Protein 9BIW (pdb70)

Nearest PDB structures (foldseek):
  9biw-assembly1_B-2  TM=1.001E+00  e=0.000E+00  Austwickia chelonae
  1f0l-assembly1_A  TM=8.750E-01  e=3.147E-51  Corynebacterium diphtheriae
  8g0f-assembly1_A  TM=6.226E-01  e=6.585E-49  Corynebacterium diphtheriae
  7k7e-assembly1_B  TM=6.317E-01  e=2.251E-48  Corynebacterium diphtheriae
  1dtp-assembly1_A  TM=9.473E-01  e=9.299E-21  Corynephage beta

Sequence (1055 aa):
DVVLKDQSTTVDSFTSYHGAKPESFNAVLTGIKKPEKGSQGNNDPDWKGFYTTDNKHAAAGYTVSDESVLSGKAGGVVRVTYPGKTRILAVKSLSAAELKGKLGLDSAKPLIDQLNDKSFLEKYGDGANRVVLKMPFADGTEDSEFIHNWKDAEQLSVETEVRFDNLGKRGQDAMNSYMNMANCPSSPGKICLSKINWKNVREKADALTKKVHADKEFMDKLSTHHQRGEAPSVEKTTALHNALLEHESFSALKGARASGKVGAAASTAAWGVAVAQAFTDPKADALTKTAATLSVVPGLGQALGIADGIKHENTEEIVVQSISLAGLLAAQAIPVVGEAVDFGLLVYQLVETIVDLATHLSSAAANPPTEATDSVRPAVSLGLRAGWKTEEDAKLHIGSPYGMKFQRIVLSAEEGKEIPFVRAAVAVDSKFLKINGPRSFVVQNGIKTPMACFETEGNLAFCRPSRPIFLSSSSPATLHLSYVTNEHENGTIKNPTVDILGQRIVENKVITANKVSLVYKVDSSNTDVVLKDQSTTVDSFTSYHGAKPESFNAVLTGIKKPEKGSQGNNDPDWKGFYTTDNKHAAAGYTVSDESVLSGKAGGVVRVTYPGKTRILAVKSLSAAELKGKLGLDSAKPLIDQLNDKSFLEKYGDGANRVVLKMPFADGTEDSEFIHNWKDAEQLSVETEVRFDNLGKRGQDAMNSYMNMANCPSSPGKICLSKINWKNVREKADALTKKVHADKEFMDKLSTHHQRGEAPSVEKTTALHNALLEHESFSALKGARASGKVGAAASTAAWGVAVAQAFTDPKADALTKTAATLSVVPGLGQALGIADGIKHENTEEIVVQSISLAGLLAAQAIPVVGEAVDFGLLVYQLVETIVDLATHLSSAAANPPTEATDSVRPAVSLGLRAGWKTEEDAKLHIGSPYGMKFQRIVLSAEEGKEIPFVRAAVAVDSKFLKINGPRSFVVQNGIKTPMACFETEGNLAFCRPSRPIFLSSSSPATLHLSYVTNEHENGTIKNPTVDILGQRIVENKVITANKVSLVYKVDSSNTL

Secondary structure (DSSP, 8-state):
--B-GGG-EEEES-EEEEEE-TTTHHHHHT-----SSS-TT-SSGGG-SEEEES-HHHHHTT-B-SSSSS---B-EEEEEE-SSEEEEE-B-S--HHHHHHHTT--TTS-SGGGTT-HHHHHHHSTT-SEEEEE--S--SSS--EEEE-TTGGGG-EEEEEEE-GGGGGGHHHHHHHHHHGGGS----S----TT--HHHHHHHHHHHHHHHHT-HHHHHHHHHH--TTSPP-HHHHHHHHHHHHTSGGGHHHHHHHHHTSS--HHHHHHHHHHHHHHTTSTT--TTTSHHHHHTTSS-HHHHHTHHHHTTSTTHHHHHHHHHHHHHHHHHHHS---SSPPPHHHHHHHHHHHHHHHHHHHHHHHTS---S----EEEEEETTEEEEESSTTTSEEE-SSS-SEEEEEEEEEE-TT--EE--EEEEE-BTTTEEE-GGG-EEEETTEEEEEEEEE--SSEEEEEESS--EE-SSS-EEEEEEEEE---SS---S--EEEEEEEEEEETTEEEEEEEEEE-EEE----/--B-TTT-EEEES-EEEEEE-TTTHHHHHT-----SSS-TT-SSGGG-SEEEES-HHHHHTT-B--SSSS---B-EEEEEE-SSEEEEE-B-S--HHHHHHHTT--TTS-SGGGTT-HHHHHHHSTT-SEEEEE--S--SSS--EEEE-TTGGGG-EEEEEEE-GGGGGGHHHHHHHHHHGGGS----S----TT--HHHHHHHHHHHHHHHHT-HHHHHHHHHH--TTS---HHHHHHHHHHHHTSGGGHHHHHHHHHTSSS-HHHHHHHHHHHHHHTTSTT--TTT-HHHHHTTSS-HHHHHTHHHHTTSTTHHHHHHHHHHHHHHHHHHHS---SSPPPHHHHHHHHHHHHHHHHHHHHHHHTS---S----EEEEEETTEEEEESSTTTSEEE-SSS-SEEEEEEEEEE-TT--EE--EEEEE-BTTTEEE-GGG-EEEETTEEEEEEEEE--SSEEEEEESS--EE-SSS-EEEEEEEEE---SS---S--EEEEEEEEEEETTEEEEEEEEEE-EEE--S--

B-factor: mean 35.11, std 11.2, range [9.33, 109.73]

Solvent-accessible surface area: 42193 Å² total; per-residue (Å²): 110,4,46,56,86,109,89,9,71,48,47,83,63,12,52,1,41,37,13,4,68,32,125,46,0,94,72,24,50,125,30,9,125,84,62,166,189,67,25,25,18,0,43,11,74,25,7,35,1,5,19,4,16,74,42,71,35,16,4,0,0,52,0,3,8,44,146,52,83,24,12,10,84,2,0,0,0,0,66,0,27,2,72,36,94,0,35,12,0,2,7,90,80,57,43,8,51,66,0,12,52,112,3,58,16,64,84,91,107,43,1,0,58,15,2,62,48,172,81,4,38,139,149,41,0,95,70,9,102,10,0,0,0,47,21,17,22,74,29,40,20,114,36,28,18,12,0,0,3,21,128,15,0,67,101,13,71,30,80,51,46,32,82,3,43,124,86,37,123,78,0,7,16,32,0,2,44,26,20,12,104,61,40,25,122,167,117,106,28,34,30,41,16,89,136,9,74,15,138,53,0,30,88,86,0,30,60,23,1,96,124,0,46,82,49,68,84,16,35,98,100,1,53,110,75,12,114,56,30,43,93,39,51,81,73,25,3,27,41,1,0,70,7,0,6,102,23,126,17,0,82,41,0,84,51,17,3,53,17,23,47,2,12,15,4,22,38,0,0,58,5,0,20,27,0,1,84,4,16,63,12,94,176,22,55,14,50,96,119,1,25,52,0,1,27,22,2,39,11,0,8,78,1,1,5,11,41,56,1,7,102,61,92,64,6,27,76,0,1,6,6,4,0,0,0,0,0,2,0,0,0,9,2,6,37,51,138,71,102,57,52,84,31,17,98,1,2,101,42,0,5,42,1,0,0,19,0,0,1,11,16,1,7,15,22,0,29,49,68,68,15,13,38,76,22,43,135,58,26,58,33,111,5,0,66,0,0,1,60,56,93,67,10,4,94,2,47,1,4,17,56,86,5,30,35,56,0,69,0,3,0,6,6,35,79,59,98,17,0,3,5,46,89,0,3,0,6,4,30,63,148,5,2,95,11,0,8,58,23,1,10,0,0,8,4,38,22,15,2,13,11,5,31,84,103,74,88,61,82,52,0,40,0,54,9,14,8,30,9,10,0,20,32,41,18,2,0,1,0,9,0,0,0,8,3,48,75,33,168,102,16,94,26,191,81,32,21,0,24,0,21,1,16,51,45,47,120,99,62,102,60,81,35,1,112,6,55,7,93,6,143,33,39,68,57,117,142,123,6,43,35,80,111,98,11,69,50,48,81,60,12,52,1,41,38,13,4,63,34,147,41,0,93,69,23,54,122,30,8,131,87,61,166,187,69,30,28,18,0,42,7,70,24,8,35,1,6,20,3,15,75,42,74,36,19,2,0,0,44,0,1,10,43,153,55,92,24,12,13,85,1,0,0,0,0,68,0,28,2,76,37,98,0,32,10,0,2,12,120,86,56,40,7,52,71,0,13,54,118,4,64,20,63,86,91,112,40,1,0,57,19,3,60,48,160,83,5,30,86,153,31,0,95,84,9,102,8,0,0,1,44,21,19,24,68,30,35,23,115,37,27,19,12,0,0,4,19,127,17,0,68,100,14,71,29,80,50,47,31,86,3,42,126,88,31,122,84,0,7,17,31,0,2,41,32,21,12,118,62,35,26,121,164,110,113,28,29,25,36,13,91,128,6,74,16,134,54,0,30,106,89,0,34,60,23,2,89,115,0,52,78,55,69,81,39,30,98,138,4,58,84,73,1,51,75,23,46,96,27,52,92,76,79,1,31,39,1,0,71,15,0,8,126,20,120,14,0,88,42,0,87,40,12,2,43,16,24,109,1,12,15,4,29,40,0,1,54,5,0,17,26,0,2,85,5,18,60,10,73,170,23,54,15,49,98,114,3,31,60,0,1,25,19,3,38,12,1,5,69,0,2,4,11,43,58,2,7,113,50,164,63,7,25,77,1,1,6,8,2,0,0,0,0,0,1,0,0,0,6,1,8,32,52,141,70,101,58,54,86,28,12,103,1,2,104,41,0,5,46,1,0,0,20,0,0,2,7,18,0,7,13,22,0,29,51,68,65,15,12,40,75,29,42,136,61,25,59,35,112,6,0,64,0,0,1,60,57,90,70,11,4,107,2,34,2,2,14,51,77,4,30,35,58,0,71,0,3,0,5,7,34,84,62,104,16,1,4,4,43,78,0,4,0,6,3,22,87,126,1,1,69,12,0,7,58,20,0,8,0,0,8,3,39,19,16,2,9,9,4,30,90,87,81,80,58,78,48,0,61,0,50,11,15,6,30,9,10,0,18,33,41,16,3,0,1,0,10,0,0,0,2,4,47,75,40,91,103,4,89,26,194,91,32,23,0,28,0,16,1,16,53,41,36,124,99,136,104,55,77,28,1,97,6,55,7,92,6,143,30,51,63,54,93,98,94

Radius of gyration: 31.73 Å; Cα contacts (8 Å, |Δi|>4): 2496; chains: 2; bounding box: 64×88×81 Å

Structure (mmCIF, N/CA/C/O backbone):
data_9BIW
#
_entry.id   9BIW
#
_cell.length_a   48.236
_cell.length_b   138.835
_cell.length_c   152.109
_cell.angle_alpha   90.00
_cell.angle_beta   90.00
_cell.angle_gamma   90.00
#
_symmetry.space_group_name_H-M   'P 21 21 21'
#
loop_
_entity.id
_entity.type
_entity.pdbx_description
1 polymer 'Chelona Toxin'
2 non-polymer 'CALCIUM ION'
3 water water
#
loop_
_atom_site.group_PDB
_atom_site.id
_atom_site.type_symbol
_atom_site.label_atom_id
_atom_site.label_alt_id
_atom_site.label_comp_id
_atom_site.label_asym_id
_atom_site.label_entity_id
_atom_site.label_seq_id
_atom_site.pdbx_PDB_ins_code
_atom_site.Cartn_x
_atom_site.Cartn_y
_atom_site.Cartn_z
_atom_site.occupancy
_atom_site.B_iso_or_equiv
_atom_site.auth_seq_id
_atom_site.auth_comp_id
_atom_site.auth_asym_id
_atom_site.auth_atom_id
_atom_site.pdbx_PDB_model_num
ATOM 1 N N . ASP A 1 5 ? 14.578 -1.944 -73.930 1.00 58.66 5 ASP A N 1
ATOM 2 C CA . ASP A 1 5 ? 15.402 -1.262 -72.940 1.00 59.89 5 ASP A CA 1
ATOM 3 C C . ASP A 1 5 ? 14.897 -1.527 -71.524 1.00 59.98 5 ASP A C 1
ATOM 4 O O . ASP A 1 5 ? 15.416 -0.967 -70.560 1.00 62.73 5 ASP A O 1
ATOM 6 N N . VAL A 1 6 ? 13.889 -2.395 -71.402 1.00 56.33 6 VAL A N 1
ATOM 7 C CA . VAL A 1 6 ? 13.299 -2.646 -70.094 1.00 52.35 6 VAL A CA 1
ATOM 8 C C . VAL A 1 6 ? 14.248 -3.412 -69.188 1.00 50.34 6 VAL A C 1
ATOM 9 O O . VAL A 1 6 ? 14.147 -3.303 -67.964 1.00 49.73 6 VAL A O 1
ATOM 13 N N . VAL A 1 7 ? 15.188 -4.159 -69.754 1.00 49.06 7 VAL A N 1
ATOM 14 C CA . VAL A 1 7 ? 16.120 -4.945 -68.956 1.00 46.82 7 VAL A CA 1
ATOM 15 C C . VAL A 1 7 ? 17.173 -4.026 -68.351 1.00 48.24 7 VAL A C 1
ATOM 16 O O . VAL A 1 7 ? 17.713 -3.142 -69.027 1.00 52.40 7 VAL A O 1
ATOM 20 N N . LEU A 1 8 ? 17.460 -4.226 -67.064 1.00 46.16 8 LEU A N 1
ATOM 21 C CA . LEU A 1 8 ? 18.486 -3.482 -66.334 1.00 46.97 8 LEU A CA 1
ATOM 22 C C . LEU A 1 8 ? 19.669 -4.418 -66.096 1.00 45.61 8 LEU A C 1
ATOM 23 O O . LEU A 1 8 ? 19.665 -5.205 -65.145 1.00 42.57 8 LEU A O 1
ATOM 28 N N . LYS A 1 9 ? 20.674 -4.341 -66.974 1.00 47.30 9 LYS A N 1
ATOM 29 C CA . LYS A 1 9 ? 21.807 -5.259 -66.888 1.00 47.16 9 LYS A CA 1
ATOM 30 C C . LYS A 1 9 ? 22.575 -5.112 -65.578 1.00 47.83 9 LYS A C 1
ATOM 31 O O . LYS A 1 9 ? 23.096 -6.104 -65.054 1.00 48.49 9 LYS A O 1
ATOM 33 N N . ASP A 1 10 ? 22.652 -3.897 -65.028 1.00 47.76 10 ASP A N 1
ATOM 34 C CA . ASP A 1 10 ? 23.425 -3.686 -63.806 1.00 47.56 10 ASP A CA 1
ATOM 35 C C . ASP A 1 10 ? 22.818 -4.396 -62.603 1.00 44.33 10 ASP A C 1
ATOM 36 O O . ASP A 1 10 ? 23.528 -4.658 -61.625 1.00 43.54 10 ASP A O 1
ATOM 38 N N . GLN A 1 11 ? 21.527 -4.714 -62.653 1.00 43.06 11 GLN A N 1
ATOM 39 C CA . GLN A 1 11 ? 20.848 -5.387 -61.559 1.00 43.21 11 GLN A CA 1
ATOM 40 C C . GLN A 1 11 ? 20.526 -6.844 -61.869 1.00 42.49 11 GLN A C 1
ATOM 41 O O . GLN A 1 11 ? 20.047 -7.558 -60.980 1.00 41.45 11 GLN A O 1
ATOM 47 N N . SER A 1 12 ? 20.764 -7.295 -63.101 1.00 43.28 12 SER A N 1
ATOM 48 C CA . SER A 1 12 ? 20.485 -8.663 -63.518 1.00 42.41 12 SER A CA 1
ATOM 49 C C . SER A 1 12 ? 21.728 -9.532 -63.366 1.00 44.27 12 SER A C 1
ATOM 50 O O . SER A 1 12 ? 22.838 -9.104 -63.692 1.00 47.73 12 SER A O 1
ATOM 53 N N . THR A 1 13 ? 21.535 -10.758 -62.874 1.00 42.97 13 THR A N 1
ATOM 54 C CA . THR A 1 13 ? 22.638 -11.676 -62.614 1.00 42.52 13 THR A CA 1
ATOM 55 C C . THR A 1 13 ? 22.237 -13.095 -63.003 1.00 41.00 13 THR A C 1
ATOM 56 O O . THR A 1 13 ? 21.060 -13.403 -63.213 1.00 40.26 13 THR A O 1
ATOM 60 N N . THR A 1 14 ? 23.246 -13.960 -63.104 1.00 40.50 14 THR A N 1
ATOM 61 C CA . THR A 1 14 ? 23.076 -15.384 -63.378 1.00 39.40 14 THR A CA 1
ATOM 62 C C . THR A 1 14 ? 23.712 -16.161 -62.235 1.00 37.31 14 THR A C 1
ATOM 63 O O . THR A 1 14 ? 24.932 -16.100 -62.045 1.00 38.02 14 THR A O 1
ATOM 67 N N . VAL A 1 15 ? 22.891 -16.887 -61.477 1.00 34.15 15 VAL A N 1
ATOM 68 C CA . VAL A 1 15 ? 23.311 -17.493 -60.220 1.00 33.03 15 VAL A CA 1
ATOM 69 C C . VAL A 1 15 ? 23.142 -19.004 -60.292 1.00 32.75 15 VAL A C 1
ATOM 70 O O . VAL A 1 15 ? 22.133 -19.505 -60.801 1.00 30.89 15 VAL A O 1
ATOM 74 N N . ASP A 1 16 ? 24.137 -19.723 -59.778 1.00 34.39 16 ASP A N 1
ATOM 75 C CA . ASP A 1 16 ? 24.052 -21.162 -59.586 1.00 35.51 16 ASP A CA 1
ATOM 76 C C . ASP A 1 16 ? 23.606 -21.430 -58.153 1.00 31.60 16 ASP A C 1
ATOM 77 O O . ASP A 1 16 ? 24.074 -20.772 -57.219 1.00 30.80 16 ASP A O 1
ATOM 82 N N . SER A 1 17 ? 22.706 -22.399 -57.986 1.00 30.68 17 SER A N 1
ATOM 83 C CA . SER A 1 17 ? 22.113 -22.715 -56.684 1.00 31.80 17 SER A CA 1
ATOM 84 C C . SER A 1 17 ? 21.553 -21.458 -56.020 1.00 32.00 17 SER A C 1
ATOM 85 O O . SER A 1 17 ? 21.894 -21.113 -54.885 1.00 34.15 17 SER A O 1
ATOM 88 N N . PHE A 1 18 ? 20.683 -20.763 -56.752 1.00 29.42 18 PHE A N 1
ATOM 89 C CA . PHE A 1 18 ? 20.107 -19.512 -56.274 1.00 27.17 18 PHE A CA 1
ATOM 90 C C . PHE A 1 18 ? 19.227 -19.766 -55.055 1.00 25.76 18 PHE A C 1
ATOM 91 O O . PHE A 1 18 ? 18.280 -20.557 -55.116 1.00 23.95 18 PHE A O 1
ATOM 99 N N . THR A 1 19 ? 19.542 -19.091 -53.952 1.00 26.89 19 THR A N 1
ATOM 100 C CA . THR A 1 19 ? 18.835 -19.246 -52.690 1.00 28.09 19 THR A CA 1
ATOM 101 C C . THR A 1 19 ? 18.197 -17.928 -52.269 1.00 28.30 19 THR A C 1
ATOM 102 O O . THR A 1 19 ? 18.808 -16.864 -52.400 1.00 30.81 19 THR A O 1
ATOM 106 N N . SER A 1 20 ? 16.966 -18.004 -51.764 1.00 26.96 20 SER A N 1
ATOM 107 C CA . SER A 1 20 ? 16.273 -16.845 -51.214 1.00 24.88 20 SER A CA 1
ATOM 108 C C . SER A 1 20 ? 15.365 -17.318 -50.083 1.00 23.67 20 SER A C 1
ATOM 109 O O . SER A 1 20 ? 15.296 -18.511 -49.775 1.00 23.12 20 SER A O 1
ATOM 112 N N . TYR A 1 21 ? 14.659 -16.372 -49.464 1.00 24.28 21 TYR A N 1
ATOM 113 C CA . TYR A 1 21 ? 13.893 -16.636 -48.253 1.00 25.46 21 TYR A CA 1
ATOM 114 C C . TYR A 1 21 ? 12.434 -16.239 -48.430 1.00 25.81 21 TYR A C 1
ATOM 115 O O . TYR A 1 21 ? 12.111 -15.308 -49.172 1.00 26.85 21 TYR A O 1
ATOM 124 N N . HIS A 1 22 ? 11.558 -16.944 -47.715 1.00 26.06 22 HIS A N 1
ATOM 125 C CA . HIS A 1 22 ? 10.117 -16.750 -47.812 1.00 25.97 22 HIS A CA 1
ATOM 126 C C . HIS A 1 22 ? 9.477 -16.919 -46.443 1.00 27.44 22 HIS A C 1
ATOM 127 O O . HIS A 1 22 ? 9.666 -17.949 -45.791 1.00 28.25 22 HIS A O 1
ATOM 134 N N . GLY A 1 23 ? 8.722 -15.909 -46.011 1.00 26.66 23 GLY A N 1
ATOM 135 C CA . GLY A 1 23 ? 8.013 -15.974 -44.746 1.00 25.31 23 GLY A CA 1
ATOM 136 C C . GLY A 1 23 ? 6.596 -16.486 -44.922 1.00 24.39 23 GLY A C 1
ATOM 137 O O . GLY A 1 23 ? 5.833 -15.960 -45.736 1.00 23.94 23 GLY A O 1
ATOM 138 N N . ALA A 1 24 ? 6.245 -17.510 -44.148 1.00 23.63 24 ALA A N 1
ATOM 139 C CA . ALA A 1 24 ? 4.928 -18.131 -44.211 1.00 21.50 24 ALA A CA 1
ATOM 140 C C . ALA A 1 24 ? 4.207 -17.973 -42.880 1.00 22.05 24 ALA A C 1
ATOM 141 O O . ALA A 1 24 ? 4.825 -18.054 -41.814 1.00 21.64 24 ALA A O 1
ATOM 143 N N . LYS A 1 25 ? 2.897 -17.758 -42.949 1.00 22.86 25 LYS A N 1
ATOM 144 C CA . LYS A 1 25 ? 2.068 -17.597 -41.763 1.00 24.32 25 LYS A CA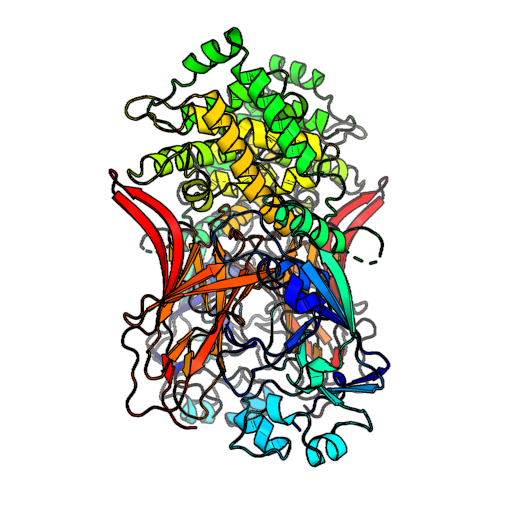 1
ATOM 145 C C . LYS A 1 25 ? 1.813 -18.945 -41.087 1.00 24.29 25 LYS A C 1
ATOM 146 O O . LYS A 1 25 ? 2.035 -19.998 -41.689 1.00 24.81 25 LYS A O 1
ATOM 152 N N . PRO A 1 26 ? 1.359 -18.935 -39.821 1.00 23.12 26 PRO A N 1
ATOM 153 C CA . PRO A 1 26 ? 1.112 -20.205 -39.112 1.00 24.51 26 PRO A CA 1
ATOM 154 C C . PRO A 1 26 ? 0.302 -21.222 -39.899 1.00 28.66 26 PRO A C 1
ATOM 155 O O . PRO A 1 26 ? 0.576 -22.426 -39.832 1.00 30.47 26 PRO A O 1
ATOM 159 N N . GLU A 1 27 ? -0.701 -20.755 -40.638 1.00 30.87 27 GLU A N 1
ATOM 160 C CA . GLU A 1 27 ? -1.605 -21.637 -41.362 1.00 35.85 27 GLU A CA 1
ATOM 161 C C . GLU A 1 27 ? -0.975 -22.252 -42.607 1.00 36.04 27 GLU A C 1
ATOM 162 O O . GLU A 1 27 ? -1.457 -23.288 -43.077 1.00 37.72 27 GLU A O 1
ATOM 168 N N . SER A 1 28 ? 0.086 -21.649 -43.148 1.00 34.44 28 SER A N 1
ATOM 169 C CA . SER A 1 28 ? 0.664 -22.091 -44.411 1.00 32.76 28 SER A CA 1
ATOM 170 C C . SER A 1 28 ? 2.067 -22.676 -44.296 1.00 31.71 28 SER A C 1
ATOM 171 O O . SER A 1 28 ? 2.533 -23.299 -45.256 1.00 32.44 28 SER A O 1
ATOM 174 N N . PHE A 1 29 ? 2.754 -22.486 -43.166 1.00 29.28 29 PHE A N 1
ATOM 175 C CA . PHE A 1 29 ? 4.163 -22.865 -43.068 1.00 27.53 29 PHE A CA 1
ATOM 176 C C . PHE A 1 29 ? 4.378 -24.351 -43.342 1.00 27.37 29 PHE A C 1
ATOM 177 O O . PHE A 1 29 ? 5.304 -24.731 -44.069 1.00 25.09 29 PHE A O 1
ATOM 185 N N . ASN A 1 30 ? 3.545 -25.209 -42.751 1.00 29.18 30 ASN A N 1
ATOM 186 C CA . ASN A 1 30 ? 3.760 -26.649 -42.886 1.00 30.41 30 ASN A CA 1
ATOM 187 C C . ASN A 1 30 ? 3.589 -27.114 -44.328 1.00 28.49 30 ASN A C 1
ATOM 188 O O . ASN A 1 30 ? 4.329 -27.987 -44.797 1.00 27.52 30 ASN A O 1
ATOM 193 N N . ALA A 1 31 ? 2.621 -26.545 -45.050 1.00 28.12 31 ALA A N 1
ATOM 194 C CA . ALA A 1 31 ? 2.446 -26.923 -46.449 1.00 28.21 31 ALA A CA 1
ATOM 195 C C . ALA A 1 31 ? 3.563 -26.365 -47.320 1.00 28.26 31 ALA A C 1
ATOM 196 O O . ALA A 1 31 ? 3.923 -26.975 -48.333 1.00 31.27 31 ALA A O 1
ATOM 198 N N . VAL A 1 32 ? 4.118 -25.211 -46.946 1.00 25.16 32 VAL A N 1
ATOM 199 C CA . VAL A 1 32 ? 5.228 -24.642 -47.701 1.00 25.19 32 VAL A CA 1
ATOM 200 C C . VAL A 1 32 ? 6.487 -25.479 -47.513 1.00 27.24 32 VAL A C 1
ATOM 201 O O . VAL A 1 32 ? 7.245 -25.707 -48.464 1.00 26.84 32 VAL A O 1
ATOM 205 N N . LEU A 1 33 ? 6.720 -25.964 -46.291 1.00 28.46 33 LEU A N 1
ATOM 206 C CA . LEU A 1 33 ? 7.933 -26.724 -46.006 1.00 30.53 33 LEU A CA 1
ATOM 207 C C . LEU A 1 33 ? 8.011 -27.997 -46.843 1.00 33.13 33 LEU A C 1
ATOM 208 O O . LEU A 1 33 ? 9.095 -28.388 -47.292 1.00 35.65 33 LEU A O 1
ATOM 213 N N . THR A 1 34 ? 6.876 -28.660 -47.066 1.00 32.28 34 THR A N 1
ATOM 214 C CA . THR A 1 34 ? 6.897 -29.887 -47.854 1.00 31.90 34 THR A CA 1
ATOM 215 C C . THR A 1 34 ? 7.083 -29.637 -49.344 1.00 31.45 34 THR A C 1
ATOM 216 O O . THR A 1 34 ? 7.362 -30.590 -50.081 1.00 33.01 34 THR A O 1
ATOM 220 N N . GLY A 1 35 ? 6.928 -28.399 -49.804 1.00 31.69 35 GLY A N 1
ATOM 221 C CA . GLY A 1 35 ? 7.120 -28.085 -51.205 1.00 31.56 35 GLY A CA 1
ATOM 222 C C . GLY A 1 35 ? 6.429 -26.806 -51.633 1.00 29.81 35 GLY A C 1
ATOM 223 O O . GLY A 1 35 ? 5.369 -26.458 -51.102 1.00 30.24 35 GLY A O 1
ATOM 224 N N . ILE A 1 36 ? 7.016 -26.103 -52.597 1.00 26.42 36 ILE A N 1
ATOM 225 C CA . ILE A 1 36 ? 6.443 -24.867 -53.116 1.00 24.44 36 ILE A CA 1
ATOM 226 C C . ILE A 1 36 ? 5.489 -25.205 -54.252 1.00 27.63 36 ILE A C 1
ATOM 227 O O . ILE A 1 36 ? 5.849 -25.925 -55.190 1.00 28.62 36 ILE A O 1
ATOM 232 N N . LYS A 1 37 ? 4.270 -24.684 -54.159 1.00 30.61 37 LYS A N 1
ATOM 233 C CA . LYS A 1 37 ? 3.213 -24.935 -55.125 1.00 32.39 37 LYS A CA 1
ATOM 234 C C . LYS A 1 37 ? 2.196 -23.812 -55.020 1.00 33.02 37 LYS A C 1
ATOM 235 O O . LYS A 1 37 ? 1.980 -23.253 -53.942 1.00 34.95 37 LYS A O 1
ATOM 241 N N . LYS A 1 38 ? 1.589 -23.482 -56.150 1.00 33.18 38 LYS A N 1
ATOM 242 C CA . LYS A 1 38 ? 0.584 -22.433 -56.189 1.00 31.74 38 LYS A CA 1
ATOM 243 C C . LYS A 1 38 ? -0.598 -22.818 -55.305 1.00 29.75 38 LYS A C 1
ATOM 244 O O . LYS A 1 38 ? -1.261 -23.832 -55.577 1.00 28.20 38 LYS A O 1
ATOM 250 N N . PRO A 1 39 ? -0.888 -22.058 -54.247 1.00 29.12 39 PRO A N 1
ATOM 251 C CA . PRO A 1 39 ? -2.007 -22.405 -53.364 1.00 29.39 39 PRO A CA 1
ATOM 252 C C . PRO A 1 39 ? -3.348 -22.238 -54.058 1.00 31.85 39 PRO A C 1
ATOM 253 O O . PRO A 1 39 ? -3.545 -21.327 -54.865 1.00 33.17 39 PRO A O 1
ATOM 257 N N . GLU A 1 40 ? -4.275 -23.144 -53.745 1.00 33.62 40 GLU A N 1
ATOM 258 C CA . GLU A 1 40 ? -5.629 -23.005 -54.263 1.00 37.19 40 GLU A CA 1
ATOM 259 C C . GLU A 1 40 ? -6.403 -21.912 -53.536 1.00 38.86 40 GLU A C 1
ATOM 260 O O . GLU A 1 40 ? -7.299 -21.298 -54.124 1.00 41.19 40 GLU A O 1
ATOM 266 N N . LYS A 1 41 ? -6.078 -21.657 -52.270 1.00 37.97 41 LYS A N 1
ATOM 267 C CA . LYS A 1 41 ? -6.722 -20.613 -51.485 1.00 37.46 41 LYS A CA 1
ATOM 268 C C . LYS A 1 41 ? -5.827 -19.382 -51.437 1.00 33.21 41 LYS A C 1
ATOM 269 O O . LYS A 1 41 ? -4.601 -19.499 -51.351 1.00 31.19 41 LYS A O 1
ATOM 275 N N . GLY A 1 42 ? -6.438 -18.208 -51.487 1.00 31.69 42 GLY A N 1
ATOM 276 C CA . GLY A 1 42 ? -5.710 -16.962 -51.391 1.00 28.84 42 GLY A CA 1
ATOM 277 C C . GLY A 1 42 ? -5.576 -16.249 -52.723 1.00 29.39 42 GLY A C 1
ATOM 278 O O . GLY A 1 42 ? -6.319 -16.491 -53.679 1.00 28.94 42 GLY A O 1
ATOM 279 N N . SER A 1 43 ? -4.592 -15.349 -52.778 1.00 31.74 43 SER A N 1
ATOM 280 C CA . SER A 1 43 ? -4.335 -14.524 -53.950 1.00 34.26 43 SER A CA 1
ATOM 281 C C . SER A 1 43 ? -3.184 -15.030 -54.809 1.00 34.90 43 SER A C 1
ATOM 282 O O . SER A 1 43 ? -2.985 -14.505 -55.909 1.00 36.44 43 SER A O 1
ATOM 285 N N . GLN A 1 44 ? -2.436 -16.035 -54.346 1.00 33.84 44 GLN A N 1
ATOM 286 C CA . GLN A 1 44 ? -1.292 -16.579 -55.085 1.00 32.70 44 GLN A CA 1
ATOM 287 C C . GLN A 1 44 ? -0.274 -15.491 -55.427 1.00 30.60 44 GLN A C 1
ATOM 288 O O . GLN A 1 44 ? 0.257 -15.432 -56.538 1.00 29.37 44 GLN A O 1
ATOM 294 N N . GLY A 1 45 ? 0.003 -14.623 -54.455 1.00 29.71 45 GLY A N 1
ATOM 295 C CA . GLY A 1 45 ? 1.009 -13.594 -54.580 1.00 28.12 45 GLY A CA 1
ATOM 296 C C . GLY A 1 45 ? 0.507 -12.246 -55.055 1.00 28.98 45 GLY A C 1
ATOM 297 O O . GLY A 1 45 ? 1.138 -11.224 -54.762 1.00 30.10 45 GLY A O 1
ATOM 298 N N . ASN A 1 46 ? -0.612 -12.212 -55.772 1.00 29.72 46 ASN A N 1
ATOM 299 C CA . ASN A 1 46 ? -1.109 -10.961 -56.325 1.00 30.88 46 ASN A CA 1
ATOM 300 C C . ASN A 1 46 ? -2.532 -11.170 -56.813 1.00 33.21 46 ASN A C 1
ATOM 301 O O . ASN A 1 46 ? -2.830 -12.173 -57.466 1.00 36.14 46 ASN A O 1
ATOM 306 N N . ASN A 1 47 ? -3.403 -10.211 -56.497 1.00 30.94 47 ASN A N 1
ATOM 307 C CA . ASN A 1 47 ? -4.755 -10.230 -57.038 1.00 30.48 47 ASN A CA 1
ATOM 308 C C . ASN A 1 47 ? -4.766 -9.941 -58.532 1.00 29.24 47 ASN A C 1
ATOM 309 O O . ASN A 1 47 ? -5.753 -10.254 -59.206 1.00 27.58 47 ASN A O 1
ATOM 314 N N . ASP A 1 48 ? -3.700 -9.345 -59.054 1.00 29.56 48 ASP A N 1
ATOM 315 C CA . ASP A 1 48 ? -3.530 -9.176 -60.492 1.00 31.08 48 ASP A CA 1
ATOM 316 C C . ASP A 1 48 ? -2.985 -10.469 -61.089 1.00 31.05 48 ASP A C 1
ATOM 317 O O . ASP A 1 48 ? -1.899 -10.908 -60.692 1.00 28.92 48 ASP A O 1
ATOM 322 N N . PRO A 1 49 ? -3.699 -11.111 -62.021 1.00 33.40 49 PRO A N 1
ATOM 323 C CA . PRO A 1 49 ? -3.196 -12.373 -62.596 1.00 32.95 49 PRO A CA 1
ATOM 324 C C . PRO A 1 49 ? -1.819 -12.261 -63.227 1.00 32.73 49 PRO A C 1
ATOM 325 O O . PRO A 1 49 ? -1.051 -13.230 -63.169 1.00 34.69 49 PRO A O 1
ATOM 329 N N . ASP A 1 50 ? -1.484 -11.113 -63.826 1.00 31.52 50 ASP A N 1
ATOM 330 C CA . ASP A 1 50 ? -0.170 -10.942 -64.445 1.00 32.30 50 ASP A CA 1
ATOM 331 C C . ASP A 1 50 ? 0.968 -11.145 -63.457 1.00 29.46 50 ASP A C 1
ATOM 332 O O . ASP A 1 50 ? 2.045 -11.611 -63.844 1.00 28.89 50 ASP A O 1
ATOM 337 N N . TRP A 1 51 ? 0.761 -10.802 -62.188 1.00 28.10 51 TRP A N 1
ATOM 338 C CA . TRP A 1 51 ? 1.828 -10.849 -61.199 1.00 25.61 51 TRP A CA 1
ATOM 339 C C . TRP A 1 51 ? 1.675 -12.006 -60.222 1.00 25.37 51 TRP A C 1
ATOM 340 O O . TRP A 1 51 ? 2.358 -12.030 -59.193 1.00 24.63 51 TRP A O 1
ATOM 351 N N . LYS A 1 52 ? 0.794 -12.959 -60.511 1.00 25.52 52 LYS A N 1
ATOM 352 C CA . LYS A 1 52 ? 0.656 -14.125 -59.652 1.00 23.64 52 LYS A CA 1
ATOM 353 C C . LYS A 1 52 ? 1.927 -14.961 -59.712 1.00 22.96 52 LYS A C 1
ATOM 354 O O . LYS A 1 52 ? 2.420 -15.283 -60.797 1.00 22.42 52 LYS A O 1
ATOM 360 N N . GLY A 1 53 ? 2.455 -15.314 -58.547 1.00 23.59 53 GLY A N 1
ATOM 361 C CA . GLY A 1 53 ? 3.699 -16.053 -58.493 1.00 25.15 53 GLY A CA 1
ATOM 362 C C . GLY A 1 53 ? 4.183 -16.196 -57.067 1.00 25.86 53 GLY A C 1
ATOM 363 O O . GLY A 1 53 ? 3.546 -15.732 -56.115 1.00 25.53 53 GLY A O 1
ATOM 364 N N . PHE A 1 54 ? 5.326 -16.865 -56.941 1.00 25.32 54 PHE A N 1
ATOM 365 C CA . PHE A 1 54 ? 5.962 -17.089 -55.653 1.00 24.27 54 PHE A CA 1
ATOM 366 C C . PHE A 1 54 ? 6.921 -15.937 -55.378 1.00 24.79 54 PHE A C 1
ATOM 367 O O . PHE A 1 54 ? 7.744 -15.593 -56.233 1.00 25.80 54 PHE A O 1
ATOM 375 N N . TYR A 1 55 ? 6.804 -15.335 -54.196 1.00 24.72 55 TYR A N 1
ATOM 376 C CA . TYR A 1 55 ? 7.560 -14.140 -53.832 1.00 23.96 55 TYR A CA 1
ATOM 377 C C . TYR A 1 55 ? 8.549 -14.487 -52.729 1.00 24.32 55 TYR A C 1
ATOM 378 O O . TYR A 1 55 ? 8.154 -14.979 -51.666 1.00 25.99 55 TYR A O 1
ATOM 387 N N . THR A 1 56 ? 9.828 -14.218 -52.977 1.00 22.72 56 THR A N 1
ATOM 388 C CA . THR A 1 56 ? 10.878 -14.403 -51.987 1.00 22.91 56 THR A CA 1
ATOM 389 C C . THR A 1 56 ? 11.691 -13.123 -51.859 1.00 23.61 56 THR A C 1
ATOM 390 O O . THR A 1 56 ? 11.547 -12.184 -52.647 1.00 25.49 56 THR A O 1
ATOM 394 N N . THR A 1 57 ? 12.560 -13.099 -50.852 1.00 23.06 57 THR A N 1
ATOM 395 C CA . THR A 1 57 ? 13.395 -11.944 -50.566 1.00 24.18 57 THR A CA 1
ATOM 396 C C . THR A 1 57 ? 14.806 -12.416 -50.252 1.00 25.74 57 THR A C 1
ATOM 397 O O . THR A 1 57 ? 15.009 -13.541 -49.790 1.00 25.92 57 THR A O 1
ATOM 401 N N . ASP A 1 58 ? 15.784 -11.553 -50.517 1.00 26.99 58 ASP A N 1
ATOM 402 C CA . ASP A 1 58 ? 17.161 -11.875 -50.166 1.00 28.30 58 ASP A CA 1
ATOM 403 C C . ASP A 1 58 ? 17.477 -11.571 -48.709 1.00 29.01 58 ASP A C 1
ATOM 404 O O . ASP A 1 58 ? 18.590 -11.860 -48.253 1.00 30.44 58 ASP A O 1
ATOM 409 N N . ASN A 1 59 ? 16.526 -11.001 -47.973 1.00 27.89 59 ASN A N 1
ATOM 410 C CA . ASN A 1 59 ? 16.694 -10.648 -46.568 1.00 27.21 59 ASN A CA 1
ATOM 411 C C . ASN A 1 59 ? 15.856 -11.616 -45.741 1.00 23.76 59 ASN A C 1
ATOM 412 O O . ASN A 1 59 ? 14.624 -11.520 -45.724 1.00 20.99 59 ASN A O 1
ATOM 417 N N . LYS A 1 60 ? 16.526 -12.546 -45.056 1.00 24.31 60 LYS A N 1
ATOM 418 C CA . LYS A 1 60 ? 15.815 -13.518 -44.234 1.00 24.29 60 LYS A CA 1
ATOM 419 C C . LYS A 1 60 ? 15.160 -12.873 -43.019 1.00 25.60 60 LYS A C 1
ATOM 420 O O . LYS A 1 60 ? 14.199 -13.430 -42.477 1.00 23.64 60 LYS A O 1
ATOM 426 N N . HIS A 1 61 ? 15.659 -11.714 -42.580 1.00 27.23 61 HIS A N 1
ATOM 427 C CA . HIS A 1 61 ? 15.046 -11.030 -41.447 1.00 28.00 61 HIS A CA 1
ATOM 428 C C . HIS A 1 61 ? 13.739 -10.366 -41.855 1.00 28.14 61 HIS A C 1
ATOM 429 O O . HIS A 1 61 ? 12.782 -10.333 -41.073 1.00 28.77 61 HIS A O 1
ATOM 436 N N . ALA A 1 62 ? 13.683 -9.826 -43.075 1.00 27.43 62 ALA A N 1
ATOM 437 C CA . ALA A 1 62 ? 12.432 -9.269 -43.577 1.00 24.59 62 ALA A CA 1
ATOM 438 C C . ALA A 1 62 ? 11.406 -10.368 -43.816 1.00 21.46 62 ALA A C 1
ATOM 439 O O . ALA A 1 62 ? 10.205 -10.162 -43.609 1.00 20.17 62 ALA A O 1
ATOM 441 N N . ALA A 1 63 ? 11.863 -11.545 -44.253 1.00 21.17 63 ALA A N 1
ATOM 442 C CA . ALA A 1 63 ? 10.956 -12.675 -44.421 1.00 20.15 63 ALA A CA 1
ATOM 443 C C . ALA A 1 63 ? 10.339 -13.093 -43.095 1.00 22.67 63 ALA A C 1
ATOM 444 O O . ALA A 1 63 ? 9.186 -13.535 -43.061 1.00 24.36 63 ALA A O 1
ATOM 446 N N . ALA A 1 64 ? 11.087 -12.957 -41.995 1.00 23.59 64 ALA A N 1
ATOM 447 C CA . ALA A 1 64 ? 10.547 -13.302 -40.685 1.00 23.01 64 ALA A CA 1
ATOM 448 C C . ALA A 1 64 ? 9.367 -12.415 -40.323 1.00 22.86 64 ALA A C 1
ATOM 449 O O . ALA A 1 64 ? 8.450 -12.860 -39.625 1.00 22.70 64 ALA A O 1
ATOM 451 N N . GLY A 1 65 ? 9.369 -11.168 -40.786 1.00 22.99 65 GLY A N 1
ATOM 452 C CA . GLY A 1 65 ? 8.275 -10.264 -40.520 1.00 24.10 65 GLY A CA 1
ATOM 453 C C . GLY A 1 65 ? 7.023 -10.520 -41.321 1.00 25.18 65 GLY A C 1
ATOM 454 O O . GLY A 1 65 ? 6.007 -9.860 -41.090 1.00 26.35 65 GLY A O 1
ATOM 455 N N . TYR A 1 66 ? 7.059 -11.468 -42.258 1.00 25.96 66 TYR A N 1
ATOM 456 C CA . TYR A 1 66 ? 5.878 -11.889 -42.999 1.00 27.31 66 TYR A CA 1
ATOM 457 C C . TYR A 1 66 ? 5.358 -13.241 -42.526 1.00 27.74 66 TYR A C 1
ATOM 458 O O . TYR A 1 66 ? 4.621 -13.909 -43.258 1.00 29.88 66 TYR A O 1
ATOM 467 N N . THR A 1 67 ? 5.738 -13.657 -41.318 1.00 25.73 67 THR A N 1
ATOM 468 C CA . THR A 1 67 ? 5.253 -14.892 -40.717 1.00 23.96 67 THR A CA 1
ATOM 469 C C . THR A 1 67 ? 4.124 -14.669 -39.719 1.00 24.61 67 THR A C 1
ATOM 470 O O . THR A 1 67 ? 3.541 -15.647 -39.240 1.00 24.47 67 THR A O 1
ATOM 474 N N . VAL A 1 68 ? 3.805 -13.415 -39.396 1.00 26.04 68 VAL A N 1
ATOM 475 C CA . VAL A 1 68 ? 2.775 -13.126 -38.405 1.00 29.85 68 VAL A CA 1
ATOM 476 C C . VAL A 1 68 ? 1.409 -13.528 -38.934 1.00 30.90 68 VAL A C 1
ATOM 477 O O . VAL A 1 68 ? 1.077 -13.304 -40.107 1.00 29.93 68 VAL A O 1
ATOM 481 N N . SER A 1 69 ? 0.616 -14.142 -38.067 1.00 34.59 69 SER A N 1
ATOM 482 C CA . SER A 1 69 ? -0.764 -14.448 -38.408 1.00 40.29 69 SER A CA 1
ATOM 483 C C . SER A 1 69 ? -1.569 -13.162 -38.567 1.00 44.32 69 SER A C 1
ATOM 484 O O . SER A 1 69 ? -1.380 -12.195 -37.822 1.00 45.09 69 SER A O 1
ATOM 487 N N . ASP A 1 70 ? -2.456 -13.152 -39.564 1.00 46.14 70 ASP A N 1
ATOM 488 C CA . ASP A 1 70 ? -3.429 -12.082 -39.741 1.00 48.96 70 ASP A CA 1
ATOM 489 C C . ASP A 1 70 ? -4.838 -12.554 -39.426 1.00 52.12 70 ASP A C 1
ATOM 490 O O . ASP A 1 70 ? -5.805 -11.852 -39.736 1.00 52.95 70 ASP A O 1
ATOM 495 N N . GLU A 1 71 ? -4.969 -13.737 -38.824 1.00 54.07 71 GLU A N 1
ATOM 496 C CA . GLU A 1 71 ? -6.270 -14.201 -38.360 1.00 56.15 71 GLU A CA 1
ATOM 497 C C . GLU A 1 71 ? -6.816 -13.282 -37.277 1.00 56.85 71 GLU A C 1
ATOM 498 O O . GLU A 1 71 ? -8.001 -12.929 -37.284 1.00 58.67 71 GLU A O 1
ATOM 504 N N . SER A 1 72 ? -5.961 -12.894 -36.336 1.00 55.60 72 SER A N 1
ATOM 505 C CA . SER A 1 72 ? -6.318 -12.085 -35.182 1.00 56.15 72 SER A CA 1
ATOM 506 C C . SER A 1 72 ? -5.369 -10.897 -35.112 1.00 53.66 72 SER A C 1
ATOM 507 O O . SER A 1 72 ? -4.435 -10.771 -35.911 1.00 54.30 72 SER A O 1
ATOM 510 N N . VAL A 1 73 ? -5.615 -10.012 -34.151 1.00 50.30 73 VAL A N 1
ATOM 511 C CA . VAL A 1 73 ? -4.758 -8.860 -33.906 1.00 45.78 73 VAL A CA 1
ATOM 512 C C . VAL A 1 73 ? -4.016 -9.102 -32.597 1.00 41.94 73 VAL A C 1
ATOM 513 O O . VAL A 1 73 ? -4.620 -9.510 -31.597 1.00 43.33 73 VAL A O 1
ATOM 517 N N . LEU A 1 74 ? -2.691 -8.951 -32.638 1.00 36.06 74 LEU A N 1
ATOM 518 C CA . LEU A 1 74 ? -1.838 -9.135 -31.462 1.00 32.97 74 LEU A CA 1
ATOM 519 C C . LEU A 1 74 ? -1.999 -10.529 -30.856 1.00 32.82 74 LEU A C 1
ATOM 520 O O . LEU A 1 74 ? -2.040 -10.692 -29.635 1.00 36.46 74 LEU A O 1
ATOM 525 N N . SER A 1 75 ? -2.093 -11.545 -31.714 1.00 29.53 75 SER A N 1
ATOM 526 C CA . SER A 1 75 ? -2.234 -12.917 -31.232 1.00 29.66 75 SER A CA 1
ATOM 527 C C . SER A 1 75 ? -0.928 -13.477 -30.685 1.00 30.26 75 SER A C 1
ATOM 528 O O . SER A 1 75 ? -0.954 -14.370 -29.831 1.00 30.76 75 SER A O 1
ATOM 531 N N . GLY A 1 76 ? 0.210 -12.973 -31.154 1.00 29.52 76 GLY A N 1
ATOM 532 C CA . GLY A 1 76 ? 1.497 -13.514 -30.772 1.00 29.33 76 GLY A CA 1
ATOM 533 C C . GLY A 1 76 ? 1.892 -14.778 -31.500 1.00 28.40 76 GLY A C 1
ATOM 534 O O . GLY A 1 76 ? 2.863 -15.431 -31.101 1.00 27.80 76 GLY A O 1
ATOM 535 N N . LYS A 1 77 ? 1.176 -15.134 -32.561 1.00 27.21 77 LYS A N 1
ATOM 536 C CA . LYS A 1 77 ? 1.408 -16.358 -33.312 1.00 25.88 77 LYS A CA 1
ATOM 537 C C . LYS A 1 77 ? 2.150 -16.040 -34.602 1.00 24.48 77 LYS A C 1
ATOM 538 O O . LYS A 1 77 ? 1.770 -15.117 -35.331 1.00 23.04 77 LYS A O 1
ATOM 544 N N . ALA A 1 78 ? 3.203 -16.807 -34.880 1.00 24.35 78 ALA A N 1
ATOM 545 C CA . ALA A 1 78 ? 3.999 -16.635 -36.084 1.00 20.10 78 ALA A CA 1
ATOM 546 C C . ALA A 1 78 ? 4.267 -17.989 -36.726 1.00 24.12 78 ALA A C 1
ATOM 547 O O . ALA A 1 78 ? 4.233 -19.030 -36.066 1.00 25.00 78 ALA A O 1
ATOM 549 N N . GLY A 1 79 ? 4.555 -17.959 -38.025 1.00 22.17 79 GLY A N 1
ATOM 550 C CA . GLY A 1 79 ? 4.847 -19.172 -38.763 1.00 20.95 79 GLY A CA 1
ATOM 551 C C . GLY A 1 79 ? 6.331 -19.471 -38.824 1.00 20.67 79 GLY A C 1
ATOM 552 O O . GLY A 1 79 ? 6.911 -19.954 -37.846 1.00 22.87 79 GLY A O 1
ATOM 553 N N . GLY A 1 80 ? 6.959 -19.187 -39.959 1.00 18.19 80 GLY A N 1
ATOM 554 C CA . GLY A 1 80 ? 8.389 -19.410 -40.085 1.00 19.43 80 GLY A CA 1
ATOM 555 C C . GLY A 1 80 ? 8.874 -19.063 -41.476 1.00 21.22 80 GLY A C 1
ATOM 556 O O . GLY A 1 80 ? 8.086 -18.835 -42.401 1.00 21.23 80 GLY A O 1
ATOM 557 N N . VAL A 1 81 ? 10.199 -19.045 -41.608 1.00 17.79 81 VAL A N 1
ATOM 558 C CA . VAL A 1 81 ? 10.881 -18.693 -42.847 1.00 17.41 81 VAL A CA 1
ATOM 559 C C . VAL A 1 81 ? 11.479 -19.957 -43.442 1.00 19.54 81 VAL A C 1
ATOM 560 O O . VAL A 1 81 ? 12.124 -20.739 -42.733 1.00 19.48 81 VAL A O 1
ATOM 564 N N . VAL A 1 82 ? 11.274 -20.155 -44.739 1.00 20.52 82 VAL A N 1
ATOM 565 C CA . VAL A 1 82 ? 11.865 -21.269 -45.464 1.00 21.57 82 VAL A CA 1
ATOM 566 C C . VAL A 1 82 ? 12.980 -20.736 -46.350 1.00 23.05 82 VAL A C 1
ATOM 567 O O . VAL A 1 82 ? 12.870 -19.647 -46.929 1.00 21.99 82 VAL A O 1
ATOM 571 N N . ARG A 1 83 ? 14.068 -21.494 -46.422 1.00 23.95 83 ARG A N 1
ATOM 572 C CA . ARG A 1 83 ? 15.175 -21.220 -47.326 1.00 22.75 83 ARG A CA 1
ATOM 573 C C . ARG A 1 83 ? 14.978 -22.070 -48.578 1.00 21.76 83 ARG A C 1
ATOM 574 O O . ARG A 1 83 ? 14.976 -23.302 -48.497 1.00 24.11 83 ARG A O 1
ATOM 582 N N . VAL A 1 84 ? 14.808 -21.418 -49.728 1.00 21.52 84 VAL A N 1
ATOM 583 C CA . VAL A 1 84 ? 14.458 -22.088 -50.979 1.00 21.15 84 VAL A CA 1
ATOM 584 C C . VAL A 1 84 ? 15.607 -21.948 -51.973 1.00 23.80 84 VAL A C 1
ATOM 585 O O . VAL A 1 84 ? 16.092 -20.839 -52.230 1.00 22.58 84 VAL A O 1
ATOM 589 N N . THR A 1 85 ? 16.055 -23.084 -52.513 1.00 25.54 85 THR A N 1
ATOM 590 C CA . THR A 1 85 ? 17.193 -23.157 -53.423 1.00 26.93 85 THR A CA 1
ATOM 591 C C . THR A 1 85 ? 16.799 -23.904 -54.691 1.00 25.46 85 THR A C 1
ATOM 592 O O . THR A 1 85 ? 16.208 -24.985 -54.613 1.00 26.05 85 THR A O 1
ATOM 596 N N . TYR A 1 86 ? 17.143 -23.305 -55.907 1.00 24.91 86 TYR A N 1
ATOM 597 C CA . TYR A 1 86 ? 16.919 -23.907 -57.217 1.00 26.56 86 TYR A CA 1
ATOM 598 C C . TYR A 1 86 ? 18.069 -24.835 -57.600 1.00 26.39 86 TYR A C 1
ATOM 599 O O . TYR A 1 86 ? 19.212 -24.625 -57.182 1.00 25.62 86 TYR A O 1
ATOM 608 N N . PRO A 1 87 ? 17.791 -25.870 -58.392 1.00 26.84 87 PRO A N 1
ATOM 609 C CA . PRO A 1 87 ? 18.875 -26.635 -59.015 1.00 28.68 87 PRO A CA 1
ATOM 610 C C . PRO A 1 87 ? 19.399 -25.928 -60.254 1.00 31.07 87 PRO A C 1
ATOM 611 O O . PRO A 1 87 ? 18.647 -25.290 -60.994 1.00 30.92 87 PRO A O 1
ATOM 615 N N . GLY A 1 88 ? 20.710 -26.035 -60.466 1.00 32.96 88 GLY A N 1
ATOM 616 C CA . GLY A 1 88 ? 21.269 -25.484 -61.682 1.00 32.60 88 GLY A CA 1
ATOM 617 C C . GLY A 1 88 ? 21.356 -23.970 -61.637 1.00 30.06 88 GLY A C 1
ATOM 618 O O . GLY A 1 88 ? 21.466 -23.352 -60.573 1.00 30.86 88 GLY A O 1
ATOM 619 N N . LYS A 1 89 ? 21.317 -23.362 -62.819 1.00 29.64 89 LYS A N 1
ATOM 620 C CA . LYS A 1 89 ? 21.540 -21.931 -62.961 1.00 30.40 89 LYS A CA 1
ATOM 621 C C . LYS A 1 89 ? 20.226 -21.183 -63.125 1.00 27.19 89 LYS A C 1
ATOM 622 O O . LYS A 1 89 ? 19.302 -21.656 -63.792 1.00 25.47 89 LYS A O 1
ATOM 628 N N . THR A 1 90 ? 20.156 -20.010 -62.501 1.00 26.79 90 THR A N 1
ATOM 629 C CA . THR A 1 90 ? 18.991 -19.143 -62.547 1.00 27.84 90 THR A CA 1
ATOM 630 C C . THR A 1 90 ? 19.428 -17.763 -63.007 1.00 31.48 9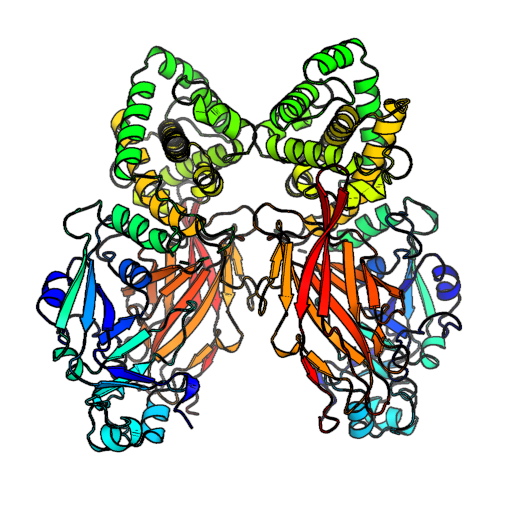0 THR A C 1
ATOM 631 O O . THR A 1 90 ? 20.476 -17.266 -62.585 1.00 35.02 90 THR A O 1
ATOM 635 N N . ARG A 1 91 ? 18.635 -17.151 -63.880 1.00 31.87 91 ARG A N 1
ATOM 636 C CA . ARG A 1 91 ? 18.843 -15.768 -64.287 1.00 31.92 91 ARG A CA 1
ATOM 637 C C . ARG A 1 91 ? 17.858 -14.886 -63.536 1.00 28.90 91 ARG A C 1
ATOM 638 O O . ARG A 1 91 ? 16.641 -15.057 -63.665 1.00 28.56 91 ARG A O 1
ATOM 646 N N . ILE A 1 92 ? 18.384 -13.964 -62.740 1.00 28.66 92 ILE A N 1
ATOM 647 C CA . ILE A 1 92 ? 17.566 -12.952 -62.089 1.00 28.31 92 ILE A CA 1
ATOM 648 C C . ILE A 1 92 ? 17.491 -11.768 -63.043 1.00 29.24 92 ILE A C 1
ATOM 649 O O . ILE A 1 92 ? 18.476 -11.052 -63.233 1.00 31.52 92 ILE A O 1
ATOM 654 N N . LEU A 1 93 ? 16.328 -11.569 -63.656 1.00 28.15 93 LEU A N 1
ATOM 655 C CA . LEU A 1 93 ? 16.144 -10.532 -64.663 1.00 29.98 93 LEU A CA 1
ATOM 656 C C . LEU A 1 93 ? 15.522 -9.316 -63.991 1.00 29.89 93 LEU A C 1
ATOM 657 O O . LEU A 1 93 ? 14.377 -9.369 -63.529 1.00 29.01 93 LEU A O 1
ATOM 662 N N . ALA A 1 94 ? 16.279 -8.226 -63.934 1.00 30.94 94 ALA A N 1
ATOM 663 C CA . ALA A 1 94 ? 15.772 -6.962 -63.425 1.00 31.79 94 ALA A CA 1
ATOM 664 C C . ALA A 1 94 ? 15.247 -6.126 -64.580 1.00 35.30 94 ALA A C 1
ATOM 665 O O . ALA A 1 94 ? 15.891 -6.020 -65.628 1.00 37.63 94 ALA A O 1
ATOM 667 N N . VAL A 1 95 ? 14.070 -5.532 -64.382 1.00 35.74 95 VAL A N 1
ATOM 668 C CA . VAL A 1 95 ? 13.419 -4.745 -65.414 1.00 37.50 95 VAL A CA 1
ATOM 669 C C . VAL A 1 95 ? 12.960 -3.417 -64.826 1.00 38.66 95 VAL A C 1
ATOM 670 O O . VAL A 1 95 ? 12.939 -3.217 -63.611 1.00 38.17 95 VAL A O 1
ATOM 674 N N . LYS A 1 96 ? 12.599 -2.504 -65.722 1.00 39.94 96 LYS A N 1
ATOM 675 C CA . LYS A 1 96 ? 12.126 -1.189 -65.321 1.00 39.41 96 LYS A CA 1
ATOM 676 C C . LYS A 1 96 ? 10.748 -1.298 -64.679 1.00 38.01 96 LYS A C 1
ATOM 677 O O . LYS A 1 96 ? 9.968 -2.206 -64.978 1.00 35.15 96 LYS A O 1
ATOM 683 N N . SER A 1 97 ? 10.451 -0.356 -63.784 1.00 39.46 97 SER A N 1
ATOM 684 C CA . SER A 1 97 ? 9.146 -0.318 -63.135 1.00 40.29 97 SER A CA 1
ATOM 685 C C . SER A 1 97 ? 8.076 0.132 -64.122 1.00 40.61 97 SER A C 1
ATOM 686 O O . SER A 1 97 ? 7.731 1.318 -64.187 1.00 43.25 97 SER A O 1
ATOM 689 N N . LEU A 1 98 ? 7.548 -0.811 -64.897 1.00 38.08 98 LEU A N 1
ATOM 690 C CA . LEU A 1 98 ? 6.545 -0.531 -65.910 1.00 37.32 98 LEU A CA 1
ATOM 691 C C . LEU A 1 98 ? 5.350 -1.442 -65.682 1.00 35.66 98 LEU A C 1
ATOM 692 O O . LEU A 1 98 ? 5.397 -2.372 -64.872 1.00 34.69 98 LEU A O 1
ATOM 697 N N . SER A 1 99 ? 4.267 -1.167 -66.401 1.00 36.43 99 SER A N 1
ATOM 698 C CA . SER A 1 99 ? 3.100 -2.029 -66.318 1.00 36.84 99 SER A CA 1
ATOM 699 C C . SER A 1 99 ? 3.390 -3.354 -67.012 1.00 34.87 99 SER A C 1
ATOM 700 O O . SER A 1 99 ? 4.205 -3.429 -67.937 1.00 34.96 99 SER A O 1
ATOM 703 N N . ALA A 1 100 ? 2.724 -4.410 -66.541 1.00 34.04 100 ALA A N 1
ATOM 704 C CA . ALA A 1 100 ? 2.923 -5.732 -67.126 1.00 35.69 100 ALA A CA 1
ATOM 705 C C . ALA A 1 100 ? 2.638 -5.721 -68.622 1.00 38.95 100 ALA A C 1
ATOM 706 O O . ALA A 1 100 ? 3.360 -6.352 -69.403 1.00 39.93 100 ALA A O 1
ATOM 708 N N . ALA A 1 101 ? 1.599 -4.995 -69.042 1.00 40.85 101 ALA A N 1
ATOM 709 C CA . ALA A 1 101 ? 1.268 -4.917 -70.462 1.00 41.72 101 ALA A CA 1
ATOM 710 C C . ALA A 1 101 ? 2.440 -4.379 -71.272 1.00 40.99 101 ALA A C 1
ATOM 711 O O . ALA A 1 101 ? 2.762 -4.908 -72.342 1.00 40.62 101 ALA A O 1
ATOM 713 N N . GLU A 1 102 ? 3.088 -3.323 -70.778 1.00 40.88 102 GLU A N 1
ATOM 714 C CA . GLU A 1 102 ? 4.248 -2.776 -71.472 1.00 42.92 102 GLU A CA 1
ATOM 715 C C . GLU A 1 102 ? 5.425 -3.740 -71.417 1.00 41.14 102 GLU A C 1
ATOM 716 O O . GLU A 1 102 ? 6.140 -3.912 -72.410 1.00 41.71 102 GLU A O 1
ATOM 722 N N . LEU A 1 103 ? 5.637 -4.379 -70.264 1.00 38.33 103 LEU A N 1
ATOM 723 C CA . LEU A 1 103 ? 6.712 -5.358 -70.138 1.00 35.79 103 LEU A CA 1
ATOM 724 C C . LEU A 1 103 ? 6.493 -6.551 -71.061 1.00 36.44 103 LEU A C 1
ATOM 725 O O . LEU A 1 103 ? 7.428 -7.009 -71.726 1.00 37.41 103 LEU A O 1
ATOM 730 N N . LYS A 1 104 ? 5.262 -7.067 -71.113 1.00 36.28 104 LYS A N 1
ATOM 731 C CA . LYS A 1 104 ? 4.968 -8.218 -71.963 1.00 37.23 104 LYS A CA 1
ATOM 732 C C . LYS A 1 104 ? 5.285 -7.930 -73.425 1.00 41.39 104 LYS A C 1
ATOM 733 O O . LYS A 1 104 ? 5.868 -8.771 -74.119 1.00 43.28 104 LYS A O 1
ATOM 739 N N . GLY A 1 105 ? 4.897 -6.753 -73.915 1.00 42.12 105 GLY A N 1
ATOM 740 C CA . GLY A 1 105 ? 5.172 -6.417 -75.301 1.00 43.86 105 GLY A CA 1
ATOM 741 C C . GLY A 1 105 ? 6.652 -6.230 -75.572 1.00 45.10 105 GLY A C 1
ATOM 742 O O . GLY A 1 105 ? 7.168 -6.691 -76.594 1.00 48.24 105 GLY A O 1
ATOM 743 N N . LYS A 1 106 ? 7.355 -5.555 -74.662 1.00 43.36 106 LYS A N 1
ATOM 744 C CA . LYS A 1 106 ? 8.760 -5.231 -74.871 1.00 44.35 106 LYS A CA 1
ATOM 745 C C . LYS A 1 106 ? 9.679 -6.430 -74.682 1.00 44.49 106 LYS A C 1
ATOM 746 O O . LYS A 1 106 ? 10.822 -6.398 -75.153 1.00 45.83 106 LYS A O 1
ATOM 752 N N . LEU A 1 107 ? 9.212 -7.481 -74.015 1.00 43.14 107 LEU A N 1
ATOM 753 C CA . LEU A 1 107 ? 9.993 -8.693 -73.826 1.00 41.30 107 LEU A CA 1
ATOM 754 C C . LEU A 1 107 ? 9.618 -9.783 -74.819 1.00 42.71 107 LEU A C 1
ATOM 755 O O . LEU A 1 107 ? 10.169 -10.886 -74.750 1.00 42.84 107 LEU A O 1
ATOM 760 N N . GLY A 1 108 ? 8.697 -9.498 -75.735 1.00 43.24 108 GLY A N 1
ATOM 761 C CA . GLY A 1 108 ? 8.306 -10.454 -76.750 1.00 43.57 108 GLY A CA 1
ATOM 762 C C . GLY A 1 108 ? 7.385 -11.551 -76.272 1.00 42.97 108 GLY A C 1
ATOM 763 O O . GLY A 1 108 ? 7.376 -12.638 -76.858 1.00 43.14 108 GLY A O 1
ATOM 764 N N . LEU A 1 109 ? 6.592 -11.294 -75.240 1.00 42.70 109 LEU A N 1
ATOM 765 C CA . LEU A 1 109 ? 5.639 -12.280 -74.760 1.00 43.07 109 LEU A CA 1
ATOM 766 C C . LEU A 1 109 ? 4.267 -12.029 -75.374 1.00 45.53 109 LEU A C 1
ATOM 767 O O . LEU A 1 109 ? 4.010 -10.998 -76.001 1.00 47.12 109 LEU A O 1
ATOM 772 N N . ASP A 1 110 ? 3.376 -12.997 -75.187 1.00 45.85 110 ASP A N 1
ATOM 773 C CA . ASP A 1 110 ? 1.999 -12.843 -75.625 1.00 46.49 110 ASP A CA 1
ATOM 774 C C . ASP A 1 110 ? 1.297 -11.894 -74.664 1.00 43.68 110 ASP A C 1
ATOM 775 O O . ASP A 1 110 ? 1.380 -12.063 -73.444 1.00 39.70 110 ASP A O 1
ATOM 780 N N . SER A 1 111 ? 0.603 -10.898 -75.213 1.00 46.15 111 SER A N 1
ATOM 781 C CA . SER A 1 111 ? -0.059 -9.901 -74.382 1.00 45.92 111 SER A CA 1
ATOM 782 C C . SER A 1 111 ? -1.359 -10.411 -73.779 1.00 46.02 111 SER A C 1
ATOM 783 O O . SER A 1 111 ? -1.903 -9.765 -72.877 1.00 45.79 111 SER A O 1
ATOM 786 N N . ALA A 1 112 ? -1.865 -11.546 -74.250 1.00 45.88 112 ALA A N 1
ATOM 787 C CA . ALA A 1 112 ? -3.120 -12.108 -73.777 1.00 45.32 112 ALA A CA 1
ATOM 788 C C . ALA A 1 112 ? -2.923 -13.111 -72.649 1.00 43.82 112 ALA A C 1
ATOM 789 O O . ALA A 1 112 ? -3.882 -13.782 -72.256 1.00 44.95 112 ALA A O 1
ATOM 791 N N . LYS A 1 113 ? -1.707 -13.239 -72.131 1.00 40.96 113 LYS A N 1
ATOM 792 C CA . LYS A 1 113 ? -1.445 -14.167 -71.047 1.00 37.90 113 LYS A CA 1
ATOM 793 C C . LYS A 1 113 ? -0.721 -13.467 -69.907 1.00 36.69 113 LYS A C 1
ATOM 794 O O . LYS A 1 113 ? -0.059 -12.447 -70.121 1.00 35.55 113 LYS A O 1
ATOM 800 N N . PRO A 1 114 ? -0.849 -13.983 -68.679 1.00 36.55 114 PRO A N 1
ATOM 801 C CA . PRO A 1 114 ? -0.135 -13.392 -67.539 1.00 34.94 114 PRO A CA 1
ATOM 802 C C . PRO A 1 114 ? 1.370 -13.322 -67.767 1.00 34.36 114 PRO A C 1
ATOM 803 O O . PRO A 1 114 ? 1.972 -14.229 -68.348 1.00 33.98 114 PRO A O 1
ATOM 807 N N . LEU A 1 115 ? 1.973 -12.225 -67.300 1.00 33.26 115 LEU A N 1
ATOM 808 C CA . LEU A 1 115 ? 3.400 -11.990 -67.513 1.00 31.64 115 LEU A CA 1
ATOM 809 C C . LEU A 1 115 ? 4.256 -13.016 -66.778 1.00 31.22 115 LEU A C 1
ATOM 810 O O . LEU A 1 115 ? 5.067 -13.719 -67.392 1.00 32.26 115 LEU A O 1
ATOM 815 N N . ILE A 1 116 ? 4.097 -13.108 -65.454 1.00 29.37 116 ILE A N 1
ATOM 816 C CA . ILE A 1 116 ? 4.944 -14.001 -64.664 1.00 28.85 116 ILE A CA 1
ATOM 817 C C . ILE A 1 116 ? 4.712 -15.448 -65.074 1.00 30.12 116 ILE A C 1
ATOM 818 O O . ILE A 1 116 ? 5.644 -16.262 -65.098 1.00 30.02 116 ILE A O 1
ATOM 823 N N . ASP A 1 117 ? 3.469 -15.787 -65.420 1.00 31.83 117 ASP A N 1
ATOM 824 C CA . ASP A 1 117 ? 3.150 -17.123 -65.905 1.00 34.32 117 ASP A CA 1
ATOM 825 C C . ASP A 1 117 ? 3.810 -17.434 -67.242 1.00 36.82 117 ASP A C 1
ATOM 826 O O . ASP A 1 117 ? 3.720 -18.575 -67.705 1.00 40.26 117 ASP A O 1
ATOM 831 N N . GLN A 1 118 ? 4.466 -16.456 -67.868 1.00 35.87 118 GLN A N 1
ATOM 832 C CA . GLN A 1 118 ? 5.163 -16.652 -69.132 1.00 36.58 118 GLN A CA 1
ATOM 833 C C . GLN A 1 118 ? 6.677 -16.631 -68.971 1.00 35.61 118 GLN A C 1
ATOM 834 O O . GLN A 1 118 ? 7.394 -16.659 -69.977 1.00 37.11 118 GLN A O 1
ATOM 840 N N . LEU A 1 119 ? 7.182 -16.582 -67.734 1.00 32.66 119 LEU A N 1
ATOM 841 C CA . LEU A 1 119 ? 8.624 -16.546 -67.518 1.00 33.69 119 LEU A CA 1
ATOM 842 C C . LEU A 1 119 ? 9.332 -17.791 -68.034 1.00 36.46 119 LEU A C 1
ATOM 843 O O . LEU A 1 119 ? 10.545 -17.746 -68.267 1.00 37.77 119 LEU A O 1
ATOM 848 N N . ASN A 1 120 ? 8.611 -18.896 -68.226 1.00 37.86 120 ASN A N 1
ATOM 849 C CA . ASN A 1 120 ? 9.192 -20.121 -68.757 1.00 39.88 120 ASN A CA 1
ATOM 850 C C . ASN A 1 120 ? 8.866 -20.324 -70.233 1.00 41.60 120 ASN A C 1
ATOM 851 O O . ASN A 1 120 ? 8.929 -21.455 -70.728 1.00 41.53 120 ASN A O 1
ATOM 856 N N . ASP A 1 121 ? 8.501 -19.253 -70.937 1.00 42.48 121 ASP A N 1
ATOM 857 C CA . ASP A 1 121 ? 8.372 -19.315 -72.386 1.00 44.22 121 ASP A CA 1
ATOM 858 C C . ASP A 1 121 ? 9.724 -19.690 -72.978 1.00 43.92 121 ASP A C 1
ATOM 859 O O . ASP A 1 121 ? 10.756 -19.140 -72.585 1.00 42.40 121 ASP A O 1
ATOM 864 N N . LYS A 1 122 ? 9.716 -20.637 -73.920 1.00 46.34 122 LYS A N 1
ATOM 865 C CA . LYS A 1 122 ? 10.964 -21.092 -74.529 1.00 48.66 122 LYS A CA 1
ATOM 866 C C . LYS A 1 122 ? 11.691 -19.943 -75.231 1.00 48.91 122 LYS A C 1
ATOM 867 O O . LYS A 1 122 ? 12.910 -19.791 -75.084 1.00 49.76 122 LYS A O 1
ATOM 873 N N . SER A 1 123 ? 10.961 -19.124 -76.002 1.00 48.23 123 SER A N 1
ATOM 874 C CA . SER A 1 123 ? 11.588 -17.983 -76.673 1.00 48.24 123 SER A CA 1
ATOM 875 C C . SER A 1 123 ? 12.139 -16.989 -75.664 1.00 46.40 123 SER A C 1
ATOM 876 O O . SER A 1 123 ? 13.269 -16.507 -75.800 1.00 47.07 123 SER A O 1
ATOM 879 N N . PHE A 1 124 ? 11.339 -16.657 -74.650 1.00 44.71 124 PHE A N 1
ATOM 880 C CA . PHE A 1 124 ? 11.787 -15.713 -73.635 1.00 42.39 124 PHE A CA 1
ATOM 881 C C . PHE A 1 124 ? 13.031 -16.238 -72.931 1.00 42.41 124 PHE A C 1
ATOM 882 O O . PHE A 1 124 ? 13.983 -15.488 -72.684 1.00 41.38 124 PHE A O 1
ATOM 890 N N . LEU A 1 125 ? 13.035 -17.531 -72.608 1.00 44.16 125 LEU A N 1
ATOM 891 C CA . LEU A 1 125 ? 14.172 -18.140 -71.930 1.00 44.61 125 LEU A CA 1
ATOM 892 C C . LEU A 1 125 ? 15.441 -18.025 -72.769 1.00 48.51 125 LEU A C 1
ATOM 893 O O . LEU A 1 125 ? 16.509 -17.677 -72.254 1.00 49.53 125 LEU A O 1
ATOM 898 N N . GLU A 1 126 ? 15.349 -18.338 -74.063 1.00 51.49 126 GLU A N 1
ATOM 899 C CA . GLU A 1 126 ? 16.521 -18.254 -74.932 1.00 54.79 126 GLU A CA 1
ATOM 900 C C . GLU A 1 126 ? 17.036 -16.821 -75.043 1.00 54.65 126 GLU A C 1
ATOM 901 O O . GLU A 1 126 ? 18.244 -16.578 -74.948 1.00 57.01 126 GLU A O 1
ATOM 907 N N . LYS A 1 127 ? 16.135 -15.858 -75.258 1.00 52.27 127 LYS A N 1
ATOM 908 C CA . LYS A 1 127 ? 16.572 -14.482 -75.489 1.00 51.56 127 LYS A CA 1
ATOM 909 C C . LYS A 1 127 ? 17.153 -13.851 -74.228 1.00 50.62 127 LYS A C 1
ATOM 910 O O . LYS A 1 127 ? 18.207 -13.206 -74.277 1.00 53.35 127 LYS A O 1
ATOM 916 N N . TYR A 1 128 ? 16.482 -14.017 -73.089 1.00 47.43 128 TYR A N 1
ATOM 917 C CA . TYR A 1 128 ? 16.865 -13.300 -71.883 1.00 47.27 128 TYR A CA 1
ATOM 918 C C . TYR A 1 128 ? 17.476 -14.176 -70.799 1.00 47.89 128 TYR A C 1
ATOM 919 O O . TYR A 1 128 ? 17.913 -13.638 -69.780 1.00 47.77 128 TYR A O 1
ATOM 928 N N . GLY A 1 129 ? 17.519 -15.497 -70.980 1.00 45.46 129 GLY A N 1
ATOM 929 C CA . GLY A 1 129 ? 17.951 -16.384 -69.910 1.00 44.91 129 GLY A CA 1
ATOM 930 C C . GLY A 1 129 ? 19.439 -16.380 -69.625 1.00 45.91 129 GLY A C 1
ATOM 931 O O . GLY A 1 129 ? 19.841 -16.783 -68.528 1.00 47.17 129 GLY A O 1
ATOM 932 N N . ASP A 1 130 ? 20.264 -15.960 -70.587 1.00 45.29 130 ASP A N 1
ATOM 933 C CA . ASP A 1 130 ? 21.723 -16.041 -70.473 1.00 44.71 130 ASP A CA 1
ATOM 934 C C . ASP A 1 130 ? 22.173 -17.494 -70.315 1.00 43.06 130 ASP A C 1
ATOM 935 O O . ASP A 1 130 ? 23.173 -17.786 -69.654 1.00 43.07 130 ASP A O 1
ATOM 940 N N . GLY A 1 131 ? 21.419 -18.420 -70.906 1.00 41.22 131 GLY A N 1
ATOM 941 C CA . GLY A 1 131 ? 21.720 -19.832 -70.813 1.00 40.17 131 GLY A CA 1
ATOM 942 C C . GLY A 1 131 ? 21.222 -20.525 -69.563 1.00 40.05 131 GLY A C 1
ATOM 943 O O . GLY A 1 131 ? 21.483 -21.723 -69.399 1.00 40.82 131 GLY A O 1
ATOM 944 N N . ALA A 1 132 ? 20.516 -19.823 -68.681 1.00 38.79 132 ALA A N 1
ATOM 945 C CA . ALA A 1 132 ? 20.067 -20.417 -67.433 1.00 37.08 132 ALA A CA 1
ATOM 946 C C . ALA A 1 132 ? 18.884 -21.355 -67.664 1.00 33.20 132 ALA A C 1
ATOM 947 O O . ALA A 1 132 ? 18.215 -21.321 -68.701 1.00 31.97 132 ALA A O 1
ATOM 949 N N . ASN A 1 133 ? 18.634 -22.209 -66.668 1.00 31.78 133 ASN A N 1
ATOM 950 C CA . ASN A 1 133 ? 17.497 -23.118 -66.744 1.00 32.31 133 ASN A CA 1
ATOM 951 C C . ASN A 1 133 ? 16.175 -22.374 -66.625 1.00 31.13 133 ASN A C 1
ATOM 952 O O . ASN A 1 133 ? 15.165 -22.815 -67.184 1.00 29.97 133 ASN A O 1
ATOM 957 N N . ARG A 1 134 ? 16.159 -21.254 -65.908 1.00 32.29 134 ARG A N 1
ATOM 958 C CA . ARG A 1 134 ? 14.940 -20.488 -65.705 1.00 32.76 134 ARG A CA 1
ATOM 959 C C . ARG A 1 134 ? 15.300 -19.011 -65.621 1.00 31.99 134 ARG A C 1
ATOM 960 O O . ARG A 1 134 ? 16.474 -18.631 -65.660 1.00 31.39 134 ARG A O 1
ATOM 968 N N . VAL A 1 135 ? 14.271 -18.177 -65.504 1.00 33.06 135 VAL A N 1
ATOM 969 C CA . VAL A 1 135 ? 14.427 -16.747 -65.284 1.00 32.48 135 VAL A CA 1
ATOM 970 C C . VAL A 1 135 ? 13.537 -16.358 -64.114 1.00 32.56 135 VAL A C 1
ATOM 971 O O . VAL A 1 135 ? 12.352 -16.708 -64.089 1.00 34.75 135 VAL A O 1
ATOM 975 N N . VAL A 1 136 ? 14.106 -15.645 -63.147 1.00 30.87 136 VAL A N 1
ATOM 976 C CA . VAL A 1 136 ? 13.361 -15.110 -62.015 1.00 31.17 136 VAL A CA 1
ATOM 977 C C . VAL A 1 136 ? 13.415 -13.594 -62.098 1.00 32.85 136 VAL A C 1
ATOM 978 O O . VAL A 1 136 ? 14.498 -13.012 -62.230 1.00 33.67 136 VAL A O 1
ATOM 982 N N . LEU A 1 137 ? 12.251 -12.962 -62.032 1.00 33.59 137 LEU A N 1
ATOM 983 C CA . LEU A 1 137 ? 12.150 -11.527 -62.227 1.00 33.66 137 LEU A CA 1
ATOM 984 C C . LEU A 1 137 ? 12.390 -10.815 -60.900 1.00 35.25 137 LEU A C 1
ATOM 985 O O . LEU A 1 137 ? 11.729 -11.121 -59.901 1.00 35.52 137 LEU A O 1
ATOM 990 N N . LYS A 1 138 ? 13.338 -9.880 -60.884 1.00 35.30 138 LYS A N 1
ATOM 991 C CA . LYS A 1 138 ? 13.479 -9.004 -59.729 1.00 35.63 138 LYS A CA 1
ATOM 992 C C . LYS A 1 138 ? 12.296 -8.051 -59.705 1.00 39.17 138 LYS A C 1
ATOM 993 O O . LYS A 1 138 ? 11.873 -7.549 -60.750 1.00 42.65 138 LYS A O 1
ATOM 999 N N . MET A 1 139 ? 11.756 -7.807 -58.515 1.00 39.36 139 MET A N 1
ATOM 1000 C CA . MET A 1 139 ? 10.518 -7.047 -58.407 1.00 41.73 139 MET A CA 1
ATOM 1001 C C . MET A 1 139 ? 10.712 -5.647 -58.972 1.00 42.68 139 MET A C 1
ATOM 1002 O O . MET A 1 139 ? 11.504 -4.867 -58.422 1.00 42.83 139 MET A O 1
ATOM 1007 N N . PRO A 1 140 ? 10.027 -5.292 -60.053 1.00 44.73 140 PRO A N 1
ATOM 1008 C CA . PRO A 1 140 ? 10.172 -3.941 -60.612 1.00 47.51 140 PRO A CA 1
ATOM 1009 C C . PRO A 1 140 ? 9.664 -2.848 -59.686 1.00 49.88 140 PRO A C 1
ATOM 1010 O O . PRO A 1 140 ? 10.423 -1.944 -59.317 1.00 51.24 140 PRO A O 1
ATOM 1014 N N . PHE A 1 141 ? 8.384 -2.908 -59.325 1.00 49.93 141 PHE A N 1
ATOM 1015 C CA . PHE A 1 141 ? 7.810 -1.901 -58.443 1.00 50.01 141 PHE A CA 1
ATOM 1016 C C . PHE A 1 141 ? 8.519 -1.931 -57.097 1.00 50.82 141 PHE A C 1
ATOM 1017 O O . PHE A 1 141 ? 8.925 -2.989 -56.609 1.00 49.33 141 PHE A O 1
ATOM 1025 N N . ALA A 1 142 ? 8.671 -0.754 -56.503 1.00 54.20 142 ALA A N 1
ATOM 1026 C CA . ALA A 1 142 ? 9.629 -0.560 -55.427 1.00 56.68 142 ALA A CA 1
ATOM 1027 C C . ALA A 1 142 ? 9.069 -0.968 -54.065 1.00 57.38 142 ALA A C 1
ATOM 1028 O O . ALA A 1 142 ? 7.969 -1.512 -53.927 1.00 57.26 142 ALA A O 1
ATOM 1030 N N . ASP A 1 143 ? 9.876 -0.696 -53.045 1.00 57.63 143 ASP A N 1
ATOM 1031 C CA . ASP A 1 143 ? 9.561 -0.828 -51.633 1.00 58.32 143 ASP A CA 1
ATOM 1032 C C . ASP A 1 143 ? 10.564 0.061 -50.917 1.00 58.04 143 ASP A C 1
ATOM 1033 O O . ASP A 1 143 ? 11.608 0.408 -51.474 1.00 59.35 143 ASP A O 1
ATOM 1038 N N . GLY A 1 144 ? 10.243 0.444 -49.686 1.00 57.12 144 GLY A N 1
ATOM 1039 C CA . GLY A 1 144 ? 11.148 1.352 -49.006 1.00 57.71 144 GLY A CA 1
ATOM 1040 C C . GLY A 1 144 ? 12.460 0.722 -48.587 1.00 56.39 144 GLY A C 1
ATOM 1041 O O . GLY A 1 144 ? 13.403 1.451 -48.257 1.00 57.75 144 GLY A O 1
ATOM 1042 N N . THR A 1 145 ? 12.553 -0.603 -48.626 1.00 53.09 145 THR A N 1
ATOM 1043 C CA . THR A 1 145 ? 13.703 -1.300 -48.078 1.00 49.18 145 THR A CA 1
ATOM 1044 C C . THR A 1 145 ? 14.842 -1.373 -49.090 1.00 47.94 145 THR A C 1
ATOM 1045 O O . THR A 1 145 ? 14.644 -1.276 -50.304 1.00 48.09 145 THR A O 1
ATOM 1049 N N . GLU A 1 146 ? 16.049 -1.559 -48.566 1.00 47.02 146 GLU A N 1
ATOM 1050 C CA . GLU A 1 146 ? 17.222 -1.842 -49.377 1.00 46.09 146 GLU A CA 1
ATOM 1051 C C . GLU A 1 146 ? 17.358 -3.328 -49.690 1.00 43.42 146 GLU A C 1
ATOM 1052 O O . GLU A 1 146 ? 18.429 -3.763 -50.127 1.00 43.32 146 GLU A O 1
ATOM 1054 N N . ASP A 1 147 ? 16.300 -4.105 -49.481 1.00 41.43 147 ASP A N 1
ATOM 1055 C CA . ASP A 1 147 ? 16.302 -5.522 -49.797 1.00 40.23 147 ASP A CA 1
ATOM 1056 C C . ASP A 1 147 ? 15.909 -5.725 -51.254 1.00 38.33 147 ASP A C 1
ATOM 1057 O O . ASP A 1 147 ? 15.369 -4.831 -51.907 1.00 41.00 147 ASP A O 1
ATOM 1062 N N . SER A 1 148 ? 16.197 -6.918 -51.763 1.00 34.18 148 SER A N 1
ATOM 1063 C CA . SER A 1 148 ? 15.798 -7.311 -53.105 1.00 31.35 148 SER A CA 1
ATOM 1064 C C . SER A 1 148 ? 14.740 -8.399 -53.003 1.00 29.06 148 SER A C 1
ATOM 1065 O O . SER A 1 148 ? 14.839 -9.296 -52.160 1.00 27.79 148 SER A O 1
ATOM 1068 N N . GLU A 1 149 ? 13.726 -8.312 -53.856 1.00 28.36 149 GLU A N 1
ATOM 1069 C CA . GLU A 1 149 ? 12.636 -9.273 -53.868 1.00 27.94 149 GLU A CA 1
ATOM 1070 C C . GLU A 1 149 ? 12.526 -9.892 -55.252 1.00 25.88 149 GLU A C 1
ATOM 1071 O O . GLU A 1 149 ? 12.822 -9.249 -56.264 1.00 24.39 149 GLU A O 1
ATOM 1077 N N . PHE A 1 150 ? 12.106 -11.152 -55.286 1.00 26.69 150 PHE A N 1
ATOM 1078 C CA . PHE A 1 150 ? 12.083 -11.935 -56.509 1.00 27.65 150 PHE A CA 1
ATOM 1079 C C . PHE A 1 150 ? 10.706 -12.547 -56.708 1.00 29.37 150 PHE A C 1
ATOM 1080 O O . PHE A 1 150 ? 10.082 -13.018 -55.752 1.00 29.72 150 PHE A O 1
ATOM 1088 N N . ILE A 1 151 ? 10.242 -12.534 -57.954 1.00 28.80 151 ILE A N 1
ATOM 1089 C CA . ILE A 1 151 ? 8.950 -13.092 -58.329 1.00 27.28 151 ILE A CA 1
ATOM 1090 C C . ILE A 1 151 ? 9.206 -14.307 -59.209 1.00 24.30 151 ILE A C 1
ATOM 1091 O O . ILE A 1 151 ? 9.764 -14.182 -60.307 1.00 23.89 151 ILE A O 1
ATOM 1096 N N . HIS A 1 152 ? 8.800 -15.480 -58.728 1.00 23.76 152 HIS A N 1
ATOM 1097 C CA . HIS A 1 152 ? 9.050 -16.741 -59.409 1.00 23.80 152 HIS A CA 1
ATOM 1098 C C . HIS A 1 152 ? 7.811 -17.209 -60.161 1.00 24.32 152 HIS A C 1
ATOM 1099 O O . HIS A 1 152 ? 6.676 -16.973 -59.737 1.00 24.69 152 HIS A O 1
ATOM 1106 N N . ASN A 1 153 ? 8.043 -17.875 -61.288 1.00 24.48 153 ASN A N 1
ATOM 1107 C CA . ASN A 1 153 ? 6.960 -18.538 -61.998 1.00 26.47 153 ASN A CA 1
ATOM 1108 C C . ASN A 1 153 ? 6.462 -19.701 -61.149 1.00 31.38 153 ASN A C 1
ATOM 1109 O O . ASN A 1 153 ? 7.257 -20.458 -60.589 1.00 33.84 153 ASN A O 1
ATOM 1114 N N . TRP A 1 154 ? 5.136 -19.836 -61.042 1.00 31.48 154 TRP A N 1
ATOM 1115 C CA . TRP A 1 154 ? 4.571 -20.811 -60.109 1.00 31.26 154 TRP A CA 1
ATOM 1116 C C . TRP A 1 154 ? 4.946 -22.245 -60.468 1.00 31.99 154 TRP A C 1
ATOM 1117 O O . TRP A 1 154 ? 5.165 -23.073 -59.576 1.00 31.91 154 TRP A O 1
ATOM 1128 N N . LYS A 1 155 ? 5.019 -22.569 -61.759 1.00 33.44 155 LYS A N 1
ATOM 1129 C CA . LYS A 1 155 ? 5.448 -23.916 -62.119 1.00 36.13 155 LYS A CA 1
ATOM 1130 C C . LYS A 1 155 ? 6.953 -24.068 -61.938 1.00 35.63 155 LYS A C 1
ATOM 1131 O O . LYS A 1 155 ? 7.429 -25.169 -61.635 1.00 36.74 155 LYS A O 1
ATOM 1137 N N . ASP A 1 156 ? 7.710 -22.981 -62.123 1.00 35.03 156 ASP A N 1
ATOM 1138 C CA . ASP A 1 156 ? 9.148 -23.021 -61.875 1.00 35.63 156 ASP A CA 1
ATOM 1139 C C . ASP A 1 156 ? 9.447 -23.258 -60.403 1.00 34.07 156 ASP A C 1
ATOM 1140 O O . ASP A 1 156 ? 10.382 -23.991 -60.063 1.00 33.81 156 ASP A O 1
ATOM 1145 N N . ALA A 1 157 ? 8.654 -22.653 -59.516 1.00 32.77 157 ALA A N 1
ATOM 1146 C CA . ALA A 1 157 ? 8.924 -22.710 -58.085 1.00 30.47 157 ALA A CA 1
ATOM 1147 C C . ALA A 1 157 ? 8.806 -24.117 -57.523 1.00 30.23 157 ALA A C 1
ATOM 1148 O O . ALA A 1 157 ? 9.305 -24.374 -56.422 1.00 28.27 157 ALA A O 1
ATOM 1150 N N . GLU A 1 158 ? 8.163 -25.029 -58.254 1.00 31.36 158 GLU A N 1
ATOM 1151 C CA . GLU A 1 158 ? 8.037 -26.411 -57.810 1.00 31.68 158 GLU A CA 1
ATOM 1152 C C . GLU A 1 158 ? 9.380 -27.126 -57.757 1.00 31.61 158 GLU A C 1
ATOM 1153 O O . GLU A 1 158 ? 9.486 -28.175 -57.113 1.00 32.92 158 GLU A O 1
ATOM 1159 N N . GLN A 1 159 ? 10.404 -26.577 -58.408 1.00 30.84 159 GLN A N 1
ATOM 1160 C CA . GLN A 1 159 ? 11.723 -27.189 -58.457 1.00 31.43 159 GLN A CA 1
ATOM 1161 C C . GLN A 1 159 ? 12.597 -26.786 -57.282 1.00 29.78 159 GLN A C 1
ATOM 1162 O O . GLN A 1 159 ? 13.728 -27.270 -57.172 1.00 28.27 159 GLN A O 1
ATOM 1168 N N . LEU A 1 160 ? 12.098 -25.928 -56.399 1.00 29.52 160 LEU A N 1
ATOM 1169 C CA . LEU A 1 160 ? 12.892 -25.447 -55.283 1.00 29.41 160 LEU A CA 1
ATOM 1170 C C . LEU A 1 160 ? 13.019 -26.521 -54.214 1.00 28.16 160 LEU A C 1
ATOM 1171 O O . LEU A 1 160 ? 12.049 -27.210 -53.883 1.00 28.61 160 LEU A O 1
ATOM 1176 N N . SER A 1 161 ? 14.226 -26.663 -53.679 1.00 27.85 161 SER A N 1
ATOM 1177 C CA . SER A 1 161 ? 14.421 -27.429 -52.460 1.00 27.83 161 SER A CA 1
ATOM 1178 C C . SER A 1 161 ? 14.110 -26.516 -51.285 1.00 28.86 161 SER A C 1
ATOM 1179 O O . SER A 1 161 ? 14.550 -25.363 -51.255 1.00 26.44 161 SER A O 1
ATOM 1182 N N . VAL A 1 162 ? 13.343 -27.020 -50.324 1.00 29.40 162 VAL A N 1
ATOM 1183 C CA . VAL A 1 162 ? 12.818 -26.199 -49.242 1.00 31.13 162 VAL A CA 1
ATOM 1184 C C . VAL A 1 162 ? 13.422 -26.682 -47.934 1.00 27.51 162 VAL A C 1
ATOM 1185 O O . VAL A 1 162 ? 13.395 -27.881 -47.634 1.00 34.81 162 VAL A O 1
ATOM 1189 N N . GLU A 1 163 ? 13.957 -25.745 -47.159 1.00 26.97 163 GLU A N 1
ATOM 1190 C CA . GLU A 1 163 ? 14.543 -26.022 -45.859 1.00 35.03 163 GLU A CA 1
ATOM 1191 C C . GLU A 1 163 ? 13.999 -25.006 -44.873 1.00 36.06 163 GLU A C 1
ATOM 1192 O O . GLU A 1 163 ? 13.535 -23.931 -45.259 1.00 35.08 163 GLU A O 1
ATOM 1198 N N . THR A 1 164 ? 14.067 -25.345 -43.591 1.00 27.14 164 THR A N 1
ATOM 1199 C CA . THR A 1 164 ? 13.692 -24.398 -42.555 1.00 29.67 164 THR A CA 1
ATOM 1200 C C . THR A 1 164 ? 14.858 -23.456 -42.287 1.00 29.34 164 THR A C 1
ATOM 1201 O O . THR A 1 164 ? 15.988 -23.901 -42.060 1.00 31.34 164 THR A O 1
ATOM 1205 N N . GLU A 1 165 ? 14.587 -22.154 -42.331 1.00 28.66 165 GLU A N 1
ATOM 1206 C CA . GLU A 1 165 ? 15.554 -21.173 -41.863 1.00 28.25 165 GLU A CA 1
ATOM 1207 C C . GLU A 1 165 ? 15.344 -20.891 -40.382 1.00 27.86 165 GLU A C 1
ATOM 1208 O O . GLU A 1 165 ? 16.280 -20.987 -39.582 1.00 26.42 165 GLU A O 1
ATOM 1214 N N . VAL A 1 166 ? 14.108 -20.559 -40.016 1.00 26.86 166 VAL A N 1
ATOM 1215 C CA . VAL A 1 166 ? 13.712 -20.384 -38.628 1.00 27.22 166 VAL A CA 1
ATOM 1216 C C . VAL A 1 166 ? 12.201 -20.534 -38.587 1.00 27.37 166 VAL A C 1
ATOM 1217 O O . VAL A 1 166 ? 11.509 -20.232 -39.563 1.00 27.86 166 VAL A O 1
ATOM 1221 N N . ARG A 1 167 ? 11.689 -21.028 -37.466 1.00 27.69 167 ARG A N 1
ATOM 1222 C CA . ARG A 1 167 ? 10.253 -21.187 -37.312 1.00 27.68 167 ARG A CA 1
ATOM 1223 C C . ARG A 1 167 ? 9.841 -20.789 -35.905 1.00 28.02 167 ARG A C 1
ATOM 1224 O O . ARG A 1 167 ? 10.610 -20.924 -34.950 1.00 28.66 167 ARG A O 1
ATOM 1232 N N . PHE A 1 168 ? 8.609 -20.289 -35.796 1.00 27.64 168 PHE A N 1
ATOM 1233 C CA . PHE A 1 168 ? 8.067 -19.810 -34.537 1.00 25.65 168 PHE A CA 1
ATOM 1234 C C . PHE A 1 168 ? 6.738 -20.462 -34.183 1.00 26.93 168 PHE A C 1
ATOM 1235 O O . PHE A 1 168 ? 6.158 -20.120 -33.146 1.00 28.25 168 PHE A O 1
ATOM 1243 N N . ASP A 1 169 ? 6.243 -21.391 -35.006 1.00 28.12 169 ASP A N 1
ATOM 1244 C CA . ASP A 1 169 ? 4.915 -21.960 -34.810 1.00 31.40 169 ASP A CA 1
ATOM 1245 C C . ASP A 1 169 ? 4.848 -22.928 -33.639 1.00 31.80 169 ASP A C 1
ATOM 1246 O O . ASP A 1 169 ? 3.744 -23.324 -33.250 1.00 31.59 169 ASP A O 1
ATOM 1251 N N . ASN A 1 170 ? 5.986 -23.313 -33.069 1.00 31.20 170 ASN A N 1
ATOM 1252 C CA . ASN A 1 170 ? 6.011 -24.168 -31.892 1.00 33.32 170 ASN A CA 1
ATOM 1253 C C . ASN A 1 170 ? 5.978 -23.371 -30.595 1.00 33.49 170 ASN A C 1
ATOM 1254 O O . ASN A 1 170 ? 6.034 -23.966 -29.513 1.00 34.20 170 ASN A O 1
ATOM 1259 N N . LEU A 1 171 ? 5.894 -22.046 -30.681 1.00 32.52 171 LEU A N 1
ATOM 1260 C CA . LEU A 1 171 ? 5.867 -21.169 -29.520 1.00 32.03 171 LEU A CA 1
ATOM 1261 C C . LEU A 1 171 ? 4.472 -20.653 -29.195 1.00 31.12 171 LEU A C 1
ATOM 1262 O O . LEU A 1 171 ? 4.317 -19.900 -28.227 1.00 31.19 171 LEU A O 1
ATOM 1267 N N . GLY A 1 172 ? 3.464 -21.039 -29.972 1.00 30.91 172 GLY A N 1
ATOM 1268 C CA . GLY A 1 172 ? 2.093 -20.634 -29.699 1.00 30.37 172 GLY A CA 1
ATOM 1269 C C . GLY A 1 172 ? 1.942 -19.126 -29.731 1.00 29.09 172 GLY A C 1
ATOM 1270 O O . GLY A 1 172 ? 2.279 -18.463 -30.718 1.00 30.06 172 GLY A O 1
ATOM 1271 N N . LYS A 1 173 ? 1.435 -18.562 -28.637 1.00 27.88 173 LYS A N 1
ATOM 1272 C CA . LYS A 1 173 ? 1.194 -17.127 -28.568 1.00 27.67 173 LYS A CA 1
ATOM 1273 C C . LYS A 1 173 ? 2.461 -16.350 -28.239 1.00 27.87 173 LYS A C 1
ATOM 1274 O O . LYS A 1 173 ? 2.396 -15.135 -28.016 1.00 27.79 173 LYS A O 1
ATOM 1280 N N . ARG A 1 174 ? 3.608 -17.032 -28.216 1.00 28.01 174 ARG A N 1
ATOM 1281 C CA . ARG A 1 174 ? 4.903 -16.403 -28.005 1.00 27.08 174 ARG A CA 1
ATOM 1282 C C . ARG A 1 174 ? 5.772 -16.434 -29.254 1.00 24.88 174 ARG A C 1
ATOM 1283 O O . ARG A 1 174 ? 6.970 -16.149 -29.171 1.00 26.68 174 ARG A O 1
ATOM 1291 N N . GLY A 1 175 ? 5.197 -16.781 -30.405 1.00 23.65 175 GLY A N 1
ATOM 1292 C CA . GLY A 1 175 ? 5.986 -16.841 -31.622 1.00 26.40 175 GLY A CA 1
ATOM 1293 C C . GLY A 1 175 ? 6.511 -15.482 -32.036 1.00 28.44 175 GLY A C 1
ATOM 1294 O O . GLY A 1 175 ? 7.639 -15.362 -32.521 1.00 30.24 175 GLY A O 1
ATOM 1295 N N . GLN A 1 176 ? 5.699 -14.439 -31.856 1.00 27.81 176 GLN A N 1
ATOM 1296 C CA . GLN A 1 176 ? 6.108 -13.099 -32.252 1.00 26.81 176 GLN A CA 1
ATOM 1297 C C . GLN A 1 176 ? 7.142 -12.506 -31.303 1.00 26.10 176 GLN A C 1
ATOM 1298 O O . GLN A 1 176 ? 7.845 -11.564 -31.689 1.00 27.44 176 GLN A O 1
ATOM 1304 N N . ASP A 1 177 ? 7.247 -13.024 -30.076 1.00 25.48 177 ASP A N 1
ATOM 1305 C CA . ASP A 1 177 ? 8.382 -12.667 -29.230 1.00 25.45 177 ASP A CA 1
ATOM 1306 C C . ASP A 1 177 ? 9.690 -13.054 -29.904 1.00 25.96 177 ASP A C 1
ATOM 1307 O O . ASP A 1 177 ? 10.620 -12.246 -30.001 1.00 27.49 177 ASP A O 1
ATOM 1312 N N . ALA A 1 178 ? 9.769 -14.297 -30.387 1.00 24.10 178 ALA A N 1
ATOM 1313 C CA . ALA A 1 178 ? 10.982 -14.770 -31.039 1.00 23.25 178 ALA A CA 1
ATOM 1314 C C . ALA A 1 178 ? 11.171 -14.117 -32.399 1.00 23.35 178 ALA A C 1
ATOM 1315 O O . ALA A 1 178 ? 12.305 -13.830 -32.797 1.00 22.92 178 ALA A O 1
ATOM 1317 N N . MET A 1 179 ? 10.079 -13.887 -33.132 1.00 24.67 179 MET A N 1
ATOM 1318 C CA . MET A 1 179 ? 10.189 -13.205 -34.418 1.00 28.41 179 MET A CA 1
ATOM 1319 C C . MET A 1 179 ? 10.780 -11.812 -34.250 1.00 30.69 179 MET A C 1
ATOM 1320 O O . MET A 1 179 ? 11.656 -11.403 -35.021 1.00 28.29 179 MET A O 1
ATOM 1325 N N . ASN A 1 180 ? 10.313 -11.070 -33.243 1.00 22.43 180 ASN A N 1
ATOM 1326 C CA . ASN A 1 180 ? 10.871 -9.752 -32.961 1.00 24.04 180 ASN A CA 1
ATOM 1327 C C . ASN A 1 180 ? 12.350 -9.851 -32.607 1.00 23.81 180 ASN A C 1
ATOM 1328 O O . ASN A 1 180 ? 13.177 -9.084 -33.114 1.00 24.24 180 ASN A O 1
ATOM 1333 N N . SER A 1 181 ? 12.702 -10.801 -31.738 1.00 25.46 181 SER A N 1
ATOM 1334 C CA . SER A 1 181 ? 14.095 -10.966 -31.334 1.00 28.61 181 SER A CA 1
ATOM 1335 C C . SER A 1 181 ? 14.959 -11.445 -32.495 1.00 28.85 181 SER A C 1
ATOM 1336 O O . SER A 1 181 ? 16.122 -11.044 -32.617 1.00 30.91 181 SER A O 1
ATOM 1339 N N . TYR A 1 182 ? 14.412 -12.308 -33.355 1.00 26.87 182 TYR A N 1
ATOM 1340 C CA . TYR A 1 182 ? 15.177 -12.796 -34.498 1.00 25.15 182 TYR A CA 1
ATOM 1341 C C . TYR A 1 182 ? 15.414 -11.686 -35.516 1.00 27.66 182 TYR A C 1
ATOM 1342 O O . TYR A 1 182 ? 16.489 -11.613 -36.124 1.00 28.92 182 TYR A O 1
ATOM 1351 N N . MET A 1 183 ? 14.419 -10.818 -35.721 1.00 27.18 183 MET A N 1
ATOM 1352 C CA . MET A 1 183 ? 14.574 -9.716 -36.666 1.00 26.78 183 MET A CA 1
ATOM 1353 C C . MET A 1 183 ? 15.604 -8.701 -36.181 1.00 26.52 183 MET A C 1
ATOM 1354 O O . MET A 1 183 ? 16.398 -8.188 -36.979 1.00 26.41 183 MET A O 1
ATOM 1359 N N . ASN A 1 184 ? 15.614 -8.405 -34.878 1.00 26.58 184 ASN A N 1
ATOM 1360 C CA . ASN A 1 184 ? 16.580 -7.456 -34.339 1.00 27.19 184 ASN A CA 1
ATOM 1361 C C . ASN A 1 184 ? 18.011 -7.966 -34.445 1.00 29.72 184 ASN A C 1
ATOM 1362 O O . ASN A 1 184 ? 18.938 -7.152 -34.431 1.00 30.65 184 ASN A O 1
ATOM 1367 N N . MET A 1 185 ? 18.201 -9.288 -34.584 1.00 31.83 185 MET A N 1
ATOM 1368 C CA . MET A 1 185 ? 19.531 -9.875 -34.708 1.00 35.09 185 MET A CA 1
ATOM 1369 C C . MET A 1 185 ? 20.287 -9.323 -35.902 1.00 34.86 185 MET A C 1
ATOM 1370 O O . MET A 1 185 ? 21.513 -9.457 -35.953 1.00 37.69 185 MET A O 1
ATOM 1375 N N . ALA A 1 186 ? 19.591 -8.697 -36.859 1.00 33.33 186 ALA A N 1
ATOM 1376 C CA . ALA A 1 186 ? 20.286 -8.056 -37.970 1.00 33.06 186 ALA A CA 1
ATOM 1377 C C . ALA A 1 186 ? 21.148 -6.893 -37.503 1.00 34.05 186 ALA A C 1
ATOM 1378 O O . ALA A 1 186 ? 22.048 -6.462 -38.233 1.00 35.48 186 ALA A O 1
ATOM 1380 N N . ASN A 1 187 ? 20.884 -6.380 -36.307 1.00 34.00 187 ASN A N 1
ATOM 1381 C CA . ASN A 1 187 ? 21.659 -5.304 -35.716 1.00 34.68 187 ASN A CA 1
ATOM 1382 C C . ASN A 1 187 ? 22.783 -5.799 -34.816 1.00 37.38 187 ASN A C 1
ATOM 1383 O O . ASN A 1 187 ? 23.580 -4.981 -34.349 1.00 39.12 187 ASN A O 1
ATOM 1388 N N . CYS A 1 188 ? 22.870 -7.105 -34.562 1.00 39.21 188 CYS A N 1
ATOM 1389 C CA . CYS A 1 188 ? 23.845 -7.598 -33.595 1.00 41.79 188 CYS A CA 1
ATOM 1390 C C . CYS A 1 188 ? 25.156 -7.965 -34.283 1.00 44.43 188 CYS A C 1
ATOM 1391 O O . CYS A 1 188 ? 25.146 -8.426 -35.427 1.00 43.70 188 CYS A O 1
ATOM 1394 N N . PRO A 1 189 ? 26.281 -7.737 -33.591 1.00 48.14 189 PRO A N 1
ATOM 1395 C CA . PRO A 1 189 ? 27.608 -7.960 -34.194 1.00 50.75 189 PRO A CA 1
ATOM 1396 C C . PRO A 1 189 ? 27.753 -9.236 -35.015 1.00 50.87 189 PRO A C 1
ATOM 1397 O O . PRO A 1 189 ? 27.379 -10.329 -34.576 1.00 49.77 189 PRO A O 1
ATOM 1401 N N . SER A 1 190 ? 28.300 -9.079 -36.222 1.00 52.61 190 SER A N 1
ATOM 1402 C CA . SER A 1 190 ? 28.591 -10.175 -37.145 1.00 52.87 190 SER A CA 1
ATOM 1403 C C . SER A 1 190 ? 27.294 -10.811 -37.644 1.00 52.34 190 SER A C 1
ATOM 1404 O O . SER A 1 190 ? 27.084 -10.938 -38.847 1.00 52.84 190 SER A O 1
ATOM 1407 N N . SER A 1 199 ? 27.129 1.849 -37.334 1.00 56.49 199 SER A N 1
ATOM 1408 C CA . SER A 1 199 ? 25.974 2.722 -37.159 1.00 57.21 199 SER A CA 1
ATOM 1409 C C . SER A 1 199 ? 25.588 2.818 -35.690 1.00 57.99 199 SER A C 1
ATOM 1410 O O . SER A 1 199 ? 25.257 1.813 -35.066 1.00 58.43 199 SER A O 1
ATOM 1412 N N . PRO A 1 200 ? 25.636 4.035 -35.145 1.00 57.67 200 PRO A N 1
ATOM 1413 C CA . PRO A 1 200 ? 25.289 4.212 -33.728 1.00 56.28 200 PRO A CA 1
ATOM 1414 C C . PRO A 1 200 ? 23.830 3.934 -33.412 1.00 53.54 200 PRO A C 1
ATOM 1415 O O . PRO A 1 200 ? 23.530 3.445 -32.315 1.00 53.86 200 PRO A O 1
ATOM 1419 N N . GLY A 1 201 ? 22.909 4.221 -34.335 1.00 50.32 201 GLY A N 1
ATOM 1420 C CA . GLY A 1 201 ? 21.494 4.137 -34.018 1.00 45.77 201 GLY A CA 1
ATOM 1421 C C . GLY A 1 201 ? 20.918 2.739 -34.046 1.00 41.14 201 GLY A C 1
ATOM 1422 O O . GLY A 1 201 ? 19.893 2.490 -33.402 1.00 41.44 201 GLY A O 1
ATOM 1423 N N . LYS A 1 202 ? 21.541 1.826 -34.783 1.00 38.18 202 LYS A N 1
ATOM 1424 C CA . LYS A 1 202 ? 21.073 0.448 -34.831 1.00 35.40 202 LYS A CA 1
ATOM 1425 C C . LYS A 1 202 ? 21.476 -0.242 -33.534 1.00 34.46 202 LYS A C 1
ATOM 1426 O O . LYS A 1 202 ? 22.669 -0.403 -33.253 1.00 38.40 202 LYS A O 1
ATOM 1428 N N . ILE A 1 203 ? 20.484 -0.643 -32.743 1.00 31.86 203 ILE A N 1
ATOM 1429 C CA . ILE A 1 203 ? 20.707 -1.191 -31.411 1.00 31.74 203 ILE A CA 1
ATOM 1430 C C . ILE A 1 203 ? 20.493 -2.696 -31.455 1.00 33.51 203 ILE A C 1
ATOM 1431 O O . ILE A 1 203 ? 19.486 -3.172 -31.995 1.00 33.72 203 ILE A O 1
ATOM 1436 N N . CYS A 1 204 ? 21.438 -3.447 -30.892 1.00 32.30 204 CYS A N 1
ATOM 1437 C CA . CYS A 1 204 ? 21.273 -4.879 -30.690 1.00 32.35 204 CYS A CA 1
ATOM 1438 C C . CYS A 1 204 ? 20.590 -5.099 -29.347 1.00 30.39 204 CYS A C 1
ATOM 1439 O O . CYS A 1 204 ? 21.031 -4.563 -28.325 1.00 30.46 204 CYS A O 1
ATOM 1442 N N . LEU A 1 205 ? 19.513 -5.883 -29.353 1.00 29.71 205 LEU A N 1
ATOM 1443 C CA . LEU A 1 205 ? 18.691 -6.097 -28.169 1.00 31.54 205 LEU A CA 1
ATOM 1444 C C . LEU A 1 205 ? 18.893 -7.490 -27.582 1.00 32.05 205 LEU A C 1
ATOM 1445 O O . LEU A 1 205 ? 18.004 -8.027 -26.915 1.00 31.24 205 LEU A O 1
ATOM 1450 N N . SER A 1 206 ? 20.064 -8.085 -27.822 1.00 32.79 206 SER A N 1
ATOM 1451 C CA . SER A 1 206 ? 20.320 -9.455 -27.385 1.00 34.51 206 SER A CA 1
ATOM 1452 C C . SER A 1 206 ? 20.273 -9.613 -25.869 1.00 38.21 206 SER A C 1
ATOM 1453 O O . SER A 1 206 ? 20.145 -10.743 -25.382 1.00 41.66 206 SER A O 1
ATOM 1456 N N . LYS A 1 207 ? 20.376 -8.521 -25.111 1.00 37.85 207 LYS A N 1
ATOM 1457 C CA . LYS A 1 207 ? 20.340 -8.612 -23.655 1.00 40.25 207 LYS A CA 1
ATOM 1458 C C . LYS A 1 207 ? 18.929 -8.735 -23.100 1.00 47.46 207 LYS A C 1
ATOM 1459 O O . LYS A 1 207 ? 18.772 -8.858 -21.880 1.00 54.10 207 LYS A O 1
ATOM 1465 N N . ILE A 1 208 ? 17.904 -8.712 -23.946 1.00 38.66 208 ILE A N 1
ATOM 1466 C CA . ILE A 1 208 ? 16.520 -8.812 -23.504 1.00 34.47 208 ILE A CA 1
ATOM 1467 C C . ILE A 1 208 ? 15.972 -10.173 -23.904 1.00 32.44 208 ILE A C 1
ATOM 1468 O O . ILE A 1 208 ? 15.925 -10.508 -25.094 1.00 35.05 208 ILE A O 1
ATOM 1473 N N . ASN A 1 209 ? 15.554 -10.955 -22.913 1.00 30.35 209 ASN A N 1
ATOM 1474 C CA . ASN A 1 209 ? 14.816 -12.190 -23.145 1.00 28.17 209 ASN A CA 1
ATOM 1475 C C . ASN A 1 209 ? 13.362 -11.905 -22.799 1.00 26.78 209 ASN A C 1
ATOM 1476 O O . ASN A 1 209 ? 13.026 -11.688 -21.631 1.00 27.82 209 ASN A O 1
ATOM 1481 N N . TRP A 1 210 ? 12.505 -11.897 -23.819 1.00 23.28 210 TRP A N 1
ATOM 1482 C CA . TRP A 1 210 ? 11.115 -11.503 -23.623 1.00 25.93 210 TRP A CA 1
ATOM 1483 C C . TRP A 1 210 ? 10.390 -12.416 -22.646 1.00 22.54 210 TRP A C 1
ATOM 1484 O O . TRP A 1 210 ? 9.495 -11.962 -21.925 1.00 22.52 210 TRP A O 1
ATOM 1495 N N . LYS A 1 211 ? 10.760 -13.695 -22.599 1.00 25.88 211 LYS A N 1
ATOM 1496 C CA . LYS A 1 211 ? 10.158 -14.584 -21.613 1.00 26.13 211 LYS A CA 1
ATOM 1497 C C . LYS A 1 211 ? 10.576 -14.198 -20.198 1.00 28.16 211 LYS A C 1
ATOM 1498 O O . LYS A 1 211 ? 9.784 -14.333 -19.258 1.00 27.22 211 LYS A O 1
ATOM 1504 N N . ASN A 1 212 ? 11.809 -13.714 -20.029 1.00 30.39 212 ASN A N 1
ATOM 1505 C CA . ASN A 1 212 ? 12.232 -13.208 -18.729 1.00 32.42 212 ASN A CA 1
ATOM 1506 C C . ASN A 1 212 ? 11.462 -11.951 -18.353 1.00 30.61 212 ASN A C 1
ATOM 1507 O O . ASN A 1 212 ? 11.035 -11.799 -17.204 1.00 32.17 212 ASN A O 1
ATOM 1512 N N . VAL A 1 213 ? 11.287 -11.034 -19.308 1.00 27.85 213 VAL A N 1
ATOM 1513 C CA . VAL A 1 213 ? 10.578 -9.788 -19.032 1.00 24.67 213 VAL A CA 1
ATOM 1514 C C . VAL A 1 213 ? 9.164 -10.077 -18.547 1.00 24.47 213 VAL A C 1
ATOM 1515 O O . VAL A 1 213 ? 8.687 -9.470 -17.581 1.00 24.49 213 VAL A O 1
ATOM 1519 N N . ARG A 1 214 ? 8.472 -11.006 -19.209 1.00 23.20 214 ARG A N 1
ATOM 1520 C CA . ARG A 1 214 ? 7.118 -11.364 -18.798 1.00 23.93 214 ARG A CA 1
ATOM 1521 C C . ARG A 1 214 ? 7.116 -12.003 -17.416 1.00 25.15 214 ARG A C 1
ATOM 1522 O O . ARG A 1 214 ? 6.261 -11.690 -16.578 1.00 25.85 214 ARG A O 1
ATOM 1530 N N . GLU A 1 215 ? 8.066 -12.906 -17.160 1.00 24.30 215 GLU A N 1
ATOM 1531 C CA . GLU A 1 215 ? 8.110 -13.598 -15.875 1.00 24.37 215 GLU A CA 1
ATOM 1532 C C . GLU A 1 215 ? 8.501 -12.653 -14.746 1.00 24.08 215 GLU A C 1
ATOM 1533 O O . GLU A 1 215 ? 7.910 -12.694 -13.661 1.00 22.97 215 GLU A O 1
ATOM 1539 N N . LYS A 1 216 ? 9.500 -11.800 -14.983 1.00 23.96 216 LYS A N 1
ATOM 1540 C CA . LYS A 1 216 ? 9.973 -10.897 -13.938 1.00 24.47 216 LYS A CA 1
ATOM 1541 C C . LYS A 1 216 ? 8.965 -9.788 -13.659 1.00 24.01 216 LYS A C 1
ATOM 1542 O O . LYS A 1 216 ? 8.781 -9.387 -12.504 1.00 24.90 216 LYS A O 1
ATOM 1548 N N . ALA A 1 217 ? 8.309 -9.271 -14.703 1.00 25.43 217 ALA A N 1
ATOM 1549 C CA . ALA A 1 217 ? 7.307 -8.231 -14.491 1.00 26.84 217 ALA A CA 1
ATOM 1550 C C . ALA A 1 217 ? 6.071 -8.784 -13.795 1.00 26.94 217 ALA A C 1
ATOM 1551 O O . ALA A 1 217 ? 5.439 -8.077 -13.003 1.00 26.22 217 ALA A O 1
ATOM 1553 N N . ASP A 1 218 ? 5.718 -10.041 -14.070 1.00 28.65 218 ASP A N 1
ATOM 1554 C CA . ASP A 1 218 ? 4.607 -10.662 -13.358 1.00 28.73 218 ASP A CA 1
ATOM 1555 C C . ASP A 1 218 ? 4.956 -10.867 -11.891 1.00 28.05 218 ASP A C 1
ATOM 1556 O O . ASP A 1 218 ? 4.116 -10.657 -11.009 1.00 28.59 218 ASP A O 1
ATOM 1561 N N . ALA A 1 219 ? 6.197 -11.272 -11.615 1.00 27.02 219 ALA A N 1
ATOM 1562 C CA . ALA A 1 219 ? 6.643 -11.431 -10.236 1.00 28.70 219 ALA A CA 1
ATOM 1563 C C . ALA A 1 219 ? 6.720 -10.086 -9.521 1.00 29.55 219 ALA A C 1
ATOM 1564 O O . ALA A 1 219 ? 6.278 -9.960 -8.373 1.00 29.83 219 ALA A O 1
ATOM 1566 N N . LEU A 1 220 ? 7.285 -9.070 -10.182 1.00 29.54 220 LEU A N 1
ATOM 1567 C CA . LEU A 1 220 ? 7.465 -7.772 -9.537 1.00 29.50 220 LEU A CA 1
ATOM 1568 C C . LEU A 1 220 ? 6.124 -7.139 -9.179 1.00 29.61 220 LEU A C 1
ATOM 1569 O O . LEU A 1 220 ? 5.918 -6.696 -8.043 1.00 30.50 220 LEU A O 1
ATOM 1574 N N . THR A 1 221 ? 5.200 -7.079 -10.140 1.00 29.23 221 THR A N 1
ATOM 1575 C CA . THR A 1 221 ? 3.903 -6.470 -9.864 1.00 30.36 221 THR A CA 1
ATOM 1576 C C . THR A 1 221 ? 3.133 -7.250 -8.810 1.00 31.73 221 THR A C 1
ATOM 1577 O O . THR A 1 221 ? 2.381 -6.659 -8.026 1.00 32.46 221 THR A O 1
ATOM 1581 N N . LYS A 1 222 ? 3.308 -8.572 -8.774 1.00 32.16 222 LYS A N 1
ATOM 1582 C CA . LYS A 1 222 ? 2.636 -9.373 -7.760 1.00 32.36 222 LYS A CA 1
ATOM 1583 C C . LYS A 1 222 ? 3.165 -9.051 -6.371 1.00 31.78 222 LYS A C 1
ATOM 1584 O O . LYS A 1 222 ? 2.387 -8.900 -5.424 1.00 32.13 222 LYS A O 1
ATOM 1590 N N . LYS A 1 223 ? 4.487 -8.939 -6.234 1.00 31.19 223 LYS A N 1
ATOM 1591 C CA . LYS A 1 223 ? 5.073 -8.621 -4.936 1.00 32.23 223 LYS A CA 1
ATOM 1592 C C . LYS A 1 223 ? 4.602 -7.261 -4.440 1.00 32.65 223 LYS A C 1
ATOM 1593 O O . LYS A 1 223 ? 4.404 -7.065 -3.234 1.00 34.63 223 LYS A O 1
ATOM 1599 N N . VAL A 1 224 ? 4.412 -6.311 -5.356 1.00 31.13 224 VAL A N 1
ATOM 1600 C CA . VAL A 1 224 ? 3.944 -4.986 -4.965 1.00 29.35 224 VAL A CA 1
ATOM 1601 C C . VAL A 1 224 ? 2.491 -5.039 -4.509 1.00 30.37 224 VAL A C 1
ATOM 1602 O O . VAL A 1 224 ? 2.156 -4.599 -3.402 1.00 30.82 224 VAL A O 1
ATOM 1606 N N . HIS A 1 225 ? 1.602 -5.564 -5.358 1.00 31.59 225 HIS A N 1
ATOM 1607 C CA . HIS A 1 225 ? 0.185 -5.551 -5.013 1.00 34.21 225 HIS A CA 1
ATOM 1608 C C . HIS A 1 225 ? -0.178 -6.550 -3.923 1.00 34.60 225 HIS A C 1
ATOM 1609 O O . HIS A 1 225 ? -1.293 -6.481 -3.396 1.00 35.86 225 HIS A O 1
ATOM 1616 N N . ALA A 1 226 ? 0.717 -7.467 -3.579 1.00 35.43 226 ALA A N 1
ATOM 1617 C CA . ALA A 1 226 ? 0.529 -8.313 -2.409 1.00 37.18 226 ALA A CA 1
ATOM 1618 C C . ALA A 1 226 ? 0.987 -7.637 -1.123 1.00 40.12 226 ALA A C 1
ATOM 1619 O O . ALA A 1 226 ? 0.820 -8.214 -0.041 1.00 42.98 226 ALA A O 1
ATOM 1621 N N . ASP A 1 227 ? 1.560 -6.437 -1.223 1.00 40.29 227 ASP A N 1
ATOM 1622 C CA . ASP A 1 227 ? 2.016 -5.659 -0.071 1.00 41.62 227 ASP A CA 1
ATOM 1623 C C . ASP A 1 227 ? 0.849 -4.800 0.399 1.00 40.47 227 ASP A C 1
ATOM 1624 O O . ASP A 1 227 ? 0.674 -3.662 -0.037 1.00 39.80 227 ASP A O 1
ATOM 1629 N N . LYS A 1 228 ? 0.035 -5.362 1.296 1.00 41.16 228 LYS A N 1
ATOM 1630 C CA . LYS A 1 228 ? -1.156 -4.661 1.764 1.00 42.78 228 LYS A CA 1
ATOM 1631 C C . LYS A 1 228 ? -0.803 -3.333 2.423 1.00 44.92 228 LYS A C 1
ATOM 1632 O O . LYS A 1 228 ? -1.510 -2.335 2.240 1.00 46.20 228 LYS A O 1
ATOM 1634 N N . GLU A 1 229 ? 0.280 -3.303 3.202 1.00 45.24 229 GLU A N 1
ATOM 1635 C CA . GLU A 1 229 ? 0.720 -2.053 3.816 1.00 46.66 229 GLU A CA 1
ATOM 1636 C C . GLU A 1 229 ? 0.976 -0.982 2.760 1.00 47.77 229 GLU A C 1
ATOM 1637 O O . GLU A 1 229 ? 0.464 0.140 2.857 1.00 48.35 229 GLU A O 1
ATOM 1639 N N . PHE A 1 230 ? 1.772 -1.314 1.742 1.00 47.12 230 PHE A N 1
ATOM 1640 C CA . PHE A 1 230 ? 2.077 -0.354 0.685 1.00 45.28 230 PHE A CA 1
ATOM 1641 C C . PHE A 1 230 ? 0.843 -0.027 -0.151 1.00 44.99 230 PHE A C 1
ATOM 1642 O O . PHE A 1 230 ? 0.626 1.135 -0.517 1.00 44.93 230 PHE A O 1
ATOM 1650 N N . MET A 1 231 ? 0.026 -1.037 -0.466 1.00 45.13 231 MET A N 1
ATOM 1651 C CA . MET A 1 231 ? -1.137 -0.818 -1.323 1.00 45.28 231 MET A CA 1
ATOM 1652 C C . MET A 1 231 ? -2.177 0.081 -0.669 1.00 44.03 231 MET A C 1
ATOM 1653 O O . MET A 1 231 ? -2.849 0.851 -1.364 1.00 41.96 231 MET A O 1
ATOM 1658 N N . ASP A 1 232 ? -2.328 0.004 0.654 1.00 46.99 232 ASP A N 1
ATOM 1659 C CA . ASP A 1 232 ? -3.272 0.888 1.331 1.00 51.73 232 ASP A CA 1
ATOM 1660 C C . ASP A 1 232 ? -2.809 2.337 1.255 1.00 54.56 232 ASP A C 1
ATOM 1661 O O . ASP A 1 232 ? -3.619 3.246 1.041 1.00 55.22 232 ASP A O 1
ATOM 1666 N N . LYS A 1 233 ? -1.506 2.568 1.436 1.00 55.57 233 LYS A N 1
ATOM 1667 C CA . LYS A 1 233 ? -0.951 3.908 1.276 1.00 55.99 233 LYS A CA 1
ATOM 1668 C C . LYS A 1 233 ? -1.158 4.429 -0.140 1.00 55.31 233 LYS A C 1
ATOM 1669 O O . LYS A 1 233 ? -1.291 5.642 -0.342 1.00 56.25 233 LYS A O 1
ATOM 1675 N N . LEU A 1 234 ? -1.203 3.531 -1.126 1.00 54.03 234 LEU A N 1
ATOM 1676 C CA . LEU A 1 234 ? -1.478 3.935 -2.499 1.00 53.37 234 LEU A CA 1
ATOM 1677 C C . LEU A 1 234 ? -2.927 4.359 -2.705 1.00 55.43 234 LEU A C 1
ATOM 1678 O O . LEU A 1 234 ? -3.229 5.019 -3.705 1.00 55.35 234 LEU A O 1
ATOM 1683 N N . SER A 1 235 ? -3.830 4.004 -1.786 1.00 57.42 235 SER A N 1
ATOM 1684 C CA . SER A 1 235 ? -5.216 4.440 -1.902 1.00 58.57 235 SER A CA 1
ATOM 1685 C C . SER A 1 235 ? -5.398 5.900 -1.520 1.00 60.69 235 SER A C 1
ATOM 1686 O O . SER A 1 235 ? -6.417 6.499 -1.880 1.00 62.39 235 SER A O 1
ATOM 1689 N N . THR A 1 236 ? -4.435 6.485 -0.807 1.00 60.79 236 THR A N 1
ATOM 1690 C CA . THR A 1 236 ? -4.512 7.905 -0.487 1.00 61.44 236 THR A CA 1
ATOM 1691 C C . THR A 1 236 ? -4.220 8.756 -1.716 1.00 61.21 236 THR A C 1
ATOM 1692 O O . THR A 1 236 ? -4.948 9.712 -2.010 1.00 61.79 236 THR A O 1
ATOM 1696 N N . HIS A 1 237 ? -3.146 8.428 -2.439 1.00 61.10 237 HIS A N 1
ATOM 1697 C CA . HIS A 1 237 ? -2.829 9.144 -3.671 1.00 60.84 237 HIS A CA 1
ATOM 1698 C C . HIS A 1 237 ? -3.953 9.006 -4.691 1.00 59.96 237 HIS A C 1
ATOM 1699 O O . HIS A 1 237 ? -4.377 9.995 -5.301 1.00 61.94 237 HIS A O 1
ATOM 1706 N N . HIS A 1 238 ? -4.447 7.785 -4.891 1.00 57.02 238 HIS A N 1
ATOM 1707 C CA . HIS A 1 238 ? -5.578 7.562 -5.779 1.00 54.96 238 HIS A CA 1
ATOM 1708 C C . HIS A 1 238 ? -6.368 6.352 -5.310 1.00 54.12 238 HIS A C 1
ATOM 1709 O O . HIS A 1 238 ? -5.791 5.339 -4.909 1.00 54.74 238 HIS A O 1
ATOM 1716 N N . GLN A 1 239 ? -7.689 6.465 -5.385 1.00 53.41 239 GLN A N 1
ATOM 1717 C CA . GLN A 1 239 ? -8.597 5.367 -5.097 1.00 52.64 239 GLN A CA 1
ATOM 1718 C C . GLN A 1 239 ? -9.084 4.775 -6.413 1.00 49.52 239 GLN A C 1
ATOM 1719 O O . GLN A 1 239 ? -9.458 5.514 -7.331 1.00 48.74 239 GLN A O 1
ATOM 1725 N N . ARG A 1 240 ? -9.058 3.446 -6.506 1.00 48.32 240 ARG A N 1
ATOM 1726 C CA . ARG A 1 240 ? -9.407 2.762 -7.746 1.00 47.03 240 ARG A CA 1
ATOM 1727 C C . ARG A 1 240 ? -10.831 3.103 -8.172 1.00 49.53 240 ARG A C 1
ATOM 1728 O O . ARG A 1 240 ? -11.765 3.049 -7.367 1.00 49.13 240 ARG A O 1
ATOM 1736 N N . GLY A 1 241 ? -10.991 3.458 -9.447 1.00 52.45 241 GLY A N 1
ATOM 1737 C CA . GLY A 1 241 ? -12.290 3.768 -9.994 1.00 54.81 241 GLY A CA 1
ATOM 1738 C C . GLY A 1 241 ? -12.641 5.238 -9.980 1.00 56.33 241 GLY A C 1
ATOM 1739 O O . GLY A 1 241 ? -13.594 5.638 -10.662 1.00 57.48 241 GLY A O 1
ATOM 1740 N N . GLU A 1 242 ? -11.901 6.053 -9.231 1.00 56.01 242 GLU A N 1
ATOM 1741 C CA . GLU A 1 242 ? -12.162 7.479 -9.127 1.00 56.61 242 GLU A CA 1
ATOM 1742 C C . GLU A 1 242 ? -11.645 8.219 -10.357 1.00 56.06 242 GLU A C 1
ATOM 1743 O O . GLU A 1 242 ? -10.814 7.717 -11.118 1.00 54.83 242 GLU A O 1
ATOM 1745 N N . ALA A 1 243 ? -12.161 9.429 -10.540 1.00 56.78 243 ALA A N 1
ATOM 1746 C CA . ALA A 1 243 ? -11.829 10.266 -11.685 1.00 56.53 243 ALA A CA 1
ATOM 1747 C C . ALA A 1 243 ? -10.325 10.486 -11.774 1.00 56.04 243 ALA A C 1
ATOM 1748 O O . ALA A 1 243 ? -9.737 11.074 -10.855 1.00 57.38 243 ALA A O 1
ATOM 1750 N N . PRO A 1 244 ? -9.669 10.045 -12.845 1.00 54.12 244 PRO A N 1
ATOM 1751 C CA . PRO A 1 244 ? -8.213 10.208 -12.925 1.00 52.67 244 PRO A CA 1
ATOM 1752 C C . PRO A 1 244 ? -7.828 11.577 -13.458 1.00 51.99 244 PRO A C 1
ATOM 1753 O O . PRO A 1 244 ? -8.318 12.003 -14.509 1.00 53.13 244 PRO A O 1
ATOM 1757 N N . SER A 1 245 ? -6.935 12.265 -12.753 1.00 49.52 245 SER A N 1
ATOM 1758 C CA . SER A 1 245 ? -6.403 13.538 -13.205 1.00 47.09 245 SER A CA 1
ATOM 1759 C C . SER A 1 245 ? -4.913 13.409 -13.489 1.00 44.84 245 SER A C 1
ATOM 1760 O O . SER A 1 245 ? -4.256 12.456 -13.060 1.00 44.21 245 SER A O 1
ATOM 1763 N N . VAL A 1 246 ? -4.383 14.390 -14.225 1.00 44.55 246 VAL A N 1
ATOM 1764 C CA . VAL A 1 246 ? -2.953 14.405 -14.523 1.00 44.00 246 VAL A CA 1
ATOM 1765 C C . VAL A 1 246 ? -2.144 14.561 -13.239 1.00 44.01 246 VAL A C 1
ATOM 1766 O O . VAL A 1 246 ? -1.096 13.927 -13.067 1.00 43.77 246 VAL A O 1
ATOM 1770 N N . GLU A 1 247 ? -2.614 15.411 -12.320 1.00 43.56 247 GLU A N 1
ATOM 1771 C CA . GLU A 1 247 ? -1.930 15.591 -11.043 1.00 43.13 247 GLU A CA 1
ATOM 1772 C C . GLU A 1 247 ? -1.984 14.320 -10.202 1.00 44.57 247 GLU A C 1
ATOM 1773 O O . GLU A 1 247 ? -0.967 13.885 -9.651 1.00 45.89 247 GLU A O 1
ATOM 1775 N N . LYS A 1 248 ? -3.172 13.721 -10.078 1.00 43.42 248 LYS A N 1
ATOM 1776 C CA . LYS A 1 248 ? -3.306 12.492 -9.299 1.00 40.24 248 LYS A CA 1
ATOM 1777 C C . LYS A 1 248 ? -2.487 11.361 -9.905 1.00 36.80 248 LYS A C 1
ATOM 1778 O O . LYS A 1 248 ? -1.866 10.575 -9.179 1.00 37.08 248 LYS A O 1
ATOM 1780 N N . THR A 1 249 ? -2.482 11.256 -11.235 1.00 33.62 249 THR A N 1
ATOM 1781 C CA . THR A 1 249 ? -1.742 10.179 -11.885 1.00 31.57 249 THR A CA 1
ATOM 1782 C C . THR A 1 249 ? -0.238 10.364 -11.717 1.00 30.19 249 THR A C 1
ATOM 1783 O O . THR A 1 249 ? 0.500 9.382 -11.585 1.00 28.55 249 THR A O 1
ATOM 1787 N N . THR A 1 250 ? 0.234 11.615 -11.709 1.00 30.72 250 THR A N 1
ATOM 1788 C CA . THR A 1 250 ? 1.659 11.862 -11.507 1.00 29.66 250 THR A CA 1
ATOM 1789 C C . THR A 1 250 ? 2.090 11.480 -10.096 1.00 31.70 250 THR A C 1
ATOM 1790 O O . THR A 1 250 ? 3.158 10.884 -9.907 1.00 33.40 250 THR A O 1
ATOM 1794 N N . ALA A 1 251 ? 1.271 11.809 -9.093 1.00 31.81 251 ALA A N 1
ATOM 1795 C CA . ALA A 1 251 ? 1.589 11.424 -7.722 1.00 30.63 251 ALA A CA 1
ATOM 1796 C C . ALA A 1 251 ? 1.513 9.915 -7.546 1.00 29.64 251 ALA A C 1
ATOM 1797 O O . ALA A 1 251 ? 2.279 9.340 -6.765 1.00 30.44 251 ALA A O 1
ATOM 1799 N N . LEU A 1 252 ? 0.592 9.266 -8.261 1.00 27.21 252 LEU A N 1
ATOM 1800 C CA . LEU A 1 252 ? 0.507 7.811 -8.241 1.00 26.83 252 LEU A CA 1
ATOM 1801 C C . LEU A 1 252 ? 1.761 7.188 -8.839 1.00 25.09 252 LEU A C 1
ATOM 1802 O O . LEU A 1 252 ? 2.259 6.169 -8.345 1.00 23.65 252 LEU A O 1
ATOM 1807 N N . HIS A 1 253 ? 2.281 7.800 -9.905 1.00 25.09 253 HIS A N 1
ATOM 1808 C CA . HIS A 1 253 ? 3.525 7.352 -10.521 1.00 25.74 253 HIS A CA 1
ATOM 1809 C C . HIS A 1 253 ? 4.694 7.456 -9.549 1.00 25.85 253 HIS A C 1
ATOM 1810 O O . HIS A 1 253 ? 5.482 6.514 -9.407 1.00 24.55 253 HIS A O 1
ATOM 1817 N N . ASN A 1 254 ? 4.825 8.599 -8.871 1.00 27.84 254 ASN A N 1
ATOM 1818 C CA . ASN A 1 254 ? 5.952 8.791 -7.965 1.00 31.00 254 ASN A CA 1
ATOM 1819 C C . ASN A 1 254 ? 5.799 7.966 -6.695 1.00 33.55 254 ASN A C 1
ATOM 1820 O O . ASN A 1 254 ? 6.804 7.587 -6.079 1.00 36.29 254 ASN A O 1
ATOM 1825 N N . ALA A 1 255 ? 4.562 7.680 -6.284 1.00 30.58 255 ALA A N 1
ATOM 1826 C CA . ALA A 1 255 ? 4.356 6.811 -5.129 1.00 28.24 255 ALA A CA 1
ATOM 1827 C C . ALA A 1 255 ? 4.775 5.379 -5.438 1.00 31.40 255 ALA A C 1
ATOM 1828 O O . ALA A 1 255 ? 5.364 4.700 -4.587 1.00 33.94 255 ALA A O 1
ATOM 1830 N N . LEU A 1 256 ? 4.476 4.904 -6.649 1.00 31.29 256 LEU A N 1
ATOM 1831 C CA . LEU A 1 256 ? 4.896 3.567 -7.048 1.00 30.10 256 LEU A CA 1
ATOM 1832 C C . LEU A 1 256 ? 6.412 3.490 -7.178 1.00 32.41 256 LEU A C 1
ATOM 1833 O O . LEU A 1 256 ? 7.024 2.484 -6.801 1.00 33.15 256 LEU A O 1
ATOM 1838 N N . LEU A 1 257 ? 7.031 4.551 -7.705 1.00 33.38 257 LEU A N 1
ATOM 1839 C CA . LEU A 1 257 ? 8.476 4.579 -7.890 1.00 34.35 257 LEU A CA 1
ATOM 1840 C C . LEU A 1 257 ? 9.232 4.542 -6.574 1.00 36.43 257 LEU A C 1
ATOM 1841 O O . LEU A 1 257 ? 10.420 4.206 -6.570 1.00 38.14 257 LEU A O 1
ATOM 1846 N N . GLU A 1 258 ? 8.578 4.878 -5.461 1.00 37.84 258 GLU A N 1
ATOM 1847 C CA . GLU A 1 258 ? 9.249 4.871 -4.169 1.00 41.07 258 GLU A CA 1
ATOM 1848 C C . GLU A 1 258 ? 9.416 3.464 -3.614 1.00 41.01 258 GLU A C 1
ATOM 1849 O O . GLU A 1 258 ? 10.187 3.271 -2.666 1.00 43.53 258 GLU A O 1
ATOM 1855 N N . HIS A 1 259 ? 8.701 2.490 -4.170 1.00 39.04 259 HIS A N 1
ATOM 1856 C CA . HIS A 1 259 ? 8.799 1.117 -3.703 1.00 37.98 259 HIS A CA 1
ATOM 1857 C C . HIS A 1 259 ? 10.195 0.565 -3.972 1.00 37.77 259 HIS A C 1
ATOM 1858 O O . HIS A 1 259 ? 10.847 0.912 -4.960 1.00 37.43 259 HIS A O 1
ATOM 1865 N N . GLU A 1 260 ? 10.658 -0.290 -3.055 1.00 37.81 260 GLU A N 1
ATOM 1866 C CA . GLU A 1 260 ? 11.995 -0.867 -3.172 1.00 38.57 260 GLU A CA 1
ATOM 1867 C C . GLU A 1 260 ? 12.195 -1.584 -4.504 1.00 36.16 260 GLU A C 1
ATOM 1868 O O . GLU A 1 260 ? 13.299 -1.564 -5.061 1.00 35.13 260 GLU A O 1
ATOM 1874 N N . SER A 1 261 ? 11.142 -2.200 -5.042 1.00 35.79 261 SER A N 1
ATOM 1875 C CA . SER A 1 261 ? 11.259 -2.975 -6.273 1.00 36.29 261 SER A CA 1
ATOM 1876 C C . SER A 1 261 ? 11.525 -2.113 -7.501 1.00 36.04 261 SER A C 1
ATOM 1877 O O . SER A 1 261 ? 11.817 -2.661 -8.570 1.00 36.51 261 SER A O 1
ATOM 1880 N N . PHE A 1 262 ? 11.424 -0.790 -7.382 1.00 34.55 262 PHE A N 1
ATOM 1881 C CA . PHE A 1 262 ? 11.654 0.113 -8.500 1.00 32.63 262 PHE A CA 1
ATOM 1882 C C . PHE A 1 262 ? 12.905 0.961 -8.299 1.00 31.85 262 PHE A C 1
ATOM 1883 O O . PHE A 1 262 ? 13.033 2.025 -8.913 1.00 32.41 262 PHE A O 1
ATOM 1891 N N . SER A 1 263 ? 13.832 0.502 -7.452 1.00 30.16 263 SER A N 1
ATOM 1892 C CA . SER A 1 263 ? 15.008 1.299 -7.114 1.00 32.20 263 SER A CA 1
ATOM 1893 C C . SER A 1 263 ? 15.965 1.444 -8.290 1.00 32.10 263 SER A C 1
ATOM 1894 O O . SER A 1 263 ? 16.670 2.455 -8.386 1.00 31.53 263 SER A O 1
ATOM 1897 N N . ALA A 1 264 ? 16.014 0.458 -9.187 1.00 32.29 264 ALA A N 1
ATOM 1898 C CA . ALA A 1 264 ? 16.936 0.542 -10.315 1.00 33.84 264 ALA A CA 1
ATOM 1899 C C . ALA A 1 264 ? 16.478 1.547 -11.364 1.00 37.93 264 ALA A C 1
ATOM 1900 O O . ALA A 1 264 ? 17.296 1.996 -12.175 1.00 41.60 264 ALA A O 1
ATOM 1902 N N . LE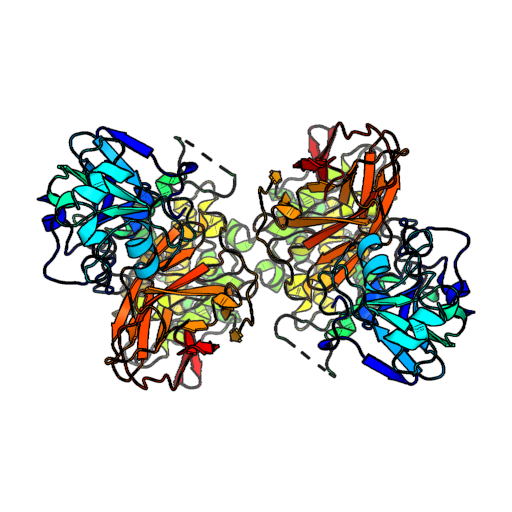U A 1 265 ? 15.196 1.917 -11.359 1.00 36.72 265 LEU A N 1
ATOM 1903 C CA . LEU A 1 265 ? 14.638 2.842 -12.333 1.00 34.39 265 LEU A CA 1
ATOM 1904 C C . LEU A 1 265 ? 14.280 4.195 -11.734 1.00 34.82 265 LEU A C 1
ATOM 1905 O O . LEU A 1 265 ? 14.099 5.159 -12.486 1.00 35.73 265 LEU A O 1
ATOM 1910 N N . LYS A 1 266 ? 14.195 4.291 -10.405 1.00 34.63 266 LYS A N 1
ATOM 1911 C CA . LYS A 1 266 ? 13.753 5.518 -9.746 1.00 35.59 266 LYS A CA 1
ATOM 1912 C C . LYS A 1 266 ? 14.612 6.716 -10.151 1.00 35.15 266 LYS A C 1
ATOM 1913 O O . LYS A 1 266 ? 14.086 7.763 -10.545 1.00 34.94 266 LYS A O 1
ATOM 1919 N N . GLY A 1 267 ? 15.938 6.584 -10.059 1.00 35.09 267 GLY A N 1
ATOM 1920 C CA . GLY A 1 267 ? 16.810 7.693 -10.426 1.00 35.58 267 GLY A CA 1
ATOM 1921 C C . GLY A 1 267 ? 16.653 8.122 -11.875 1.00 34.13 267 GLY A C 1
ATOM 1922 O O . GLY A 1 267 ? 16.460 9.304 -12.170 1.00 34.56 267 GLY A O 1
ATOM 1923 N N . ALA A 1 268 ? 16.740 7.162 -12.802 1.00 31.84 268 ALA A N 1
ATOM 1924 C CA . ALA A 1 268 ? 16.691 7.491 -14.225 1.00 29.57 268 ALA A CA 1
ATOM 1925 C C . ALA A 1 268 ? 15.323 8.011 -14.651 1.00 27.89 268 ALA A C 1
ATOM 1926 O O . ALA A 1 268 ? 15.234 8.832 -15.573 1.00 27.20 268 ALA A O 1
ATOM 1928 N N . ARG A 1 269 ? 14.251 7.549 -14.007 1.00 26.69 269 ARG A N 1
ATOM 1929 C CA . ARG A 1 269 ? 12.923 8.052 -14.343 1.00 24.77 269 ARG A CA 1
ATOM 1930 C C . ARG A 1 269 ? 12.731 9.476 -13.836 1.00 25.41 269 ARG A C 1
ATOM 1931 O O . ARG A 1 269 ? 12.175 10.324 -14.543 1.00 24.94 269 ARG A O 1
ATOM 1939 N N . ALA A 1 270 ? 13.187 9.757 -12.612 1.00 27.16 270 ALA A N 1
ATOM 1940 C CA . ALA A 1 270 ? 13.007 11.087 -12.040 1.00 28.55 270 ALA A CA 1
ATOM 1941 C C . ALA A 1 270 ? 13.799 12.147 -12.796 1.00 29.90 270 ALA A C 1
ATOM 1942 O O . ALA A 1 270 ? 13.428 13.327 -12.775 1.00 30.55 270 ALA A O 1
ATOM 1944 N N . SER A 1 271 ? 14.886 11.758 -13.462 1.00 30.76 271 SER A N 1
ATOM 1945 C CA . SER A 1 271 ? 15.744 12.717 -14.146 1.00 30.50 271 SER A CA 1
ATOM 1946 C C . SER A 1 271 ? 15.435 12.864 -15.630 1.00 28.00 271 SER A C 1
ATOM 1947 O O . SER A 1 271 ? 15.861 13.852 -16.241 1.00 27.07 271 SER A O 1
ATOM 1950 N N . GLY A 1 272 ? 14.698 11.928 -16.219 1.00 25.57 272 GLY A N 1
ATOM 1951 C CA . GLY A 1 272 ? 14.425 11.951 -17.638 1.00 25.00 272 GLY A CA 1
ATOM 1952 C C . GLY A 1 272 ? 15.375 11.127 -18.477 1.00 29.70 272 GLY A C 1
ATOM 1953 O O . GLY A 1 272 ? 15.251 11.132 -19.708 1.00 30.36 272 GLY A O 1
ATOM 1954 N N . LYS A 1 273 ? 16.325 10.423 -17.852 1.00 30.35 273 LYS A N 1
ATOM 1955 C CA . LYS A 1 273 ? 17.218 9.553 -18.609 1.00 30.48 273 LYS A CA 1
ATOM 1956 C C . LYS A 1 273 ? 16.443 8.426 -19.272 1.00 31.68 273 LYS A C 1
ATOM 1957 O O . LYS A 1 273 ? 16.714 8.075 -20.425 1.00 33.11 273 LYS A O 1
ATOM 1959 N N . VAL A 1 274 ? 15.492 7.833 -18.553 1.00 30.49 274 VAL A N 1
ATOM 1960 C CA . VAL A 1 274 ? 14.614 6.796 -19.084 1.00 27.92 274 VAL A CA 1
ATOM 1961 C C . VAL A 1 274 ? 13.181 7.262 -18.858 1.00 26.29 274 VAL A C 1
ATOM 1962 O O . VAL A 1 274 ? 12.657 7.178 -17.740 1.00 26.01 274 VAL A O 1
ATOM 1966 N N . GLY A 1 275 ? 12.540 7.749 -19.920 1.00 25.67 275 GLY A N 1
ATOM 1967 C CA . GLY A 1 275 ? 11.173 8.228 -19.842 1.00 24.29 275 GLY A CA 1
ATOM 1968 C C . GLY A 1 275 ? 11.030 9.498 -19.014 1.00 25.62 275 GLY A C 1
ATOM 1969 O O . GLY A 1 275 ? 11.971 10.276 -18.833 1.00 25.37 275 GLY A O 1
ATOM 1970 N N . ALA A 1 276 ? 9.815 9.699 -18.508 1.00 21.78 276 ALA A N 1
ATOM 1971 C CA . ALA A 1 276 ? 9.505 10.857 -17.681 1.00 28.03 276 ALA A CA 1
ATOM 1972 C C . ALA A 1 276 ? 8.197 10.600 -16.947 1.00 23.37 276 ALA A C 1
ATOM 1973 O O . ALA A 1 276 ? 7.282 9.991 -17.504 1.00 21.31 276 ALA A O 1
ATOM 1975 N N . ALA A 1 277 ? 8.122 11.065 -15.695 1.00 24.97 277 ALA A N 1
ATOM 1976 C CA . ALA A 1 277 ? 6.903 10.894 -14.909 1.00 24.15 277 ALA A CA 1
ATOM 1977 C C . ALA A 1 277 ? 5.696 11.518 -15.596 1.00 27.30 277 ALA A C 1
ATOM 1978 O O . ALA A 1 277 ? 4.583 10.990 -15.491 1.00 26.03 277 ALA A O 1
ATOM 1980 N N . ALA A 1 278 ? 5.894 12.631 -16.307 1.00 26.78 278 ALA A N 1
ATOM 1981 C CA . ALA A 1 278 ? 4.783 13.277 -16.996 1.00 28.86 278 ALA A CA 1
ATOM 1982 C C . ALA A 1 278 ? 4.343 12.484 -18.217 1.00 27.75 278 ALA A C 1
ATOM 1983 O O . ALA A 1 278 ? 3.173 12.555 -18.609 1.00 29.52 278 ALA A O 1
ATOM 1985 N N . SER A 1 279 ? 5.258 11.733 -18.833 1.00 26.22 279 SER A N 1
ATOM 1986 C CA . SER A 1 279 ? 4.886 10.914 -19.981 1.00 27.99 279 SER A CA 1
ATOM 1987 C C . SER A 1 279 ? 4.085 9.693 -19.546 1.00 25.11 279 SER A C 1
ATOM 1988 O O . SER A 1 279 ? 3.098 9.326 -20.195 1.00 26.89 279 SER A O 1
ATOM 1991 N N . THR A 1 280 ? 4.498 9.050 -18.452 1.00 23.90 280 THR A N 1
ATOM 1992 C CA . THR A 1 280 ? 3.745 7.914 -17.934 1.00 22.81 280 THR A CA 1
ATOM 1993 C C . THR A 1 280 ? 2.398 8.361 -17.379 1.00 22.57 280 THR A C 1
ATOM 1994 O O . THR A 1 280 ? 1.402 7.637 -17.493 1.00 21.70 280 THR A O 1
ATOM 1998 N N . ALA A 1 281 ? 2.345 9.556 -16.784 1.00 23.12 281 ALA A N 1
ATOM 1999 C CA . ALA A 1 281 ? 1.098 10.030 -16.195 1.00 23.06 281 ALA A CA 1
ATOM 2000 C C . ALA A 1 281 ? 0.083 10.408 -17.266 1.00 23.51 281 ALA A C 1
ATOM 2001 O O . ALA A 1 281 ? -1.115 10.137 -17.116 1.00 21.27 281 ALA A O 1
ATOM 2003 N N . ALA A 1 282 ? 0.541 11.037 -18.351 1.00 25.43 282 ALA A N 1
ATOM 2004 C CA . ALA A 1 282 ? -0.371 11.400 -19.432 1.00 25.10 282 ALA A CA 1
ATOM 2005 C C . ALA A 1 282 ? -0.968 10.162 -20.084 1.00 24.10 282 ALA A C 1
ATOM 2006 O O . ALA A 1 282 ? -2.148 10.150 -20.452 1.00 25.86 282 ALA A O 1
ATOM 2008 N N . TRP A 1 283 ? -0.165 9.109 -20.234 1.00 20.74 283 TRP A N 1
ATOM 2009 C CA . TRP A 1 283 ? -0.654 7.869 -20.826 1.00 21.36 283 TRP A CA 1
ATOM 2010 C C . TRP A 1 283 ? -1.631 7.156 -19.898 1.00 19.17 283 TRP A C 1
ATOM 2011 O O . TRP A 1 283 ? -2.594 6.537 -20.363 1.00 19.42 283 TRP A O 1
ATOM 2022 N N . GLY A 1 284 ? -1.396 7.225 -18.585 1.00 21.24 284 GLY A N 1
ATOM 2023 C CA . GLY A 1 284 ? -2.320 6.609 -17.645 1.00 21.79 284 GLY A CA 1
ATOM 2024 C C . GLY A 1 284 ? -3.702 7.233 -17.684 1.00 25.18 284 GLY A C 1
ATOM 2025 O O . GLY A 1 284 ? -4.713 6.528 -17.643 1.00 27.45 284 GLY A O 1
ATOM 2026 N N . VAL A 1 285 ? -3.764 8.564 -17.753 1.00 24.65 285 VAL A N 1
ATOM 2027 C CA . VAL A 1 285 ? -5.049 9.246 -17.874 1.00 25.35 285 VAL A CA 1
ATOM 2028 C C . VAL A 1 285 ? -5.743 8.849 -19.172 1.00 26.44 285 VAL A C 1
ATOM 2029 O O . VAL A 1 285 ? -6.951 8.582 -19.194 1.00 28.51 285 VAL A O 1
ATOM 2033 N N . ALA A 1 286 ? -4.990 8.807 -20.276 1.00 24.35 286 ALA A N 1
ATOM 2034 C CA . ALA A 1 286 ? -5.585 8.461 -21.563 1.00 22.49 286 ALA A CA 1
ATOM 2035 C C . ALA A 1 286 ? -6.040 7.008 -21.603 1.00 23.32 286 ALA A C 1
ATOM 2036 O O . ALA A 1 286 ? -7.032 6.691 -22.270 1.00 24.42 286 ALA A O 1
ATOM 2038 N N . VAL A 1 287 ? -5.336 6.116 -20.907 1.00 22.96 287 VAL A N 1
ATOM 2039 C CA . VAL A 1 287 ? -5.774 4.725 -20.836 1.00 23.49 287 VAL A CA 1
ATOM 2040 C C . VAL A 1 287 ? -7.052 4.616 -20.016 1.00 26.45 287 VAL A C 1
ATOM 2041 O O . VAL A 1 287 ? -7.961 3.848 -20.353 1.00 27.89 287 VAL A O 1
ATOM 2045 N N . ALA A 1 288 ? -7.146 5.390 -18.934 1.00 27.99 288 ALA A N 1
ATOM 2046 C CA . ALA A 1 288 ? -8.339 5.351 -18.096 1.00 29.57 288 ALA A CA 1
ATOM 2047 C C . ALA A 1 288 ? -9.549 5.910 -18.832 1.00 31.16 288 ALA A C 1
ATOM 2048 O O . ALA A 1 288 ? -10.659 5.383 -18.700 1.00 31.76 288 ALA A O 1
ATOM 2050 N N . GLN A 1 289 ? -9.360 6.977 -19.610 1.00 31.86 289 GLN A N 1
ATOM 2051 C CA . GLN A 1 289 ? -10.473 7.518 -20.383 1.00 34.67 289 GLN A CA 1
ATOM 2052 C C . GLN A 1 289 ? -10.899 6.552 -21.480 1.00 34.85 289 GLN A C 1
ATOM 2053 O O . GLN A 1 289 ? -12.095 6.400 -21.751 1.00 37.29 289 GLN A O 1
ATOM 2059 N N . ALA A 1 290 ? -9.933 5.887 -22.117 1.00 32.12 290 ALA A N 1
ATOM 2060 C CA . ALA A 1 290 ? -10.248 4.956 -23.193 1.00 30.23 290 ALA A CA 1
ATOM 2061 C C . ALA A 1 290 ? -11.042 3.757 -22.694 1.00 32.46 290 ALA A C 1
ATOM 2062 O O . ALA A 1 290 ? -11.829 3.178 -23.451 1.00 33.24 290 ALA A O 1
ATOM 2064 N N . PHE A 1 291 ? -10.850 3.364 -21.436 1.00 32.52 291 PHE A N 1
ATOM 2065 C CA . PHE A 1 291 ? -11.588 2.238 -20.879 1.00 31.31 291 PHE A CA 1
ATOM 2066 C C . PHE A 1 291 ? -12.962 2.629 -20.350 1.00 32.76 291 PHE A C 1
ATOM 2067 O O . PHE A 1 291 ? -13.664 1.771 -19.805 1.00 32.93 291 PHE A O 1
ATOM 2075 N N . THR A 1 292 ? -13.356 3.896 -20.482 1.00 34.17 292 THR A N 1
ATOM 2076 C CA . THR A 1 292 ? -14.734 4.293 -20.219 1.00 35.35 292 THR A CA 1
ATOM 2077 C C . THR A 1 292 ? -15.658 3.929 -21.370 1.00 37.21 292 THR A C 1
ATOM 2078 O O . THR A 1 292 ? -16.88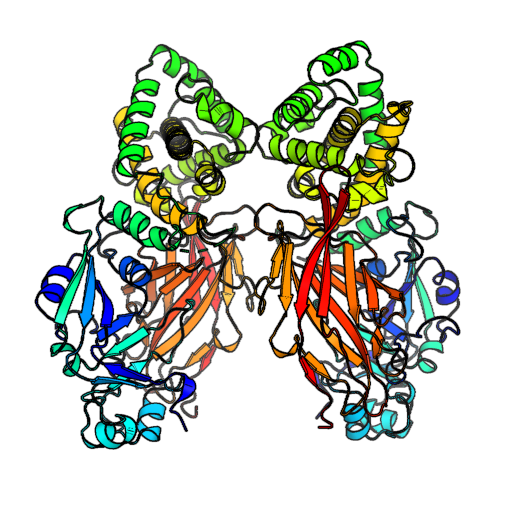2 4.038 -21.229 1.00 40.09 292 THR A O 1
ATOM 2082 N N . ASP A 1 293 ? -15.093 3.526 -22.500 1.00 34.69 293 ASP A N 1
ATOM 2083 C CA . ASP A 1 293 ? -15.841 3.011 -23.635 1.00 33.70 293 ASP A CA 1
ATOM 2084 C C . ASP A 1 293 ? -16.684 1.828 -23.176 1.00 33.41 293 ASP A C 1
ATOM 2085 O O . ASP A 1 293 ? -16.121 0.835 -22.689 1.00 33.82 293 ASP A O 1
ATOM 2090 N N . PRO A 1 294 ? -18.018 1.891 -23.294 1.00 33.02 294 PRO A N 1
ATOM 2091 C CA . PRO A 1 294 ? -18.862 0.758 -22.872 1.00 32.76 294 PRO A CA 1
ATOM 2092 C C . PRO A 1 294 ? -18.449 -0.577 -23.459 1.00 31.00 294 PRO A C 1
ATOM 2093 O O . PRO A 1 294 ? -18.594 -1.612 -22.795 1.00 31.89 294 PRO A O 1
ATOM 2097 N N . LYS A 1 295 ? -17.936 -0.587 -24.687 1.00 30.88 295 LYS A N 1
ATOM 2098 C CA . LYS A 1 295 ? -17.549 -1.828 -25.345 1.00 32.84 295 LYS A CA 1
ATOM 2099 C C . LYS A 1 295 ? -16.179 -2.343 -24.937 1.00 31.94 295 LYS A C 1
ATOM 2100 O O . LYS A 1 295 ? -15.844 -3.482 -25.282 1.00 31.49 295 LYS A O 1
ATOM 2106 N N . ALA A 1 296 ? -15.383 -1.549 -24.234 1.00 31.87 296 ALA A N 1
ATOM 2107 C CA . ALA A 1 296 ? -14.065 -1.999 -23.831 1.00 32.23 296 ALA A CA 1
ATOM 2108 C C . ALA A 1 296 ? -14.171 -2.913 -22.614 1.00 30.36 296 ALA A C 1
ATOM 2109 O O . ALA A 1 296 ? -15.172 -2.919 -21.892 1.00 29.91 296 ALA A O 1
ATOM 2111 N N . ASP A 1 297 ? -13.121 -3.703 -22.399 1.00 28.47 297 ASP A N 1
ATOM 2112 C CA . ASP A 1 297 ? -13.050 -4.599 -21.248 1.00 29.77 297 ASP A CA 1
ATOM 2113 C C . ASP A 1 297 ? -11.593 -4.755 -20.845 1.00 28.51 297 ASP A C 1
ATOM 2114 O O . ASP A 1 297 ? -10.782 -5.261 -21.628 1.00 26.80 297 ASP A O 1
ATOM 2119 N N . ALA A 1 298 ? -11.269 -4.326 -19.623 1.00 28.77 298 ALA A N 1
ATOM 2120 C CA . ALA A 1 298 ? -9.881 -4.313 -19.177 1.00 28.00 298 ALA A CA 1
ATOM 2121 C C . ALA A 1 298 ? -9.327 -5.713 -18.939 1.00 27.59 298 ALA A C 1
ATOM 2122 O O . ALA A 1 298 ? -8.118 -5.926 -19.082 1.00 28.08 298 ALA A O 1
ATOM 2124 N N . LEU A 1 299 ? -10.175 -6.676 -18.577 1.00 26.48 299 LEU A N 1
ATOM 2125 C CA . LEU A 1 299 ? -9.671 -8.007 -18.257 1.00 24.73 299 LEU A CA 1
ATOM 2126 C C . LEU A 1 299 ? -9.624 -8.935 -19.466 1.00 25.49 299 LEU A C 1
ATOM 2127 O O . LEU A 1 299 ? -8.656 -9.685 -19.630 1.00 26.60 299 LEU A O 1
ATOM 2132 N N . THR A 1 300 ? -10.645 -8.905 -20.321 1.00 27.20 300 THR A N 1
ATOM 2133 C CA . THR A 1 300 ? -10.746 -9.859 -21.416 1.00 27.99 300 THR A CA 1
ATOM 2134 C C . THR A 1 300 ? -10.434 -9.268 -22.784 1.00 27.07 300 THR A C 1
ATOM 2135 O O . THR A 1 300 ? -10.295 -10.030 -23.748 1.00 27.23 300 THR A O 1
ATOM 2139 N N . LYS A 1 301 ? -10.326 -7.945 -22.899 1.00 24.54 301 LYS A N 1
ATOM 2140 C CA . LYS A 1 301 ? -10.094 -7.284 -24.180 1.00 24.09 301 LYS A CA 1
ATOM 2141 C C . LYS A 1 301 ? -9.079 -6.160 -24.021 1.00 25.54 301 LYS A C 1
ATOM 2142 O O . LYS A 1 301 ? -9.222 -5.078 -24.597 1.00 25.90 301 LYS A O 1
ATOM 2148 N N . THR A 1 302 ? -8.045 -6.408 -23.218 1.00 25.74 302 THR A N 1
ATOM 2149 C CA . THR A 1 302 ? -7.063 -5.377 -22.896 1.00 25.24 302 THR A CA 1
ATOM 2150 C C . THR A 1 302 ? -6.339 -4.871 -24.138 1.00 25.30 302 THR A C 1
ATOM 2151 O O . THR A 1 302 ? -6.185 -3.659 -24.326 1.00 25.64 302 THR A O 1
ATOM 2155 N N . ALA A 1 303 ? -5.865 -5.788 -24.987 1.00 23.39 303 ALA A N 1
ATOM 2156 C CA . ALA A 1 303 ? -5.128 -5.383 -26.183 1.00 21.38 303 ALA A CA 1
ATOM 2157 C C . ALA A 1 303 ? -5.948 -4.446 -27.060 1.00 25.24 303 ALA A C 1
ATOM 2158 O O . ALA A 1 303 ? -5.399 -3.529 -27.681 1.00 29.29 303 ALA A O 1
ATOM 2160 N N . ALA A 1 304 ? -7.264 -4.661 -27.126 1.00 25.40 304 ALA A N 1
ATOM 2161 C CA . ALA A 1 304 ? -8.116 -3.839 -27.982 1.00 25.47 304 ALA A CA 1
ATOM 2162 C C . ALA A 1 304 ? -8.005 -2.359 -27.636 1.00 26.25 304 ALA A C 1
ATOM 2163 O O . ALA A 1 304 ? -7.975 -1.506 -28.530 1.00 25.68 304 ALA A O 1
ATOM 2165 N N . THR A 1 305 ? -7.949 -2.031 -26.347 1.00 27.97 305 THR A N 1
ATOM 2166 C CA . THR A 1 305 ? -7.894 -0.636 -25.927 1.00 28.40 305 THR A CA 1
ATOM 2167 C C . THR A 1 305 ? -6.470 -0.087 -25.921 1.00 27.01 305 THR A C 1
ATOM 2168 O O . THR A 1 305 ? -6.219 0.988 -26.474 1.00 27.14 305 THR A O 1
ATOM 2172 N N . LEU A 1 306 ? -5.533 -0.805 -25.294 1.00 26.41 306 LEU A N 1
ATOM 2173 C CA . LEU A 1 306 ? -4.153 -0.327 -25.221 1.00 26.55 306 LEU A CA 1
ATOM 2174 C C . LEU A 1 306 ? -3.544 -0.115 -26.602 1.00 27.10 306 LEU A C 1
ATOM 2175 O O . LEU A 1 306 ? -2.632 0.705 -26.757 1.00 25.86 306 LEU A O 1
ATOM 2180 N N . SER A 1 307 ? -4.027 -0.840 -27.614 1.00 25.43 307 SER A N 1
ATOM 2181 C CA . SER A 1 307 ? -3.480 -0.701 -28.958 1.00 23.57 307 SER A CA 1
ATOM 2182 C C . SER A 1 307 ? -3.791 0.650 -29.592 1.00 23.34 307 SER A C 1
ATOM 2183 O O . SER A 1 307 ? -3.100 1.048 -30.535 1.00 23.88 307 SER A O 1
ATOM 2186 N N . VAL A 1 308 ? -4.806 1.363 -29.108 1.00 21.19 308 VAL A N 1
ATOM 2187 C CA . VAL A 1 308 ? -5.252 2.590 -29.751 1.00 21.50 308 VAL A CA 1
ATOM 2188 C C . VAL A 1 308 ? -5.125 3.797 -28.820 1.00 20.77 308 VAL A C 1
ATOM 2189 O O . VAL A 1 308 ? -5.792 4.806 -29.022 1.00 21.05 308 VAL A O 1
ATOM 2193 N N . VAL A 1 309 ? -4.271 3.711 -27.809 1.00 21.10 309 VAL A N 1
ATOM 2194 C CA . VAL A 1 309 ? -4.014 4.807 -26.879 1.00 22.62 309 VAL A CA 1
ATOM 2195 C C . VAL A 1 309 ? -2.620 5.353 -27.164 1.00 25.31 309 VAL A C 1
ATOM 2196 O O . VAL A 1 309 ? -1.645 4.591 -27.134 1.00 25.77 309 VAL A O 1
ATOM 2200 N N . PRO A 1 310 ? -2.480 6.647 -27.450 1.00 25.80 310 PRO A N 1
ATOM 2201 C CA . PRO A 1 310 ? -1.171 7.193 -27.827 1.00 26.03 310 PRO A CA 1
ATOM 2202 C C . PRO A 1 310 ? -0.139 7.130 -26.710 1.00 27.58 310 PRO A C 1
ATOM 2203 O O . PRO A 1 310 ? -0.468 7.106 -25.523 1.00 27.40 310 PRO A O 1
ATOM 2207 N N . GLY A 1 311 ? 1.128 7.106 -27.123 1.00 28.69 311 GLY A N 1
ATOM 2208 C CA . GLY A 1 311 ? 2.255 7.342 -26.237 1.00 29.26 311 GLY A CA 1
ATOM 2209 C C . GLY A 1 311 ? 2.624 6.223 -25.290 1.00 29.58 311 GLY A C 1
ATOM 2210 O O . GLY A 1 311 ? 3.083 6.496 -24.177 1.00 30.21 311 GLY A O 1
ATOM 2211 N N . LEU A 1 312 ? 2.456 4.966 -25.705 1.00 28.42 312 LEU A N 1
ATOM 2212 C CA . LEU A 1 312 ? 2.902 3.854 -24.871 1.00 29.08 312 LEU A CA 1
ATOM 2213 C C . LEU A 1 312 ? 4.423 3.799 -24.775 1.00 30.54 312 LEU A C 1
ATOM 2214 O O . LEU A 1 312 ? 4.969 3.488 -23.710 1.00 30.92 312 LEU A O 1
ATOM 2219 N N . GLY A 1 313 ? 5.123 4.086 -25.876 1.00 31.73 313 GLY A N 1
ATOM 2220 C CA . GLY A 1 313 ? 6.580 4.052 -25.850 1.00 31.54 313 GLY A CA 1
ATOM 2221 C C . GLY A 1 313 ? 7.173 5.025 -24.848 1.00 32.33 313 GLY A C 1
ATOM 2222 O O . GLY A 1 313 ? 8.051 4.666 -24.058 1.00 32.05 313 GLY A O 1
ATOM 2223 N N . GLN A 1 314 ? 6.699 6.274 -24.866 1.00 31.76 314 GLN A N 1
ATOM 2224 C CA . GLN A 1 314 ? 7.201 7.263 -23.919 1.00 30.65 314 GLN A CA 1
ATOM 2225 C C . GLN A 1 314 ? 6.701 7.017 -22.503 1.00 25.83 314 GLN A C 1
ATOM 2226 O O . GLN A 1 314 ? 7.336 7.481 -21.550 1.00 25.08 314 GLN A O 1
ATOM 2232 N N . ALA A 1 315 ? 5.587 6.297 -22.339 1.00 21.28 315 ALA A N 1
ATOM 2233 C CA . ALA A 1 315 ? 5.144 5.929 -21.000 1.00 22.78 315 ALA A CA 1
ATOM 2234 C C . ALA A 1 315 ? 6.052 4.875 -20.394 1.00 19.85 315 ALA A C 1
ATOM 2235 O O . ALA A 1 315 ? 6.060 4.701 -19.170 1.00 19.28 315 ALA A O 1
ATOM 2237 N N . LEU A 1 316 ? 6.826 4.187 -21.232 1.00 22.26 316 LEU A N 1
ATOM 2238 C CA . LEU A 1 316 ? 7.829 3.234 -20.792 1.00 24.71 316 LEU A CA 1
ATOM 2239 C C . LEU A 1 316 ? 9.240 3.784 -20.897 1.00 26.23 316 LEU A C 1
ATOM 2240 O O . LEU A 1 316 ? 10.143 3.268 -20.230 1.00 28.96 316 LEU A O 1
ATOM 2245 N N . GLY A 1 317 ? 9.444 4.821 -21.703 1.00 26.05 317 GLY A N 1
ATOM 2246 C CA . GLY A 1 317 ? 10.794 5.266 -22.004 1.00 25.52 317 GLY A CA 1
ATOM 2247 C C . GLY A 1 317 ? 11.559 4.209 -22.765 1.00 25.47 317 GLY A C 1
ATOM 2248 O O . GLY A 1 317 ? 12.766 4.038 -22.553 1.00 25.90 317 GLY A O 1
ATOM 2249 N N . ILE A 1 318 ? 10.870 3.491 -23.658 1.00 25.99 318 ILE A N 1
ATOM 2250 C CA . ILE A 1 318 ? 11.439 2.295 -24.271 1.00 27.57 318 ILE A CA 1
ATOM 2251 C C . ILE A 1 318 ? 12.680 2.635 -25.091 1.00 29.70 318 ILE A C 1
ATOM 2252 O O . ILE A 1 318 ? 13.656 1.876 -25.099 1.00 32.70 318 ILE A O 1
ATOM 2257 N N . ALA A 1 319 ? 12.671 3.774 -25.790 1.00 29.48 319 ALA A N 1
ATOM 2258 C CA . ALA A 1 319 ? 13.841 4.162 -26.576 1.00 28.94 319 ALA A CA 1
ATOM 2259 C C . ALA A 1 319 ? 15.049 4.419 -25.687 1.00 31.95 319 ALA A C 1
ATOM 2260 O O . ALA A 1 319 ? 16.193 4.207 -26.109 1.00 34.11 319 ALA A O 1
ATOM 2262 N N . ASP A 1 320 ? 14.814 4.877 -24.459 1.00 32.60 320 ASP A N 1
ATOM 2263 C CA . ASP A 1 320 ? 15.901 5.058 -23.507 1.00 32.41 320 ASP A CA 1
ATOM 2264 C C . ASP A 1 320 ? 16.274 3.743 -22.835 1.00 29.52 320 ASP A C 1
ATOM 2265 O O . ASP A 1 320 ? 17.461 3.448 -22.663 1.00 28.99 320 ASP A O 1
ATOM 2270 N N . GLY A 1 321 ? 15.270 2.955 -22.435 1.00 28.84 321 GLY A N 1
ATOM 2271 C CA . GLY A 1 321 ? 15.533 1.727 -21.703 1.00 28.90 321 GLY A CA 1
ATOM 2272 C C . GLY A 1 321 ? 16.363 0.714 -22.467 1.00 28.21 321 GLY A C 1
ATOM 2273 O O . GLY A 1 321 ? 17.118 -0.052 -21.864 1.00 26.67 321 GLY A O 1
ATOM 2274 N N . ILE A 1 322 ? 16.238 0.686 -23.797 1.00 28.12 322 ILE A N 1
ATOM 2275 C CA . ILE A 1 322 ? 16.992 -0.293 -24.579 1.00 29.20 322 ILE A CA 1
ATOM 2276 C C . ILE A 1 322 ? 18.442 0.111 -24.786 1.00 33.74 322 ILE A C 1
ATOM 2277 O O . ILE A 1 322 ? 19.231 -0.692 -25.302 1.00 37.01 322 ILE A O 1
ATOM 2282 N N . LYS A 1 323 ? 18.815 1.334 -24.406 1.00 33.64 323 LYS A N 1
ATOM 2283 C CA . LYS A 1 323 ? 20.201 1.773 -24.470 1.00 35.37 323 LYS A CA 1
ATOM 2284 C C . LYS A 1 323 ? 20.883 1.723 -23.109 1.00 35.38 323 LYS A C 1
ATOM 2285 O O . LYS A 1 323 ? 22.094 1.953 -23.027 1.00 34.70 323 LYS A O 1
ATOM 2291 N N . HIS A 1 324 ? 20.134 1.413 -22.051 1.00 35.13 324 HIS A N 1
ATOM 2292 C CA . HIS A 1 324 ? 20.671 1.394 -20.699 1.00 35.46 324 HIS A CA 1
ATOM 2293 C C . HIS A 1 324 ? 21.568 0.179 -20.494 1.00 36.53 324 HIS A C 1
ATOM 2294 O O . HIS A 1 324 ? 21.389 -0.867 -21.122 1.00 35.62 324 HIS A O 1
ATOM 2301 N N . GLU A 1 325 ? 22.550 0.329 -19.600 1.00 38.21 325 GLU A N 1
ATOM 2302 C CA . GLU A 1 325 ? 23.427 -0.792 -19.273 1.00 39.65 325 GLU A CA 1
ATOM 2303 C C . GLU A 1 325 ? 22.644 -1.936 -18.641 1.00 40.61 325 GLU A C 1
ATOM 2304 O O . GLU A 1 325 ? 22.850 -3.107 -18.984 1.00 41.42 325 GLU A O 1
ATOM 2306 N N . ASN A 1 326 ? 21.740 -1.614 -17.717 1.00 40.07 326 ASN A N 1
ATOM 2307 C CA . ASN A 1 326 ? 20.883 -2.603 -17.062 1.00 39.08 326 ASN A CA 1
ATOM 2308 C C . ASN A 1 326 ? 19.558 -2.728 -17.820 1.00 36.60 326 ASN A C 1
ATOM 2309 O O . ASN A 1 326 ? 18.470 -2.525 -17.283 1.00 34.32 326 ASN A O 1
ATOM 2314 N N . THR A 1 327 ? 19.688 -3.082 -19.102 1.00 36.27 327 THR A N 1
ATOM 2315 C CA . THR A 1 327 ? 18.567 -3.021 -20.037 1.00 34.66 327 THR A CA 1
ATOM 2316 C C . THR A 1 327 ? 17.368 -3.827 -19.551 1.00 32.82 327 THR A C 1
ATOM 2317 O O . THR A 1 327 ? 16.276 -3.279 -19.358 1.00 33.79 327 THR A O 1
ATOM 2321 N N . GLU A 1 328 ? 17.546 -5.138 -19.365 1.00 31.97 328 GLU A N 1
ATOM 2322 C CA . GLU A 1 328 ? 16.416 -6.004 -19.027 1.00 29.49 328 GLU A CA 1
ATOM 2323 C C . GLU A 1 328 ? 15.714 -5.539 -17.755 1.00 27.07 328 GLU A C 1
ATOM 2324 O O . GLU A 1 328 ? 14.480 -5.487 -17.700 1.00 27.53 328 GLU A O 1
ATOM 2330 N N . GLU A 1 329 ? 16.482 -5.206 -16.715 1.00 27.47 329 GLU A N 1
ATOM 2331 C CA . GLU A 1 329 ? 15.871 -4.768 -15.462 1.00 29.54 329 GLU A CA 1
ATOM 2332 C C . GLU A 1 329 ? 15.123 -3.450 -15.637 1.00 28.89 329 GLU A C 1
ATOM 2333 O O . GLU A 1 329 ? 14.002 -3.291 -15.138 1.00 29.91 329 GLU A O 1
ATOM 2339 N N . ILE A 1 330 ? 15.734 -2.484 -16.329 1.00 26.96 330 ILE A N 1
ATOM 2340 C CA . ILE A 1 330 ? 15.054 -1.216 -16.580 1.00 25.61 330 ILE A CA 1
ATOM 2341 C C . ILE A 1 330 ? 13.753 -1.455 -17.336 1.00 26.21 330 ILE A C 1
ATOM 2342 O O . ILE A 1 330 ? 12.709 -0.880 -17.005 1.00 24.21 330 ILE A O 1
ATOM 2347 N N . VAL A 1 331 ? 13.793 -2.312 -18.357 1.00 27.72 331 VAL A N 1
ATOM 2348 C CA . VAL A 1 331 ? 12.595 -2.596 -19.141 1.00 27.54 331 VAL A CA 1
ATOM 2349 C C . VAL A 1 331 ? 11.565 -3.341 -18.299 1.00 28.27 331 VAL A C 1
ATOM 2350 O O . VAL A 1 331 ? 10.364 -3.049 -18.365 1.00 26.72 331 VAL A O 1
ATOM 2354 N N . VAL A 1 332 ? 12.011 -4.314 -17.500 1.00 28.12 332 VAL A N 1
ATOM 2355 C CA . VAL A 1 332 ? 11.086 -5.033 -16.628 1.00 27.29 332 VAL A CA 1
ATOM 2356 C C . VAL A 1 332 ? 10.435 -4.072 -15.643 1.00 27.51 332 VAL A C 1
ATOM 2357 O O . VAL A 1 332 ? 9.216 -4.106 -15.427 1.00 27.78 332 VAL A O 1
ATOM 2361 N N . GLN A 1 333 ? 11.234 -3.195 -15.036 1.00 28.01 333 GLN A N 1
ATOM 2362 C CA . GLN A 1 333 ? 10.697 -2.260 -14.056 1.00 26.23 333 GLN A CA 1
ATOM 2363 C C . GLN A 1 333 ? 9.810 -1.209 -14.713 1.00 23.76 333 GLN A C 1
ATOM 2364 O O . GLN A 1 333 ? 8.833 -0.757 -14.105 1.00 21.50 333 GLN A O 1
ATOM 2370 N N . SER A 1 334 ? 10.132 -0.807 -15.945 1.00 25.93 334 SER A N 1
ATOM 2371 C CA . SER A 1 334 ? 9.323 0.197 -16.629 1.00 27.92 334 SER A CA 1
ATOM 2372 C C . SER A 1 334 ? 7.951 -0.357 -16.996 1.00 26.67 334 SER A C 1
ATOM 2373 O O . SER A 1 334 ? 6.943 0.352 -16.898 1.00 27.23 334 SER A O 1
ATOM 2376 N N . ILE A 1 335 ? 7.892 -1.622 -17.414 1.00 25.05 335 ILE A N 1
ATOM 2377 C CA . ILE A 1 335 ? 6.618 -2.235 -17.773 1.00 24.51 335 ILE A CA 1
ATOM 2378 C C . ILE A 1 335 ? 5.786 -2.508 -16.524 1.00 23.56 335 ILE A C 1
ATOM 2379 O O . ILE A 1 335 ? 4.562 -2.323 -16.521 1.00 21.10 335 ILE A O 1
ATOM 2384 N N . SER A 1 336 ? 6.438 -2.949 -15.445 1.00 24.21 336 SER A N 1
ATOM 2385 C CA . SER A 1 336 ? 5.729 -3.246 -14.204 1.00 24.34 336 SER A CA 1
ATOM 2386 C C . SER A 1 336 ? 5.029 -2.013 -13.647 1.00 26.54 336 SER A C 1
ATOM 2387 O O . SER A 1 336 ? 3.873 -2.091 -13.213 1.00 26.74 336 SER A O 1
ATOM 2390 N N . LEU A 1 337 ? 5.716 -0.867 -13.638 1.00 27.18 337 LEU A N 1
ATOM 2391 C CA . LEU A 1 337 ? 5.122 0.343 -13.076 1.00 28.73 337 LEU A CA 1
ATOM 2392 C C . LEU A 1 337 ? 3.915 0.795 -13.889 1.00 28.86 337 LEU A C 1
ATOM 2393 O O . LEU A 1 337 ? 2.882 1.167 -13.320 1.00 30.24 337 LEU A O 1
ATOM 2398 N N . ALA A 1 338 ? 4.028 0.770 -15.220 1.00 26.66 338 ALA A N 1
ATOM 2399 C CA . ALA A 1 338 ? 2.921 1.209 -16.062 1.00 23.78 338 ALA A CA 1
ATOM 2400 C C . ALA A 1 338 ? 1.710 0.299 -15.913 1.00 21.71 338 ALA A C 1
ATOM 2401 O O . ALA A 1 338 ? 0.569 0.764 -16.019 1.00 22.36 338 ALA A O 1
ATOM 2403 N N . GLY A 1 339 ? 1.935 -0.992 -15.668 1.00 19.68 339 GLY A N 1
ATOM 2404 C CA . GLY A 1 339 ? 0.815 -1.894 -15.456 1.00 19.99 339 GLY A CA 1
ATOM 2405 C C . GLY A 1 339 ? 0.100 -1.617 -14.147 1.00 22.30 339 GLY A C 1
ATOM 2406 O O . GLY A 1 339 ? -1.131 -1.540 -14.101 1.00 23.91 339 GLY A O 1
ATOM 2407 N N . LEU A 1 340 ? 0.865 -1.468 -13.062 1.00 23.16 340 LEU A N 1
ATOM 2408 C CA . LEU A 1 340 ? 0.268 -1.138 -11.773 1.00 24.91 340 LEU A CA 1
ATOM 2409 C C . LEU A 1 340 ? -0.421 0.219 -11.815 1.00 25.65 340 LEU A C 1
ATOM 2410 O O . LEU A 1 340 ? -1.516 0.386 -11.265 1.00 26.18 340 LEU A O 1
ATOM 2415 N N . LEU A 1 341 ? 0.205 1.202 -12.466 1.00 25.52 341 LEU A N 1
ATOM 2416 C CA . LEU A 1 341 ? -0.396 2.529 -12.561 1.00 24.92 341 LEU A CA 1
ATOM 2417 C C . LEU A 1 341 ? -1.690 2.490 -13.363 1.00 26.16 341 LEU A C 1
ATOM 2418 O O . LEU A 1 341 ? -2.688 3.110 -12.976 1.00 26.34 341 LEU A O 1
ATOM 2423 N N . ALA A 1 342 ? -1.689 1.778 -14.494 1.00 27.47 342 ALA A N 1
ATOM 2424 C CA . ALA A 1 342 ? -2.895 1.688 -15.310 1.00 27.59 342 ALA A CA 1
ATOM 2425 C C . ALA A 1 342 ? -4.004 0.945 -14.575 1.00 29.90 342 ALA A C 1
ATOM 2426 O O . ALA A 1 342 ? -5.167 1.362 -14.613 1.00 31.65 342 ALA A O 1
ATOM 2428 N N . ALA A 1 343 ? -3.662 -0.151 -13.891 1.00 29.05 343 ALA A N 1
ATOM 2429 C CA . ALA A 1 343 ? -4.667 -0.905 -13.148 1.00 28.20 343 ALA A CA 1
ATOM 2430 C C . ALA A 1 343 ? -5.263 -0.075 -12.023 1.00 28.00 343 ALA A C 1
ATOM 2431 O O . ALA A 1 343 ? -6.437 -0.244 -11.678 1.00 29.10 343 ALA A O 1
ATOM 2433 N N . GLN A 1 344 ? -4.470 0.822 -11.441 1.00 28.49 344 GLN A N 1
ATOM 2434 C CA . GLN A 1 344 ? -4.979 1.678 -10.378 1.00 29.23 344 GLN A CA 1
ATOM 2435 C C . GLN A 1 344 ? -5.890 2.770 -10.920 1.00 29.98 344 GLN A C 1
ATOM 2436 O O . GLN A 1 344 ? -6.810 3.211 -10.223 1.00 31.64 344 GLN A O 1
ATOM 2442 N N . ALA A 1 345 ? -5.658 3.212 -12.156 1.00 29.05 345 ALA A N 1
ATOM 2443 C CA . ALA A 1 345 ? -6.390 4.339 -12.718 1.00 29.50 345 ALA A CA 1
ATOM 2444 C C . ALA A 1 345 ? -7.601 3.933 -13.546 1.00 29.85 345 ALA A C 1
ATOM 2445 O O . ALA A 1 345 ? -8.470 4.777 -13.789 1.00 30.79 345 ALA A O 1
ATOM 2447 N N . ILE A 1 346 ? -7.678 2.684 -13.984 1.00 29.39 346 ILE A N 1
ATOM 2448 C CA . ILE A 1 346 ? -8.723 2.281 -14.930 1.00 29.47 346 ILE A CA 1
ATOM 2449 C C . ILE A 1 346 ? -10.087 2.362 -14.253 1.00 32.03 346 ILE A C 1
ATOM 2450 O O . ILE A 1 346 ? -10.234 1.911 -13.104 1.00 31.34 346 ILE A O 1
ATOM 2455 N N . PRO A 1 347 ? -11.094 2.935 -14.913 1.00 35.63 347 PRO A N 1
ATOM 2456 C CA . PRO A 1 347 ? -12.427 3.056 -14.306 1.00 37.81 347 PRO A CA 1
ATOM 2457 C C . PRO A 1 347 ? -13.020 1.720 -13.877 1.00 39.63 347 PRO A C 1
ATOM 2458 O O . PRO A 1 347 ? -12.882 0.704 -14.561 1.00 39.57 347 PRO A O 1
ATOM 2462 N N . VAL A 1 348 ? -13.698 1.743 -12.730 1.00 41.90 348 VAL A N 1
ATOM 2463 C CA . VAL A 1 348 ? -14.400 0.589 -12.180 1.00 44.60 348 VAL A CA 1
ATOM 2464 C C . VAL A 1 348 ? -15.893 0.883 -12.261 1.00 45.92 348 VAL A C 1
ATOM 2465 O O . VAL A 1 348 ? -16.394 1.785 -11.578 1.00 44.94 348 VAL A O 1
ATOM 2469 N N . VAL A 1 349 ? -16.607 0.131 -13.096 1.00 48.28 349 VAL A N 1
ATOM 2470 C CA . VAL A 1 349 ? -18.057 0.249 -13.224 1.00 51.50 349 VAL A CA 1
ATOM 2471 C C . VAL A 1 349 ? -18.681 -1.087 -12.841 1.00 53.28 349 VAL A C 1
ATOM 2472 O O . VAL A 1 349 ? -18.385 -2.119 -13.457 1.00 53.30 349 VAL A O 1
ATOM 2476 N N . GLY A 1 350 ? -19.537 -1.067 -11.821 1.00 54.76 350 GLY A N 1
ATOM 2477 C CA . GLY A 1 350 ? -20.169 -2.280 -11.344 1.00 55.81 350 GLY A CA 1
ATOM 2478 C C . GLY A 1 350 ? -19.260 -3.064 -10.424 1.00 56.83 350 GLY A C 1
ATOM 2479 O O . GLY A 1 350 ? -18.572 -2.485 -9.575 1.00 56.43 350 GLY A O 1
ATOM 2480 N N . GLU A 1 351 ? -19.251 -4.385 -10.581 1.00 57.65 351 GLU A N 1
ATOM 2481 C CA . GLU A 1 351 ? -18.354 -5.233 -9.811 1.00 56.61 351 GLU A CA 1
ATOM 2482 C C . GLU A 1 351 ? -16.949 -5.131 -10.385 1.00 54.49 351 GLU A C 1
ATOM 2483 O O . GLU A 1 351 ? -16.742 -5.327 -11.588 1.00 55.14 351 GLU A O 1
ATOM 2485 N N . ALA A 1 352 ? -15.986 -4.819 -9.524 1.00 52.14 352 ALA A N 1
ATOM 2486 C CA . ALA A 1 352 ? -14.611 -4.644 -9.963 1.00 49.98 352 ALA A CA 1
ATOM 2487 C C . ALA A 1 352 ? -13.962 -5.980 -10.297 1.00 48.35 352 ALA A C 1
ATOM 2488 O O . ALA A 1 352 ? -14.235 -7.008 -9.673 1.00 47.66 352 ALA A O 1
ATOM 2490 N N . VAL A 1 353 ? -13.095 -5.954 -11.309 1.00 47.56 353 VAL A N 1
ATOM 2491 C CA . VAL A 1 353 ? -12.337 -7.149 -11.647 1.00 45.75 353 VAL A CA 1
ATOM 2492 C C . VAL A 1 353 ? -11.251 -7.361 -10.600 1.00 43.44 353 VAL A C 1
ATOM 2493 O O . VAL A 1 353 ? -10.845 -6.436 -9.883 1.00 42.93 353 VAL A O 1
ATOM 2497 N N . ASP A 1 354 ? -10.794 -8.606 -10.490 1.00 41.66 354 ASP A N 1
ATOM 2498 C CA . ASP A 1 354 ? -9.715 -8.912 -9.560 1.00 40.49 354 ASP A CA 1
ATOM 2499 C C . ASP A 1 354 ? -8.495 -8.068 -9.902 1.00 36.94 354 ASP A C 1
ATOM 2500 O O . ASP A 1 354 ? -8.020 -8.078 -11.042 1.00 36.14 354 ASP A O 1
ATOM 2505 N N . PHE A 1 355 ? -7.996 -7.323 -8.912 1.00 34.01 355 PHE A N 1
ATOM 2506 C CA . PHE A 1 355 ? -6.902 -6.393 -9.172 1.00 30.72 355 PHE A CA 1
ATOM 2507 C C . PHE A 1 355 ? -5.661 -7.124 -9.666 1.00 28.97 355 PHE A C 1
ATOM 2508 O O . PHE A 1 355 ? -4.963 -6.639 -10.565 1.00 27.45 355 PHE A O 1
ATOM 2516 N N . GLY A 1 356 ? -5.366 -8.290 -9.088 1.00 28.81 356 GLY A N 1
ATOM 2517 C CA . GLY A 1 356 ? -4.211 -9.055 -9.531 1.00 27.99 356 GLY A CA 1
ATOM 2518 C C . GLY A 1 356 ? -4.321 -9.500 -10.977 1.00 28.22 356 GLY A C 1
ATOM 2519 O O . GLY A 1 356 ? -3.355 -9.408 -11.740 1.00 29.56 356 GLY A O 1
ATOM 2520 N N . LEU A 1 357 ? -5.501 -9.981 -11.376 1.00 27.30 357 LEU A N 1
ATOM 2521 C CA . LEU A 1 357 ? -5.697 -10.412 -12.757 1.00 25.81 357 LEU A CA 1
ATOM 2522 C C . LEU A 1 357 ? -5.639 -9.238 -13.723 1.00 25.71 357 LEU A C 1
ATOM 2523 O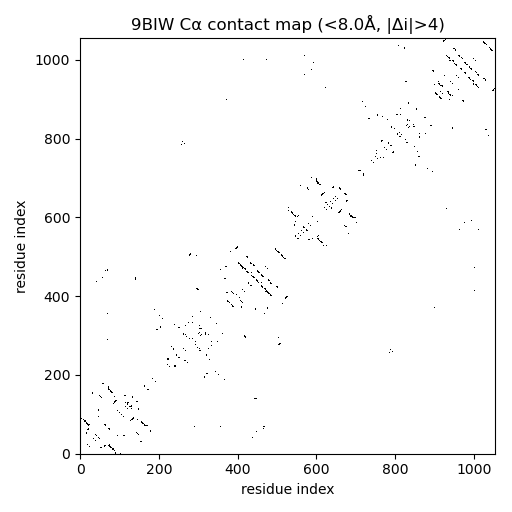 O . LEU A 1 357 ? -5.184 -9.393 -14.862 1.00 25.70 357 LEU A O 1
ATOM 2528 N N . LEU A 1 358 ? -6.094 -8.062 -13.286 1.00 25.72 358 LEU A N 1
ATOM 2529 C CA . LEU A 1 358 ? -6.019 -6.876 -14.129 1.00 26.18 358 LEU A CA 1
ATOM 2530 C C . LEU A 1 358 ? -4.574 -6.451 -14.342 1.00 27.38 358 LEU A C 1
ATOM 2531 O O . LEU A 1 358 ? -4.181 -6.104 -15.462 1.00 27.16 358 LEU A O 1
ATOM 2536 N N . VAL A 1 359 ? -3.769 -6.475 -13.279 1.00 26.99 359 VAL A N 1
ATOM 2537 C CA . VAL A 1 359 ? -2.352 -6.153 -13.414 1.00 25.87 359 VAL A CA 1
ATOM 2538 C C . VAL A 1 359 ? -1.659 -7.182 -14.295 1.00 24.89 359 VAL A C 1
ATOM 2539 O O . VAL A 1 359 ? -0.802 -6.841 -15.120 1.00 23.33 359 VAL A O 1
ATOM 2543 N N . TYR A 1 360 ? -2.026 -8.457 -14.141 1.00 25.25 360 TYR A N 1
ATOM 2544 C CA . TYR A 1 360 ? -1.448 -9.504 -14.976 1.00 24.39 360 TYR A CA 1
ATOM 2545 C C . TYR A 1 360 ? -1.749 -9.252 -16.445 1.00 24.05 360 TYR A C 1
ATOM 2546 O O . TYR A 1 360 ? -0.851 -9.280 -17.294 1.00 24.90 360 TYR A O 1
ATOM 2555 N N . GLN A 1 361 ? -3.019 -9.007 -16.761 1.00 23.75 361 GLN A N 1
ATOM 2556 C CA . GLN A 1 361 ? -3.414 -8.795 -18.147 1.00 24.84 361 GLN A CA 1
ATOM 2557 C C . GLN A 1 361 ? -2.818 -7.506 -18.701 1.00 22.79 361 GLN A C 1
ATOM 2558 O O . GLN A 1 361 ? -2.452 -7.441 -19.881 1.00 20.39 361 GLN A O 1
ATOM 2564 N N . LEU A 1 362 ? -2.720 -6.465 -17.871 1.00 23.33 362 LEU A N 1
ATOM 2565 C CA . LEU A 1 362 ? -2.112 -5.218 -18.324 1.00 24.79 362 LEU A CA 1
ATOM 2566 C C . LEU A 1 362 ? -0.621 -5.390 -18.585 1.00 26.19 362 LEU A C 1
ATOM 2567 O O . LEU A 1 362 ? -0.089 -4.836 -19.553 1.00 28.16 362 LEU A O 1
ATOM 2572 N N . VAL A 1 363 ? 0.072 -6.142 -17.727 1.00 25.78 363 VAL A N 1
ATOM 2573 C CA . VAL A 1 363 ? 1.502 -6.368 -17.926 1.00 23.49 363 VAL A CA 1
ATOM 2574 C C . VAL A 1 363 ? 1.749 -7.149 -19.211 1.00 22.99 363 VAL A C 1
ATOM 2575 O O . VAL A 1 363 ? 2.612 -6.787 -20.019 1.00 22.65 363 VAL A O 1
ATOM 2579 N N . GLU A 1 364 ? 0.987 -8.226 -19.427 1.00 23.45 364 GLU A N 1
ATOM 2580 C CA . GLU A 1 364 ? 1.182 -9.030 -20.632 1.00 23.53 364 GLU A CA 1
ATOM 2581 C C . GLU A 1 364 ? 0.868 -8.228 -21.891 1.00 22.88 364 GLU A C 1
ATOM 2582 O O . GLU A 1 364 ? 1.585 -8.329 -22.893 1.00 20.80 364 GLU A O 1
ATOM 2588 N N . THR A 1 365 ? -0.206 -7.433 -21.864 1.00 24.86 365 THR A N 1
ATOM 2589 C CA . THR A 1 365 ? -0.549 -6.618 -23.025 1.00 25.66 365 THR A CA 1
ATOM 2590 C C . THR A 1 365 ? 0.551 -5.617 -23.345 1.00 26.05 365 THR A C 1
ATOM 2591 O O . THR A 1 365 ? 0.877 -5.392 -24.517 1.00 26.27 365 THR A O 1
ATOM 2595 N N . ILE A 1 366 ? 1.132 -5.004 -22.314 1.00 26.60 366 ILE A N 1
ATOM 2596 C CA . ILE A 1 366 ? 2.202 -4.038 -22.537 1.00 24.63 366 ILE A CA 1
ATOM 2597 C C . ILE A 1 366 ? 3.414 -4.723 -23.157 1.00 25.59 366 ILE A C 1
ATOM 2598 O O . ILE A 1 366 ? 4.073 -4.167 -24.044 1.00 27.31 366 ILE A O 1
ATOM 2603 N N . VAL A 1 367 ? 3.726 -5.940 -22.706 1.00 24.60 367 VAL A N 1
ATOM 2604 C CA . VAL A 1 367 ? 4.832 -6.681 -23.305 1.00 23.91 367 VAL A CA 1
ATOM 2605 C C . VAL A 1 367 ? 4.488 -7.098 -24.731 1.00 23.99 367 VAL A C 1
ATOM 2606 O O . VAL A 1 367 ? 5.351 -7.085 -25.617 1.00 25.21 367 VAL A O 1
ATOM 2610 N N . ASP A 1 368 ? 3.225 -7.471 -24.979 1.00 22.75 368 ASP A N 1
ATOM 2611 C CA . ASP A 1 368 ? 2.813 -7.811 -26.340 1.00 23.05 368 ASP A CA 1
ATOM 2612 C C . ASP A 1 368 ? 3.076 -6.667 -27.305 1.00 24.41 368 ASP A C 1
ATOM 2613 O O . ASP A 1 368 ? 3.408 -6.900 -28.473 1.00 26.11 368 ASP A O 1
ATOM 2618 N N . LEU A 1 369 ? 2.939 -5.432 -26.833 1.00 23.05 369 LEU A N 1
ATOM 2619 C CA . LEU A 1 369 ? 3.136 -4.240 -27.644 1.00 21.06 369 LEU A CA 1
ATOM 2620 C C . LEU A 1 369 ? 4.582 -3.760 -27.620 1.00 23.75 369 LEU A C 1
ATOM 2621 O O . LEU A 1 369 ? 5.094 -3.288 -28.640 1.00 26.50 369 LEU A O 1
ATOM 2626 N N . ALA A 1 370 ? 5.250 -3.875 -26.467 1.00 24.35 370 ALA A N 1
ATOM 2627 C CA . ALA A 1 370 ? 6.606 -3.352 -26.329 1.00 23.94 370 ALA A CA 1
ATOM 2628 C C . ALA A 1 370 ? 7.596 -4.064 -27.241 1.00 25.24 370 ALA A C 1
ATOM 2629 O O . ALA A 1 370 ? 8.557 -3.442 -27.709 1.00 26.39 370 ALA A O 1
ATOM 2631 N N . THR A 1 371 ? 7.399 -5.362 -27.485 1.00 25.31 371 THR A N 1
ATOM 2632 C CA . THR A 1 371 ? 8.314 -6.105 -28.350 1.00 24.96 371 THR A CA 1
ATOM 2633 C C . THR A 1 371 ? 8.412 -5.462 -29.726 1.00 24.32 371 THR A C 1
ATOM 2634 O O . THR A 1 371 ? 9.510 -5.195 -30.227 1.00 27.18 371 THR A O 1
ATOM 2638 N N . HIS A 1 372 ? 7.264 -5.208 -30.355 1.00 21.78 372 HIS A N 1
ATOM 2639 C CA . HIS A 1 372 ? 7.254 -4.576 -31.669 1.00 22.22 372 HIS A CA 1
ATOM 2640 C C . HIS A 1 372 ? 7.808 -3.157 -31.602 1.00 23.68 372 HIS A C 1
ATOM 2641 O O . HIS A 1 372 ? 8.561 -2.733 -32.487 1.00 24.28 372 HIS A O 1
ATOM 2648 N N . LEU A 1 373 ? 7.446 -2.409 -30.555 1.00 23.30 373 LEU A N 1
ATOM 2649 C CA . LEU A 1 373 ? 7.928 -1.038 -30.411 1.00 23.39 373 LEU A CA 1
ATOM 2650 C C . LEU A 1 373 ? 9.439 -0.993 -30.208 1.00 24.84 373 LEU A C 1
ATOM 2651 O O . LEU A 1 373 ? 10.124 -0.137 -30.781 1.00 23.82 373 LEU A O 1
ATOM 2656 N N . SER A 1 374 ? 9.977 -1.904 -29.391 1.00 27.56 374 SER A N 1
ATOM 2657 C CA . SER A 1 374 ? 11.419 -1.930 -29.160 1.00 28.89 374 SER A CA 1
ATOM 2658 C C . SER A 1 374 ? 12.179 -2.259 -30.435 1.00 26.81 374 SER A C 1
ATOM 2659 O O . SER A 1 374 ? 13.281 -1.742 -30.651 1.00 26.74 374 SER A O 1
ATOM 2662 N N . SER A 1 375 ? 11.608 -3.112 -31.287 1.00 26.08 375 SER A N 1
ATOM 2663 C CA . SER A 1 375 ? 12.246 -3.429 -32.559 1.00 27.41 375 SER A CA 1
ATOM 2664 C C . SER A 1 375 ? 12.346 -2.191 -33.439 1.00 29.60 375 SER A C 1
ATOM 2665 O O . SER A 1 375 ? 13.388 -1.940 -34.055 1.00 31.69 375 SER A O 1
ATOM 2668 N N . ALA A 1 376 ? 11.269 -1.400 -33.506 1.00 28.99 376 ALA A N 1
ATOM 2669 C CA . ALA A 1 376 ? 11.305 -0.170 -34.287 1.00 26.73 376 ALA A CA 1
ATOM 2670 C C . ALA A 1 376 ? 12.218 0.865 -33.648 1.00 27.02 376 ALA A C 1
ATOM 2671 O O . ALA A 1 376 ? 12.880 1.630 -34.358 1.00 27.56 376 ALA A O 1
ATOM 2673 N N . ALA A 1 377 ? 12.277 0.897 -32.315 1.00 27.44 377 ALA A N 1
ATOM 2674 C CA . ALA A 1 377 ? 13.141 1.848 -31.629 1.00 28.53 377 ALA A CA 1
ATOM 2675 C C . ALA A 1 377 ? 14.620 1.522 -31.802 1.00 29.88 377 ALA A C 1
ATOM 2676 O O . ALA A 1 377 ? 15.457 2.420 -31.663 1.00 32.02 377 ALA A O 1
ATOM 2678 N N . ALA A 1 378 ? 14.960 0.269 -32.097 1.00 29.80 378 ALA A N 1
ATOM 2679 C CA . ALA A 1 378 ? 16.343 -0.140 -32.288 1.00 30.81 378 ALA A CA 1
ATOM 2680 C C . ALA A 1 378 ? 16.856 0.208 -33.672 1.00 30.71 378 ALA A C 1
ATOM 2681 O O . ALA A 1 378 ? 18.021 -0.077 -33.975 1.00 30.97 378 ALA A O 1
ATOM 2683 N N . ASN A 1 379 ? 16.004 0.779 -34.531 1.00 29.83 379 ASN A N 1
ATOM 2684 C CA . ASN A 1 379 ? 16.360 1.080 -35.906 1.00 31.50 379 ASN A CA 1
ATOM 2685 C C . ASN A 1 379 ? 16.342 2.575 -36.175 1.00 31.64 379 ASN A C 1
ATOM 2686 O O . ASN A 1 379 ? 15.390 3.264 -35.776 1.00 32.15 379 ASN A O 1
ATOM 2691 N N . PRO A 1 380 ? 17.351 3.113 -36.864 1.00 32.61 380 PRO A N 1
ATOM 2692 C CA . PRO A 1 380 ? 17.303 4.524 -37.237 1.00 32.28 380 PRO A CA 1
ATOM 2693 C C . PRO A 1 380 ? 16.188 4.797 -38.227 1.00 31.82 380 PRO A C 1
ATOM 2694 O O . PRO A 1 380 ? 15.765 3.898 -38.977 1.00 33.89 380 PRO A O 1
ATOM 2698 N N . PRO A 1 381 ? 15.662 6.024 -38.260 1.00 28.20 381 PRO A N 1
ATOM 2699 C CA . PRO A 1 381 ? 14.662 6.391 -39.270 1.00 26.74 381 PRO A CA 1
ATOM 2700 C C . PRO A 1 381 ? 15.158 6.160 -40.689 1.00 26.48 381 PRO A C 1
ATOM 2701 O O . PRO A 1 381 ? 16.333 6.362 -40.996 1.00 26.76 381 PRO A O 1
ATOM 2705 N N . THR A 1 382 ? 14.241 5.723 -41.564 1.00 26.78 382 THR A N 1
ATOM 2706 C CA . THR A 1 382 ? 14.538 5.561 -42.981 1.00 27.70 382 THR A CA 1
ATOM 2707 C C . THR A 1 382 ? 13.551 6.248 -43.916 1.00 29.07 382 THR A C 1
ATOM 2708 O O . THR A 1 382 ? 13.838 6.339 -45.114 1.00 31.23 382 THR A O 1
ATOM 2712 N N . GLU A 1 383 ? 12.419 6.745 -43.425 1.00 29.05 383 GLU A N 1
ATOM 2713 C CA . GLU A 1 383 ? 11.353 7.245 -44.283 1.00 32.20 383 GLU A CA 1
ATOM 2714 C C . GLU A 1 383 ? 11.321 8.768 -44.268 1.00 34.92 383 GLU A C 1
ATOM 2715 O O . GLU A 1 383 ? 11.612 9.395 -43.246 1.00 35.16 383 GLU A O 1
ATOM 2721 N N . ALA A 1 384 ? 10.989 9.358 -45.413 1.00 37.41 384 ALA A N 1
ATOM 2722 C CA . ALA A 1 384 ? 10.907 10.807 -45.515 1.00 37.11 384 ALA A CA 1
ATOM 2723 C C . ALA A 1 384 ? 9.778 11.357 -44.651 1.00 36.14 384 ALA A C 1
ATOM 2724 O O . ALA A 1 384 ? 8.762 10.697 -44.416 1.00 34.29 384 ALA A O 1
ATOM 2726 N N . THR A 1 385 ? 9.973 12.583 -44.167 1.00 38.91 385 THR A N 1
ATOM 2727 C CA . THR A 1 385 ? 8.933 13.298 -43.440 1.00 40.81 385 THR A CA 1
ATOM 2728 C C . THR A 1 385 ? 8.199 14.312 -44.305 1.00 43.55 385 THR A C 1
ATOM 2729 O O . THR A 1 385 ? 7.096 14.733 -43.939 1.00 44.53 385 THR A O 1
ATOM 2733 N N . ASP A 1 386 ? 8.780 14.702 -45.438 1.00 45.26 386 ASP A N 1
ATOM 2734 C CA . ASP A 1 386 ? 8.159 15.660 -46.341 1.00 46.28 386 ASP A CA 1
ATOM 2735 C C . ASP A 1 386 ? 7.086 14.964 -47.171 1.00 43.61 386 ASP A C 1
ATOM 2736 O O . ASP A 1 386 ? 7.316 13.874 -47.706 1.00 44.70 386 ASP A O 1
ATOM 2741 N N . SER A 1 387 ? 5.916 15.591 -47.283 1.00 39.57 387 SER A N 1
ATOM 2742 C CA . SER A 1 387 ? 4.816 15.028 -48.054 1.00 35.42 387 SER A CA 1
ATOM 2743 C C . SER A 1 387 ? 4.032 16.146 -48.728 1.00 35.27 387 SER A C 1
ATOM 2744 O O . SER A 1 387 ? 4.173 17.326 -48.395 1.00 36.97 387 SER A O 1
ATOM 2747 N N . VAL A 1 388 ? 3.188 15.757 -49.683 1.00 33.68 388 VAL A N 1
ATOM 2748 C CA . VAL A 1 388 ? 2.350 16.686 -50.434 1.00 33.07 388 VAL A CA 1
ATOM 2749 C C . VAL A 1 388 ? 0.967 16.734 -49.800 1.00 32.16 388 VAL A C 1
ATOM 2750 O O . VAL A 1 388 ? 0.323 15.694 -49.614 1.00 30.71 388 VAL A O 1
ATOM 2754 N N . ARG A 1 389 ? 0.519 17.941 -49.470 1.00 34.06 389 ARG A N 1
ATOM 2755 C CA . ARG A 1 389 ? -0.789 18.183 -48.870 1.00 33.68 389 ARG A CA 1
ATOM 2756 C C . ARG A 1 389 ? -1.044 17.354 -47.606 1.00 31.24 389 ARG A C 1
ATOM 2757 O O . ARG A 1 389 ? -2.014 16.597 -47.541 1.00 32.40 389 ARG A O 1
ATOM 2765 N N . PRO A 1 390 ? -0.180 17.468 -46.590 1.00 28.62 390 PRO A N 1
ATOM 2766 C CA . PRO A 1 390 ? -0.432 16.750 -45.334 1.00 26.02 390 PRO A CA 1
ATOM 2767 C C . PRO A 1 390 ? -1.752 17.162 -44.706 1.00 26.77 390 PRO A C 1
ATOM 2768 O O . PRO A 1 390 ? -2.183 18.312 -44.816 1.00 29.23 390 PRO A O 1
ATOM 2772 N N . ALA A 1 391 ? -2.395 16.199 -44.052 1.00 24.85 391 ALA A N 1
ATOM 2773 C CA . ALA A 1 391 ? -3.573 16.438 -43.231 1.00 25.01 391 ALA A CA 1
ATOM 2774 C C . ALA A 1 391 ? -3.247 16.067 -41.794 1.00 24.69 391 ALA A C 1
ATOM 2775 O O . ALA A 1 391 ? -2.651 15.016 -41.537 1.00 23.19 391 ALA A O 1
ATOM 2777 N N . VAL A 1 392 ? -3.636 16.930 -40.860 1.00 27.49 392 VAL A N 1
ATOM 2778 C CA . VAL A 1 392 ? -3.287 16.755 -39.458 1.00 30.50 392 VAL A CA 1
ATOM 2779 C C . VAL A 1 392 ? -4.558 16.731 -38.621 1.00 32.32 392 VAL A C 1
ATOM 2780 O O . VAL A 1 392 ? -5.546 17.399 -38.940 1.00 36.20 392 VAL A O 1
ATOM 2784 N N . SER A 1 393 ? -4.530 15.948 -37.541 1.00 30.94 393 SER A N 1
ATOM 2785 C CA . SER A 1 393 ? -5.655 15.891 -36.609 1.00 29.39 393 SER A CA 1
ATOM 2786 C C . SER A 1 393 ? -5.207 15.235 -35.312 1.00 26.33 393 SER A C 1
ATOM 2787 O O . SER A 1 393 ? -4.868 14.047 -35.306 1.00 23.55 393 SER A O 1
ATOM 2790 N N . LEU A 1 394 ? -5.222 16.003 -34.220 1.00 26.46 394 LEU A N 1
ATOM 2791 C CA . LEU A 1 394 ? -4.908 15.507 -32.878 1.00 27.12 394 LEU A CA 1
ATOM 2792 C C . LEU A 1 394 ? -3.583 14.748 -32.856 1.00 27.83 394 LEU A C 1
ATOM 2793 O O . LEU A 1 394 ? -3.465 13.659 -32.290 1.00 27.76 394 LEU A O 1
ATOM 2798 N N . GLY A 1 395 ? -2.573 15.344 -33.481 1.00 27.99 395 GLY A N 1
ATOM 2799 C CA . GLY A 1 395 ? -1.248 14.773 -33.520 1.00 28.73 395 GLY A CA 1
ATOM 2800 C C . GLY A 1 395 ? -0.974 13.863 -34.696 1.00 29.06 395 GLY A C 1
ATOM 2801 O O . GLY A 1 395 ? 0.195 13.565 -34.963 1.00 26.34 395 GLY A O 1
ATOM 2802 N N . LEU A 1 396 ? -2.005 13.425 -35.414 1.00 29.64 396 LEU A N 1
ATOM 2803 C CA . LEU A 1 396 ? -1.844 12.506 -36.533 1.00 28.13 396 LEU A CA 1
ATOM 2804 C C . LEU A 1 396 ? -1.645 13.294 -37.822 1.00 28.00 396 LEU A C 1
ATOM 2805 O O . LEU A 1 396 ? -2.402 14.225 -38.107 1.00 30.06 396 LEU A O 1
ATOM 2810 N N . ARG A 1 397 ? -0.637 12.910 -38.604 1.00 25.07 397 ARG A N 1
ATOM 2811 C CA . ARG A 1 397 ? -0.283 13.597 -39.841 1.00 23.04 397 ARG A CA 1
ATOM 2812 C C . ARG A 1 397 ? -0.101 12.583 -40.963 1.00 22.36 397 ARG A C 1
ATOM 2813 O O . ARG A 1 397 ? 0.611 11.587 -40.795 1.00 21.47 397 ARG A O 1
ATOM 2821 N N . ALA A 1 398 ? -0.752 12.833 -42.100 1.00 22.35 398 ALA A N 1
ATOM 2822 C CA . ALA A 1 398 ? -0.646 11.967 -43.267 1.00 23.50 398 ALA A CA 1
ATOM 2823 C C . ALA A 1 398 ? -0.592 12.808 -44.533 1.00 23.25 398 ALA A C 1
ATOM 2824 O O . ALA A 1 398 ? -1.377 13.748 -44.689 1.00 23.69 398 ALA A O 1
ATOM 2826 N N . GLY A 1 399 ? 0.326 12.465 -45.434 1.00 23.58 399 GLY A N 1
ATOM 2827 C CA . GLY A 1 399 ? 0.432 13.157 -46.704 1.00 24.27 399 GLY A CA 1
ATOM 2828 C C . GLY A 1 399 ? 0.855 12.212 -47.809 1.00 25.26 399 GLY A C 1
ATOM 2829 O O . GLY A 1 399 ? 1.347 11.108 -47.560 1.00 24.82 399 GLY A O 1
ATOM 2830 N N . TRP A 1 400 ? 0.657 12.666 -49.043 1.00 27.65 400 TRP A N 1
ATOM 2831 C CA . TRP A 1 400 ? 1.059 11.896 -50.210 1.00 31.11 400 TRP A CA 1
ATOM 2832 C C . TRP A 1 400 ? 2.571 11.971 -50.384 1.00 34.49 400 TRP A C 1
ATOM 2833 O O . TRP A 1 400 ? 3.175 13.035 -50.212 1.00 35.10 400 TRP A O 1
ATOM 2844 N N . LYS A 1 401 ? 3.185 10.830 -50.719 1.00 32.39 401 LYS A N 1
ATOM 2845 C CA . LYS A 1 401 ? 4.629 10.797 -50.950 1.00 32.85 401 LYS A CA 1
ATOM 2846 C C . LYS A 1 401 ? 5.043 11.820 -51.999 1.00 31.42 401 LYS A C 1
ATOM 2847 O O . LYS A 1 401 ? 5.939 12.639 -51.769 1.00 32.56 401 LYS A O 1
ATOM 2853 N N . THR A 1 402 ? 4.398 11.784 -53.163 1.00 30.06 402 THR A N 1
ATOM 2854 C CA . THR A 1 402 ? 4.639 12.739 -54.235 1.00 31.72 402 THR A CA 1
ATOM 2855 C C . THR A 1 402 ? 3.299 13.116 -54.851 1.00 33.93 402 THR A C 1
ATOM 2856 O O . THR A 1 402 ? 2.248 12.585 -54.476 1.00 33.00 402 THR A O 1
ATOM 2860 N N . GLU A 1 403 ? 3.342 14.047 -55.808 1.00 36.57 403 GLU A N 1
ATOM 2861 C CA . GLU A 1 403 ? 2.131 14.414 -56.533 1.00 37.56 403 GLU A CA 1
ATOM 2862 C C . GLU A 1 403 ? 1.569 13.229 -57.306 1.00 36.12 403 GLU A C 1
ATOM 2863 O O . GLU A 1 403 ? 0.348 13.064 -57.405 1.00 34.35 403 GLU A O 1
ATOM 2869 N N . GLU A 1 404 ? 2.447 12.393 -57.866 1.00 37.46 404 GLU A N 1
ATOM 2870 C CA . GLU A 1 404 ? 1.989 11.253 -58.653 1.00 39.07 404 GLU A CA 1
ATOM 2871 C C . GLU A 1 404 ? 1.262 10.231 -57.791 1.00 38.14 404 GLU A C 1
ATOM 2872 O O . GLU A 1 404 ? 0.429 9.472 -58.300 1.00 39.35 404 GLU A O 1
ATOM 2874 N N . ASP A 1 405 ? 1.561 10.196 -56.491 1.00 35.89 405 ASP A N 1
ATOM 2875 C CA . ASP A 1 405 ? 0.901 9.246 -55.601 1.00 31.46 405 ASP A CA 1
ATOM 2876 C C . ASP A 1 405 ? -0.555 9.617 -55.354 1.00 31.71 405 ASP A C 1
ATOM 2877 O O . ASP A 1 405 ? -1.377 8.735 -55.082 1.00 30.71 405 ASP A O 1
ATOM 2882 N N . ALA A 1 406 ? -0.897 10.902 -55.444 1.00 33.18 406 ALA A N 1
ATOM 2883 C CA . ALA A 1 406 ? -2.272 11.333 -55.211 1.00 32.94 406 ALA A CA 1
ATOM 2884 C C . ALA A 1 406 ? -3.113 11.144 -56.466 1.00 33.25 406 ALA A C 1
ATOM 2885 O O . ALA A 1 406 ? -3.817 12.065 -56.896 1.00 35.56 406 ALA A O 1
ATOM 2887 N N . LYS A 1 407 ? -3.055 9.948 -57.049 1.00 32.37 407 LYS A N 1
ATOM 2888 C CA . LYS A 1 407 ? -3.746 9.638 -58.292 1.00 35.10 407 LYS A CA 1
ATOM 2889 C C . LYS A 1 407 ? -4.108 8.159 -58.292 1.00 34.93 407 LYS A C 1
ATOM 2890 O O . LYS A 1 407 ? -3.480 7.348 -57.606 1.00 33.93 407 LYS A O 1
ATOM 2896 N N . LEU A 1 408 ? -5.137 7.816 -59.065 1.00 35.66 408 LEU A N 1
ATOM 2897 C CA . LEU A 1 408 ? -5.503 6.423 -59.309 1.00 34.88 408 LEU A CA 1
ATOM 2898 C C . LEU A 1 408 ? -5.941 6.293 -60.758 1.00 35.99 408 LEU A C 1
ATOM 2899 O O . LEU A 1 408 ? -6.857 6.997 -61.192 1.00 38.33 408 LEU A O 1
ATOM 2904 N N . HIS A 1 409 ? -5.289 5.404 -61.502 1.00 35.19 409 HIS A N 1
ATOM 2905 C CA . HIS A 1 409 ? -5.577 5.200 -62.918 1.00 36.07 409 HIS A CA 1
ATOM 2906 C C . HIS A 1 409 ? -6.439 3.946 -63.065 1.00 33.17 409 HIS A C 1
ATOM 2907 O O . HIS A 1 409 ? -5.951 2.828 -62.871 1.00 33.37 409 HIS A O 1
ATOM 2914 N N . ILE A 1 410 ? -7.720 4.130 -63.392 1.00 31.55 410 ILE A N 1
ATOM 2915 C CA . ILE A 1 410 ? -8.644 3.012 -63.585 1.00 32.58 410 ILE A CA 1
ATOM 2916 C C . ILE A 1 410 ? -8.881 2.712 -65.059 1.00 35.19 410 ILE A C 1
ATOM 2917 O O . ILE A 1 410 ? -9.718 1.865 -65.391 1.00 37.02 410 ILE A O 1
ATOM 2922 N N . GLY A 1 411 ? -8.160 3.383 -65.947 1.00 34.84 411 GLY A N 1
ATOM 2923 C CA . GLY A 1 411 ? -8.258 3.140 -67.367 1.00 38.53 411 GLY A CA 1
ATOM 2924 C C . GLY A 1 411 ? -6.932 2.659 -67.897 1.00 42.14 411 GLY A C 1
ATOM 2925 O O . GLY A 1 411 ? -6.096 2.186 -67.110 1.00 40.57 411 GLY A O 1
ATOM 2926 N N . SER A 1 412 ? -6.749 2.733 -69.237 1.00 47.68 412 SER A N 1
ATOM 2927 C CA . SER A 1 412 ? -5.459 2.482 -69.863 1.00 51.52 412 SER A CA 1
ATOM 2928 C C . SER A 1 412 ? -5.099 1.016 -69.617 1.00 53.71 412 SER A C 1
ATOM 2929 O O . SER A 1 412 ? -6.038 0.202 -69.574 1.00 57.88 412 SER A O 1
ATOM 2932 N N . PRO A 1 413 ? -3.832 0.600 -69.435 1.00 49.99 413 PRO A N 1
ATOM 2933 C CA . PRO A 1 413 ? -3.637 -0.792 -68.980 1.00 47.15 413 PRO A CA 1
ATOM 2934 C C . PRO A 1 413 ? -4.116 -1.031 -67.548 1.00 43.43 413 PRO A C 1
ATOM 2935 O O . PRO A 1 413 ? -3.699 -0.364 -66.594 1.00 41.21 413 PRO A O 1
ATOM 2939 N N . TYR A 1 414 ? -5.022 -1.993 -67.412 1.00 43.03 414 TYR A N 1
ATOM 2940 C CA . TYR A 1 414 ? -5.569 -2.353 -66.116 1.00 41.68 414 TYR A CA 1
ATOM 2941 C C . TYR A 1 414 ? -4.584 -3.232 -65.361 1.00 42.34 414 TYR A C 1
ATOM 2942 O O . TYR A 1 414 ? -3.789 -3.959 -65.962 1.00 45.59 414 TYR A O 1
ATOM 2951 N N . GLY A 1 415 ? -4.629 -3.151 -64.041 1.00 39.62 415 GLY A N 1
ATOM 2952 C CA . GLY A 1 415 ? -3.789 -4.021 -63.252 1.00 38.76 415 GLY A CA 1
ATOM 2953 C C . GLY A 1 415 ? -3.371 -3.366 -61.941 1.00 37.65 415 GLY A C 1
ATOM 2954 O O . GLY A 1 415 ? -4.142 -2.624 -61.331 1.00 37.17 415 GLY A O 1
ATOM 2955 N N . MET A 1 416 ? -2.137 -3.675 -61.541 1.00 36.22 416 MET A N 1
ATOM 2956 C CA . MET A 1 416 ? -1.606 -3.293 -60.239 1.00 33.08 416 MET A CA 1
ATOM 2957 C C . MET A 1 416 ? -1.262 -1.809 -60.205 1.00 31.36 416 MET A C 1
ATOM 2958 O O . MET A 1 416 ? -0.471 -1.330 -61.024 1.00 31.98 416 MET A O 1
ATOM 2963 N N . LYS A 1 417 ? -1.843 -1.090 -59.247 1.00 29.13 417 LYS A N 1
ATOM 2964 C CA . LYS A 1 417 ? -1.548 0.313 -59.008 1.00 28.63 417 LYS A CA 1
ATOM 2965 C C . LYS A 1 417 ? -0.972 0.475 -57.607 1.00 30.22 417 LYS A C 1
ATOM 2966 O O . LYS A 1 417 ? -1.097 -0.411 -56.757 1.00 31.16 417 LYS A O 1
ATOM 2972 N N . PHE A 1 418 ? -0.339 1.623 -57.365 1.00 30.44 418 PHE A N 1
ATOM 2973 C CA . PHE A 1 418 ? 0.282 1.887 -56.074 1.00 29.53 418 PHE A CA 1
ATOM 2974 C C . PHE A 1 418 ? -0.010 3.306 -55.611 1.00 26.49 418 PHE A C 1
ATOM 2975 O O . PHE A 1 418 ? -0.155 4.229 -56.418 1.00 27.59 418 PHE A O 1
ATOM 2983 N N . GLN A 1 419 ? -0.092 3.459 -54.289 1.00 22.79 419 GLN A N 1
ATOM 2984 C CA . GLN A 1 419 ? -0.273 4.749 -53.633 1.00 21.40 419 GLN A CA 1
ATOM 2985 C C . GLN A 1 419 ? 0.569 4.745 -52.366 1.00 21.90 419 GLN A C 1
ATOM 2986 O O . GLN A 1 419 ? 0.405 3.863 -51.517 1.00 21.19 419 GLN A O 1
ATOM 2992 N N . ARG A 1 420 ? 1.467 5.717 -52.237 1.00 23.29 420 ARG A N 1
ATOM 2993 C CA . ARG A 1 420 ? 2.342 5.830 -51.077 1.00 22.81 420 ARG A CA 1
ATOM 2994 C C . ARG A 1 420 ? 1.940 7.049 -50.259 1.00 23.88 420 ARG A C 1
ATOM 2995 O O . ARG A 1 420 ? 1.824 8.153 -50.801 1.00 26.12 420 ARG A O 1
ATOM 3003 N N . ILE A 1 421 ? 1.738 6.849 -48.958 1.00 22.28 421 ILE A N 1
ATOM 3004 C CA . ILE A 1 421 ? 1.300 7.907 -48.057 1.00 22.13 421 ILE A CA 1
ATOM 3005 C C . ILE A 1 421 ? 2.275 7.987 -46.891 1.00 22.67 421 ILE A C 1
ATOM 3006 O O . ILE A 1 421 ? 2.582 6.968 -46.261 1.00 23.32 421 ILE A O 1
ATOM 3011 N N . VAL A 1 422 ? 2.756 9.195 -46.609 1.00 21.10 422 VAL A N 1
ATOM 3012 C CA . VAL A 1 422 ? 3.688 9.427 -45.511 1.00 22.24 422 VAL A CA 1
ATOM 3013 C C . VAL A 1 422 ? 2.906 9.588 -44.215 1.00 22.87 422 VAL A C 1
ATOM 3014 O O . VAL A 1 422 ? 1.993 10.416 -44.124 1.00 23.91 422 VAL A O 1
ATOM 3018 N N . LEU A 1 423 ? 3.271 8.801 -43.207 1.00 22.74 423 LEU A N 1
ATOM 3019 C CA . LEU A 1 423 ? 2.586 8.774 -41.922 1.00 23.70 423 LEU A CA 1
ATOM 3020 C C . LEU A 1 423 ? 3.557 9.178 -40.825 1.00 26.33 423 LEU A C 1
ATOM 3021 O O . LEU A 1 423 ? 4.643 8.601 -40.710 1.00 25.23 423 LEU A O 1
ATOM 3026 N N . SER A 1 424 ? 3.169 10.168 -40.027 1.00 29.65 424 SER A N 1
ATOM 3027 C CA . SER A 1 424 ? 3.990 10.629 -38.917 1.00 33.03 424 SER A CA 1
ATOM 3028 C C . SER A 1 424 ? 3.071 11.173 -37.833 1.00 33.47 424 SER A C 1
ATOM 3029 O O . SER A 1 424 ? 1.845 11.034 -37.899 1.00 34.05 424 SER A O 1
ATOM 3032 N N . ALA A 1 425 ? 3.675 11.786 -36.822 1.00 33.88 425 ALA A N 1
ATOM 3033 C CA . ALA A 1 425 ? 2.948 12.449 -35.756 1.00 34.92 425 ALA A CA 1
ATOM 3034 C C . ALA A 1 425 ? 3.536 13.834 -35.555 1.00 37.91 425 ALA A C 1
ATOM 3035 O O . ALA A 1 425 ? 4.582 14.175 -36.112 1.00 39.03 425 ALA A O 1
ATOM 3037 N N . GLU A 1 426 ? 2.855 14.636 -34.748 1.00 39.38 426 GLU A N 1
ATOM 3038 C CA . GLU A 1 426 ? 3.445 15.904 -34.371 1.00 42.41 426 GLU A CA 1
ATOM 3039 C C . GLU A 1 426 ? 4.517 15.658 -33.317 1.00 43.80 426 GLU A C 1
ATOM 3040 O O . GLU A 1 426 ? 4.525 14.631 -32.632 1.00 43.47 426 GLU A O 1
ATOM 3046 N N . GLU A 1 427 ? 5.440 16.608 -33.208 1.00 45.72 427 GLU A N 1
ATOM 3047 C CA . GLU A 1 427 ? 6.567 16.462 -32.294 1.00 47.09 427 GLU A CA 1
ATOM 3048 C C . GLU A 1 427 ? 6.093 16.174 -30.873 1.00 45.53 427 GLU A C 1
ATOM 3049 O O . GLU A 1 427 ? 5.263 16.900 -30.317 1.00 46.15 427 GLU A O 1
ATOM 3055 N N . GLY A 1 428 ? 6.624 15.090 -30.303 1.00 42.20 428 GLY A N 1
ATOM 3056 C CA . GLY A 1 428 ? 6.288 14.626 -28.972 1.00 41.48 428 GLY A CA 1
ATOM 3057 C C . GLY A 1 428 ? 5.141 13.635 -28.878 1.00 39.57 428 GLY A C 1
ATOM 3058 O O . GLY A 1 428 ? 4.822 13.193 -27.766 1.00 40.72 428 GLY A O 1
ATOM 3059 N N . LYS A 1 429 ? 4.526 13.256 -29.998 1.00 36.08 429 LYS A N 1
ATOM 3060 C CA . LYS A 1 429 ? 3.359 12.382 -30.005 1.00 34.77 429 LYS A CA 1
ATOM 3061 C C . LYS A 1 429 ? 3.680 11.008 -30.589 1.00 35.26 429 LYS A C 1
ATOM 3062 O O . LYS A 1 429 ? 4.585 10.856 -31.415 1.00 35.27 429 LYS A O 1
ATOM 3068 N N . GLU A 1 430 ? 2.915 10.006 -30.146 1.00 36.87 430 GLU A N 1
ATOM 3069 C CA . GLU A 1 430 ? 3.066 8.613 -30.578 1.00 38.99 430 GLU A CA 1
ATOM 3070 C C . GLU A 1 430 ? 1.668 8.100 -30.912 1.00 34.24 430 GLU A C 1
ATOM 3071 O O . GLU A 1 430 ? 0.946 7.668 -30.012 1.00 34.03 430 GLU A O 1
ATOM 3077 N N . ILE A 1 431 ? 1.281 8.125 -32.180 1.00 30.94 431 ILE A N 1
ATOM 3078 C CA . ILE A 1 431 ? -0.091 7.827 -32.586 1.00 28.86 431 ILE A CA 1
ATOM 3079 C C . ILE A 1 431 ? -0.132 6.414 -33.162 1.00 29.55 431 ILE A C 1
ATOM 3080 O O . ILE A 1 431 ? 0.623 6.121 -34.101 1.00 31.82 431 ILE A O 1
ATOM 3085 N N . PRO A 1 432 ? -0.971 5.521 -32.638 1.00 27.72 432 PRO A N 1
ATOM 3086 C CA . PRO A 1 432 ? -1.148 4.207 -33.272 1.00 26.35 432 PRO A CA 1
ATOM 3087 C C . PRO A 1 432 ? -1.753 4.329 -34.664 1.00 27.68 432 PRO A C 1
ATOM 3088 O O . PRO A 1 432 ? -2.747 5.029 -34.868 1.00 30.31 432 PRO A O 1
ATOM 3092 N N . PHE A 1 433 ? -1.141 3.642 -35.629 1.00 24.93 433 PHE A N 1
ATOM 3093 C CA . PHE A 1 433 ? -1.720 3.496 -36.964 1.00 23.26 433 PHE A CA 1
ATOM 3094 C C . PHE A 1 433 ? -2.622 2.269 -36.929 1.00 23.64 433 PHE A C 1
ATOM 3095 O O . PHE A 1 433 ? -2.153 1.136 -37.059 1.00 24.54 433 PHE A O 1
ATOM 3103 N N . VAL A 1 434 ? -3.923 2.493 -36.748 1.00 23.61 434 VAL A N 1
ATOM 3104 C CA . VAL A 1 434 ? -4.856 1.386 -36.563 1.00 23.18 434 VAL A CA 1
ATOM 3105 C C . VAL A 1 434 ? -5.222 0.753 -37.899 1.00 22.31 434 VAL A C 1
ATOM 3106 O O . VAL A 1 434 ? -5.047 -0.455 -38.099 1.00 22.10 434 VAL A O 1
ATOM 3110 N N . ARG A 1 435 ? -5.725 1.552 -38.834 1.00 22.04 435 ARG A N 1
ATOM 3111 C CA . ARG A 1 435 ? -6.109 1.005 -40.130 1.00 23.67 435 ARG A CA 1
ATOM 3112 C C . ARG A 1 435 ? -6.304 2.130 -41.136 1.00 20.63 435 ARG A C 1
ATOM 3113 O O . ARG A 1 435 ? -6.357 3.311 -40.783 1.00 19.90 435 ARG A O 1
ATOM 3121 N N . ALA A 1 436 ? -6.400 1.735 -42.404 1.00 18.65 436 ALA A N 1
ATOM 3122 C CA . ALA A 1 436 ? -6.698 2.636 -43.508 1.00 21.31 436 ALA A CA 1
ATOM 3123 C C . ALA A 1 436 ? -7.958 2.162 -44.217 1.00 19.68 436 ALA A C 1
ATOM 3124 O O . ALA A 1 436 ? -8.088 0.972 -44.527 1.00 18.71 436 ALA A O 1
ATOM 3126 N N . ALA A 1 437 ? -8.880 3.089 -44.464 1.00 22.11 437 ALA A N 1
ATOM 3127 C CA . ALA A 1 437 ? -10.083 2.818 -45.237 1.00 26.27 437 ALA A CA 1
ATOM 3128 C C . ALA A 1 437 ? -9.885 3.307 -46.665 1.00 29.46 437 ALA A C 1
ATOM 3129 O O . ALA A 1 437 ? -9.514 4.466 -46.883 1.00 31.84 437 ALA A O 1
ATOM 3131 N N . VAL A 1 438 ? -10.141 2.428 -47.633 1.00 28.83 438 VAL A N 1
ATOM 3132 C CA . VAL A 1 438 ? -9.909 2.730 -49.037 1.00 28.29 438 VAL A CA 1
ATOM 3133 C C . VAL A 1 438 ? -11.164 2.397 -49.831 1.00 28.38 438 VAL A C 1
ATOM 3134 O O . VAL A 1 438 ? -12.066 1.707 -49.357 1.00 29.53 438 VAL A O 1
ATOM 3138 N N . ALA A 1 439 ? -11.200 2.896 -51.063 1.00 29.02 439 ALA A N 1
ATOM 3139 C CA . ALA A 1 439 ? -12.311 2.656 -51.969 1.00 30.88 439 ALA A CA 1
ATOM 3140 C C . ALA A 1 439 ? -12.048 1.436 -52.842 1.00 33.03 439 ALA A C 1
ATOM 3141 O O . ALA A 1 439 ? -10.921 1.204 -53.289 1.00 34.45 439 ALA A O 1
ATOM 3143 N N . VAL A 1 440 ? -13.106 0.660 -53.083 1.00 32.29 440 VAL A N 1
ATOM 3144 C CA . VAL A 1 440 ? -13.068 -0.498 -53.967 1.00 33.56 440 VAL A CA 1
ATOM 3145 C C . VAL A 1 440 ? -14.401 -0.576 -54.698 1.00 37.73 440 VAL A C 1
ATOM 3146 O O . VAL A 1 440 ? -15.413 -0.033 -54.253 1.00 39.96 440 VAL A O 1
ATOM 3150 N N . ASP A 1 441 ? -14.389 -1.250 -55.846 1.00 38.23 441 ASP A N 1
ATOM 3151 C CA . ASP A 1 441 ? -15.619 -1.559 -56.566 1.00 40.41 441 ASP A CA 1
ATOM 3152 C C . ASP A 1 441 ? -15.526 -2.978 -57.096 1.00 41.84 441 ASP A C 1
ATOM 3153 O O . ASP A 1 441 ? -14.597 -3.304 -57.841 1.00 40.96 441 ASP A O 1
ATOM 3158 N N . SER A 1 442 ? -16.492 -3.816 -56.705 1.00 43.96 442 SER A N 1
ATOM 3159 C CA . SER A 1 442 ? -16.493 -5.215 -57.117 1.00 45.66 442 SER A CA 1
ATOM 3160 C C . SER A 1 442 ? -16.393 -5.367 -58.627 1.00 46.13 442 SER A C 1
ATOM 3161 O O . SER A 1 442 ? -15.914 -6.395 -59.120 1.00 47.91 442 SER A O 1
ATOM 3164 N N . LYS A 1 443 ? -16.843 -4.363 -59.377 1.00 45.83 443 LYS A N 1
ATOM 3165 C CA . LYS A 1 443 ? -16.795 -4.451 -60.831 1.00 45.96 443 LYS A CA 1
ATOM 3166 C C . LYS A 1 443 ? -15.397 -4.152 -61.378 1.00 42.84 443 LYS A C 1
ATOM 3167 O O . LYS A 1 443 ? -14.978 -4.768 -62.365 1.00 41.48 443 LYS A O 1
ATOM 3173 N N . PHE A 1 444 ? -14.664 -3.197 -60.791 1.00 40.84 444 PHE A N 1
ATOM 3174 C CA . PHE A 1 444 ? -13.368 -2.868 -61.379 1.00 38.69 444 PHE A CA 1
ATOM 3175 C C . PHE A 1 444 ? -12.238 -2.548 -60.407 1.00 35.90 444 PHE A C 1
ATOM 3176 O O . PHE A 1 444 ? -11.099 -2.448 -60.870 1.00 34.90 444 PHE A O 1
ATOM 3184 N N . LEU A 1 445 ? -12.470 -2.394 -59.104 1.00 34.39 445 LEU A N 1
ATOM 3185 C CA . LEU A 1 445 ? -11.406 -1.990 -58.187 1.00 30.85 445 LEU A CA 1
ATOM 3186 C C . LEU A 1 445 ? -11.303 -2.976 -57.030 1.00 31.30 445 LEU A C 1
ATOM 3187 O O . LEU A 1 445 ? -12.276 -3.182 -56.298 1.00 32.75 445 LEU A O 1
ATOM 3192 N N . LYS A 1 446 ? -10.119 -3.564 -56.857 1.00 32.23 446 LYS A N 1
ATOM 3193 C CA . LYS A 1 446 ? -9.838 -4.509 -55.785 1.00 31.64 446 LYS A CA 1
ATOM 3194 C C . LYS A 1 446 ? -8.676 -4.003 -54.943 1.00 30.60 446 LYS A C 1
ATOM 3195 O O . LYS A 1 446 ? -7.705 -3.454 -55.475 1.00 30.40 446 LYS A O 1
ATOM 3201 N N . ILE A 1 447 ? -8.773 -4.192 -53.630 1.00 30.66 447 ILE A N 1
ATOM 3202 C CA . ILE A 1 447 ? -7.636 -3.954 -52.749 1.00 30.66 447 ILE A CA 1
ATOM 3203 C C . ILE A 1 447 ? -6.691 -5.146 -52.842 1.00 31.74 447 ILE A C 1
ATOM 3204 O O . ILE A 1 447 ? -7.129 -6.301 -52.925 1.00 31.86 447 ILE A O 1
ATOM 3209 N N . ASN A 1 448 ? -5.391 -4.867 -52.879 1.00 31.76 448 ASN A N 1
ATOM 3210 C CA . ASN A 1 448 ? -4.369 -5.883 -53.110 1.00 31.72 448 ASN A CA 1
ATOM 3211 C C . ASN A 1 448 ? -3.513 -6.038 -51.856 1.00 32.93 448 ASN A C 1
ATOM 3212 O O . ASN A 1 448 ? -2.361 -5.600 -51.792 1.00 34.78 448 ASN A O 1
ATOM 3217 N N . GLY A 1 449 ? -4.100 -6.684 -50.851 1.00 33.34 449 GLY A N 1
ATOM 3218 C CA . GLY A 1 449 ? -3.492 -6.856 -49.552 1.00 32.77 449 GLY A CA 1
ATOM 3219 C C . GLY A 1 449 ? -2.107 -7.480 -49.519 1.00 33.22 449 GLY A C 1
ATOM 3220 O O . GLY A 1 449 ? -1.182 -6.915 -48.925 1.00 31.31 449 GLY A O 1
ATOM 3221 N N . PRO A 1 450 ? -1.932 -8.661 -50.133 1.00 35.81 450 PRO A N 1
ATOM 3222 C CA . PRO A 1 450 ? -0.606 -9.313 -50.110 1.00 36.25 450 PRO A CA 1
ATOM 3223 C C . PRO A 1 450 ? 0.539 -8.413 -50.528 1.00 36.18 450 PRO A C 1
ATOM 3224 O O . PRO A 1 450 ? 1.679 -8.633 -50.102 1.00 38.46 450 PRO A O 1
ATOM 3228 N N . ARG A 1 451 ? 0.272 -7.404 -51.351 1.00 34.23 451 ARG A N 1
ATOM 3229 C CA . ARG A 1 451 ? 1.301 -6.508 -51.856 1.00 30.84 451 ARG A CA 1
ATOM 3230 C C . ARG A 1 451 ? 1.233 -5.127 -51.215 1.00 28.85 451 ARG A C 1
ATOM 3231 O O . ARG A 1 451 ? 1.886 -4.191 -51.692 1.00 29.48 451 ARG A O 1
ATOM 3239 N N . SER A 1 452 ? 0.449 -4.979 -50.154 1.00 26.89 452 SER A N 1
ATOM 3240 C CA . SER A 1 452 ? 0.369 -3.744 -49.394 1.00 24.32 452 SER A CA 1
ATOM 3241 C C . SER A 1 452 ? 1.203 -3.900 -48.133 1.00 23.18 452 SER A C 1
ATOM 3242 O O . SER A 1 452 ? 1.209 -4.966 -47.510 1.00 24.78 452 SER A O 1
ATOM 3245 N N . PHE A 1 453 ? 1.918 -2.843 -47.766 1.00 22.02 453 PHE A N 1
ATOM 3246 C CA . PHE A 1 453 ? 2.792 -2.910 -46.605 1.00 23.10 453 PHE A CA 1
ATOM 3247 C C . PHE A 1 453 ? 3.036 -1.502 -46.083 1.00 24.06 453 PHE A C 1
ATOM 3248 O O . PHE A 1 453 ? 2.680 -0.507 -46.720 1.00 24.07 453 PHE A O 1
ATOM 3256 N N . VAL A 1 454 ? 3.645 -1.438 -44.902 1.00 24.65 454 VAL A N 1
ATOM 3257 C CA . VAL A 1 454 ? 4.097 -0.192 -44.300 1.00 25.98 454 VAL A CA 1
ATOM 3258 C C . VAL A 1 454 ? 5.547 -0.378 -43.874 1.00 23.73 454 VAL A C 1
ATOM 3259 O O . VAL A 1 454 ? 5.903 -1.409 -43.292 1.00 25.42 454 VAL A O 1
ATOM 3263 N N . VAL A 1 455 ? 6.387 0.604 -44.190 1.00 21.01 455 VAL A N 1
ATOM 3264 C CA . VAL A 1 455 ? 7.807 0.571 -43.863 1.00 21.21 455 VAL A CA 1
ATOM 3265 C C . VAL A 1 455 ? 8.078 1.628 -42.804 1.00 23.16 455 VAL A C 1
ATOM 3266 O O . VAL A 1 455 ? 7.723 2.799 -42.984 1.00 23.48 455 VAL A O 1
ATOM 3270 N N . GLN A 1 456 ? 8.704 1.215 -41.704 1.00 22.92 456 GLN A N 1
ATOM 3271 C CA . GLN A 1 456 ? 9.074 2.127 -40.629 1.00 23.19 456 GLN A CA 1
ATOM 3272 C C . GLN A 1 456 ? 10.440 1.716 -40.106 1.00 26.20 456 GLN A C 1
ATOM 3273 O O . GLN A 1 456 ? 10.615 0.575 -39.669 1.00 29.78 456 GLN A O 1
ATOM 3279 N N . ASN A 1 457 ? 11.399 2.643 -40.155 1.00 26.94 457 ASN A N 1
ATOM 3280 C CA . ASN A 1 457 ? 12.754 2.407 -39.655 1.00 28.27 457 ASN A CA 1
ATOM 3281 C C . ASN A 1 457 ? 13.354 1.139 -40.259 1.00 28.54 457 ASN A C 1
ATOM 3282 O O . ASN A 1 457 ? 13.959 0.318 -39.568 1.00 26.39 457 ASN A O 1
ATOM 3287 N N . GLY A 1 458 ? 13.163 0.967 -41.566 1.00 27.19 458 GLY A N 1
ATOM 3288 C CA . GLY A 1 458 ? 13.702 -0.174 -42.273 1.00 26.56 458 GLY A CA 1
ATOM 3289 C C . GLY A 1 458 ? 12.926 -1.463 -42.115 1.00 27.46 458 GLY A C 1
ATOM 3290 O O . GLY A 1 458 ? 13.248 -2.445 -42.795 1.00 27.78 458 GLY A O 1
ATOM 3291 N N . ILE A 1 459 ? 11.923 -1.500 -41.242 1.00 28.62 459 ILE A N 1
ATOM 3292 C CA . ILE A 1 459 ? 11.129 -2.700 -41.005 1.00 29.13 459 ILE A CA 1
ATOM 3293 C C . ILE A 1 459 ? 9.899 -2.680 -41.904 1.00 28.52 459 ILE A C 1
ATOM 3294 O O . ILE A 1 459 ? 9.166 -1.685 -41.952 1.00 29.15 459 ILE A O 1
ATOM 3299 N N . LYS A 1 460 ? 9.682 -3.780 -42.621 1.00 26.91 460 LYS A N 1
ATOM 3300 C CA . LYS A 1 460 ? 8.544 -3.949 -43.515 1.00 25.40 460 LYS A CA 1
ATOM 3301 C C . LYS A 1 460 ? 7.466 -4.763 -42.808 1.00 23.25 460 LYS A C 1
ATOM 3302 O O . LYS A 1 460 ? 7.699 -5.919 -42.442 1.00 24.54 460 LYS A O 1
ATOM 3308 N N . THR A 1 461 ? 6.289 -4.160 -42.616 1.00 22.31 461 THR A N 1
ATOM 3309 C CA . THR A 1 461 ? 5.184 -4.822 -41.934 1.00 22.14 461 THR A CA 1
ATOM 3310 C C . THR A 1 461 ? 4.054 -5.118 -42.905 1.00 20.84 461 THR A C 1
ATOM 3311 O O . THR A 1 461 ? 3.583 -4.206 -43.594 1.00 19.80 461 THR A O 1
ATOM 3315 N N . PRO A 1 462 ? 3.604 -6.370 -42.995 1.00 23.27 462 PRO A N 1
ATOM 3316 C CA . PRO A 1 462 ? 2.503 -6.699 -43.909 1.00 24.76 462 PRO A CA 1
ATOM 3317 C C . PRO A 1 462 ? 1.186 -6.059 -43.489 1.00 27.34 462 PRO A C 1
ATOM 3318 O O . PRO A 1 462 ? 0.963 -5.746 -42.317 1.00 27.89 462 PRO A O 1
ATOM 3322 N N . MET A 1 463 ? 0.312 -5.862 -44.476 1.00 29.92 463 MET A N 1
ATOM 3323 C CA . MET A 1 463 ? -1.030 -5.327 -44.276 1.00 31.34 463 MET A CA 1
ATOM 3324 C C . MET A 1 463 ? -2.069 -6.419 -44.494 1.00 32.09 463 MET A C 1
ATOM 3325 O O . MET A 1 463 ? -1.950 -7.222 -45.425 1.00 33.40 463 MET A O 1
ATOM 3330 N N . ALA A 1 464 ? -3.084 -6.442 -43.632 1.00 31.96 464 ALA A N 1
ATOM 3331 C CA . ALA A 1 464 ? -4.223 -7.347 -43.750 1.00 31.33 464 ALA A CA 1
ATOM 3332 C C . ALA A 1 464 ? -5.456 -6.537 -44.134 1.00 30.71 464 ALA A C 1
ATOM 3333 O O . ALA A 1 464 ? -5.892 -5.667 -43.372 1.00 28.20 464 ALA A O 1
ATOM 3335 N N . CYS A 1 465 ? -6.018 -6.826 -45.306 1.00 34.03 465 CYS A N 1
ATOM 3336 C CA . CYS A 1 465 ? -7.142 -6.071 -45.845 1.00 37.04 465 CYS A CA 1
ATOM 3337 C C . CYS A 1 465 ? -8.408 -6.921 -45.869 1.00 39.89 465 CYS A C 1
ATOM 3338 O O . CYS A 1 465 ? -8.376 -8.097 -46.246 1.00 40.80 465 CYS A O 1
ATOM 3341 N N . PHE A 1 466 ? -9.521 -6.301 -45.479 1.00 41.84 466 PHE A N 1
ATOM 3342 C CA . PHE A 1 466 ? -10.824 -6.939 -45.371 1.00 45.62 466 PHE A CA 1
ATOM 3343 C C . PHE A 1 466 ? -11.844 -6.128 -46.159 1.00 48.12 466 PHE A C 1
ATOM 3344 O O . PHE A 1 466 ? -11.598 -4.977 -46.535 1.00 48.93 466 PHE A O 1
ATOM 3352 N N . GLU A 1 467 ? -13.003 -6.733 -46.411 1.00 50.20 467 GLU A N 1
ATOM 3353 C CA . GLU A 1 467 ? -14.030 -6.130 -47.248 1.00 52.16 467 GLU A CA 1
ATOM 3354 C C . GLU A 1 467 ? -15.262 -5.731 -46.449 1.00 53.52 467 GLU A C 1
ATOM 3355 O O . GLU A 1 467 ? -15.805 -6.534 -45.681 1.00 55.06 467 GLU A O 1
ATOM 3361 N N . THR A 1 468 ? -15.685 -4.482 -46.623 1.00 53.08 468 THR A N 1
ATOM 3362 C CA . THR A 1 468 ? -17.057 -4.086 -46.338 1.00 54.72 468 THR A CA 1
ATOM 3363 C C . THR A 1 468 ? -17.953 -4.314 -47.542 1.00 57.18 468 THR A C 1
ATOM 3364 O O . THR A 1 468 ? -19.154 -4.565 -47.381 1.00 60.90 468 THR A O 1
ATOM 3368 N N . GLU A 1 469 ? -17.368 -4.243 -48.740 1.00 56.04 469 GLU A N 1
ATOM 3369 C CA . GLU A 1 469 ? -18.077 -4.373 -50.015 1.00 57.13 469 GLU A CA 1
ATOM 3370 C C . GLU A 1 469 ? -19.300 -3.463 -50.086 1.00 55.22 469 GLU A C 1
ATOM 3371 O O . GLU A 1 469 ? -20.330 -3.803 -50.669 1.00 54.56 469 GLU A O 1
ATOM 3377 N N . GLY A 1 470 ? -19.175 -2.289 -49.477 1.00 53.49 470 GLY A N 1
ATOM 3378 C CA . GLY A 1 470 ? -20.089 -1.190 -49.690 1.00 53.08 470 GLY A CA 1
ATOM 3379 C C . GLY A 1 470 ? -19.347 -0.096 -50.426 1.00 50.49 470 GLY A C 1
ATOM 3380 O O . GLY A 1 470 ? -19.634 1.091 -50.229 1.00 51.68 470 GLY A O 1
ATOM 3381 N N . ASN A 1 471 ? -18.373 -0.500 -51.250 1.00 45.77 471 ASN A N 1
ATOM 3382 C CA . ASN A 1 471 ? -17.443 0.358 -51.989 1.00 42.12 471 ASN A CA 1
ATOM 3383 C C . ASN A 1 471 ? -16.302 0.868 -51.118 1.00 38.28 471 ASN A C 1
ATOM 3384 O O . ASN A 1 471 ? -15.597 1.812 -51.505 1.00 35.66 471 ASN A O 1
ATOM 3389 N N . LEU A 1 472 ? -16.090 0.261 -49.955 1.00 37.64 472 LEU A N 1
ATOM 3390 C CA . LEU A 1 472 ? -15.016 0.625 -49.045 1.00 36.28 472 LEU A CA 1
ATOM 3391 C C . LEU A 1 472 ? -14.274 -0.633 -48.606 1.00 34.90 472 LEU A C 1
ATOM 3392 O O . LEU A 1 472 ? -14.853 -1.723 -48.532 1.00 35.54 472 LEU A O 1
ATOM 3397 N N . ALA A 1 473 ? -12.981 -0.478 -48.320 1.00 33.01 473 ALA A N 1
ATOM 3398 C CA . ALA A 1 473 ? -12.178 -1.569 -47.785 1.00 33.16 473 ALA A CA 1
ATOM 3399 C C . ALA A 1 473 ? -11.267 -1.054 -46.679 1.00 32.18 473 ALA A C 1
ATOM 3400 O O . ALA A 1 473 ? -10.828 0.099 -46.701 1.00 30.57 473 ALA A O 1
ATOM 3402 N N . PHE A 1 474 ? -10.984 -1.926 -45.712 1.00 32.61 474 PHE A N 1
ATOM 3403 C CA . PHE A 1 474 ? -10.155 -1.603 -44.557 1.00 32.86 474 PHE A CA 1
ATOM 3404 C C . PHE A 1 474 ? -8.876 -2.429 -44.589 1.00 32.41 474 PHE A C 1
ATOM 3405 O O . PHE A 1 474 ? -8.922 -3.641 -44.820 1.00 33.84 474 PHE A O 1
ATOM 3413 N N . CYS A 1 475 ? -7.742 -1.774 -44.351 1.00 30.84 475 CYS A N 1
ATOM 3414 C CA . CYS A 1 475 ? -6.440 -2.430 -44.310 1.00 29.64 475 CYS A CA 1
ATOM 3415 C C . CYS A 1 475 ? -5.745 -2.068 -43.006 1.00 28.04 475 CYS A C 1
ATOM 3416 O O . CYS A 1 475 ? -5.627 -0.885 -42.675 1.00 26.70 475 CYS A O 1
ATOM 3419 N N . ARG A 1 476 ? -5.278 -3.080 -42.272 1.00 27.68 476 ARG A N 1
ATOM 3420 C CA . ARG A 1 476 ? -4.628 -2.846 -40.994 1.00 26.88 476 ARG A CA 1
ATOM 3421 C C . ARG A 1 476 ? -3.219 -3.433 -40.987 1.00 24.78 476 ARG A C 1
ATOM 3422 O O . ARG A 1 476 ? -2.984 -4.484 -41.593 1.00 24.51 476 ARG A O 1
ATOM 3430 N N . PRO A 1 477 ? -2.261 -2.768 -40.341 1.00 22.70 477 PRO A N 1
ATOM 3431 C CA . PRO A 1 477 ? -0.934 -3.373 -40.156 1.00 21.61 477 PRO A CA 1
ATOM 3432 C C . PRO A 1 477 ? -1.024 -4.613 -39.276 1.00 21.20 477 PRO A C 1
ATOM 3433 O O . PRO A 1 477 ? -1.589 -4.578 -38.180 1.00 20.45 477 PRO A O 1
ATOM 3437 N N . SER A 1 478 ? -0.466 -5.721 -39.772 1.00 21.48 478 SER A N 1
ATOM 3438 C CA . SER A 1 478 ? -0.462 -6.974 -39.022 1.00 25.10 478 SER A CA 1
ATOM 3439 C C . SER A 1 478 ? 0.363 -6.910 -37.742 1.00 25.03 478 SER A C 1
ATOM 3440 O O . SER A 1 478 ? 0.247 -7.819 -36.910 1.00 26.80 478 SER A O 1
ATOM 3443 N N . ARG A 1 479 ? 1.186 -5.882 -37.556 1.00 22.94 479 ARG A N 1
ATOM 3444 C CA . ARG A 1 479 ? 1.873 -5.665 -36.292 1.00 23.31 479 ARG A CA 1
ATOM 3445 C C . ARG A 1 479 ? 1.649 -4.230 -35.843 1.00 22.38 479 ARG A C 1
ATOM 3446 O O . ARG A 1 479 ? 1.480 -3.336 -36.678 1.00 20.71 479 ARG A O 1
ATOM 3454 N N . PRO A 1 480 ? 1.583 -3.991 -34.534 1.00 24.10 480 PRO A N 1
ATOM 3455 C CA . PRO A 1 480 ? 1.412 -2.619 -34.038 1.00 23.18 480 PRO A CA 1
ATOM 3456 C C . PRO A 1 480 ? 2.404 -1.649 -34.662 1.00 22.72 480 PRO A C 1
ATOM 3457 O O . PRO A 1 480 ? 3.609 -1.904 -34.713 1.00 23.41 480 PRO A O 1
ATOM 3461 N N . ILE A 1 481 ? 1.873 -0.534 -35.158 1.00 22.33 481 ILE A N 1
ATOM 3462 C CA . ILE A 1 481 ? 2.658 0.564 -35.705 1.00 22.24 481 ILE A CA 1
ATOM 3463 C C . ILE A 1 481 ? 2.287 1.813 -34.925 1.00 23.76 481 ILE A C 1
ATOM 3464 O O . ILE A 1 481 ? 1.110 2.196 -34.880 1.00 24.68 481 ILE A O 1
ATOM 3469 N N . PHE A 1 482 ? 3.278 2.443 -34.304 1.00 26.11 482 PHE A N 1
ATOM 3470 C CA . PHE A 1 482 ? 3.085 3.721 -33.633 1.00 26.31 482 PHE A CA 1
ATOM 3471 C C . PHE A 1 482 ? 3.881 4.792 -34.363 1.00 24.81 482 PHE A C 1
ATOM 3472 O O . PHE A 1 482 ? 5.076 4.617 -34.630 1.00 23.51 482 PHE A O 1
ATOM 3480 N N . LEU A 1 483 ? 3.211 5.896 -34.682 1.00 26.18 483 LEU A N 1
ATOM 3481 C CA . LEU A 1 483 ? 3.773 6.960 -35.500 1.00 29.04 483 LEU A CA 1
ATOM 3482 C C . LEU A 1 483 ? 4.355 8.055 -34.622 1.00 32.97 483 LEU A C 1
ATOM 3483 O O . LEU A 1 483 ? 3.735 8.477 -33.643 1.00 34.12 483 LEU A O 1
ATOM 3488 N N . SER A 1 484 ? 5.547 8.519 -34.987 1.00 36.70 484 SER A N 1
ATOM 3489 C CA . SER A 1 484 ? 6.189 9.628 -34.301 1.00 41.90 484 SER A CA 1
ATOM 3490 C C . SER A 1 484 ? 6.977 10.427 -35.329 1.00 44.70 484 SER A C 1
ATOM 3491 O O . SER A 1 484 ? 7.090 10.038 -36.495 1.00 44.95 484 SER A O 1
ATOM 3494 N N . SER A 1 485 ? 7.520 11.562 -34.885 1.00 46.09 485 SER A N 1
ATOM 3495 C CA . SER A 1 485 ? 8.384 12.348 -35.759 1.00 44.73 485 SER A CA 1
ATOM 3496 C C . SER A 1 485 ? 9.700 11.626 -36.018 1.00 41.31 485 SER A C 1
ATOM 3497 O O . SER A 1 485 ? 10.216 11.643 -37.142 1.00 38.59 485 SER A O 1
ATOM 3500 N N . SER A 1 486 ? 10.253 10.979 -34.990 1.00 40.64 486 SER A N 1
ATOM 3501 C CA . SER A 1 486 ? 11.510 10.254 -35.110 1.00 40.93 486 SER A CA 1
ATOM 3502 C C . SER A 1 486 ? 11.358 8.905 -35.799 1.00 37.35 486 SER A C 1
ATOM 3503 O O . SER A 1 486 ? 12.370 8.306 -36.179 1.00 37.74 486 SER A O 1
ATOM 3506 N N . SER A 1 487 ? 10.135 8.411 -35.974 1.00 34.42 487 SER A N 1
ATOM 3507 C CA . SER A 1 487 ? 9.891 7.114 -36.608 1.00 31.47 487 SER A CA 1
ATOM 3508 C C . SER A 1 487 ? 8.818 7.246 -37.680 1.00 27.15 487 SER A C 1
ATOM 3509 O O . SER A 1 487 ? 7.734 6.665 -37.567 1.00 23.35 487 SER A O 1
ATOM 3512 N N . PRO A 1 488 ? 9.085 8.008 -38.740 1.00 29.12 488 PRO A N 1
ATOM 3513 C CA . PRO A 1 488 ? 8.097 8.140 -39.815 1.00 27.66 488 PRO A CA 1
ATOM 3514 C C . PRO A 1 488 ? 7.904 6.826 -40.550 1.00 25.85 488 PRO A C 1
ATOM 3515 O O . PRO A 1 488 ? 8.826 6.016 -40.679 1.00 25.05 488 PRO A O 1
ATOM 3519 N N . ALA A 1 489 ? 6.682 6.617 -41.028 1.00 24.80 489 ALA A N 1
ATOM 3520 C CA . ALA A 1 489 ? 6.329 5.420 -41.770 1.00 23.18 489 ALA A CA 1
ATOM 3521 C C . ALA A 1 489 ? 5.797 5.794 -43.144 1.00 25.01 489 ALA A C 1
ATOM 3522 O O . ALA A 1 489 ? 5.274 6.893 -43.349 1.00 26.67 489 ALA A O 1
ATOM 3524 N N . THR A 1 490 ? 5.938 4.865 -44.084 1.00 28.56 490 THR A N 1
ATOM 3525 C CA . THR A 1 490 ? 5.382 5.002 -45.423 1.00 29.64 490 THR A CA 1
ATOM 3526 C C . THR A 1 490 ? 4.411 3.857 -45.656 1.00 23.87 490 THR A C 1
ATOM 3527 O O . THR A 1 490 ? 4.809 2.688 -45.628 1.00 19.93 490 THR A O 1
ATOM 3531 N N . LEU A 1 491 ? 3.145 4.192 -45.883 1.00 20.74 491 LEU A N 1
ATOM 3532 C CA . LEU A 1 491 ? 2.138 3.199 -46.223 1.00 18.47 491 LEU A CA 1
ATOM 3533 C C . LEU A 1 491 ? 2.125 2.992 -47.731 1.00 19.06 491 LEU A C 1
ATOM 3534 O O . LEU A 1 491 ? 1.973 3.951 -48.494 1.00 19.51 491 LEU A O 1
ATOM 3539 N N . HIS A 1 492 ? 2.293 1.745 -48.155 1.00 20.27 492 HIS A N 1
ATOM 3540 C CA . HIS A 1 492 ? 2.228 1.370 -49.564 1.00 21.62 492 HIS A CA 1
ATOM 3541 C C . HIS A 1 492 ? 0.896 0.668 -49.796 1.00 22.77 492 HIS A C 1
ATOM 3542 O O . HIS A 1 492 ? 0.721 -0.495 -49.420 1.00 23.29 492 HIS A O 1
ATOM 3549 N N . LEU A 1 493 ? -0.044 1.380 -50.409 1.00 24.77 493 LEU A N 1
ATOM 3550 C CA . LEU A 1 493 ? -1.339 0.816 -50.762 1.00 25.08 493 LEU A CA 1
ATOM 3551 C C . LEU A 1 493 ? -1.248 0.217 -52.158 1.00 24.31 493 LEU A C 1
ATOM 3552 O O . LEU A 1 493 ? -0.780 0.879 -53.090 1.00 25.71 493 LEU A O 1
ATOM 3557 N N . SER A 1 494 ? -1.691 -1.028 -52.304 1.00 23.27 494 SER A N 1
ATOM 3558 C CA . SER A 1 494 ? -1.702 -1.705 -53.594 1.00 23.47 494 SER A CA 1
ATOM 3559 C C . SER A 1 494 ? -3.137 -1.969 -54.028 1.00 24.95 494 SER A C 1
ATOM 3560 O O . SER A 1 494 ? -3.939 -2.497 -53.251 1.00 24.52 494 SER A O 1
ATOM 3563 N N . TYR A 1 495 ? -3.449 -1.599 -55.267 1.00 25.55 495 TYR A N 1
ATOM 3564 C CA . TYR A 1 495 ? -4.751 -1.799 -55.884 1.00 25.68 495 TYR A CA 1
ATOM 3565 C C . TYR A 1 495 ? -4.588 -2.657 -57.130 1.00 25.01 495 TYR A C 1
ATOM 3566 O O . TYR A 1 495 ? -3.505 -2.734 -57.715 1.00 25.67 495 TYR A O 1
ATOM 3575 N N . VAL A 1 496 ? -5.674 -3.313 -57.531 1.00 24.49 496 VAL A N 1
ATOM 3576 C CA . VAL A 1 496 ? -5.750 -3.970 -58.831 1.00 26.52 496 VAL A CA 1
ATOM 3577 C C . VAL A 1 496 ? -6.988 -3.461 -59.556 1.00 29.59 496 VAL A C 1
ATOM 3578 O O . VAL A 1 496 ? -8.095 -3.498 -59.006 1.00 29.18 496 VAL A O 1
ATOM 3582 N N . THR A 1 497 ? -6.800 -2.990 -60.785 1.00 32.02 497 THR A N 1
ATOM 3583 C CA . THR A 1 497 ? -7.891 -2.565 -61.645 1.00 34.26 497 THR A CA 1
ATOM 3584 C C . THR A 1 497 ? -8.055 -3.572 -62.776 1.00 35.43 497 THR A C 1
ATOM 3585 O O . THR A 1 497 ? -7.079 -4.160 -63.251 1.00 35.39 497 THR A O 1
ATOM 3589 N N . ASN A 1 498 ? -9.299 -3.774 -63.199 1.00 36.50 498 ASN A N 1
ATOM 3590 C CA . ASN A 1 498 ? -9.613 -4.665 -64.307 1.00 38.15 498 ASN A CA 1
ATOM 3591 C C . ASN A 1 498 ? -10.486 -3.932 -65.313 1.00 41.39 498 ASN A C 1
ATOM 3592 O O . ASN A 1 498 ? -10.919 -2.798 -65.089 1.00 40.73 498 ASN A O 1
ATOM 3597 N N . GLU A 1 499 ? -10.740 -4.600 -66.436 1.00 45.11 499 GLU A N 1
ATOM 3598 C CA . GLU A 1 499 ? -11.443 -3.972 -67.546 1.00 48.17 499 GLU A CA 1
ATOM 3599 C C . GLU A 1 499 ? -12.882 -3.659 -67.156 1.00 47.67 499 GLU A C 1
ATOM 3600 O O . GLU A 1 499 ? -13.583 -4.498 -66.582 1.00 47.21 499 GLU A O 1
ATOM 3602 N N . HIS A 1 500 ? -13.315 -2.441 -67.472 1.00 47.70 500 HIS A N 1
ATOM 3603 C CA . HIS A 1 500 ? -14.646 -1.971 -67.125 1.00 49.00 500 HIS A CA 1
ATOM 3604 C C . HIS A 1 500 ? -15.050 -0.884 -68.105 1.00 51.47 500 HIS A C 1
ATOM 3605 O O . HIS A 1 500 ? -14.217 -0.326 -68.825 1.00 50.89 500 HIS A O 1
ATOM 3612 N N . GLU A 1 501 ? -16.344 -0.575 -68.112 1.00 54.61 501 GLU A N 1
ATOM 3613 C CA . GLU A 1 501 ? -16.880 0.530 -68.894 1.00 56.75 501 GLU A CA 1
ATOM 3614 C C . GLU A 1 501 ? -17.716 1.406 -67.975 1.00 57.61 501 GLU A C 1
ATOM 3615 O O . GLU A 1 501 ? -18.590 0.904 -67.261 1.00 59.78 501 GLU A O 1
ATOM 3621 N N . ASN A 1 502 ? -17.431 2.708 -67.982 1.00 56.14 502 ASN A N 1
ATOM 3622 C CA . ASN A 1 502 ? -18.179 3.719 -67.238 1.00 55.13 502 ASN A CA 1
ATOM 3623 C C . ASN A 1 502 ? -18.057 3.560 -65.728 1.00 53.16 502 ASN A C 1
ATOM 3624 O O . ASN A 1 502 ? -18.913 4.048 -64.985 1.00 54.04 502 ASN A O 1
ATOM 3626 N N . GLY A 1 503 ? -17.019 2.887 -65.242 1.00 51.08 503 GLY A N 1
ATOM 3627 C CA . GLY A 1 503 ? -16.828 2.796 -63.807 1.00 48.93 503 GLY A CA 1
ATOM 3628 C C . GLY A 1 503 ? -16.317 4.113 -63.248 1.00 47.42 503 GLY A C 1
ATOM 3629 O O . GLY A 1 503 ? -15.497 4.799 -63.862 1.00 48.83 503 GLY A O 1
ATOM 3630 N N . THR A 1 504 ? -16.793 4.453 -62.051 1.00 44.22 504 THR A N 1
ATOM 3631 C CA . THR A 1 504 ? -16.494 5.738 -61.434 1.00 42.23 504 THR A CA 1
ATOM 3632 C C . THR A 1 504 ? -16.346 5.538 -59.935 1.00 38.38 504 THR A C 1
ATOM 3633 O O . THR A 1 504 ? -16.882 4.584 -59.368 1.00 38.67 504 THR A O 1
ATOM 3637 N N . ILE A 1 505 ? -15.639 6.467 -59.292 1.00 34.69 505 ILE A N 1
ATOM 3638 C CA . ILE A 1 505 ? -15.373 6.410 -57.854 1.00 31.91 505 ILE A CA 1
ATOM 3639 C C . ILE A 1 505 ? -15.978 7.643 -57.196 1.00 34.23 505 ILE A C 1
ATOM 3640 O O . ILE A 1 505 ? -15.516 8.768 -57.427 1.00 34.25 505 ILE A O 1
ATOM 3645 N N . LYS A 1 506 ? -17.011 7.433 -56.375 1.00 35.61 506 LYS A N 1
ATOM 3646 C CA . LYS A 1 506 ? -17.679 8.542 -55.702 1.00 36.71 506 LYS A CA 1
ATOM 3647 C C . LYS A 1 506 ? -16.886 9.091 -54.523 1.00 38.25 506 LYS A C 1
ATOM 3648 O O . LYS A 1 506 ? -17.030 10.272 -54.190 1.00 39.64 506 LYS A O 1
ATOM 3654 N N . ASN A 1 507 ? -16.055 8.274 -53.875 1.00 38.30 507 ASN A N 1
ATOM 3655 C CA . ASN A 1 507 ? -15.283 8.693 -52.706 1.00 36.45 507 ASN A CA 1
ATOM 3656 C C . ASN A 1 507 ? -13.799 8.436 -52.943 1.00 32.86 507 ASN A C 1
ATOM 3657 O O . ASN A 1 507 ? -13.202 7.550 -52.315 1.00 30.88 507 ASN A O 1
ATOM 3662 N N . PRO A 1 508 ? -13.176 9.179 -53.851 1.00 32.15 508 PRO A N 1
ATOM 3663 C CA . PRO A 1 508 ? -11.742 8.987 -54.105 1.00 30.97 508 PRO A CA 1
ATOM 3664 C C . PRO A 1 508 ? -10.853 9.419 -52.949 1.00 29.90 508 PRO A C 1
ATOM 3665 O O . PRO A 1 508 ? -10.041 10.338 -53.105 1.00 30.40 508 PRO A O 1
ATOM 3669 N N . THR A 1 509 ? -10.990 8.785 -51.786 1.00 29.58 509 THR A N 1
ATOM 3670 C CA . THR A 1 509 ? -10.254 9.195 -50.600 1.00 31.31 509 THR A CA 1
ATOM 3671 C C . THR A 1 509 ? -9.604 7.991 -49.933 1.00 33.81 509 THR A C 1
ATOM 3672 O O . THR A 1 509 ? -9.892 6.835 -50.254 1.00 37.19 509 THR A O 1
ATOM 3676 N N . VAL A 1 510 ? -8.705 8.290 -48.997 1.00 31.32 510 VAL A N 1
ATOM 3677 C CA . VAL A 1 510 ? -8.091 7.302 -48.119 1.00 27.79 510 VAL A CA 1
ATOM 3678 C C . VAL A 1 510 ? -8.185 7.839 -46.699 1.00 29.13 510 VAL A C 1
ATOM 3679 O O . VAL A 1 510 ? -7.695 8.939 -46.418 1.00 30.42 510 VAL A O 1
ATOM 3683 N N . ASP A 1 511 ? -8.822 7.081 -45.813 1.00 29.39 511 ASP A N 1
ATOM 3684 C CA . ASP A 1 511 ? -8.877 7.448 -44.407 1.00 31.47 511 ASP A CA 1
ATOM 3685 C C . ASP A 1 511 ? -7.731 6.780 -43.664 1.00 31.84 511 ASP A C 1
ATOM 3686 O O . ASP A 1 511 ? -7.393 5.625 -43.930 1.00 32.36 511 ASP A O 1
ATOM 3691 N N . ILE A 1 512 ? -7.121 7.524 -42.748 1.00 30.14 512 ILE A N 1
ATOM 3692 C CA . ILE A 1 512 ? -6.091 7.009 -41.854 1.00 27.65 512 ILE A CA 1
ATOM 3693 C C . ILE A 1 512 ? -6.608 7.164 -40.433 1.00 28.09 512 ILE A C 1
ATOM 3694 O O . ILE A 1 512 ? -6.807 8.289 -39.958 1.00 28.50 512 ILE A O 1
ATOM 3699 N N . LEU A 1 513 ? -6.828 6.039 -39.760 1.00 27.63 513 LEU A N 1
ATOM 3700 C CA . LEU A 1 513 ? -7.417 6.027 -38.430 1.00 28.01 513 LEU A CA 1
ATOM 3701 C C . LEU A 1 513 ? -6.334 5.862 -37.375 1.00 26.16 513 LEU A C 1
ATOM 3702 O O . LEU A 1 513 ? -5.453 5.006 -37.506 1.00 23.86 513 LEU A O 1
ATOM 3707 N N . GLY A 1 514 ? -6.406 6.688 -36.335 1.00 26.28 514 GLY A N 1
ATOM 3708 C CA . GLY A 1 514 ? -5.446 6.653 -35.252 1.00 24.23 514 GLY A CA 1
ATOM 3709 C C . GLY A 1 514 ? -6.056 6.377 -33.894 1.00 24.26 514 GLY A C 1
ATOM 3710 O O . GLY A 1 514 ? -6.854 5.450 -33.733 1.00 23.98 514 GLY A O 1
ATOM 3711 N N . GLN A 1 515 ? -5.686 7.193 -32.912 1.00 26.24 515 GLN A N 1
ATOM 3712 C CA . GLN A 1 515 ? -6.077 6.969 -31.529 1.00 28.52 515 GLN A CA 1
ATOM 3713 C C . GLN A 1 515 ? -7.583 7.137 -31.330 1.00 31.44 515 GLN A C 1
ATOM 3714 O O . GLN A 1 515 ? -8.287 7.760 -32.131 1.00 33.12 515 GLN A O 1
ATOM 3720 N N . ARG A 1 516 ? -8.064 6.564 -30.229 1.00 31.30 516 ARG A N 1
ATOM 3721 C CA . ARG A 1 516 ? -9.468 6.635 -29.844 1.00 29.83 516 ARG A CA 1
ATOM 3722 C C . ARG A 1 516 ? -9.804 7.983 -29.210 1.00 29.98 516 ARG A C 1
ATOM 3723 O O . ARG A 1 516 ? -9.046 8.504 -28.388 1.00 30.88 516 ARG A O 1
ATOM 3731 N N . ILE A 1 517 ? -10.956 8.540 -29.595 1.00 30.45 517 ILE A N 1
ATOM 3732 C CA . ILE A 1 517 ? -11.482 9.787 -29.041 1.00 31.99 517 ILE A CA 1
ATOM 3733 C C . ILE A 1 517 ? -12.634 9.468 -28.093 1.00 36.24 517 ILE A C 1
ATOM 3734 O O . ILE A 1 517 ? -13.462 8.595 -28.381 1.00 36.31 517 ILE A O 1
ATOM 3739 N N . VAL A 1 518 ? -12.693 10.171 -26.958 1.00 40.36 518 VAL A N 1
ATOM 3740 C CA . VAL A 1 518 ? -13.717 9.952 -25.933 1.00 43.69 518 VAL A CA 1
ATOM 3741 C C . VAL A 1 518 ? -14.387 11.283 -25.588 1.00 46.19 518 VAL A C 1
ATOM 3742 O O . VAL A 1 518 ? -13.717 12.218 -25.132 1.00 44.79 518 VAL A O 1
ATOM 3746 N N . GLU A 1 519 ? -15.707 11.367 -25.812 1.00 51.14 519 GLU A N 1
ATOM 3747 C CA . GLU A 1 519 ? -16.519 12.551 -25.500 1.00 57.20 519 GLU A CA 1
ATOM 3748 C C . GLU A 1 519 ? -17.854 12.146 -24.877 1.00 59.95 519 GLU A C 1
ATOM 3749 O O . GLU A 1 519 ? -18.773 11.756 -25.601 1.00 59.73 519 GLU A O 1
ATOM 3755 N N . ASN A 1 520 ? -17.974 12.272 -23.554 1.00 63.70 520 ASN A N 1
ATOM 3756 C CA . ASN A 1 520 ? -19.229 12.002 -22.851 1.00 67.49 520 ASN A CA 1
ATOM 3757 C C . ASN A 1 520 ? -19.759 10.623 -23.222 1.00 67.52 520 ASN A C 1
ATOM 3758 O O . ASN A 1 520 ? -20.892 10.462 -23.686 1.00 67.39 520 ASN A O 1
ATOM 3760 N N . LYS A 1 521 ? -18.891 9.630 -23.021 1.00 66.03 521 LYS A N 1
ATOM 3761 C CA . LYS A 1 521 ? -19.139 8.218 -23.308 1.00 64.94 521 LYS A CA 1
ATOM 3762 C C . LYS A 1 521 ? -19.202 7.923 -24.804 1.00 63.36 521 LYS A C 1
ATOM 3763 O O . LYS A 1 521 ? -19.335 6.759 -25.183 1.00 64.73 521 LYS A O 1
ATOM 3765 N N . VAL A 1 522 ? -19.147 8.948 -25.660 1.00 59.95 522 VAL A N 1
ATOM 3766 C CA . VAL A 1 522 ? -19.173 8.752 -27.109 1.00 55.15 522 VAL A CA 1
ATOM 3767 C C . VAL A 1 522 ? -17.761 8.473 -27.608 1.00 49.29 522 VAL A C 1
ATOM 3768 O O . VAL A 1 522 ? -16.796 9.129 -27.196 1.00 47.21 522 VAL A O 1
ATOM 3772 N N . ILE A 1 523 ? -17.640 7.492 -28.502 1.00 46.12 523 ILE A N 1
ATOM 3773 C CA . ILE A 1 523 ? -16.354 6.966 -28.945 1.00 43.69 523 ILE A CA 1
ATOM 3774 C C . ILE A 1 523 ? -16.269 7.021 -30.462 1.00 43.23 523 ILE A C 1
ATOM 3775 O O . ILE A 1 523 ? -17.210 6.627 -31.160 1.00 44.52 523 ILE A O 1
ATOM 3780 N N . THR A 1 524 ? -15.136 7.505 -30.963 1.00 41.42 524 THR A N 1
ATOM 3781 C CA . THR A 1 524 ? -14.768 7.401 -32.366 1.00 39.27 524 THR A CA 1
ATOM 3782 C C . THR A 1 524 ? -13.251 7.274 -32.432 1.00 35.14 524 THR A C 1
ATOM 3783 O O . THR A 1 524 ? -12.561 7.309 -31.409 1.00 36.11 524 THR A O 1
ATOM 3787 N N . ALA A 1 525 ? -12.731 7.113 -33.643 1.00 31.00 525 ALA A N 1
ATOM 3788 C CA . ALA A 1 525 ? -11.297 7.040 -33.871 1.00 28.37 525 ALA A CA 1
ATOM 3789 C C . ALA A 1 525 ? -10.829 8.328 -34.529 1.00 27.19 525 ALA A C 1
ATOM 3790 O O . ALA A 1 525 ? -11.522 8.881 -35.389 1.00 25.38 525 ALA A O 1
ATOM 3792 N N . ASN A 1 526 ? -9.661 8.812 -34.113 1.00 29.19 526 ASN A N 1
ATOM 3793 C CA . ASN A 1 526 ? -9.072 9.963 -34.779 1.00 30.09 526 ASN A CA 1
ATOM 3794 C C . ASN A 1 526 ? -8.806 9.611 -36.233 1.00 29.59 526 ASN A C 1
ATOM 3795 O O . ASN A 1 526 ? -8.267 8.543 -36.538 1.00 28.62 526 ASN A O 1
ATOM 3800 N N . LYS A 1 527 ? -9.187 10.510 -37.131 1.00 30.88 527 LYS A N 1
ATOM 3801 C CA . LYS A 1 527 ? -9.160 10.217 -38.552 1.00 30.78 527 LYS A CA 1
ATOM 3802 C C . LYS A 1 527 ? -8.579 11.400 -39.306 1.00 32.14 527 LYS A C 1
ATOM 3803 O O . LYS A 1 527 ? -8.852 12.558 -38.978 1.00 32.54 527 LYS A O 1
ATOM 3809 N N . VAL A 1 528 ? -7.767 11.089 -40.308 1.00 31.30 528 VAL A N 1
ATOM 3810 C CA . VAL A 1 528 ? -7.284 12.058 -41.279 1.00 31.52 528 VAL A CA 1
ATOM 3811 C C . VAL A 1 528 ? -7.600 11.502 -42.659 1.00 31.43 528 VAL A C 1
ATOM 3812 O O . VAL A 1 528 ? -7.485 10.292 -42.890 1.00 33.69 528 VAL A O 1
ATOM 3816 N N . SER A 1 529 ? -8.017 12.376 -43.572 1.00 31.06 529 SER A N 1
ATOM 3817 C CA . SER A 1 529 ? -8.489 11.957 -44.883 1.00 29.31 529 SER A CA 1
ATOM 3818 C C . SER A 1 529 ? -7.676 12.630 -45.976 1.00 28.64 529 SER A C 1
ATOM 3819 O O . SER A 1 529 ? -7.451 13.844 -45.931 1.00 27.56 529 SER A O 1
ATOM 3822 N N . LEU A 1 530 ? -7.248 11.840 -46.955 1.00 27.94 530 LEU A N 1
ATOM 3823 C CA . LEU A 1 530 ? -6.519 12.327 -48.116 1.00 28.87 530 LEU A CA 1
ATOM 3824 C C . LEU A 1 530 ? -7.345 12.059 -49.365 1.00 28.86 530 LEU A C 1
ATOM 3825 O O . LEU A 1 530 ? -7.988 11.012 -49.477 1.00 27.30 530 LEU A O 1
ATOM 3830 N N . VAL A 1 531 ? -7.319 12.999 -50.305 1.00 29.48 531 VAL A N 1
ATOM 3831 C CA . VAL A 1 531 ? -8.113 12.925 -51.526 1.00 29.88 531 VAL A CA 1
ATOM 3832 C C . VAL A 1 531 ? -7.164 12.795 -52.708 1.00 30.46 531 VAL A C 1
ATOM 3833 O O . VAL A 1 531 ? -6.175 13.531 -52.799 1.00 33.67 531 VAL A O 1
ATOM 3837 N N . TYR A 1 532 ? -7.461 11.865 -53.611 1.00 28.18 532 TYR A N 1
ATOM 3838 C CA . TYR A 1 532 ? -6.675 11.689 -54.822 1.00 26.17 532 TYR A CA 1
ATOM 3839 C C . TYR A 1 532 ? -7.542 11.952 -56.048 1.00 26.92 532 TYR A C 1
ATOM 3840 O O . TYR A 1 532 ? -8.769 12.060 -55.967 1.00 29.07 532 TYR A O 1
ATOM 3849 N N . LYS A 1 533 ? -6.873 12.057 -57.193 1.00 29.72 533 LYS A N 1
ATOM 3850 C CA . LYS A 1 533 ? -7.514 12.299 -58.479 1.00 25.88 533 LYS A CA 1
ATOM 3851 C C . LYS A 1 533 ? -7.670 10.978 -59.222 1.00 31.69 533 LYS A C 1
ATOM 3852 O O . LYS A 1 533 ? -6.708 10.213 -59.342 1.00 26.85 533 LYS A O 1
ATOM 3858 N N . VAL A 1 534 ? -8.874 10.716 -59.726 1.00 26.79 534 VAL A N 1
ATOM 3859 C CA . VAL A 1 534 ? -9.158 9.493 -60.470 1.00 29.20 534 VAL A CA 1
ATOM 3860 C C . VAL A 1 534 ? -8.993 9.766 -61.959 1.00 32.38 534 VAL A C 1
ATOM 3861 O O . VAL A 1 534 ? -9.612 10.686 -62.507 1.00 32.84 534 VAL A O 1
ATOM 3865 N N . ASP A 1 535 ? -8.150 8.972 -62.615 1.00 36.28 535 ASP A N 1
ATOM 3866 C CA . ASP A 1 535 ? -7.879 9.111 -64.040 1.00 40.77 535 ASP A CA 1
ATOM 3867 C C . ASP A 1 535 ? -8.440 7.886 -64.758 1.00 43.03 535 ASP A C 1
ATOM 3868 O O . ASP A 1 535 ? -7.975 6.763 -64.534 1.00 43.53 535 ASP A O 1
ATOM 3873 N N . SER A 1 536 ? -9.441 8.104 -65.611 1.00 44.77 536 SER A N 1
ATOM 3874 C CA . SER A 1 536 ? -10.050 7.055 -66.422 1.00 47.80 536 SER A CA 1
ATOM 3875 C C . SER A 1 536 ? -9.601 7.101 -67.881 1.00 51.51 536 SER A C 1
ATOM 3876 O O . SER A 1 536 ? -10.106 6.327 -68.701 1.00 53.23 536 SER A O 1
ATOM 3879 N N . SER A 1 537 ? -8.672 7.994 -68.216 1.00 53.22 537 SER A N 1
ATOM 3880 C CA . SER A 1 537 ? -8.154 8.116 -69.575 1.00 55.98 537 SER A CA 1
ATOM 3881 C C . SER A 1 537 ? -7.392 6.868 -70.009 1.00 58.07 537 SER A C 1
ATOM 3882 O O . SER A 1 537 ? -6.610 6.298 -69.242 1.00 57.35 537 SER A O 1
ATOM 3885 N N . ASN A 1 538 ? -7.662 6.421 -71.236 1.00 60.59 538 ASN A N 1
ATOM 3886 C CA . ASN A 1 538 ? -6.938 5.304 -71.843 1.00 61.62 538 ASN A CA 1
ATOM 3887 C C . ASN A 1 538 ? -5.730 5.856 -72.596 1.00 63.22 538 ASN A C 1
ATOM 3888 O O . ASN A 1 538 ? -5.793 6.137 -73.795 1.00 66.23 538 ASN A O 1
ATOM 3893 N N . THR A 1 539 ? -4.613 6.014 -71.889 1.00 61.30 539 THR A N 1
ATOM 3894 C CA . THR A 1 539 ? -3.370 6.502 -72.498 1.00 62.84 539 THR A CA 1
ATOM 3895 C C . THR A 1 539 ? -2.636 5.370 -73.227 1.00 63.24 539 THR A C 1
ATOM 3896 O O . THR A 1 539 ? -1.650 4.813 -72.737 1.00 61.64 539 THR A O 1
ATOM 3900 N N . ASP B 1 5 ? 9.343 28.981 -74.574 1.00 65.11 5 ASP B N 1
ATOM 3901 C CA . ASP B 1 5 ? 8.458 29.825 -73.779 1.00 64.87 5 ASP B CA 1
ATOM 3902 C C . ASP B 1 5 ? 8.954 29.916 -72.341 1.00 62.31 5 ASP B C 1
ATOM 3903 O O . ASP B 1 5 ? 8.375 29.323 -71.430 1.00 63.32 5 ASP B O 1
ATOM 3905 N N . VAL B 1 6 ? 10.035 30.675 -72.149 1.00 59.22 6 VAL B N 1
ATOM 3906 C CA . VAL B 1 6 ? 10.671 30.768 -70.842 1.00 56.11 6 VAL B CA 1
ATOM 3907 C C . VAL B 1 6 ? 9.826 31.555 -69.843 1.00 55.40 6 VAL B C 1
ATOM 3908 O O . VAL B 1 6 ? 9.972 31.370 -68.630 1.00 54.58 6 VAL B O 1
ATOM 3912 N N . VAL B 1 7 ? 8.926 32.417 -70.317 1.00 54.67 7 VAL B N 1
ATOM 3913 C CA . VAL B 1 7 ? 8.094 33.197 -69.410 1.00 51.77 7 VAL B CA 1
ATOM 3914 C C . VAL B 1 7 ? 7.023 32.302 -68.805 1.00 52.30 7 VAL B C 1
ATOM 3915 O O . VAL B 1 7 ? 6.390 31.498 -69.502 1.00 54.95 7 VAL B O 1
ATOM 3919 N N . LEU B 1 8 ? 6.813 32.436 -67.496 1.00 50.08 8 LEU B N 1
ATOM 3920 C CA . LEU B 1 8 ? 5.774 31.693 -66.786 1.00 51.41 8 LEU B CA 1
ATOM 3921 C C . LEU B 1 8 ? 4.643 32.677 -66.506 1.00 53.46 8 LEU B C 1
ATOM 3922 O O . LEU B 1 8 ? 4.648 33.397 -65.506 1.00 51.87 8 LEU B O 1
ATOM 3924 N N . LYS B 1 9 ? 3.665 32.703 -67.418 1.00 57.12 9 LYS B N 1
ATOM 3925 C CA . LYS B 1 9 ? 2.562 33.654 -67.324 1.00 58.49 9 LYS B CA 1
ATOM 3926 C C . LYS B 1 9 ? 1.734 33.451 -66.061 1.00 60.41 9 LYS B C 1
ATOM 3927 O O . LYS B 1 9 ? 1.172 34.415 -65.529 1.00 61.48 9 LYS B O 1
ATOM 3929 N N . ASP B 1 10 ? 1.640 32.212 -65.570 1.00 61.06 10 ASP B N 1
ATOM 3930 C CA . ASP B 1 10 ? 0.809 31.936 -64.402 1.00 62.03 10 ASP B CA 1
ATOM 3931 C C . ASP B 1 10 ? 1.328 32.624 -63.146 1.00 58.54 10 ASP B C 1
ATOM 3932 O O . ASP B 1 10 ? 0.550 32.862 -62.215 1.00 59.11 10 ASP B O 1
ATOM 3934 N N . GLN B 1 11 ? 2.617 32.958 -63.103 1.00 55.60 11 GLN B N 1
ATOM 3935 C CA . GLN B 1 11 ? 3.207 33.653 -61.969 1.00 52.39 11 GLN B CA 1
ATOM 3936 C C . GLN B 1 11 ? 3.536 35.106 -62.268 1.00 50.92 11 GLN B C 1
ATOM 3937 O O . GLN B 1 11 ? 3.930 35.836 -61.351 1.00 50.23 11 GLN B O 1
ATOM 3943 N N . SER B 1 12 ? 3.381 35.545 -63.513 1.00 51.05 12 SER B N 1
ATOM 3944 C CA . SER B 1 12 ? 3.733 36.900 -63.906 1.00 48.93 12 SER B CA 1
ATOM 3945 C C . SER B 1 12 ? 2.528 37.816 -63.748 1.00 49.88 12 SER B C 1
ATOM 3946 O O . SER B 1 12 ? 1.400 37.443 -64.083 1.00 53.07 12 SER B O 1
ATOM 3949 N N . THR B 1 13 ? 2.772 39.020 -63.233 1.00 47.71 13 THR B N 1
ATOM 3950 C CA . THR B 1 13 ? 1.691 39.941 -62.919 1.00 46.77 13 THR B CA 1
ATOM 3951 C C . THR B 1 13 ? 2.072 41.365 -63.300 1.00 43.99 13 THR B C 1
ATOM 3952 O O . THR B 1 13 ? 3.242 41.684 -63.529 1.00 41.45 13 THR B O 1
ATOM 3956 N N . THR B 1 14 ? 1.052 42.217 -63.365 1.00 43.94 14 THR B N 1
ATOM 3957 C CA . THR B 1 14 ? 1.199 43.648 -63.617 1.00 45.07 14 THR B CA 1
ATOM 3958 C C . THR B 1 14 ? 0.552 44.381 -62.449 1.00 43.35 14 THR B C 1
ATOM 3959 O O . THR B 1 14 ? -0.668 44.305 -62.265 1.00 42.29 14 THR B O 1
ATOM 3963 N N . VAL B 1 15 ? 1.359 45.093 -61.664 1.00 40.28 15 VAL B N 1
ATOM 3964 C CA . VAL B 1 15 ? 0.922 45.652 -60.391 1.00 38.65 15 VAL B CA 1
ATOM 3965 C C . VAL B 1 15 ? 1.072 47.166 -60.412 1.00 38.46 15 VAL B C 1
ATOM 3966 O O . VAL B 1 15 ? 2.071 47.697 -60.908 1.00 36.92 15 VAL B O 1
ATOM 3970 N N . ASP B 1 16 ? 0.072 47.856 -59.868 1.00 40.76 16 ASP B N 1
ATOM 3971 C CA . ASP B 1 16 ? 0.137 49.292 -59.645 1.00 42.89 16 ASP B CA 1
ATOM 3972 C C . ASP B 1 16 ? 0.618 49.568 -58.228 1.00 40.51 16 ASP B C 1
ATOM 3973 O O . ASP B 1 16 ? 0.193 48.902 -57.280 1.00 40.84 16 ASP B O 1
ATOM 3978 N N . SER B 1 17 ? 1.502 50.556 -58.090 1.00 39.12 17 SER B N 1
ATOM 3979 C CA . SER B 1 17 ? 2.114 50.907 -56.808 1.00 38.10 17 SER B CA 1
ATOM 3980 C C . SER B 1 17 ? 2.691 49.666 -56.126 1.00 37.38 17 SER B C 1
ATOM 3981 O O . SER B 1 17 ? 2.361 49.333 -54.985 1.00 38.63 17 SER B O 1
ATOM 3984 N N . PHE B 1 18 ? 3.564 48.977 -56.859 1.00 35.29 18 PHE B N 1
ATOM 3985 C CA . PHE B 1 18 ? 4.141 47.727 -56.380 1.00 32.66 18 PHE B CA 1
ATOM 3986 C C . PHE B 1 18 ? 4.993 47.966 -55.140 1.00 31.89 18 PHE B C 1
ATOM 3987 O O . PHE B 1 18 ? 5.938 48.760 -55.164 1.00 29.47 18 PHE B O 1
ATOM 3995 N N . THR B 1 19 ? 4.657 47.266 -54.059 1.00 33.57 19 THR B N 1
ATOM 3996 C CA . THR B 1 19 ? 5.339 47.391 -52.780 1.00 32.59 19 THR B CA 1
ATOM 3997 C C . THR B 1 19 ? 5.981 46.066 -52.388 1.00 30.90 19 THR B C 1
ATOM 3998 O O . THR B 1 19 ? 5.371 45.002 -52.538 1.00 32.27 19 THR B O 1
ATOM 4002 N N . SER B 1 20 ? 7.211 46.137 -51.881 1.00 30.22 20 SER B N 1
ATOM 4003 C CA . SER B 1 20 ? 7.916 44.974 -51.356 1.00 29.18 20 SER B CA 1
ATOM 4004 C C . SER B 1 20 ? 8.828 45.436 -50.224 1.00 29.49 20 SER B C 1
ATOM 4005 O O . SER B 1 20 ? 8.883 46.624 -49.894 1.00 30.50 20 SER B O 1
ATOM 4008 N N . TYR B 1 21 ? 9.550 44.488 -49.623 1.00 29.02 21 TYR B N 1
ATOM 4009 C CA . TYR B 1 21 ? 10.320 44.754 -48.415 1.00 26.36 21 TYR B CA 1
ATOM 4010 C C . TYR B 1 21 ? 11.779 44.361 -48.592 1.00 24.44 21 TYR B C 1
ATOM 4011 O O . TYR B 1 21 ? 12.101 43.417 -49.315 1.00 22.27 21 TYR B O 1
ATOM 4020 N N . HIS B 1 22 ? 12.655 45.075 -47.887 1.00 24.56 22 HIS B N 1
ATOM 4021 C CA . HIS B 1 22 ? 14.096 44.862 -47.973 1.00 23.69 22 HIS B CA 1
ATOM 4022 C C . HIS B 1 22 ? 14.706 45.060 -46.593 1.00 24.10 22 HIS B C 1
ATOM 4023 O O . HIS B 1 22 ? 14.516 46.112 -45.973 1.00 22.78 22 HIS B O 1
ATOM 4030 N N . G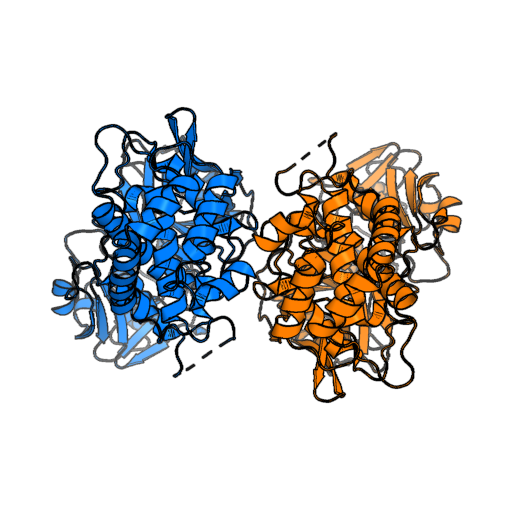LY B 1 23 ? 15.434 44.050 -46.119 1.00 26.52 23 GLY B N 1
ATOM 4031 C CA . GLY B 1 23 ? 16.103 44.120 -44.831 1.00 26.43 23 GLY B CA 1
ATOM 4032 C C . GLY B 1 23 ? 17.526 44.623 -44.971 1.00 24.79 23 GLY B C 1
ATOM 4033 O O . GLY B 1 23 ? 18.301 44.106 -45.781 1.00 24.61 23 GLY B O 1
ATOM 4034 N N . ALA B 1 24 ? 17.867 45.633 -44.174 1.00 24.45 24 ALA B N 1
ATOM 4035 C CA . ALA B 1 24 ? 19.179 46.265 -44.221 1.00 22.63 24 ALA B CA 1
ATOM 4036 C C . ALA B 1 24 ? 19.927 46.076 -42.908 1.00 22.92 24 ALA B C 1
ATOM 4037 O O . ALA B 1 24 ? 19.327 46.086 -41.829 1.00 23.62 24 ALA B O 1
ATOM 4039 N N . LYS B 1 25 ? 21.243 45.912 -43.018 1.00 23.35 25 LYS B N 1
ATOM 4040 C CA . LYS B 1 25 ? 22.133 45.739 -41.882 1.00 23.24 25 LYS B CA 1
ATOM 4041 C C . LYS B 1 25 ? 22.344 47.071 -41.168 1.00 25.19 25 LYS B C 1
ATOM 4042 O O . LYS B 1 25 ? 22.049 48.132 -41.723 1.00 20.92 25 LYS B O 1
ATOM 4048 N N . PRO B 1 26 ? 22.833 47.042 -39.918 1.00 21.49 26 PRO B N 1
ATOM 4049 C CA . PRO B 1 26 ? 23.083 48.305 -39.200 1.00 27.71 26 PRO B CA 1
ATOM 4050 C C . PRO B 1 26 ? 23.892 49.328 -39.984 1.00 25.34 26 PRO B C 1
ATOM 4051 O O . PRO B 1 26 ? 23.578 50.523 -39.920 1.00 27.16 26 PRO B O 1
ATOM 4055 N N . GLU B 1 27 ? 24.918 48.901 -40.726 1.00 26.61 27 GLU B N 1
ATOM 4056 C CA . GLU B 1 27 ? 25.762 49.868 -41.417 1.00 30.50 27 GLU B CA 1
ATOM 4057 C C . GLU B 1 27 ? 25.082 50.475 -42.636 1.00 30.52 27 GLU B C 1
ATOM 4058 O O . GLU B 1 27 ? 25.498 51.546 -43.088 1.00 31.60 27 GLU B O 1
ATOM 4064 N N . SER B 1 28 ? 24.056 49.820 -43.183 1.00 29.04 28 SER B N 1
ATOM 4065 C CA . SER B 1 28 ? 23.467 50.248 -44.443 1.00 25.71 28 SER B CA 1
ATOM 4066 C C . SER B 1 28 ? 22.061 50.811 -44.323 1.00 24.69 28 SER B C 1
ATOM 4067 O O . SER B 1 28 ? 21.584 51.428 -45.280 1.00 24.82 28 SER B O 1
ATOM 4070 N N . PHE B 1 29 ? 21.385 50.607 -43.190 1.00 23.87 29 PHE B N 1
ATOM 4071 C CA . PHE B 1 29 ? 19.979 50.987 -43.093 1.00 23.95 29 PHE B CA 1
ATOM 4072 C C . PHE B 1 29 ? 19.777 52.473 -43.360 1.00 25.93 29 PHE B C 1
ATOM 4073 O O . PHE B 1 29 ? 18.844 52.860 -44.073 1.00 23.77 29 PHE B O 1
ATOM 4081 N N . ASN B 1 30 ? 20.627 53.322 -42.780 1.00 28.12 30 ASN B N 1
ATOM 4082 C CA . ASN B 1 30 ? 20.425 54.761 -42.921 1.00 30.54 30 ASN B CA 1
ATOM 4083 C C . ASN B 1 30 ? 20.593 55.210 -44.367 1.00 29.48 30 ASN B C 1
ATOM 4084 O O . ASN B 1 30 ? 19.865 56.093 -44.835 1.00 30.03 30 ASN B O 1
ATOM 4089 N N . ALA B 1 31 ? 21.548 54.621 -45.092 1.00 28.04 31 ALA B N 1
ATOM 4090 C CA . ALA B 1 31 ? 21.712 54.989 -46.495 1.00 28.28 31 ALA B CA 1
ATOM 4091 C C . ALA B 1 31 ? 20.579 54.443 -47.350 1.00 27.79 31 ALA B C 1
ATOM 4092 O O . ALA B 1 31 ? 20.211 55.058 -48.358 1.00 30.28 31 ALA B O 1
ATOM 4094 N N . VAL B 1 32 ? 20.017 53.296 -46.967 1.00 25.57 32 VAL B N 1
ATOM 4095 C CA . VAL B 1 32 ? 18.900 52.730 -47.713 1.00 25.02 32 VAL B CA 1
ATOM 4096 C C . VAL B 1 32 ? 17.642 53.569 -47.516 1.00 27.66 32 VAL B C 1
ATOM 4097 O O . VAL B 1 32 ? 16.874 53.790 -48.460 1.00 26.42 32 VAL B O 1
ATOM 4101 N N . LEU B 1 33 ? 17.415 54.056 -46.292 1.00 31.10 33 LEU B N 1
ATOM 4102 C CA . LEU B 1 33 ? 16.212 54.833 -46.009 1.00 32.72 33 LEU B CA 1
ATOM 4103 C C . LEU B 1 33 ? 16.167 56.115 -46.834 1.00 33.50 33 LEU B C 1
ATOM 4104 O O . LEU B 1 33 ? 15.095 56.533 -47.288 1.00 35.34 33 LEU B O 1
ATOM 4109 N N . THR B 1 34 ? 17.319 56.755 -47.038 1.00 32.00 34 THR B N 1
ATOM 4110 C CA . THR B 1 34 ? 17.369 57.996 -47.804 1.00 30.66 34 THR B CA 1
ATOM 4111 C C . THR B 1 34 ? 17.198 57.782 -49.301 1.00 30.12 34 THR B C 1
ATOM 4112 O O . THR B 1 34 ? 16.979 58.758 -50.025 1.00 31.32 34 THR B O 1
ATOM 4116 N N . GLY B 1 35 ? 17.307 56.550 -49.779 1.00 30.73 35 GLY B N 1
ATOM 4117 C CA . GLY B 1 35 ? 17.121 56.268 -51.186 1.00 29.33 35 GLY B CA 1
ATOM 4118 C C . GLY B 1 35 ? 17.782 54.974 -51.607 1.00 26.97 35 GLY B C 1
ATOM 4119 O O . GLY B 1 35 ? 18.813 54.586 -51.050 1.00 25.59 35 GLY B O 1
ATOM 4120 N N . ILE B 1 36 ? 17.202 54.292 -52.585 1.00 27.07 36 ILE B N 1
ATOM 4121 C CA . ILE B 1 36 ? 17.772 53.055 -53.100 1.00 26.22 36 ILE B CA 1
ATOM 4122 C C . ILE B 1 36 ? 18.757 53.401 -54.206 1.00 25.78 36 ILE B C 1
ATOM 4123 O O . ILE B 1 36 ? 18.425 54.140 -55.139 1.00 24.87 36 ILE B O 1
ATOM 4128 N N . LYS B 1 37 ? 19.970 52.872 -54.097 1.00 27.25 37 LYS B N 1
ATOM 4129 C CA . LYS B 1 37 ? 21.028 53.162 -55.051 1.00 28.48 37 LYS B CA 1
ATOM 4130 C C . LYS B 1 37 ? 22.046 52.037 -54.970 1.00 27.84 37 LYS B C 1
ATOM 4131 O O . LYS B 1 37 ? 22.245 51.440 -53.909 1.00 25.71 37 LYS B O 1
ATOM 4137 N N . LYS B 1 38 ? 22.669 51.743 -56.101 1.00 30.03 38 LYS B N 1
ATOM 4138 C CA . LYS B 1 38 ? 23.659 50.678 -56.171 1.00 29.62 38 LYS B CA 1
ATOM 4139 C C . LYS B 1 38 ? 24.824 50.996 -55.243 1.00 28.63 38 LYS B C 1
ATOM 4140 O O . LYS B 1 38 ? 25.490 52.026 -55.432 1.00 29.62 38 LYS B O 1
ATOM 4146 N N . PRO B 1 39 ? 25.099 50.167 -54.236 1.00 28.32 39 PRO B N 1
ATOM 4147 C CA . PRO B 1 39 ? 26.210 50.463 -53.329 1.00 29.50 39 PRO B CA 1
ATOM 4148 C C . PRO B 1 39 ? 27.548 50.351 -54.041 1.00 33.15 39 PRO B C 1
ATOM 4149 O O . PRO B 1 39 ? 27.758 49.471 -54.879 1.00 36.13 39 PRO B O 1
ATOM 4153 N N . GLU B 1 40 ? 28.456 51.268 -53.708 1.00 33.98 40 GLU B N 1
ATOM 4154 C CA . GLU B 1 40 ? 29.812 51.176 -54.232 1.00 35.84 40 GLU B CA 1
ATOM 4155 C C . GLU B 1 40 ? 30.606 50.086 -53.530 1.00 36.77 40 GLU B C 1
ATOM 4156 O O . GLU B 1 40 ? 31.507 49.493 -54.133 1.00 37.86 40 GLU B O 1
ATOM 4162 N N . LYS B 1 41 ? 30.288 49.814 -52.271 1.00 36.08 41 LYS B N 1
ATOM 4163 C CA . LYS B 1 41 ? 30.953 48.788 -51.485 1.00 35.91 41 LYS B CA 1
ATOM 4164 C C . LYS B 1 41 ? 30.074 47.545 -51.437 1.00 34.70 41 LYS B C 1
ATOM 4165 O O . LYS B 1 41 ? 28.847 47.649 -51.365 1.00 33.75 41 LYS B O 1
ATOM 4171 N N . GLY B 1 42 ? 30.697 46.375 -51.481 1.00 35.79 42 GLY B N 1
ATOM 4172 C CA . GLY B 1 42 ? 29.959 45.132 -51.392 1.00 35.58 42 GLY B CA 1
ATOM 4173 C C . GLY B 1 42 ? 29.826 44.419 -52.723 1.00 36.55 42 GLY B C 1
ATOM 4174 O O . GLY B 1 42 ? 30.577 44.647 -53.675 1.00 38.94 42 GLY B O 1
ATOM 4175 N N . SER B 1 43 ? 28.833 43.533 -52.781 1.00 34.04 43 SER B N 1
ATOM 4176 C CA . SER B 1 43 ? 28.586 42.716 -53.959 1.00 31.60 43 SER B CA 1
ATOM 4177 C C . SER B 1 43 ? 27.445 43.232 -54.827 1.00 30.93 43 SER B C 1
ATOM 4178 O O . SER B 1 43 ? 27.243 42.703 -55.924 1.00 31.70 43 SER B O 1
ATOM 4181 N N . GLN B 1 44 ? 26.700 44.240 -54.366 1.00 30.21 44 GLN B N 1
ATOM 4182 C CA . GLN B 1 44 ? 25.562 44.793 -55.108 1.00 29.81 44 GLN B CA 1
ATOM 4183 C C . GLN B 1 44 ? 24.540 43.711 -55.453 1.00 28.79 44 GLN B C 1
ATOM 4184 O O . GLN B 1 44 ? 24.021 43.654 -56.570 1.00 28.64 44 GLN B O 1
ATOM 4190 N N . GLY B 1 45 ? 24.249 42.840 -54.487 1.00 28.45 45 GLY B N 1
ATOM 4191 C CA . GLY B 1 45 ? 23.238 41.820 -54.644 1.00 28.92 45 GLY B CA 1
ATOM 4192 C C . GLY B 1 45 ? 23.733 40.467 -55.114 1.00 31.29 45 GLY B C 1
ATOM 4193 O O . GLY B 1 45 ? 23.064 39.460 -54.855 1.00 32.68 45 GLY B O 1
ATOM 4194 N N . ASN B 1 46 ? 24.877 40.405 -55.794 1.00 32.80 46 ASN B N 1
ATOM 4195 C CA . ASN B 1 46 ? 25.351 39.140 -56.338 1.00 33.39 46 ASN B CA 1
ATOM 4196 C C . ASN B 1 46 ? 26.795 39.286 -56.796 1.00 35.97 46 ASN B C 1
ATOM 4197 O O . ASN B 1 46 ? 27.149 40.286 -57.424 1.00 37.46 46 ASN B O 1
ATOM 4202 N N . ASN B 1 47 ? 27.627 38.289 -56.475 1.00 35.71 47 ASN B N 1
ATOM 4203 C CA . ASN B 1 47 ? 28.964 38.244 -57.060 1.00 35.72 47 ASN B CA 1
ATOM 4204 C C . ASN B 1 47 ? 28.926 37.926 -58.547 1.00 36.81 47 ASN B C 1
ATOM 4205 O O . ASN B 1 47 ? 29.903 38.203 -59.252 1.00 36.93 47 ASN B O 1
ATOM 4210 N N . ASP B 1 48 ? 27.836 37.347 -59.037 1.00 36.44 48 ASP B N 1
ATOM 4211 C CA . ASP B 1 48 ? 27.663 37.176 -60.473 1.00 37.02 48 ASP B CA 1
ATOM 4212 C C . ASP B 1 48 ? 27.145 38.480 -61.066 1.00 37.53 48 ASP B C 1
ATOM 4213 O O . ASP B 1 48 ? 26.056 38.928 -60.688 1.00 38.56 48 ASP B O 1
ATOM 4218 N N . PRO B 1 49 ? 27.888 39.124 -61.971 1.00 36.71 49 PRO B N 1
ATOM 4219 C CA . PRO B 1 49 ? 27.403 40.384 -62.558 1.00 35.91 49 PRO B CA 1
ATOM 4220 C C . PRO B 1 49 ? 26.051 40.263 -63.233 1.00 36.76 49 PRO B C 1
ATOM 4221 O O . PRO B 1 49 ? 25.284 41.234 -63.231 1.00 38.28 49 PRO B O 1
ATOM 4225 N N . ASP B 1 50 ? 25.740 39.102 -63.820 1.00 35.87 50 ASP B N 1
ATOM 4226 C CA . ASP B 1 50 ? 24.465 38.924 -64.509 1.00 34.74 50 ASP B CA 1
ATOM 4227 C C . ASP B 1 50 ? 23.277 39.162 -63.589 1.00 31.00 50 ASP B C 1
ATOM 4228 O O . ASP B 1 50 ? 22.245 39.675 -64.033 1.00 31.31 50 ASP B O 1
ATOM 4233 N N . TRP B 1 51 ? 23.402 38.810 -62.312 1.00 28.91 51 TRP B N 1
ATOM 4234 C CA . TRP B 1 51 ? 22.298 38.891 -61.368 1.00 28.18 51 TRP B CA 1
ATOM 4235 C C . TRP B 1 51 ? 22.465 40.025 -60.366 1.00 27.59 51 TRP B C 1
ATOM 4236 O O . TRP B 1 51 ? 21.747 40.056 -59.361 1.00 26.69 51 TRP B O 1
ATOM 4247 N N . LYS B 1 52 ? 23.393 40.950 -60.606 1.00 27.43 52 LYS B N 1
ATOM 4248 C CA . LYS B 1 52 ? 23.547 42.089 -59.713 1.00 24.79 52 LYS B CA 1
ATOM 4249 C C . LYS B 1 52 ? 22.301 42.959 -59.764 1.00 24.49 52 LYS B C 1
ATOM 4250 O O . LYS B 1 52 ? 21.809 43.300 -60.844 1.00 23.45 52 LYS B O 1
ATOM 4256 N N . GLY B 1 53 ? 21.788 43.307 -58.594 1.00 24.47 53 GLY B N 1
ATOM 4257 C CA . GLY B 1 53 ? 20.571 44.087 -58.530 1.00 25.32 53 GLY B CA 1
ATOM 4258 C C . GLY B 1 53 ? 20.086 44.219 -57.104 1.00 25.84 53 GLY B C 1
ATOM 4259 O O . GLY B 1 53 ? 20.696 43.709 -56.158 1.00 24.72 53 GLY B O 1
ATOM 4260 N N . PHE B 1 54 ? 18.968 44.929 -56.975 1.00 24.71 54 PHE B N 1
ATOM 4261 C CA . PHE B 1 54 ? 18.326 45.157 -55.691 1.00 24.00 54 PHE B CA 1
ATOM 4262 C C . PHE B 1 54 ? 17.330 44.032 -55.442 1.00 27.42 54 PHE B C 1
ATOM 4263 O O . PHE B 1 54 ? 16.512 43.718 -56.312 1.00 30.01 54 PHE B O 1
ATOM 4271 N N . TYR B 1 55 ? 17.413 43.419 -54.264 1.00 27.51 55 TYR B N 1
ATOM 4272 C CA . TYR B 1 55 ? 16.632 42.235 -53.922 1.00 26.99 55 TYR B CA 1
ATOM 4273 C C . TYR B 1 55 ? 15.635 42.584 -52.827 1.00 27.53 55 TYR B C 1
ATOM 4274 O O . TYR B 1 55 ? 16.026 43.063 -51.757 1.00 28.66 55 TYR B O 1
ATOM 4283 N N . THR B 1 56 ? 14.354 42.336 -53.089 1.00 25.28 56 THR B N 1
ATOM 4284 C CA . THR B 1 56 ? 13.307 42.520 -52.095 1.00 24.31 56 THR B CA 1
ATOM 4285 C C . THR B 1 56 ? 12.470 41.252 -51.986 1.00 24.55 56 THR B C 1
ATOM 4286 O O . THR B 1 56 ? 12.588 40.326 -52.793 1.00 25.45 56 THR B O 1
ATOM 4290 N N . THR B 1 57 ? 11.608 41.232 -50.971 1.00 23.63 57 THR B N 1
ATOM 4291 C CA . THR B 1 57 ? 10.752 40.092 -50.681 1.00 24.65 57 THR B CA 1
ATOM 4292 C C . THR B 1 57 ? 9.349 40.584 -50.353 1.00 27.55 57 THR B C 1
ATOM 4293 O O . THR B 1 57 ? 9.167 41.702 -49.865 1.00 29.73 57 THR B O 1
ATOM 4297 N N . ASP B 1 58 ? 8.355 39.739 -50.624 1.00 27.71 58 ASP B N 1
ATOM 4298 C CA . ASP B 1 58 ? 6.977 40.071 -50.281 1.00 29.46 58 ASP B CA 1
ATOM 4299 C C . ASP B 1 58 ? 6.645 39.769 -48.826 1.00 29.49 58 ASP B C 1
ATOM 4300 O O . ASP B 1 58 ? 5.528 40.060 -48.385 1.00 30.39 58 ASP B O 1
ATOM 4305 N N . ASN B 1 59 ? 7.589 39.199 -48.079 1.00 28.47 59 ASN B N 1
ATOM 4306 C CA . ASN B 1 59 ? 7.409 38.839 -46.677 1.00 28.64 59 ASN B CA 1
ATOM 4307 C C . ASN B 1 59 ? 8.229 39.803 -45.826 1.00 29.20 59 ASN B C 1
ATOM 4308 O O . ASN B 1 59 ? 9.462 39.721 -45.802 1.00 30.36 59 ASN B O 1
ATOM 4313 N N . LYS B 1 60 ? 7.544 40.712 -45.127 1.00 28.53 60 LYS B N 1
ATOM 4314 C CA . LYS B 1 60 ? 8.241 41.671 -44.277 1.00 26.57 60 LYS B CA 1
ATOM 4315 C C . LYS B 1 60 ? 8.898 40.999 -43.079 1.00 25.47 60 LYS B C 1
ATOM 4316 O O . LYS B 1 60 ? 9.854 41.548 -42.520 1.00 23.75 60 LYS B O 1
ATOM 4322 N N . HIS B 1 61 ? 8.407 39.826 -42.672 1.00 28.19 61 HIS B N 1
ATOM 4323 C CA . HIS B 1 61 ? 9.041 39.104 -41.576 1.00 29.71 61 HIS B CA 1
ATOM 4324 C C . HIS B 1 61 ? 10.336 38.454 -42.038 1.00 29.91 61 HIS B C 1
ATOM 4325 O O . HIS B 1 61 ? 11.313 38.395 -41.283 1.00 28.89 61 HIS B O 1
ATOM 4332 N N . ALA B 1 62 ? 10.361 37.957 -43.279 1.00 29.92 62 ALA B N 1
ATOM 4333 C CA . ALA B 1 62 ? 11.595 37.402 -43.822 1.00 27.45 62 ALA B CA 1
ATOM 4334 C C . ALA B 1 62 ? 12.629 38.496 -44.045 1.00 25.76 62 ALA B C 1
ATOM 4335 O O . ALA B 1 62 ? 13.830 38.274 -43.848 1.00 24.41 62 ALA B O 1
ATOM 4337 N N . ALA B 1 63 ? 12.180 39.686 -44.452 1.00 25.63 63 ALA B N 1
ATOM 4338 C CA . ALA B 1 63 ? 13.093 40.814 -44.586 1.00 24.32 63 ALA B CA 1
ATOM 4339 C C . ALA B 1 63 ? 13.695 41.196 -43.243 1.00 24.32 63 ALA B C 1
ATOM 4340 O O . ALA B 1 63 ? 14.849 41.635 -43.182 1.00 26.79 63 ALA B O 1
ATOM 4342 N N . ALA B 1 64 ? 12.931 41.029 -42.157 1.00 22.52 64 ALA B N 1
ATOM 4343 C CA . ALA B 1 64 ? 13.436 41.359 -40.829 1.00 21.99 64 ALA B CA 1
ATOM 4344 C C . ALA B 1 64 ? 14.628 40.495 -40.447 1.00 21.75 64 ALA B C 1
ATOM 4345 O O . ALA B 1 64 ? 15.527 40.961 -39.737 1.00 21.56 64 ALA B O 1
ATOM 4347 N N . GLY B 1 65 ? 14.662 39.247 -40.913 1.00 23.69 65 GLY B N 1
ATOM 4348 C CA . GLY B 1 65 ? 15.776 38.372 -40.614 1.00 25.56 65 GLY B CA 1
ATOM 4349 C C . GLY B 1 65 ? 17.042 38.671 -41.377 1.00 27.23 65 GLY B C 1
ATOM 4350 O O . GLY B 1 65 ? 18.066 38.031 -41.124 1.00 27.64 65 GLY B O 1
ATOM 4351 N N . TYR B 1 66 ? 17.004 39.633 -42.297 1.00 27.83 66 TYR B N 1
ATOM 4352 C CA . TYR B 1 66 ? 18.182 40.081 -43.023 1.00 27.55 66 TYR B CA 1
ATOM 4353 C C . TYR B 1 66 ? 18.693 4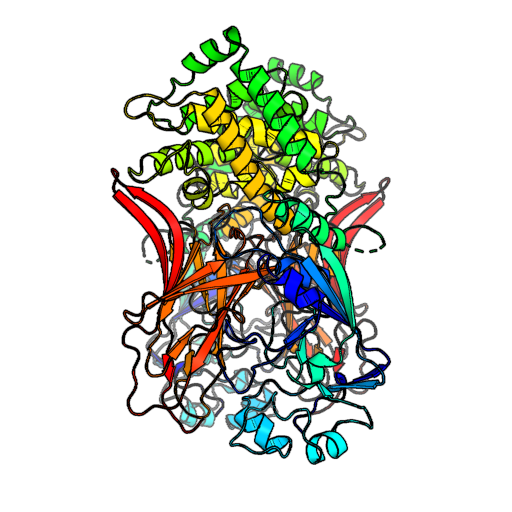1.422 -42.519 1.00 27.86 66 TYR B C 1
ATOM 4354 O O . TYR B 1 66 ? 19.438 42.105 -43.229 1.00 30.80 66 TYR B O 1
ATOM 4363 N N . THR B 1 67 ? 18.308 41.805 -41.306 1.00 27.23 67 THR B N 1
ATOM 4364 C CA . THR B 1 67 ? 18.807 43.012 -40.671 1.00 24.28 67 THR B CA 1
ATOM 4365 C C . THR B 1 67 ? 19.942 42.722 -39.702 1.00 24.51 67 THR B C 1
ATOM 4366 O O . THR B 1 67 ? 20.532 43.664 -39.163 1.00 23.72 67 THR B O 1
ATOM 4370 N N . VAL B 1 68 ? 20.254 41.447 -39.470 1.00 26.43 68 VAL B N 1
ATOM 4371 C CA . VAL B 1 68 ? 21.298 41.082 -38.524 1.00 28.90 68 VAL B CA 1
ATOM 4372 C C . VAL B 1 68 ? 22.652 41.519 -39.058 1.00 29.87 68 VAL B C 1
ATOM 4373 O O . VAL B 1 68 ? 22.980 41.299 -40.232 1.00 27.75 68 VAL B O 1
ATOM 4377 N N . SER B 1 69 ? 23.446 42.144 -38.195 1.00 33.30 69 SER B N 1
ATOM 4378 C CA . SER B 1 69 ? 24.824 42.446 -38.544 1.00 40.62 69 SER B CA 1
ATOM 4379 C C . SER B 1 69 ? 25.626 41.154 -38.631 1.00 45.91 69 SER B C 1
ATOM 4380 O O . SER B 1 69 ? 25.451 40.240 -37.821 1.00 46.48 69 SER B O 1
ATOM 4383 N N . ASP B 1 70 ? 26.508 41.078 -39.628 1.00 49.52 70 ASP B N 1
ATOM 4384 C CA . ASP B 1 70 ? 27.466 39.987 -39.728 1.00 53.70 70 ASP B CA 1
ATOM 4385 C C . ASP B 1 70 ? 28.890 40.461 -39.450 1.00 56.22 70 ASP B C 1
ATOM 4386 O O . ASP B 1 70 ? 29.857 39.752 -39.751 1.00 58.12 70 ASP B O 1
ATOM 4391 N N . GLU B 1 71 ? 29.020 41.663 -38.881 1.00 56.36 71 GLU B N 1
ATOM 4392 C CA . GLU B 1 71 ? 30.307 42.144 -38.389 1.00 58.59 71 GLU B CA 1
ATOM 4393 C C . GLU B 1 71 ? 30.827 41.248 -37.273 1.00 58.66 71 GLU B C 1
ATOM 4394 O O . GLU B 1 71 ? 32.003 40.867 -37.255 1.00 59.63 71 GLU B O 1
ATOM 4400 N N . SER B 1 72 ? 29.952 40.895 -36.333 1.00 57.23 72 SER B N 1
ATOM 4401 C CA . SER B 1 72 ? 30.306 40.138 -35.144 1.00 57.25 72 SER B CA 1
ATOM 4402 C C . SER B 1 72 ? 29.380 38.934 -35.023 1.00 55.20 72 SER B C 1
ATOM 4403 O O . SER B 1 72 ? 28.436 38.768 -35.800 1.00 55.57 72 SER B O 1
ATOM 4406 N N . VAL B 1 73 ? 29.658 38.086 -34.036 1.00 52.13 73 VAL B N 1
ATOM 4407 C CA . VAL B 1 73 ? 28.836 36.918 -33.742 1.00 47.71 73 VAL B CA 1
ATOM 4408 C C . VAL B 1 73 ? 28.117 37.162 -32.422 1.00 42.99 73 VAL B C 1
ATOM 4409 O O . VAL B 1 73 ? 28.756 37.467 -31.407 1.00 43.17 73 VAL B O 1
ATOM 4413 N N . LEU B 1 74 ? 26.790 37.016 -32.438 1.00 37.76 74 LEU B N 1
ATOM 4414 C CA . LEU B 1 74 ? 25.947 37.241 -31.261 1.00 33.36 74 LEU B CA 1
ATOM 4415 C C . LEU B 1 74 ? 26.119 38.660 -30.723 1.00 29.39 74 LEU B C 1
ATOM 4416 O O . LEU B 1 74 ? 26.174 38.885 -29.513 1.00 29.71 74 LEU B O 1
ATOM 4421 N N . SER B 1 75 ? 26.206 39.628 -31.635 1.00 27.18 75 SER B N 1
ATOM 4422 C CA . SER B 1 75 ? 26.344 41.018 -31.215 1.00 26.88 75 SER B CA 1
ATOM 4423 C C . SER B 1 75 ? 25.029 41.581 -30.700 1.00 28.72 75 SER B C 1
ATOM 4424 O O . SER B 1 75 ? 25.033 42.514 -29.889 1.00 29.69 75 SER B O 1
ATOM 4427 N N . GLY B 1 76 ? 23.905 41.048 -31.168 1.00 29.49 76 GLY B N 1
ATOM 4428 C CA . GLY B 1 76 ? 22.606 41.567 -30.799 1.00 30.28 76 GLY B CA 1
ATOM 4429 C C . GLY B 1 76 ? 22.197 42.830 -31.520 1.00 30.07 76 GLY B C 1
ATOM 4430 O O . GLY B 1 76 ? 21.209 43.461 -31.124 1.00 30.82 76 GLY B O 1
ATOM 4431 N N . LYS B 1 77 ? 22.917 43.217 -32.567 1.00 28.45 77 LYS B N 1
ATOM 4432 C CA . LYS B 1 77 ? 22.656 44.454 -33.286 1.00 25.39 77 LYS B CA 1
ATOM 4433 C C . LYS B 1 77 ? 21.930 44.145 -34.589 1.00 24.33 77 LYS B C 1
ATOM 4434 O O . LYS B 1 77 ? 22.325 43.235 -35.326 1.00 23.41 77 LYS B O 1
ATOM 4440 N N . ALA B 1 78 ? 20.870 44.901 -34.864 1.00 25.03 78 ALA B N 1
ATOM 4441 C CA . ALA B 1 78 ? 20.070 44.723 -36.067 1.00 24.83 78 ALA B CA 1
ATOM 4442 C C . ALA B 1 78 ? 19.815 46.071 -36.725 1.00 23.67 78 ALA B C 1
ATOM 4443 O O . ALA B 1 78 ? 19.889 47.123 -36.085 1.00 23.45 78 ALA B O 1
ATOM 4445 N N . GLY B 1 79 ? 19.512 46.024 -38.020 1.00 22.56 79 GLY B N 1
ATOM 4446 C CA . GLY B 1 79 ? 19.234 47.225 -38.782 1.00 22.19 79 GLY B CA 1
ATOM 4447 C C . GLY B 1 79 ? 17.758 47.562 -38.842 1.00 22.30 79 GLY B C 1
ATOM 4448 O O . GLY B 1 79 ? 17.198 48.086 -37.874 1.00 22.67 79 GLY B O 1
ATOM 4449 N N . GLY B 1 80 ? 17.117 47.268 -39.967 1.00 23.22 80 GLY B N 1
ATOM 4450 C CA . GLY B 1 80 ? 15.695 47.528 -40.101 1.00 24.86 80 GLY B CA 1
ATOM 4451 C C . GLY B 1 80 ? 15.211 47.154 -41.485 1.00 24.66 80 GLY B C 1
ATOM 4452 O O . GLY B 1 80 ? 15.999 46.860 -42.391 1.00 24.91 80 GLY B O 1
ATOM 4453 N N . VAL B 1 81 ? 13.887 47.167 -41.632 1.00 22.63 81 VAL B N 1
ATOM 4454 C CA . VAL B 1 81 ? 13.213 46.802 -42.872 1.00 22.97 81 VAL B CA 1
ATOM 4455 C C . VAL B 1 81 ? 12.638 48.061 -43.500 1.00 26.67 81 VAL B C 1
ATOM 4456 O O . VAL B 1 81 ? 12.010 48.874 -42.812 1.00 25.38 81 VAL B O 1
ATOM 4460 N N . VAL B 1 82 ? 12.850 48.224 -44.802 1.00 26.95 82 VAL B N 1
ATOM 4461 C CA . VAL B 1 82 ? 12.265 49.324 -45.556 1.00 27.02 82 VAL B CA 1
ATOM 4462 C C . VAL B 1 82 ? 11.157 48.784 -46.447 1.00 27.52 82 VAL B C 1
ATOM 4463 O O . VAL B 1 82 ? 11.278 47.700 -47.033 1.00 26.96 82 VAL B O 1
ATOM 4467 N N . ARG B 1 83 ? 10.070 49.544 -46.528 1.00 28.59 83 ARG B N 1
ATOM 4468 C CA . ARG B 1 83 ? 8.966 49.283 -47.441 1.00 26.36 83 ARG B CA 1
ATOM 4469 C C . ARG B 1 83 ? 9.183 50.137 -48.685 1.00 29.81 83 ARG B C 1
ATOM 4470 O O . ARG B 1 83 ? 9.197 51.369 -48.596 1.00 29.09 83 ARG B O 1
ATOM 4478 N N . VAL B 1 84 ? 9.360 49.492 -49.837 1.00 26.66 84 VAL B N 1
ATOM 4479 C CA . VAL B 1 84 ? 9.721 50.181 -51.072 1.00 33.53 84 VAL B CA 1
ATOM 4480 C C . VAL B 1 84 ? 8.580 50.052 -52.076 1.00 33.98 84 VAL B C 1
ATOM 4481 O O . VAL B 1 84 ? 8.112 48.943 -52.363 1.00 33.18 84 VAL B O 1
ATOM 4485 N N . THR B 1 85 ? 8.125 51.194 -52.592 1.00 28.72 85 THR B N 1
ATOM 4486 C CA . THR B 1 85 ? 6.988 51.272 -53.502 1.00 31.01 85 THR B CA 1
ATOM 4487 C C . THR B 1 85 ? 7.369 52.049 -54.755 1.00 30.34 85 THR B C 1
ATOM 4488 O O . THR B 1 85 ? 7.954 53.132 -54.659 1.00 30.04 85 THR B O 1
ATOM 4492 N N . TYR B 1 86 ? 7.022 51.476 -55.969 1.00 31.08 86 TYR B N 1
ATOM 4493 C CA . TYR B 1 86 ? 7.239 52.120 -57.258 1.00 31.59 86 TYR B CA 1
ATOM 4494 C C . TYR B 1 86 ? 6.085 53.055 -57.612 1.00 34.66 86 TYR B C 1
ATOM 4495 O O . TYR B 1 86 ? 4.941 52.827 -57.206 1.00 34.02 86 TYR B O 1
ATOM 4504 N N . PRO B 1 87 ? 6.366 54.117 -58.365 1.00 34.84 87 PRO B N 1
ATOM 4505 C CA . PRO B 1 87 ? 5.284 54.886 -58.982 1.00 35.03 87 PRO B CA 1
ATOM 4506 C C . PRO B 1 87 ? 4.811 54.187 -60.243 1.00 36.00 87 PRO B C 1
ATOM 4507 O O . PRO B 1 87 ? 5.600 53.592 -60.982 1.00 35.43 87 PRO B O 1
ATOM 4511 N N . GLY B 1 88 ? 3.509 54.252 -60.478 1.00 38.15 88 GLY B N 1
ATOM 4512 C CA . GLY B 1 88 ? 2.954 53.690 -61.686 1.00 39.85 88 GLY B CA 1
ATOM 4513 C C . GLY B 1 88 ? 2.888 52.173 -61.625 1.00 40.73 88 GLY B C 1
ATOM 4514 O O . GLY B 1 88 ? 2.827 51.558 -60.556 1.00 38.17 88 GLY B O 1
ATOM 4515 N N . LYS B 1 89 ? 2.904 51.566 -62.808 1.00 41.88 89 LYS B N 1
ATOM 4516 C CA . LYS B 1 89 ? 2.673 50.137 -62.955 1.00 42.63 89 LYS B CA 1
ATOM 4517 C C . LYS B 1 89 ? 3.984 49.394 -63.180 1.00 40.27 89 LYS B C 1
ATOM 4518 O O . LYS B 1 89 ? 4.874 49.879 -63.884 1.00 38.05 89 LYS B O 1
ATOM 4524 N N . THR B 1 90 ? 4.087 48.210 -62.579 1.00 41.22 90 THR B N 1
ATOM 4525 C CA . THR B 1 90 ? 5.270 47.365 -62.651 1.00 40.60 90 THR B CA 1
ATOM 4526 C C . THR B 1 90 ? 4.882 45.984 -63.157 1.00 40.61 90 THR B C 1
ATOM 4527 O O . THR B 1 90 ? 3.830 45.452 -62.788 1.00 41.19 90 THR B O 1
ATOM 4531 N N . ARG B 1 91 ? 5.728 45.409 -64.009 1.00 39.85 91 ARG B N 1
ATOM 4532 C CA . ARG B 1 91 ? 5.556 44.036 -64.467 1.00 40.01 91 ARG B CA 1
ATOM 4533 C C . ARG B 1 91 ? 6.489 43.126 -63.681 1.00 39.02 91 ARG B C 1
ATOM 4534 O O . ARG B 1 91 ? 7.714 43.255 -63.774 1.00 38.06 91 ARG B O 1
ATOM 4542 N N . ILE B 1 92 ? 5.913 42.209 -62.913 1.00 39.46 92 ILE B N 1
ATOM 4543 C CA . ILE B 1 92 ? 6.683 41.164 -62.252 1.00 40.41 92 ILE B CA 1
ATOM 4544 C C . ILE B 1 92 ? 6.731 39.979 -63.207 1.00 43.81 92 ILE B C 1
ATOM 4545 O O . ILE B 1 92 ? 5.731 39.285 -63.400 1.00 45.83 92 ILE B O 1
ATOM 4550 N N . LEU B 1 93 ? 7.894 39.751 -63.809 1.00 40.72 93 LEU B N 1
ATOM 4551 C CA . LEU B 1 93 ? 8.068 38.716 -64.818 1.00 45.13 93 LEU B CA 1
ATOM 4552 C C . LEU B 1 93 ? 8.671 37.478 -64.169 1.00 44.36 93 LEU B C 1
ATOM 4553 O O . LEU B 1 93 ? 9.784 37.533 -63.635 1.00 41.68 93 LEU B O 1
ATOM 4558 N N . ALA B 1 94 ? 7.923 36.381 -64.179 1.00 39.48 94 ALA B N 1
ATOM 4559 C CA . ALA B 1 94 ? 8.432 35.102 -63.710 1.00 39.49 94 ALA B CA 1
ATOM 4560 C C . ALA B 1 94 ? 8.992 34.310 -64.882 1.00 41.06 94 ALA B C 1
ATOM 4561 O O . ALA B 1 94 ? 8.383 34.252 -65.954 1.00 42.74 94 ALA B O 1
ATOM 4563 N N . VAL B 1 95 ? 10.164 33.709 -64.675 1.00 39.75 95 VAL B N 1
ATOM 4564 C CA . VAL B 1 95 ? 10.840 32.939 -65.708 1.00 42.41 95 VAL B CA 1
ATOM 4565 C C . VAL B 1 95 ? 11.285 31.607 -65.118 1.00 42.95 95 VAL B C 1
ATOM 4566 O O . VAL B 1 95 ? 11.279 31.401 -63.903 1.00 41.87 95 VAL B O 1
ATOM 4570 N N . LYS B 1 96 ? 11.671 30.697 -66.008 1.00 44.60 96 LYS B N 1
ATOM 4571 C CA . LYS B 1 96 ? 12.128 29.379 -65.594 1.00 45.96 96 LYS B CA 1
ATOM 4572 C C . LYS B 1 96 ? 13.486 29.475 -64.906 1.00 45.58 96 LYS B C 1
ATOM 4573 O O . LYS B 1 96 ? 14.271 30.393 -65.157 1.00 43.77 96 LYS B O 1
ATOM 4579 N N . SER B 1 97 ? 13.752 28.520 -64.012 1.00 46.79 97 SER B N 1
ATOM 4580 C CA . SER B 1 97 ? 15.038 28.449 -63.321 1.00 47.17 97 SER B CA 1
ATOM 4581 C C . SER B 1 97 ? 16.099 27.979 -64.308 1.00 47.25 97 SER B C 1
ATOM 4582 O O . SER B 1 97 ? 16.428 26.795 -64.408 1.00 49.25 97 SER B O 1
ATOM 4585 N N . LEU B 1 98 ? 16.630 28.938 -65.059 1.00 45.87 98 LEU B N 1
ATOM 4586 C CA . LEU B 1 98 ? 17.629 28.687 -66.081 1.00 47.47 98 LEU B CA 1
ATOM 4587 C C . LEU B 1 98 ? 18.821 29.595 -65.826 1.00 46.47 98 LEU B C 1
ATOM 4588 O O . LEU B 1 98 ? 18.769 30.513 -65.003 1.00 44.53 98 LEU B O 1
ATOM 4593 N N . SER B 1 99 ? 19.908 29.332 -66.544 1.00 48.53 99 SER B N 1
ATOM 4594 C CA . SER B 1 99 ? 21.086 30.176 -66.442 1.00 49.60 99 SER B CA 1
ATOM 4595 C C . SER B 1 99 ? 20.823 31.515 -67.118 1.00 49.44 99 SER B C 1
A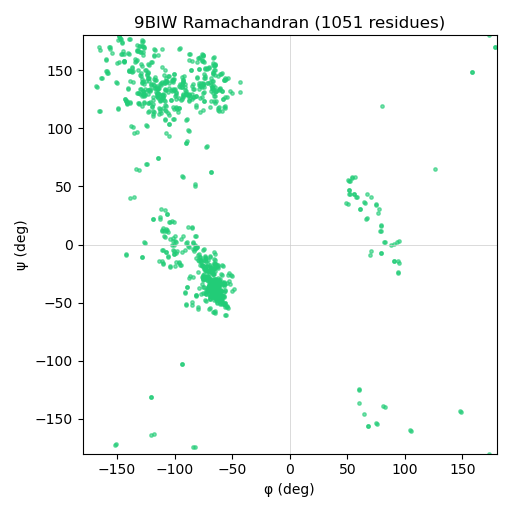TOM 4596 O O . SER B 1 99 ? 20.007 31.621 -68.038 1.00 50.11 99 SER B O 1
ATOM 4599 N N . ALA B 1 100 ? 21.513 32.549 -66.631 1.00 48.48 100 ALA B N 1
ATOM 4600 C CA . ALA B 1 100 ? 21.340 33.885 -67.191 1.00 46.74 100 ALA B CA 1
ATOM 4601 C C . ALA B 1 100 ? 21.614 33.899 -68.690 1.00 49.88 100 ALA B C 1
ATOM 4602 O O . ALA B 1 100 ? 20.910 34.576 -69.448 1.00 51.77 100 ALA B O 1
ATOM 4604 N N . ALA B 1 101 ? 22.632 33.158 -69.135 1.00 50.49 101 ALA B N 1
ATOM 4605 C CA . ALA B 1 101 ? 22.952 33.107 -70.559 1.00 50.69 101 ALA B CA 1
ATOM 4606 C C . ALA B 1 101 ? 21.763 32.607 -71.372 1.00 50.64 101 ALA B C 1
ATOM 4607 O O . ALA B 1 101 ? 21.430 33.167 -72.422 1.00 50.71 101 ALA B O 1
ATOM 4609 N N . GLU B 1 102 ? 21.111 31.546 -70.896 1.00 50.68 102 GLU B N 1
ATOM 4610 C CA . GLU B 1 102 ? 19.939 31.017 -71.585 1.00 52.32 102 GLU B CA 1
ATOM 4611 C C . GLU B 1 102 ? 18.763 31.986 -71.492 1.00 50.15 102 GLU B C 1
ATOM 4612 O O . GLU B 1 102 ? 18.008 32.150 -72.457 1.00 50.70 102 GLU B O 1
ATOM 4618 N N . LEU B 1 103 ? 18.591 32.630 -70.335 1.00 48.12 103 LEU B N 1
ATOM 4619 C CA . LEU B 1 103 ? 17.540 33.633 -70.191 1.00 46.22 103 LEU B CA 1
ATOM 4620 C C . LEU B 1 103 ? 17.759 34.797 -71.149 1.00 46.09 103 LEU B C 1
ATOM 4621 O O . LEU B 1 103 ? 16.809 35.292 -71.766 1.00 46.15 103 LEU B O 1
ATOM 4626 N N . LYS B 1 104 ? 19.004 35.262 -71.266 1.00 46.22 104 LYS B N 1
ATOM 4627 C CA . LYS B 1 104 ? 19.317 36.356 -72.179 1.00 46.68 104 LYS B CA 1
ATOM 4628 C C . LYS B 1 104 ? 18.949 35.999 -73.616 1.00 48.59 104 LYS B C 1
ATOM 4629 O O . LYS B 1 104 ? 18.367 36.813 -74.342 1.00 48.56 104 LYS B O 1
ATOM 4635 N N . GLY B 1 105 ? 19.285 34.781 -74.044 1.00 50.63 105 GLY B N 1
ATOM 4636 C CA . GLY B 1 105 ? 18.978 34.379 -75.407 1.00 53.50 105 GLY B CA 1
ATOM 4637 C C . GLY B 1 105 ? 17.492 34.205 -75.667 1.00 54.45 105 GLY B C 1
ATOM 4638 O O . GLY B 1 105 ? 16.979 34.650 -76.697 1.00 56.17 105 GLY B O 1
ATOM 4639 N N . LYS B 1 106 ? 16.777 33.557 -74.742 1.00 53.87 106 LYS B N 1
ATOM 4640 C CA . LYS B 1 106 ? 15.367 33.263 -74.981 1.00 54.85 106 LYS B CA 1
ATOM 4641 C C . LYS B 1 106 ? 14.465 34.478 -74.813 1.00 54.17 106 LYS B C 1
ATOM 4642 O O . LYS B 1 106 ? 13.330 34.459 -75.302 1.00 53.50 106 LYS B O 1
ATOM 4648 N N . LEU B 1 107 ? 14.933 35.524 -74.139 1.00 54.35 107 LEU B N 1
ATOM 4649 C CA . LEU B 1 107 ? 14.167 36.752 -73.992 1.00 54.00 107 LEU B CA 1
ATOM 4650 C C . LEU B 1 107 ? 14.599 37.832 -74.975 1.00 58.14 107 LEU B C 1
ATOM 4651 O O . LEU B 1 107 ? 14.066 38.943 -74.927 1.00 60.39 107 LEU B O 1
ATOM 4656 N N . GLY B 1 108 ? 15.544 37.534 -75.863 1.00 60.43 108 GLY B N 1
ATOM 4657 C CA . GLY B 1 108 ? 15.961 38.501 -76.860 1.00 61.54 108 GLY B CA 1
ATOM 4658 C C . GLY B 1 108 ? 16.886 39.586 -76.364 1.00 62.55 108 GLY B C 1
ATOM 4659 O O . GLY B 1 108 ? 16.856 40.702 -76.889 1.00 67.99 108 GLY B O 1
ATOM 4660 N N . LEU B 1 109 ? 17.709 39.294 -75.363 1.00 58.08 109 LEU B N 1
ATOM 4661 C CA . LEU B 1 109 ? 18.660 40.257 -74.831 1.00 56.38 109 LEU B CA 1
ATOM 4662 C C . LEU B 1 109 ? 20.042 40.081 -75.451 1.00 56.41 109 LEU B C 1
ATOM 4663 O O . LEU B 1 109 ? 20.332 39.101 -76.143 1.00 58.36 109 LEU B O 1
ATOM 4668 N N . ASP B 1 110 ? 20.897 41.070 -75.195 1.00 55.10 110 ASP B N 1
ATOM 4669 C CA . ASP B 1 110 ? 22.290 41.015 -75.607 1.00 54.73 110 ASP B CA 1
ATOM 4670 C C . ASP B 1 110 ? 23.023 40.060 -74.675 1.00 52.85 110 ASP B C 1
ATOM 4671 O O . ASP B 1 110 ? 22.899 40.162 -73.451 1.00 49.82 110 ASP B O 1
ATOM 4676 N N . SER B 1 111 ? 23.780 39.126 -75.247 1.00 54.25 111 SER B N 1
ATOM 4677 C CA . SER B 1 111 ? 24.449 38.131 -74.419 1.00 54.12 111 SER B CA 1
ATOM 4678 C C . SER B 1 111 ? 25.720 38.653 -73.761 1.00 53.63 111 SER B C 1
ATOM 4679 O O . SER B 1 111 ? 26.228 38.005 -72.839 1.00 53.47 111 SER B O 1
ATOM 4682 N N . ALA B 1 112 ? 26.238 39.801 -74.197 1.00 52.87 112 ALA B N 1
ATOM 4683 C CA . ALA B 1 112 ? 27.492 40.338 -73.683 1.00 52.58 112 ALA B CA 1
ATOM 4684 C C . ALA B 1 112 ? 27.324 41.343 -72.545 1.00 51.18 112 ALA B C 1
ATOM 4685 O O . ALA B 1 112 ? 28.323 41.916 -72.102 1.00 52.47 112 ALA B O 1
ATOM 4687 N N . LYS B 1 113 ? 26.109 41.568 -72.053 1.00 49.67 113 LYS B N 1
ATOM 4688 C CA . LYS B 1 113 ? 25.890 42.462 -70.923 1.00 48.62 113 LYS B CA 1
ATOM 4689 C C . LYS B 1 113 ? 25.070 41.744 -69.863 1.00 47.36 113 LYS B C 1
ATOM 4690 O O . LYS B 1 113 ? 24.299 40.831 -70.179 1.00 47.73 113 LYS B O 1
ATOM 4696 N N . PRO B 1 114 ? 25.209 42.146 -68.599 1.00 44.87 114 PRO B N 1
ATOM 4697 C CA . PRO B 1 114 ? 24.455 41.502 -67.516 1.00 42.00 114 PRO B CA 1
ATOM 4698 C C . PRO B 1 114 ? 22.951 41.469 -67.763 1.00 40.57 114 PRO B C 1
ATOM 4699 O O . PRO B 1 114 ? 22.369 42.403 -68.319 1.00 40.35 114 PRO B O 1
ATOM 4703 N N . LEU B 1 115 ? 22.328 40.365 -67.340 1.00 40.59 115 LEU B N 1
ATOM 4704 C CA . LEU B 1 115 ? 20.905 40.145 -67.578 1.00 40.34 115 LEU B CA 1
ATOM 4705 C C . LEU B 1 115 ? 20.046 41.170 -66.844 1.00 40.22 115 LEU B C 1
ATOM 4706 O O . LEU B 1 115 ? 19.235 41.873 -67.458 1.00 38.14 115 LEU B O 1
ATOM 4711 N N . ILE B 1 116 ? 20.197 41.254 -65.518 1.00 39.54 116 ILE B N 1
ATOM 4712 C CA . ILE B 1 116 ? 19.343 42.139 -64.727 1.00 37.76 116 ILE B CA 1
ATOM 4713 C C . ILE B 1 116 ? 19.562 43.593 -65.126 1.00 38.57 116 ILE B C 1
ATOM 4714 O O . ILE B 1 116 ? 18.620 44.394 -65.156 1.00 35.19 116 ILE B O 1
ATOM 4719 N N . ASP B 1 117 ? 20.803 43.952 -65.461 1.00 39.81 117 ASP B N 1
ATOM 4720 C CA . ASP B 1 117 ? 21.108 45.311 -65.893 1.00 41.86 117 ASP B CA 1
ATOM 4721 C C . ASP B 1 117 ? 20.429 45.679 -67.204 1.00 44.58 117 ASP B C 1
ATOM 4722 O O . ASP B 1 117 ? 20.479 46.849 -67.601 1.00 46.20 117 ASP B O 1
ATOM 4727 N N . GLN B 1 118 ? 19.791 44.722 -67.878 1.00 45.03 118 GLN B N 1
ATOM 4728 C CA . GLN B 1 118 ? 19.105 44.973 -69.136 1.00 46.09 118 GLN B CA 1
ATOM 4729 C C . GLN B 1 118 ? 17.590 44.902 -69.008 1.00 44.55 118 GLN B C 1
ATOM 4730 O O . GLN B 1 118 ? 16.892 44.941 -70.027 1.00 46.86 118 GLN B O 1
ATOM 4736 N N . LEU B 1 119 ? 17.061 44.785 -67.787 1.00 41.12 119 LEU B N 1
ATOM 4737 C CA . LEU B 1 119 ? 15.613 44.752 -67.615 1.00 40.25 119 LEU B CA 1
ATOM 4738 C C . LEU B 1 119 ? 14.951 46.039 -68.089 1.00 42.16 119 LEU B C 1
ATOM 4739 O O . LEU B 1 119 ? 13.741 46.045 -68.338 1.00 43.31 119 LEU B O 1
ATOM 4744 N N . ASN B 1 120 ? 15.714 47.125 -68.224 1.00 42.32 120 ASN B N 1
ATOM 4745 C CA . ASN B 1 120 ? 15.193 48.396 -68.707 1.00 42.44 120 ASN B CA 1
ATOM 4746 C C . ASN B 1 120 ? 15.527 48.630 -70.176 1.00 45.35 120 ASN B C 1
ATOM 4747 O O . ASN B 1 120 ? 15.497 49.775 -70.640 1.00 46.10 120 ASN B O 1
ATOM 4752 N N . ASP B 1 121 ? 15.848 47.565 -70.909 1.00 47.68 121 ASP B N 1
ATOM 4753 C CA . ASP B 1 121 ? 15.997 47.650 -72.355 1.00 51.27 121 ASP B CA 1
ATOM 4754 C C . ASP B 1 121 ? 14.682 48.095 -72.975 1.00 51.92 121 ASP B C 1
ATOM 4755 O O . ASP B 1 121 ? 13.612 47.600 -72.611 1.00 50.44 121 ASP B O 1
ATOM 4760 N N . LYS B 1 122 ? 14.767 49.043 -73.908 1.00 54.40 122 LYS B N 1
ATOM 4761 C CA . LYS B 1 122 ? 13.569 49.541 -74.577 1.00 55.77 122 LYS B CA 1
ATOM 4762 C C . LYS B 1 122 ? 12.859 48.424 -75.339 1.00 56.48 122 LYS B C 1
ATOM 4763 O O . LYS B 1 122 ? 11.635 48.276 -75.245 1.00 56.29 122 LYS B O 1
ATOM 4769 N N . SER B 1 123 ? 13.616 47.630 -76.105 1.00 57.05 123 SER B N 1
ATOM 4770 C CA . SER B 1 123 ? 13.025 46.520 -76.852 1.00 57.46 123 SER B CA 1
ATOM 4771 C C . SER B 1 123 ? 12.459 45.459 -75.914 1.00 56.36 123 SER B C 1
ATOM 4772 O O . SER B 1 123 ? 11.339 44.974 -76.114 1.00 57.61 123 SER B O 1
ATOM 4775 N N . PHE B 1 124 ? 13.226 45.079 -74.889 1.00 53.40 124 PHE B N 1
ATOM 4776 C CA . PHE B 1 124 ? 12.752 44.097 -73.917 1.00 50.62 124 PHE B CA 1
ATOM 4777 C C . PHE B 1 124 ? 11.494 44.582 -73.207 1.00 48.84 124 PHE B C 1
ATOM 4778 O O . PHE B 1 124 ? 10.549 43.810 -73.004 1.00 48.65 124 PHE B O 1
ATOM 4786 N N . LEU B 1 125 ? 11.473 45.857 -72.815 1.00 47.70 125 LEU B N 1
ATOM 4787 C CA . LEU B 1 125 ? 10.322 46.413 -72.110 1.00 46.23 125 LEU B CA 1
ATOM 4788 C C . LEU B 1 125 ? 9.053 46.298 -72.941 1.00 47.34 125 LEU B C 1
ATOM 4789 O O . LEU B 1 125 ? 8.004 45.888 -72.437 1.00 47.56 125 LEU B O 1
ATOM 4794 N N . GLU B 1 126 ? 9.127 46.668 -74.219 1.00 48.84 126 GLU B N 1
ATOM 4795 C CA . GLU B 1 126 ? 7.944 46.623 -75.073 1.00 50.74 126 GLU B CA 1
ATOM 4796 C C . GLU B 1 126 ? 7.401 45.203 -75.200 1.00 52.72 126 GLU B C 1
ATOM 4797 O O . GLU B 1 126 ? 6.190 44.978 -75.092 1.00 53.71 126 GLU B O 1
ATOM 4799 N N . LYS B 1 127 ? 8.285 44.229 -75.430 1.00 53.72 127 LYS B N 1
ATOM 4800 C CA . LYS B 1 127 ? 7.835 42.863 -75.692 1.00 54.83 127 LYS B CA 1
ATOM 4801 C C . LYS B 1 127 ? 7.228 42.214 -74.448 1.00 53.42 127 LYS B C 1
ATOM 4802 O O . LYS B 1 127 ? 6.176 41.568 -74.532 1.00 55.51 127 LYS B O 1
ATOM 4808 N N . TYR B 1 128 ? 7.872 42.366 -73.291 1.00 50.66 128 TYR B N 1
ATOM 4809 C CA . TYR B 1 128 ? 7.474 41.651 -72.084 1.00 50.34 128 TYR B CA 1
ATOM 4810 C C . TYR B 1 128 ? 6.868 42.541 -71.005 1.00 50.09 128 TYR B C 1
ATOM 4811 O O . TYR B 1 128 ? 6.418 42.022 -69.978 1.00 50.38 128 TYR B O 1
ATOM 4820 N N . GLY B 1 129 ? 6.844 43.860 -71.201 1.00 49.31 129 GLY B N 1
ATOM 4821 C CA . GLY B 1 129 ? 6.429 44.760 -70.137 1.00 46.89 129 GLY B CA 1
ATOM 4822 C C . GLY B 1 129 ? 4.946 44.757 -69.834 1.00 47.58 129 GLY B C 1
ATOM 4823 O O . GLY B 1 129 ? 4.555 45.181 -68.741 1.00 46.38 129 GLY B O 1
ATOM 4824 N N . ASP B 1 130 ? 4.111 44.316 -70.779 1.00 50.08 130 ASP B N 1
ATOM 4825 C CA . ASP B 1 130 ? 2.653 44.384 -70.640 1.00 51.25 130 ASP B CA 1
ATOM 4826 C C . ASP B 1 130 ? 2.197 45.834 -70.485 1.00 48.90 130 ASP B C 1
ATOM 4827 O O . ASP B 1 130 ? 1.203 46.125 -69.815 1.00 47.81 130 ASP B O 1
ATOM 4832 N N . GLY B 1 131 ? 2.947 46.755 -71.088 1.00 47.61 131 GLY B N 1
ATOM 4833 C CA . GLY B 1 131 ? 2.655 48.168 -71.010 1.00 47.72 131 GLY B CA 1
ATOM 4834 C C . GLY B 1 131 ? 3.146 48.861 -69.758 1.00 46.03 131 GLY B C 1
ATOM 4835 O O . GLY B 1 131 ? 2.913 50.067 -69.609 1.00 45.91 131 GLY B O 1
ATOM 4836 N N . ALA B 1 132 ? 3.824 48.148 -68.862 1.00 43.58 132 ALA B N 1
ATOM 4837 C CA . ALA B 1 132 ? 4.262 48.721 -67.600 1.00 42.88 132 ALA B CA 1
ATOM 4838 C C . ALA B 1 132 ? 5.470 49.633 -67.797 1.00 39.53 132 ALA B C 1
ATOM 4839 O O . ALA B 1 132 ? 6.161 49.592 -68.820 1.00 39.94 132 ALA B O 1
ATOM 4841 N N . ASN B 1 133 ? 5.717 50.467 -66.784 1.00 38.98 133 ASN B N 1
ATOM 4842 C CA . ASN B 1 133 ? 6.854 51.381 -66.824 1.00 40.82 133 ASN B CA 1
ATOM 4843 C C . ASN B 1 133 ? 8.177 50.640 -66.702 1.00 39.73 133 ASN B C 1
ATOM 4844 O O . ASN B 1 133 ? 9.190 51.086 -67.253 1.00 39.31 133 ASN B O 1
ATOM 4849 N N . ARG B 1 134 ? 8.188 49.516 -65.992 1.00 38.12 134 ARG B N 1
ATOM 4850 C CA . ARG B 1 134 ? 9.405 48.754 -65.766 1.00 36.30 134 ARG B CA 1
ATOM 4851 C C . ARG B 1 134 ? 9.048 47.278 -65.682 1.00 36.63 134 ARG B C 1
ATOM 4852 O O . ARG B 1 134 ? 7.876 46.893 -65.734 1.00 36.89 134 ARG B O 1
ATOM 4860 N N . VAL B 1 135 ? 10.078 46.448 -65.546 1.00 37.33 135 VAL B N 1
ATOM 4861 C CA . VAL B 1 135 ? 9.915 45.022 -65.309 1.00 37.66 135 VAL B CA 1
ATOM 4862 C C . VAL B 1 135 ? 10.807 44.638 -64.140 1.00 37.30 135 VAL B C 1
ATOM 4863 O O . VAL B 1 135 ? 11.995 44.979 -64.122 1.00 38.42 135 VAL B O 1
ATOM 4867 N N . VAL B 1 136 ? 10.237 43.935 -63.167 1.00 35.44 136 VAL B N 1
ATOM 4868 C CA . VAL B 1 136 ? 10.980 43.394 -62.037 1.00 33.46 136 VAL B CA 1
ATOM 4869 C C . VAL B 1 136 ? 10.913 41.880 -62.134 1.00 34.84 136 VAL B C 1
ATOM 4870 O O . VAL B 1 136 ? 9.825 41.308 -62.270 1.00 36.03 136 VAL B O 1
ATOM 4874 N N . LEU B 1 137 ? 12.072 41.233 -62.075 1.00 34.77 137 LEU B N 1
ATOM 4875 C CA . LEU B 1 137 ? 12.137 39.794 -62.266 1.00 35.38 137 LEU B CA 1
ATOM 4876 C C . LEU B 1 137 ? 11.850 39.076 -60.955 1.00 35.30 137 LEU B C 1
ATOM 4877 O O . LEU B 1 137 ? 12.498 39.340 -59.938 1.00 34.79 137 LEU B O 1
ATOM 4882 N N . LYS B 1 138 ? 10.869 38.177 -60.978 1.00 36.54 138 LYS B N 1
ATOM 4883 C CA . LYS B 1 138 ? 10.673 37.283 -59.850 1.00 38.23 138 LYS B CA 1
ATOM 4884 C C . LYS B 1 138 ? 11.805 36.267 -59.844 1.00 39.56 138 LYS B C 1
ATOM 4885 O O . LYS B 1 138 ? 12.212 35.770 -60.898 1.00 40.75 138 LYS B O 1
ATOM 4891 N N . MET B 1 139 ? 12.321 35.972 -58.658 1.00 39.62 139 MET B N 1
ATOM 4892 C CA . MET B 1 139 ? 13.526 35.162 -58.536 1.00 40.71 139 MET B CA 1
ATOM 4893 C C . MET B 1 139 ? 13.324 33.760 -59.096 1.00 42.35 139 MET B C 1
ATOM 4894 O O . MET B 1 139 ? 12.497 33.001 -58.569 1.00 40.87 139 MET B O 1
ATOM 4899 N N . PRO B 1 140 ? 14.036 33.384 -60.157 1.00 46.09 140 PRO B N 1
ATOM 4900 C CA . PRO B 1 140 ? 13.921 32.020 -60.690 1.00 49.54 140 PRO B CA 1
ATOM 4901 C C . PRO B 1 140 ? 14.458 30.971 -59.732 1.00 52.47 140 PRO B C 1
ATOM 4902 O O . PRO B 1 140 ? 13.735 30.047 -59.344 1.00 54.13 140 PRO B O 1
ATOM 4906 N N . PHE B 1 141 ? 15.735 31.097 -59.368 1.00 53.63 141 PHE B N 1
ATOM 4907 C CA . PHE B 1 141 ? 16.355 30.139 -58.464 1.00 54.67 141 PHE B CA 1
ATOM 4908 C C . PHE B 1 141 ? 15.621 30.139 -57.132 1.00 55.76 141 PHE B C 1
ATOM 4909 O O . PHE B 1 141 ? 15.095 31.160 -56.681 1.00 54.76 141 PHE B O 1
ATOM 4917 N N . ALA B 1 142 ? 15.572 28.970 -56.511 1.00 59.06 142 ALA B N 1
ATOM 4918 C CA . ALA B 1 142 ? 14.603 28.706 -55.459 1.00 61.00 142 ALA B CA 1
ATOM 4919 C C . ALA B 1 142 ? 15.048 29.234 -54.098 1.00 62.04 142 ALA B C 1
ATOM 4920 O O . ALA B 1 142 ? 16.064 29.919 -53.945 1.00 61.86 142 ALA B O 1
ATOM 4922 N N . ASP B 1 143 ? 14.234 28.904 -53.099 1.00 63.16 143 ASP B N 1
ATOM 4923 C CA . ASP B 1 143 ? 14.465 29.156 -51.686 1.00 62.81 143 ASP B CA 1
ATOM 4924 C C . ASP B 1 143 ? 13.566 28.195 -50.923 1.00 62.70 143 ASP B C 1
ATOM 4925 O O . ASP B 1 143 ? 12.598 27.657 -51.466 1.00 63.63 143 ASP B O 1
ATOM 4930 N N . GLY B 1 144 ? 13.914 27.949 -49.669 1.00 61.54 144 GLY B N 1
ATOM 4931 C CA . GLY B 1 144 ? 13.110 26.987 -48.937 1.00 61.43 144 GLY B CA 1
ATOM 4932 C C . GLY B 1 144 ? 11.738 27.487 -48.541 1.00 59.41 144 GLY B C 1
ATOM 4933 O O . GLY B 1 144 ? 10.887 26.679 -48.151 1.00 61.51 144 GLY B O 1
ATOM 4934 N N . THR B 1 145 ? 11.512 28.791 -48.628 1.00 54.52 145 THR B N 1
ATOM 4935 C CA . THR B 1 145 ? 10.318 29.459 -48.146 1.00 48.99 145 THR B CA 1
ATOM 4936 C C . THR B 1 145 ? 9.222 29.463 -49.203 1.00 46.15 145 THR B C 1
ATOM 4937 O O . THR B 1 145 ? 9.476 29.318 -50.401 1.00 45.25 145 THR B O 1
ATOM 4941 N N . GLU B 1 146 ? 7.987 29.632 -48.733 1.00 45.06 146 GLU B N 1
ATOM 4942 C CA . GLU B 1 146 ? 6.833 29.866 -49.587 1.00 45.44 146 GLU B CA 1
ATOM 4943 C C . GLU B 1 146 ? 6.674 31.342 -49.932 1.00 45.11 146 GLU B C 1
ATOM 4944 O O . GLU B 1 146 ? 5.606 31.750 -50.404 1.00 46.23 146 GLU B O 1
ATOM 4946 N N . ASP B 1 147 ? 7.705 32.147 -49.690 1.00 42.72 147 ASP B N 1
ATOM 4947 C CA . ASP B 1 147 ? 7.707 33.561 -50.022 1.00 39.75 147 ASP B CA 1
ATOM 4948 C C . ASP B 1 147 ? 8.183 33.769 -51.456 1.00 38.14 147 ASP B C 1
ATOM 4949 O O . ASP B 1 147 ? 8.782 32.886 -52.074 1.00 40.28 147 ASP B O 1
ATOM 4954 N N . SER B 1 148 ? 7.907 34.960 -51.980 1.00 35.58 148 SER B N 1
ATOM 4955 C CA . SER B 1 148 ? 8.346 35.363 -53.307 1.00 34.41 148 SER B CA 1
ATOM 4956 C C . SER B 1 148 ? 9.399 36.454 -53.187 1.00 34.16 148 SER B C 1
ATOM 4957 O O . SER B 1 148 ? 9.288 37.348 -52.343 1.00 33.70 148 SER B O 1
ATOM 4960 N N . GLU B 1 149 ? 10.426 36.372 -54.029 1.00 32.70 149 GLU B N 1
ATOM 4961 C CA . GLU B 1 149 ? 11.513 37.337 -54.029 1.00 33.07 149 GLU B CA 1
ATOM 4962 C C . GLU B 1 149 ? 11.651 37.965 -55.408 1.00 31.83 149 GLU B C 1
ATOM 4963 O O . GLU B 1 149 ? 11.370 37.332 -56.432 1.00 31.12 149 GLU B O 1
ATOM 4969 N N . PHE B 1 150 ? 12.078 39.225 -55.420 1.00 30.44 150 PHE B N 1
ATOM 4970 C CA . PHE B 1 150 ? 12.120 40.035 -56.626 1.00 29.61 150 PHE B CA 1
ATOM 4971 C C . PHE B 1 150 ? 13.503 40.646 -56.797 1.00 29.75 150 PHE B C 1
ATOM 4972 O O . PHE B 1 150 ? 14.128 41.074 -55.822 1.00 28.45 150 PHE B O 1
ATOM 4980 N N . ILE B 1 151 ? 13.980 40.668 -58.039 1.00 30.70 151 ILE B N 1
ATOM 4981 C CA . ILE B 1 151 ? 15.279 41.234 -58.385 1.00 30.25 151 ILE B CA 1
ATOM 4982 C C . ILE B 1 151 ? 15.045 42.460 -59.260 1.00 30.64 151 ILE B C 1
ATOM 4983 O O . ILE B 1 151 ? 14.498 42.349 -60.365 1.00 31.93 151 ILE B O 1
ATOM 4988 N N . HIS B 1 152 ? 15.460 43.625 -58.769 1.00 28.75 152 HIS B N 1
ATOM 4989 C CA . HIS B 1 152 ? 15.221 44.895 -59.438 1.00 27.20 152 HIS B CA 1
ATOM 4990 C C . HIS B 1 152 ? 16.463 45.366 -60.187 1.00 26.85 152 HIS B C 1
ATOM 4991 O O . HIS B 1 152 ? 17.597 45.124 -59.765 1.00 26.03 152 HIS B O 1
ATOM 4998 N N . ASN B 1 153 ? 16.233 46.039 -61.313 1.00 28.96 153 ASN B N 1
ATOM 4999 C CA . ASN B 1 153 ? 17.317 46.704 -62.021 1.00 30.53 153 ASN B CA 1
ATOM 5000 C C . ASN B 1 153 ? 17.816 47.865 -61.172 1.00 31.01 153 ASN B C 1
ATOM 5001 O O . ASN B 1 153 ? 17.021 48.616 -60.601 1.00 33.60 153 ASN B O 1
ATOM 5006 N N . TRP B 1 154 ? 19.141 48.002 -61.073 1.00 28.93 154 TRP B N 1
ATOM 5007 C CA . TRP B 1 154 ? 19.708 48.981 -60.147 1.00 28.70 154 TRP B CA 1
ATOM 5008 C C . TRP B 1 154 ? 19.316 50.407 -60.511 1.00 28.64 154 TRP B C 1
ATOM 5009 O O . TRP B 1 154 ? 19.133 51.244 -59.620 1.00 25.84 154 TRP B O 1
ATOM 5020 N N . LYS B 1 155 ? 19.187 50.709 -61.802 1.00 32.62 155 LYS B N 1
ATOM 5021 C CA . LYS B 1 155 ? 18.742 52.047 -62.177 1.00 36.31 155 LYS B CA 1
ATOM 5022 C C . LYS B 1 155 ? 17.242 52.225 -61.961 1.00 37.15 155 LYS B C 1
ATOM 5023 O O . LYS B 1 155 ? 16.790 53.318 -61.597 1.00 38.46 155 LYS B O 1
ATOM 5029 N N . ASP B 1 156 ? 16.458 51.161 -62.164 1.00 35.77 156 ASP B N 1
ATOM 5030 C CA . ASP B 1 156 ? 15.022 51.241 -61.908 1.00 34.90 156 ASP B CA 1
ATOM 5031 C C . ASP B 1 156 ? 14.736 51.433 -60.426 1.00 32.20 156 ASP B C 1
ATOM 5032 O O . ASP B 1 156 ? 13.797 52.148 -60.060 1.00 33.35 156 ASP B O 1
ATOM 5037 N N . ALA B 1 157 ? 15.529 50.802 -59.557 1.00 29.50 157 ALA B N 1
ATOM 5038 C CA . ALA B 1 157 ? 15.263 50.866 -58.124 1.00 29.16 157 ALA B CA 1
ATOM 5039 C C . ALA B 1 157 ? 15.411 52.276 -57.568 1.00 27.99 157 ALA B C 1
ATOM 5040 O O . ALA B 1 157 ? 14.916 52.551 -56.469 1.00 25.18 157 ALA B O 1
ATOM 5042 N N . GLU B 1 158 ? 16.072 53.178 -58.300 1.00 29.44 158 GLU B N 1
ATOM 5043 C CA . GLU B 1 158 ? 16.190 54.559 -57.846 1.00 30.15 158 GLU B CA 1
ATOM 5044 C C . GLU B 1 158 ? 14.846 55.274 -57.812 1.00 31.23 158 GLU B C 1
ATOM 5045 O O . GLU B 1 158 ? 14.735 56.332 -57.184 1.00 35.50 158 GLU B O 1
ATOM 5051 N N . GLN B 1 159 ? 13.831 54.728 -58.475 1.00 28.96 159 GLN B N 1
ATOM 5052 C CA . GLN B 1 159 ? 12.515 55.347 -58.536 1.00 30.21 159 GLN B CA 1
ATOM 5053 C C . GLN B 1 159 ? 11.620 54.935 -57.374 1.00 30.07 159 GLN B C 1
ATOM 5054 O O . GLN B 1 159 ? 10.484 55.413 -57.282 1.00 30.69 159 GLN B O 1
ATOM 5060 N N . LEU B 1 160 ? 12.106 54.071 -56.487 1.00 29.27 160 LEU B N 1
ATOM 5061 C CA . LEU B 1 160 ? 11.299 53.578 -55.383 1.00 30.00 160 LEU B CA 1
ATOM 5062 C C . LEU B 1 160 ? 11.154 54.633 -54.298 1.00 30.03 160 LEU B C 1
ATOM 5063 O O . LEU B 1 160 ? 12.113 55.329 -53.954 1.00 28.04 160 LEU B O 1
ATOM 5068 N N . SER B 1 161 ? 9.941 54.751 -53.764 1.00 32.02 161 SER B N 1
ATOM 5069 C CA . SER B 1 161 ? 9.733 55.491 -52.530 1.00 32.94 161 SER B CA 1
ATOM 5070 C C . SER B 1 161 ? 10.037 54.566 -51.363 1.00 32.76 161 SER B C 1
ATOM 5071 O O . SER B 1 161 ? 9.592 53.415 -51.343 1.00 33.30 161 SER B O 1
ATOM 5074 N N . VAL B 1 162 ? 10.798 55.062 -50.393 1.00 31.40 162 VAL B N 1
ATOM 5075 C CA . VAL B 1 162 ? 11.324 54.240 -49.311 1.00 28.15 162 VAL B CA 1
ATOM 5076 C C . VAL B 1 162 ? 10.739 54.727 -47.996 1.00 28.24 162 VAL B C 1
ATOM 5077 O O . VAL B 1 162 ? 10.747 55.931 -47.713 1.00 31.93 162 VAL B O 1
ATOM 5081 N N . GLU B 1 163 ? 10.221 53.791 -47.205 1.00 24.66 163 GLU B N 1
ATOM 5082 C CA . GLU B 1 163 ? 9.671 54.082 -45.891 1.00 24.92 163 GLU B CA 1
ATOM 5083 C C . GLU B 1 163 ? 10.189 53.048 -44.906 1.00 23.35 163 GLU B C 1
ATOM 5084 O O . GLU B 1 163 ? 10.627 51.964 -45.294 1.00 22.75 163 GLU B O 1
ATOM 5090 N N . THR B 1 164 ? 10.132 53.389 -43.622 1.00 25.13 164 THR B N 1
ATOM 5091 C CA . THR B 1 164 ? 10.487 52.433 -42.585 1.00 26.29 164 THR B CA 1
ATOM 5092 C C . THR B 1 164 ? 9.305 51.511 -42.325 1.00 27.29 164 THR B C 1
ATOM 5093 O O . THR B 1 164 ? 8.181 51.974 -42.101 1.00 28.09 164 THR B O 1
ATOM 5097 N N . GLU B 1 165 ? 9.556 50.205 -42.371 1.00 28.46 165 GLU B N 1
ATOM 5098 C CA . GLU B 1 165 ? 8.576 49.228 -41.918 1.00 28.66 165 GLU B CA 1
ATOM 5099 C C . GLU B 1 165 ? 8.776 48.936 -40.437 1.00 25.99 165 GLU B C 1
ATOM 5100 O O . GLU B 1 165 ? 7.832 49.017 -39.645 1.00 23.47 165 GLU B O 1
ATOM 5106 N N . VAL B 1 166 ? 10.012 48.609 -40.063 1.00 24.47 166 VAL B N 1
ATOM 5107 C CA . VAL B 1 166 ? 10.400 48.429 -38.673 1.00 25.81 166 VAL B CA 1
ATOM 5108 C C . VAL B 1 166 ? 11.910 48.592 -38.618 1.00 28.28 166 VAL B C 1
ATOM 5109 O O . VAL B 1 166 ? 12.613 48.298 -39.589 1.00 28.76 166 VAL B O 1
ATOM 5113 N N . ARG B 1 167 ? 12.410 49.091 -37.492 1.00 29.70 167 ARG B N 1
ATOM 5114 C CA . ARG B 1 167 ? 13.844 49.265 -37.328 1.00 30.29 167 ARG B CA 1
ATOM 5115 C C . ARG B 1 167 ? 14.251 48.872 -35.917 1.00 30.26 167 ARG B C 1
ATOM 5116 O O . ARG B 1 167 ? 13.478 49.013 -34.966 1.00 31.01 167 ARG B O 1
ATOM 5124 N N . PHE B 1 168 ? 15.485 48.377 -35.795 1.00 28.90 168 PHE B N 1
ATOM 5125 C CA . PHE B 1 168 ? 16.008 47.903 -34.526 1.00 27.12 168 PHE B CA 1
ATOM 5126 C C . PHE B 1 168 ? 17.340 48.541 -34.154 1.00 27.99 168 PHE B C 1
ATOM 5127 O O . PHE B 1 168 ? 17.906 48.188 -33.113 1.00 26.91 168 PHE B O 1
ATOM 5135 N N . ASP B 1 169 ? 17.856 49.466 -34.968 1.00 30.24 169 ASP B N 1
ATOM 5136 C CA . ASP B 1 169 ? 19.186 50.024 -34.757 1.00 31.75 169 ASP B CA 1
ATOM 5137 C C . ASP B 1 169 ? 19.255 51.003 -33.593 1.00 30.69 169 ASP B C 1
ATOM 5138 O O . ASP B 1 169 ? 20.364 51.365 -33.182 1.00 32.33 169 ASP B O 1
ATOM 5143 N N . ASN B 1 170 ? 18.120 51.434 -33.050 1.00 27.74 170 ASN B N 1
ATOM 5144 C CA . ASN B 1 170 ? 18.112 52.297 -31.875 1.00 28.25 170 ASN B CA 1
ATOM 5145 C C . ASN B 1 170 ? 18.073 51.508 -30.578 1.00 26.45 170 ASN B C 1
ATOM 5146 O O . ASN B 1 170 ? 18.054 52.109 -29.498 1.00 27.00 170 ASN B O 1
ATOM 5151 N N . LEU B 1 171 ? 18.081 50.183 -30.662 1.00 26.58 171 LEU B N 1
ATOM 5152 C CA . LEU B 1 171 ? 18.064 49.315 -29.499 1.00 25.97 171 LEU B CA 1
ATOM 5153 C C . LEU B 1 171 ? 19.453 48.784 -29.184 1.00 25.31 171 LEU B C 1
ATOM 5154 O O . LEU B 1 171 ? 19.618 48.039 -28.213 1.00 25.40 171 LEU B O 1
ATOM 5159 N N . GLY B 1 172 ? 20.446 49.166 -29.984 1.00 25.76 172 GLY B N 1
ATOM 5160 C CA . GLY B 1 172 ? 21.828 48.773 -29.761 1.00 26.41 172 GLY B CA 1
ATOM 5161 C C . GLY B 1 172 ? 21.994 47.267 -29.783 1.00 27.82 172 GLY B C 1
ATOM 5162 O O . GLY B 1 172 ? 21.608 46.585 -30.740 1.00 27.01 172 GLY B O 1
ATOM 5163 N N . LYS B 1 173 ? 22.570 46.732 -28.710 1.00 28.76 173 LYS B N 1
ATOM 5164 C CA . LYS B 1 173 ? 22.852 45.307 -28.595 1.00 27.88 173 LYS B CA 1
ATOM 5165 C C . LYS B 1 173 ? 21.640 44.501 -28.156 1.00 27.20 173 LYS B C 1
ATOM 5166 O O . LYS B 1 173 ? 21.771 43.304 -27.871 1.00 28.95 173 LYS B O 1
ATOM 5172 N N . ARG B 1 174 ? 20.473 45.138 -28.088 1.00 25.31 174 ARG B N 1
ATOM 5173 C CA . ARG B 1 174 ? 19.207 44.464 -27.841 1.00 23.55 174 ARG B CA 1
ATOM 5174 C C . ARG B 1 174 ? 18.323 44.483 -29.078 1.00 20.53 174 ARG B C 1
ATOM 5175 O O . ARG B 1 174 ? 17.134 44.163 -28.989 1.00 19.76 174 ARG B O 1
ATOM 5183 N N . GLY B 1 175 ? 18.887 44.855 -30.229 1.00 19.84 175 GLY B N 1
ATOM 5184 C CA . GLY B 1 175 ? 18.097 44.943 -31.445 1.00 27.23 175 GLY B CA 1
ATOM 5185 C C . GLY B 1 175 ? 17.571 43.603 -31.922 1.00 24.96 175 GLY B C 1
ATOM 5186 O O . GLY B 1 175 ? 16.442 43.511 -32.409 1.00 25.74 175 GLY B O 1
ATOM 5187 N N . GLN B 1 176 ? 18.379 42.548 -31.802 1.00 23.04 176 GLN B N 1
ATOM 5188 C CA . GLN B 1 176 ? 17.939 41.243 -32.282 1.00 22.82 176 GLN B CA 1
ATOM 5189 C C . GLN B 1 176 ? 16.884 40.625 -31.373 1.00 21.01 176 GLN B C 1
ATOM 5190 O O . GLN B 1 176 ? 16.160 39.723 -31.811 1.00 20.15 176 GLN B O 1
ATOM 5196 N N . ASP B 1 177 ? 16.785 41.088 -30.124 1.00 21.12 177 ASP B N 1
ATOM 5197 C CA . ASP B 1 177 ? 15.643 40.720 -29.294 1.00 23.00 177 ASP B CA 1
ATOM 5198 C C . ASP B 1 177 ? 14.343 41.150 -29.959 1.00 24.08 177 ASP B C 1
ATOM 5199 O O . ASP B 1 177 ? 13.395 40.364 -30.068 1.00 25.30 177 ASP B O 1
ATOM 5204 N N . ALA B 1 178 ? 14.290 42.404 -30.419 1.00 22.64 178 ALA B N 1
ATOM 5205 C CA . ALA B 1 178 ? 13.092 42.911 -31.074 1.00 20.88 178 ALA B CA 1
ATOM 5206 C C . ALA B 1 178 ? 12.901 42.274 -32.442 1.00 20.97 178 ALA B C 1
ATOM 5207 O O . ALA B 1 178 ? 11.766 42.019 -32.858 1.00 22.21 178 ALA B O 1
ATOM 5209 N N . MET B 1 179 ? 13.997 42.027 -33.164 1.00 22.86 179 MET B N 1
ATOM 5210 C CA . MET B 1 179 ? 13.892 41.344 -34.448 1.00 28.29 179 MET B CA 1
ATOM 5211 C C . MET B 1 179 ? 13.287 39.956 -34.282 1.00 30.16 179 MET B C 1
ATOM 5212 O O . MET B 1 179 ? 12.410 39.555 -35.056 1.00 32.63 179 MET B O 1
ATOM 5217 N N . ASN B 1 180 ? 13.736 39.212 -33.269 1.00 28.49 180 ASN B N 1
ATOM 5218 C CA . ASN B 1 180 ? 13.164 37.897 -33.000 1.00 26.46 180 ASN B CA 1
ATOM 5219 C C . ASN B 1 180 ? 11.680 38.001 -32.670 1.00 26.24 180 ASN B C 1
ATOM 5220 O O . ASN B 1 180 ? 10.863 37.226 -33.180 1.00 24.99 180 ASN B O 1
ATOM 5225 N N . SER B 1 181 ? 11.312 38.953 -31.809 1.00 28.11 181 SER B N 1
ATOM 5226 C CA . SER B 1 181 ? 9.908 39.109 -31.443 1.00 30.67 181 SER B CA 1
ATOM 5227 C C . SER B 1 181 ? 9.076 39.585 -32.627 1.00 29.07 181 SER B C 1
ATOM 5228 O O . SER B 1 181 ? 7.920 39.175 -32.783 1.00 29.63 181 SER B O 1
ATOM 5231 N N . TYR B 1 182 ? 9.644 40.450 -33.471 1.00 27.56 182 TYR B N 1
ATOM 5232 C CA . TYR B 1 182 ? 8.902 40.942 -34.628 1.00 25.85 182 TYR B CA 1
ATOM 5233 C C . TYR B 1 182 ? 8.679 39.839 -35.654 1.00 26.63 182 TYR B C 1
ATOM 5234 O O . TYR B 1 182 ? 7.605 39.763 -36.264 1.00 27.03 182 TYR B O 1
ATOM 5243 N N . MET B 1 183 ? 9.681 38.981 -35.869 1.00 27.21 183 MET B N 1
ATOM 5244 C CA . MET B 1 183 ? 9.520 37.893 -36.829 1.00 29.17 183 MET B CA 1
ATOM 5245 C C . MET B 1 183 ? 8.485 36.888 -36.344 1.00 28.11 183 MET B C 1
ATOM 5246 O O . MET B 1 183 ? 7.684 36.381 -37.137 1.00 27.76 183 MET B O 1
ATOM 5251 N N . ASN B 1 184 ? 8.480 36.599 -35.042 1.00 28.11 184 ASN B N 1
ATOM 5252 C CA . ASN B 1 184 ? 7.521 35.662 -34.474 1.00 29.91 184 ASN B CA 1
ATOM 5253 C C . ASN B 1 184 ? 6.089 36.174 -34.568 1.00 30.98 184 ASN B C 1
ATOM 5254 O O . ASN B 1 184 ? 5.151 35.371 -34.506 1.00 30.13 184 ASN B O 1
ATOM 5259 N N . MET B 1 185 ? 5.903 37.488 -34.737 1.00 32.60 185 MET B N 1
ATOM 5260 C CA . MET B 1 185 ? 4.564 38.057 -34.833 1.00 36.56 185 MET B CA 1
ATOM 5261 C C . MET B 1 185 ? 3.762 37.460 -35.982 1.00 37.76 185 MET B C 1
ATOM 5262 O O . MET B 1 185 ? 2.532 37.573 -35.987 1.00 40.14 185 MET B O 1
ATOM 5267 N N . ALA B 1 186 ? 4.429 36.828 -36.954 1.00 37.02 186 ALA B N 1
ATOM 5268 C CA . ALA B 1 186 ? 3.718 36.141 -38.026 1.00 36.68 186 ALA B CA 1
ATOM 5269 C C . ALA B 1 186 ? 2.898 34.967 -37.507 1.00 36.64 186 ALA B C 1
ATOM 5270 O O . ALA B 1 186 ? 1.984 34.507 -38.200 1.00 38.38 186 ALA B O 1
ATOM 5272 N N . ASN B 1 187 ? 3.195 34.480 -36.304 1.00 35.32 187 ASN B N 1
ATOM 5273 C CA . ASN B 1 187 ? 2.434 33.402 -35.691 1.00 34.38 187 ASN B CA 1
ATOM 5274 C C . ASN B 1 187 ? 1.289 33.911 -34.828 1.00 35.92 187 ASN B C 1
ATOM 5275 O O . ASN B 1 187 ? 0.517 33.098 -34.309 1.00 36.26 187 ASN B O 1
ATOM 5280 N N . CYS B 1 188 ? 1.170 35.226 -34.650 1.00 37.09 188 CYS B N 1
ATOM 5281 C CA . CYS B 1 188 ? 0.168 35.744 -33.725 1.00 40.37 188 CYS B CA 1
ATOM 5282 C C . CYS B 1 188 ? -1.136 36.075 -34.455 1.00 42.85 188 CYS B C 1
ATOM 5283 O O . CYS B 1 188 ? -1.112 36.536 -35.598 1.00 43.51 188 CYS B O 1
ATOM 5286 N N . PRO B 1 189 ? -2.257 35.826 -33.770 1.00 44.59 189 PRO B N 1
ATOM 5287 C CA . PRO B 1 189 ? -3.604 36.018 -34.347 1.00 46.81 189 PRO B CA 1
ATOM 5288 C C . PRO B 1 189 ? -3.870 37.273 -35.174 1.00 48.40 189 PRO B C 1
ATOM 5289 O O . PRO B 1 189 ? -3.401 38.371 -34.856 1.00 48.61 189 PRO B O 1
ATOM 5293 N N . SER B 1 190 ? -4.618 37.081 -36.266 1.00 50.18 190 SER B N 1
ATOM 5294 C CA . SER B 1 190 ? -5.092 38.142 -37.162 1.00 51.30 190 SER B CA 1
ATOM 5295 C C . SER B 1 190 ? -3.963 38.751 -37.990 1.00 52.73 190 SER B C 1
ATOM 5296 O O . SER B 1 190 ? -2.877 38.186 -38.075 1.00 53.57 190 SER B O 1
ATOM 5299 N N . SER B 1 199 ? -3.201 26.268 -36.895 1.00 50.84 199 SER B N 1
ATOM 5300 C CA . SER B 1 199 ? -1.800 26.478 -36.542 1.00 50.20 199 SER B CA 1
ATOM 5301 C C . SER B 1 199 ? -1.436 25.822 -35.213 1.00 52.60 199 SER B C 1
ATOM 5302 O O . SER B 1 199 ? -1.090 26.517 -34.261 1.00 53.58 199 SER B O 1
ATOM 5304 N N . PRO B 1 200 ? -1.500 24.488 -35.153 1.00 52.54 200 PRO B N 1
ATOM 5305 C CA . PRO B 1 200 ? -1.167 23.822 -33.885 1.00 50.94 200 PRO B CA 1
ATOM 5306 C C . PRO B 1 200 ? 0.294 23.969 -33.501 1.00 48.42 200 PRO B C 1
ATOM 5307 O O . PRO B 1 200 ? 0.604 24.132 -32.313 1.00 48.00 200 PRO B O 1
ATOM 5311 N N . GLY B 1 201 ? 1.203 23.913 -34.472 1.00 46.41 201 GLY B N 1
ATOM 5312 C CA . GLY B 1 201 ? 2.624 23.973 -34.191 1.00 44.19 201 GLY B CA 1
ATOM 5313 C C . GLY B 1 201 ? 3.173 25.383 -34.112 1.00 41.71 201 GLY B C 1
ATOM 5314 O O . GLY B 1 201 ? 4.165 25.632 -33.421 1.00 43.38 201 GLY B O 1
ATOM 5315 N N . LYS B 1 202 ? 2.526 26.314 -34.814 1.00 38.33 202 LYS B N 1
ATOM 5316 C CA . LYS B 1 202 ? 2.949 27.712 -34.836 1.00 33.65 202 LYS B CA 1
ATOM 5317 C C . LYS B 1 202 ? 2.509 28.396 -33.546 1.00 33.18 202 LYS B C 1
ATOM 5318 O O . LYS B 1 202 ? 1.310 28.557 -33.298 1.00 36.46 202 LYS B O 1
ATOM 5320 N N . ILE B 1 203 ? 3.478 28.808 -32.731 1.00 31.77 203 ILE B N 1
ATOM 5321 C CA . ILE B 1 203 ? 3.230 29.385 -31.414 1.00 31.97 203 ILE B CA 1
ATOM 5322 C C . ILE B 1 203 ? 3.515 30.880 -31.460 1.00 32.89 203 ILE B C 1
ATOM 5323 O O . ILE B 1 203 ? 4.556 31.304 -31.978 1.00 33.52 203 ILE B O 1
ATOM 5328 N N . CYS B 1 204 ? 2.593 31.675 -30.917 1.00 33.62 204 CYS B N 1
ATOM 5329 C CA . CYS B 1 204 ? 2.797 33.106 -30.730 1.00 33.77 204 CYS B CA 1
ATOM 5330 C C . CYS B 1 204 ? 3.480 33.342 -29.388 1.00 33.26 204 CYS B C 1
ATOM 5331 O O . CYS B 1 204 ? 3.040 32.816 -28.361 1.00 32.74 204 CYS B O 1
ATOM 5334 N N . LEU B 1 205 ? 4.561 34.122 -29.403 1.00 33.34 205 LEU B N 1
ATOM 5335 C CA . LEU B 1 205 ? 5.388 34.351 -28.223 1.00 32.59 205 LEU B CA 1
ATOM 5336 C C . LEU B 1 205 ? 5.196 35.749 -27.639 1.00 32.50 205 LEU B C 1
ATOM 5337 O O . LEU B 1 205 ? 6.098 36.283 -26.989 1.00 32.96 205 LEU B O 1
ATOM 5342 N N . SER B 1 206 ? 4.026 36.353 -27.865 1.00 31.33 206 SER B N 1
ATOM 5343 C CA . SER B 1 206 ? 3.791 37.719 -27.408 1.00 31.50 206 SER B CA 1
ATOM 5344 C C . SER B 1 206 ? 3.835 37.854 -25.891 1.00 32.99 206 SER B C 1
ATOM 5345 O O . SER B 1 206 ? 4.014 38.969 -25.388 1.00 34.47 206 SER B O 1
ATOM 5348 N N . LYS B 1 207 ? 3.676 36.758 -25.151 1.00 31.32 207 LYS B N 1
ATOM 5349 C CA . LYS B 1 207 ? 3.699 36.826 -23.695 1.00 30.48 207 LYS B CA 1
ATOM 5350 C C . LYS B 1 207 ? 5.109 36.838 -23.116 1.00 29.44 207 LYS B C 1
ATOM 5351 O O . LYS B 1 207 ? 5.254 36.900 -21.890 1.00 29.93 207 LYS B O 1
ATOM 5357 N N . ILE B 1 208 ? 6.141 36.775 -23.953 1.00 27.04 208 ILE B N 1
ATOM 5358 C CA . ILE B 1 208 ? 7.528 36.839 -23.507 1.00 26.17 208 ILE B CA 1
ATOM 5359 C C . ILE B 1 208 ? 8.085 38.195 -23.918 1.00 25.13 208 ILE B C 1
ATOM 5360 O O . ILE B 1 208 ? 8.139 38.515 -25.112 1.00 24.85 208 ILE B O 1
ATOM 5365 N N . ASN B 1 209 ? 8.499 38.991 -22.937 1.00 25.51 209 ASN B N 1
ATOM 5366 C CA . ASN B 1 209 ? 9.205 40.243 -23.179 1.00 27.07 209 ASN B CA 1
ATOM 5367 C C . ASN B 1 209 ? 10.669 40.013 -22.828 1.00 26.76 209 ASN B C 1
ATOM 5368 O O . ASN B 1 209 ? 11.005 39.772 -21.664 1.00 26.40 209 ASN B O 1
ATOM 5373 N N . TRP B 1 210 ? 11.534 40.064 -23.841 1.00 26.70 210 TRP B N 1
ATOM 5374 C CA . TRP B 1 210 ? 12.938 39.721 -23.636 1.00 27.71 210 TRP B CA 1
ATOM 5375 C C . TRP B 1 210 ? 13.618 40.643 -22.630 1.00 29.61 210 TRP B C 1
ATOM 5376 O O . TRP B 1 210 ? 14.543 40.211 -21.933 1.00 30.08 210 TRP B O 1
ATOM 5387 N N . LYS B 1 211 ? 13.191 41.906 -22.531 1.00 31.05 211 LYS B N 1
ATOM 5388 C CA . LYS B 1 211 ? 13.749 42.763 -21.486 1.00 31.38 211 LYS B CA 1
ATOM 5389 C C . LYS B 1 211 ? 13.332 42.278 -20.103 1.00 32.12 211 LYS B C 1
ATOM 5390 O O . LYS B 1 211 ? 14.114 42.355 -19.149 1.00 33.34 211 LYS B O 1
ATOM 5396 N N . ASN B 1 212 ? 12.105 41.764 -19.977 1.00 31.39 212 ASN B N 1
ATOM 5397 C CA . ASN B 1 212 ? 11.672 41.202 -18.703 1.00 32.97 212 ASN B CA 1
ATOM 5398 C C . ASN B 1 212 ? 12.489 39.971 -18.352 1.00 30.90 212 ASN B C 1
ATOM 5399 O O . ASN B 1 212 ? 12.922 39.807 -17.206 1.00 32.45 212 ASN B O 1
ATOM 5404 N N . VAL B 1 213 ? 12.709 39.095 -19.333 1.00 27.89 213 VAL B N 1
ATOM 5405 C CA . VAL B 1 213 ? 13.451 37.863 -19.091 1.00 28.05 213 VAL B CA 1
ATOM 5406 C C . VAL B 1 213 ? 14.856 38.174 -18.589 1.00 28.53 213 VAL B C 1
ATOM 5407 O O . VAL B 1 213 ? 15.329 37.579 -17.615 1.00 28.84 213 VAL B O 1
ATOM 5411 N N . ARG B 1 214 ? 15.537 39.123 -19.235 1.00 28.92 214 ARG B N 1
ATOM 5412 C CA . ARG B 1 214 ? 16.897 39.463 -18.821 1.00 28.59 214 ARG B CA 1
ATOM 5413 C C . ARG B 1 214 ? 16.926 40.086 -17.431 1.00 28.21 214 ARG B C 1
ATOM 5414 O O . ARG B 1 214 ? 17.775 39.731 -16.606 1.00 28.91 214 ARG B O 1
ATOM 5422 N N . GLU B 1 215 ? 16.017 41.021 -17.156 1.00 26.85 215 GLU B N 1
ATOM 5423 C CA . GLU B 1 215 ? 16.028 41.690 -15.858 1.00 26.01 215 GLU B CA 1
ATOM 5424 C C . GLU B 1 215 ? 15.586 40.751 -14.740 1.00 25.99 215 GLU B C 1
ATOM 5425 O O . GLU B 1 215 ? 16.171 40.763 -13.651 1.00 25.78 215 GLU B O 1
ATOM 5431 N N . LYS B 1 216 ? 14.558 39.932 -14.982 1.00 24.39 216 LYS B N 1
ATOM 5432 C CA . LYS B 1 216 ? 14.087 39.028 -13.935 1.00 25.39 216 LYS B CA 1
ATOM 5433 C C . LYS B 1 216 ? 15.089 37.911 -13.668 1.00 25.50 216 LYS B C 1
ATOM 5434 O O . LYS B 1 216 ? 15.290 37.517 -12.513 1.00 26.41 216 LYS B O 1
ATOM 5440 N N . ALA B 1 217 ? 15.726 37.383 -14.717 1.00 25.75 217 ALA B N 1
ATOM 5441 C CA . ALA B 1 217 ? 16.716 36.331 -14.510 1.00 27.19 217 ALA B CA 1
ATOM 5442 C C . ALA B 1 217 ? 17.954 36.873 -13.812 1.00 27.39 217 ALA B C 1
ATOM 5443 O O . ALA B 1 217 ? 18.595 36.155 -13.037 1.00 27.59 217 ALA B O 1
ATOM 5445 N N . ASP B 1 218 ? 18.300 38.133 -14.075 1.00 27.40 218 ASP B N 1
ATOM 5446 C CA . ASP B 1 218 ? 19.408 38.762 -13.369 1.00 28.88 218 ASP B CA 1
ATOM 5447 C C . ASP B 1 218 ? 19.071 38.966 -11.897 1.00 28.28 218 ASP B C 1
ATOM 5448 O O . ASP B 1 218 ? 19.913 38.733 -11.022 1.00 30.10 218 ASP B O 1
ATOM 5453 N N . ALA B 1 219 ? 17.837 39.386 -11.606 1.00 27.13 219 ALA B N 1
ATOM 5454 C CA . ALA B 1 219 ? 17.413 39.552 -10.220 1.00 28.63 219 ALA B CA 1
ATOM 5455 C C . ALA B 1 219 ? 17.319 38.213 -9.501 1.00 30.80 219 ALA B C 1
ATOM 5456 O O . ALA B 1 219 ? 17.764 38.089 -8.354 1.00 34.58 219 ALA B O 1
ATOM 5458 N N . LEU B 1 220 ? 16.732 37.204 -10.151 1.00 28.95 220 LEU B N 1
ATOM 5459 C CA . LEU B 1 220 ? 16.544 35.909 -9.503 1.00 28.76 220 LEU B CA 1
ATOM 5460 C C . LEU B 1 220 ? 17.884 35.270 -9.157 1.00 29.69 220 LEU B C 1
ATOM 5461 O O . LEU B 1 220 ? 18.091 34.810 -8.028 1.00 30.68 220 LEU B O 1
ATOM 5466 N N . THR B 1 221 ? 18.804 35.220 -10.123 1.00 29.52 221 THR B N 1
ATOM 5467 C CA . THR B 1 221 ? 20.113 34.630 -9.861 1.00 30.70 221 THR B CA 1
ATOM 5468 C C . THR B 1 221 ? 20.885 35.425 -8.818 1.00 32.55 221 THR B C 1
ATOM 5469 O O . THR B 1 221 ? 21.662 34.848 -8.048 1.00 35.11 221 THR B O 1
ATOM 5473 N N . LYS B 1 222 ? 20.689 36.746 -8.780 1.00 31.67 222 LYS B N 1
ATOM 5474 C CA . LYS B 1 222 ? 21.358 37.556 -7.769 1.00 33.08 222 LYS B CA 1
ATOM 5475 C C . LYS B 1 222 ? 20.850 37.217 -6.376 1.00 33.38 222 LYS B C 1
ATOM 5476 O O . LYS B 1 222 ? 21.642 37.062 -5.440 1.00 35.97 222 LYS B O 1
ATOM 5482 N N . LYS B 1 223 ? 19.529 37.092 -6.224 1.00 31.76 223 LYS B N 1
ATOM 5483 C CA . LYS B 1 223 ? 18.959 36.751 -4.926 1.00 32.52 223 LYS B CA 1
ATOM 5484 C C . LYS B 1 223 ? 19.445 35.389 -4.453 1.00 34.17 223 LYS B C 1
ATOM 5485 O O . LYS B 1 223 ? 19.661 35.180 -3.253 1.00 36.23 223 LYS B O 1
ATOM 5491 N N . VAL B 1 224 ? 19.640 34.453 -5.383 1.00 34.31 224 VAL B N 1
ATOM 5492 C CA . VAL B 1 224 ? 20.097 33.122 -5.002 1.00 35.69 224 VAL B CA 1
ATOM 5493 C C . VAL B 1 224 ? 21.537 33.168 -4.507 1.00 38.07 224 VAL B C 1
ATOM 5494 O O . VAL B 1 224 ? 21.838 32.722 -3.393 1.00 39.83 224 VAL B O 1
ATOM 5498 N N . HIS B 1 225 ? 22.452 33.708 -5.315 1.00 39.96 225 HIS B N 1
ATOM 5499 C CA . HIS B 1 225 ? 23.850 33.675 -4.892 1.00 44.79 225 HIS B CA 1
ATOM 5500 C C . HIS B 1 225 ? 24.150 34.670 -3.778 1.00 46.15 225 HIS B C 1
ATOM 5501 O O . HIS B 1 225 ? 25.235 34.601 -3.189 1.00 48.04 225 HIS B O 1
ATOM 5508 N N . ALA B 1 226 ? 23.227 35.582 -3.474 1.00 45.75 226 ALA B N 1
ATOM 5509 C CA . ALA B 1 226 ? 23.350 36.425 -2.291 1.00 47.07 226 ALA B CA 1
ATOM 5510 C C . ALA B 1 226 ? 22.859 35.735 -1.024 1.00 50.47 226 ALA B C 1
ATOM 5511 O O . ALA B 1 226 ? 23.001 36.303 0.063 1.00 53.25 226 ALA B O 1
ATOM 5513 N N . ASP B 1 227 ? 22.290 34.533 -1.133 1.00 50.82 227 ASP B N 1
ATOM 5514 C CA . ASP B 1 227 ? 21.860 33.764 0.034 1.00 52.79 227 ASP B CA 1
ATOM 5515 C C . ASP B 1 227 ? 23.057 32.914 0.442 1.00 54.70 227 ASP B C 1
ATOM 5516 O O . ASP B 1 227 ? 23.206 31.766 0.022 1.00 55.55 227 ASP B O 1
ATOM 5521 N N . LYS B 1 228 ? 23.922 33.500 1.275 1.00 55.83 228 LYS B N 1
ATOM 5522 C CA . LYS B 1 228 ? 25.168 32.841 1.662 1.00 56.56 228 LYS B CA 1
ATOM 5523 C C . LYS B 1 228 ? 24.911 31.509 2.354 1.00 57.67 228 LYS B C 1
ATOM 5524 O O . LYS B 1 228 ? 25.655 30.542 2.149 1.00 59.22 228 LYS B O 1
ATOM 5526 N N . GLU B 1 229 ? 23.878 31.446 3.197 1.00 57.41 229 GLU B N 1
ATOM 5527 C CA . GLU B 1 229 ? 23.511 30.184 3.833 1.00 58.60 229 GLU B CA 1
ATOM 5528 C C . GLU B 1 229 ? 23.236 29.108 2.790 1.00 59.01 229 GLU B C 1
ATOM 5529 O O . GLU B 1 229 ? 23.770 27.995 2.868 1.00 61.17 229 GLU B O 1
ATOM 5531 N N . PHE B 1 230 ? 22.398 29.427 1.801 1.00 56.29 230 PHE B N 1
ATOM 5532 C CA . PHE B 1 230 ? 22.064 28.466 0.755 1.00 54.14 230 PHE B CA 1
ATOM 5533 C C . PHE B 1 230 ? 23.276 28.126 -0.105 1.00 53.72 230 PHE B C 1
ATOM 5534 O O . PHE B 1 230 ? 23.464 26.965 -0.488 1.00 54.46 230 PHE B O 1
ATOM 5542 N N . MET B 1 231 ? 24.103 29.124 -0.429 1.00 53.09 231 MET B N 1
ATOM 5543 C CA . MET B 1 231 ? 25.244 28.883 -1.307 1.00 53.18 231 MET B CA 1
ATOM 5544 C C . MET B 1 231 ? 26.277 27.960 -0.668 1.00 55.74 231 MET B C 1
ATOM 5545 O O . MET B 1 231 ? 26.949 27.204 -1.379 1.00 56.04 231 MET B O 1
ATOM 5550 N N . ASP B 1 232 ? 26.431 28.010 0.659 1.00 58.03 232 ASP B N 1
ATOM 5551 C CA . ASP B 1 232 ? 27.375 27.111 1.318 1.00 61.88 232 ASP B CA 1
ATOM 5552 C C . ASP B 1 232 ? 26.924 25.660 1.210 1.00 62.47 232 ASP B C 1
ATOM 5553 O O . ASP B 1 232 ? 27.742 24.767 0.960 1.00 63.16 232 ASP B O 1
ATOM 5558 N N . LYS B 1 233 ? 25.628 25.403 1.406 1.00 62.12 233 LYS B N 1
ATOM 5559 C CA . LYS B 1 233 ? 25.105 24.056 1.198 1.00 63.03 233 LYS B CA 1
ATOM 5560 C C . LYS B 1 233 ? 25.278 23.611 -0.246 1.00 62.51 233 LYS B C 1
ATOM 5561 O O . LYS B 1 233 ? 25.406 22.411 -0.515 1.00 64.88 233 LYS B O 1
ATOM 5567 N N . LEU B 1 234 ? 25.282 24.556 -1.187 1.00 59.14 234 LEU B N 1
ATOM 5568 C CA . LEU B 1 234 ? 25.531 24.202 -2.576 1.00 57.71 234 LEU B CA 1
ATOM 5569 C C . LEU B 1 234 ? 26.976 23.775 -2.792 1.00 61.55 234 LEU B C 1
ATOM 5570 O O . LEU B 1 234 ? 27.276 23.129 -3.803 1.00 61.99 234 LEU B O 1
ATOM 5575 N N . SER B 1 235 ? 27.871 24.118 -1.860 1.00 64.74 235 SER B N 1
ATOM 5576 C CA . SER B 1 235 ? 29.266 23.706 -1.934 1.00 68.73 235 SER B CA 1
ATOM 5577 C C . SER B 1 235 ? 29.481 22.261 -1.506 1.00 72.92 235 SER B C 1
ATOM 5578 O O . SER B 1 235 ? 30.534 21.691 -1.812 1.00 76.28 235 SER B O 1
ATOM 5581 N N . THR B 1 236 ? 28.518 21.657 -0.804 1.00 72.87 236 THR B N 1
ATOM 5582 C CA . THR B 1 236 ? 28.637 20.243 -0.462 1.00 75.07 236 THR B CA 1
ATOM 5583 C C . THR B 1 236 ? 28.414 19.374 -1.692 1.00 75.15 236 THR B C 1
ATOM 5584 O O . THR B 1 236 ? 29.200 18.461 -1.973 1.00 78.06 236 THR B O 1
ATOM 5588 N N . HIS B 1 237 ? 27.338 19.646 -2.435 1.00 72.53 237 HIS B N 1
ATOM 5589 C CA . HIS B 1 237 ? 27.090 18.929 -3.681 1.00 72.70 237 HIS B CA 1
ATOM 5590 C C . HIS B 1 237 ? 28.230 19.138 -4.667 1.00 73.80 237 HIS B C 1
ATOM 5591 O O . HIS B 1 237 ? 28.705 18.186 -5.298 1.00 77.30 237 HIS B O 1
ATOM 5598 N N . HIS B 1 238 ? 28.682 20.380 -4.816 1.00 70.64 238 HIS B N 1
ATOM 5599 C CA . HIS B 1 238 ? 29.783 20.654 -5.723 1.00 69.17 238 HIS B CA 1
ATOM 5600 C C . HIS B 1 238 ? 30.580 21.848 -5.226 1.00 67.14 238 HIS B C 1
ATOM 5601 O O . HIS B 1 238 ? 30.009 22.844 -4.777 1.00 65.43 238 HIS B O 1
ATOM 5608 N N . GLN B 1 239 ? 31.899 21.748 -5.333 1.00 66.57 239 GLN B N 1
ATOM 5609 C CA . GLN B 1 239 ? 32.795 22.856 -5.044 1.00 63.65 239 GLN B CA 1
ATOM 5610 C C . GLN B 1 239 ? 33.209 23.478 -6.369 1.00 61.50 239 GLN B C 1
ATOM 5611 O O . GLN B 1 239 ? 33.560 22.762 -7.314 1.00 62.70 239 GLN B O 1
ATOM 5613 N N . ARG B 1 240 ? 33.143 24.805 -6.438 1.00 58.17 240 ARG B N 1
ATOM 5614 C CA . ARG B 1 240 ? 33.416 25.508 -7.682 1.00 56.26 240 ARG B CA 1
ATOM 5615 C C . ARG B 1 240 ? 34.822 25.213 -8.187 1.00 59.82 240 ARG B C 1
ATOM 5616 O O . ARG B 1 240 ? 35.798 25.286 -7.434 1.00 61.93 240 ARG B O 1
ATOM 5624 N N . GLY B 1 241 ? 34.920 24.877 -9.472 1.00 60.53 241 GLY B N 1
ATOM 5625 C CA . GLY B 1 241 ? 36.182 24.653 -10.134 1.00 63.20 241 GLY B CA 1
ATOM 5626 C C . GLY B 1 241 ? 36.636 23.207 -10.182 1.00 65.77 241 GLY B C 1
ATOM 5627 O O . GLY B 1 241 ? 37.536 22.885 -10.968 1.00 66.94 241 GLY B O 1
ATOM 5628 N N . GLU B 1 242 ? 36.050 22.333 -9.365 1.00 66.56 242 GLU B N 1
ATOM 5629 C CA . GLU B 1 242 ? 36.431 20.927 -9.376 1.00 68.56 242 GLU B CA 1
ATOM 5630 C C . GLU B 1 242 ? 35.740 20.197 -10.530 1.00 67.53 242 GLU B C 1
ATOM 5631 O O . GLU B 1 242 ? 34.696 20.624 -11.025 1.00 63.05 242 GLU B O 1
ATOM 5633 N N . ALA B 1 243 ? 36.328 19.068 -10.947 1.00 71.86 243 ALA B N 1
ATOM 5634 C CA . ALA B 1 243 ? 35.836 18.303 -12.095 1.00 72.13 243 ALA B CA 1
ATOM 5635 C C . ALA B 1 243 ? 34.397 17.837 -11.906 1.00 70.49 243 ALA B C 1
ATOM 5636 O O . ALA B 1 243 ? 34.113 17.023 -11.020 1.00 71.91 243 ALA B O 1
ATOM 5638 N N . PRO B 1 244 ? 33.464 18.333 -12.715 1.00 67.91 244 PRO B N 1
ATOM 5639 C CA . PRO B 1 244 ? 32.054 17.963 -12.550 1.00 66.96 244 PRO B CA 1
ATOM 5640 C C . PRO B 1 244 ? 31.657 16.745 -13.376 1.00 69.17 244 PRO B C 1
ATOM 5641 O O . PRO B 1 244 ? 32.022 16.601 -14.545 1.00 71.13 244 PRO B O 1
ATOM 5645 N N . SER B 1 245 ? 30.907 15.849 -12.737 1.00 68.74 245 SER B N 1
ATOM 5646 C CA . SER B 1 245 ? 30.354 14.647 -13.352 1.00 68.26 245 SER B CA 1
ATOM 5647 C C . SER B 1 245 ? 28.837 14.770 -13.471 1.00 67.39 245 SER B C 1
ATOM 5648 O O . SER B 1 245 ? 28.214 15.673 -12.906 1.00 64.83 245 SER B O 1
ATOM 5651 N N . VAL B 1 246 ? 28.243 13.851 -14.242 1.00 37.52 246 VAL B N 1
ATOM 5652 C CA . VAL B 1 246 ? 26.792 13.855 -14.430 1.00 38.62 246 VAL B CA 1
ATOM 5653 C C . VAL B 1 246 ? 26.076 13.692 -13.096 1.00 40.60 246 VAL B C 1
ATOM 5654 O O . VAL B 1 246 ? 25.052 14.337 -12.844 1.00 40.24 246 VAL B O 1
ATOM 5658 N N . GLU B 1 247 ? 26.601 12.832 -12.220 1.00 41.54 247 GLU B N 1
ATOM 5659 C CA . GLU B 1 247 ? 25.991 12.657 -10.905 1.00 43.01 247 GLU B CA 1
ATOM 5660 C C . GLU B 1 247 ? 26.075 13.944 -10.092 1.00 45.68 247 GLU B C 1
ATOM 5661 O O . GLU B 1 247 ? 25.081 14.389 -9.506 1.00 47.15 247 GLU B O 1
ATOM 5663 N N . LYS B 1 248 ? 27.262 14.555 -10.044 1.00 45.00 248 LYS B N 1
ATOM 5664 C CA . LYS B 1 248 ? 27.420 15.812 -9.318 1.00 42.11 248 LYS B CA 1
ATOM 5665 C C . LYS B 1 248 ? 26.582 16.922 -9.937 1.00 38.78 248 LYS B C 1
ATOM 5666 O O . LYS B 1 248 ? 25.948 17.705 -9.219 1.00 39.34 248 LYS B O 1
ATOM 5672 N N . THR B 1 249 ? 26.564 17.008 -11.269 1.00 35.56 249 THR B N 1
ATOM 5673 C CA . THR B 1 249 ? 25.808 18.069 -11.924 1.00 32.67 249 THR B CA 1
ATOM 5674 C C . THR B 1 249 ? 24.307 17.868 -11.749 1.00 31.93 249 THR B C 1
ATOM 5675 O O . THR B 1 249 ? 23.563 18.848 -11.629 1.00 30.25 249 THR B O 1
ATOM 5679 N N . THR B 1 250 ? 23.845 16.613 -11.727 1.00 33.04 250 THR B N 1
ATOM 5680 C CA . THR B 1 250 ? 22.427 16.350 -11.503 1.00 32.53 250 THR B CA 1
ATOM 5681 C C . THR B 1 250 ? 22.017 16.725 -10.085 1.00 34.36 250 THR B C 1
ATOM 5682 O O . THR B 1 250 ? 20.943 17.301 -9.876 1.00 37.34 250 THR B O 1
ATOM 5686 N N . ALA B 1 251 ? 22.857 16.405 -9.097 1.00 33.33 251 ALA B N 1
ATOM 5687 C CA . ALA B 1 251 ? 22.551 16.776 -7.720 1.00 33.12 251 ALA B CA 1
ATOM 5688 C C . ALA B 1 251 ? 22.608 18.286 -7.540 1.00 30.46 251 ALA B C 1
ATOM 5689 O O . ALA B 1 251 ? 21.819 18.860 -6.781 1.00 27.07 251 ALA B O 1
ATOM 5691 N N . LEU B 1 252 ? 23.532 18.943 -8.241 1.00 31.36 252 LEU B N 1
ATOM 5692 C CA . LEU B 1 252 ? 23.598 20.399 -8.224 1.00 33.23 252 LEU B CA 1
ATOM 5693 C C . LEU B 1 252 ? 22.350 21.002 -8.857 1.00 33.16 252 LEU B C 1
ATOM 5694 O O . LEU B 1 252 ? 21.854 22.043 -8.410 1.00 33.20 252 LEU B O 1
ATOM 5699 N N . HIS B 1 253 ? 21.838 20.354 -9.905 1.00 32.87 253 HIS B N 1
ATOM 5700 C CA . HIS B 1 253 ? 20.599 20.781 -10.544 1.00 31.73 253 HIS B CA 1
ATOM 5701 C C . HIS B 1 253 ? 19.428 20.727 -9.569 1.00 30.49 253 HIS B C 1
ATOM 5702 O O . HIS B 1 253 ? 18.660 21.688 -9.447 1.00 28.76 253 HIS B O 1
ATOM 5709 N N . ASN B 1 254 ? 19.279 19.604 -8.861 1.00 30.93 254 ASN B N 1
ATOM 5710 C CA . ASN B 1 254 ? 18.149 19.440 -7.951 1.00 31.52 254 ASN B CA 1
ATOM 5711 C C . ASN B 1 254 ? 18.318 20.258 -6.678 1.00 34.30 254 ASN B C 1
ATOM 5712 O O . ASN B 1 254 ? 17.320 20.645 -6.058 1.00 36.42 254 ASN B O 1
ATOM 5717 N N . ALA B 1 255 ? 19.558 20.525 -6.265 1.00 33.87 255 ALA B N 1
ATOM 5718 C CA . ALA B 1 255 ? 19.768 21.394 -5.112 1.00 34.17 255 ALA B CA 1
ATOM 5719 C C . ALA B 1 255 ? 19.337 22.820 -5.426 1.00 35.45 255 ALA B C 1
ATOM 5720 O O . ALA B 1 255 ? 18.753 23.503 -4.577 1.00 37.87 255 ALA B O 1
ATOM 5722 N N . LEU B 1 256 ? 19.617 23.280 -6.647 1.00 34.22 256 LEU B N 1
ATOM 5723 C CA . LEU B 1 256 ? 19.183 24.608 -7.067 1.00 31.79 256 LEU B CA 1
ATOM 5724 C C . LEU B 1 256 ? 17.665 24.683 -7.188 1.00 34.00 256 LEU B C 1
ATOM 5725 O O . LEU B 1 256 ? 17.059 25.698 -6.827 1.00 34.60 256 LEU B O 1
ATOM 5730 N N . LEU B 1 257 ? 17.033 23.617 -7.687 1.00 36.16 257 LEU B N 1
ATOM 5731 C CA . LEU B 1 257 ? 15.581 23.610 -7.841 1.00 37.88 257 LEU B CA 1
ATOM 5732 C C . LEU B 1 257 ? 14.858 23.708 -6.508 1.00 39.42 257 LEU B C 1
ATOM 5733 O O . LEU B 1 257 ? 13.663 24.021 -6.480 1.00 39.74 257 LEU B O 1
ATOM 5738 N N . GLU B 1 258 ? 15.556 23.440 -5.408 1.00 41.33 258 GLU B N 1
ATOM 5739 C CA . GLU B 1 258 ? 14.954 23.455 -4.086 1.00 44.31 258 GLU B CA 1
ATOM 5740 C C . GLU B 1 258 ? 14.733 24.859 -3.553 1.00 43.09 258 GLU B C 1
ATOM 5741 O O . GLU B 1 258 ? 13.946 25.036 -2.617 1.00 45.07 258 GLU B O 1
ATOM 5747 N N . HIS B 1 259 ? 15.398 25.853 -4.133 1.00 39.83 259 HIS B N 1
ATOM 5748 C CA . HIS B 1 259 ? 15.273 27.224 -3.671 1.00 37.25 259 HIS B CA 1
ATOM 5749 C C . HIS B 1 259 ? 13.868 27.761 -3.923 1.00 38.23 259 HIS B C 1
ATOM 5750 O O . HIS B 1 259 ? 13.203 27.399 -4.898 1.00 37.94 259 HIS B O 1
ATOM 5757 N N . GLU B 1 260 ? 13.419 28.629 -3.010 1.00 40.91 260 GLU B N 1
ATOM 5758 C CA . GLU B 1 260 ? 12.094 29.236 -3.107 1.00 42.52 260 GLU B CA 1
ATOM 5759 C C . GLU B 1 260 ? 11.868 29.922 -4.449 1.00 39.94 260 GLU B C 1
ATOM 5760 O O . GLU B 1 260 ? 10.743 29.926 -4.965 1.00 39.10 260 GLU B O 1
ATOM 5766 N N . SER B 1 261 ? 12.924 30.485 -5.039 1.00 39.38 261 SER B N 1
ATOM 5767 C CA . SER B 1 261 ? 12.806 31.237 -6.285 1.00 38.40 261 SER B CA 1
ATOM 5768 C C . SER B 1 261 ? 12.482 30.369 -7.493 1.00 36.40 261 SER B C 1
ATOM 5769 O O . SER B 1 261 ? 12.165 30.919 -8.555 1.00 35.71 261 SER B O 1
ATOM 5772 N N . PHE B 1 262 ? 12.549 29.045 -7.369 1.00 35.66 262 PHE B N 1
ATOM 5773 C CA . PHE B 1 262 ? 12.276 28.145 -8.482 1.00 35.69 262 PHE B CA 1
ATOM 5774 C C . PHE B 1 262 ? 11.001 27.337 -8.267 1.00 37.23 262 PHE B C 1
ATOM 5775 O O . PHE B 1 262 ? 10.843 26.267 -8.865 1.00 37.77 262 PHE B O 1
ATOM 5783 N N . SER B 1 263 ? 10.084 27.834 -7.432 1.00 37.81 263 SER B N 1
ATOM 5784 C CA . SER B 1 263 ? 8.894 27.064 -7.085 1.00 38.13 263 SER B CA 1
ATOM 5785 C C . SER B 1 263 ? 7.964 26.873 -8.274 1.00 34.31 263 SER B C 1
ATOM 5786 O O . SER B 1 263 ? 7.262 25.859 -8.347 1.00 33.45 263 SER B O 1
ATOM 5789 N N . ALA B 1 264 ? 7.942 27.821 -9.211 1.00 33.16 264 ALA B N 1
ATOM 5790 C CA . ALA B 1 264 ? 7.053 27.693 -10.359 1.00 33.53 264 ALA B CA 1
ATOM 5791 C C . ALA B 1 264 ? 7.551 26.663 -11.363 1.00 34.41 264 ALA B C 1
ATOM 5792 O O . ALA B 1 264 ? 6.763 26.189 -12.190 1.00 36.04 264 ALA B O 1
ATOM 5794 N N . LEU B 1 265 ? 8.835 26.304 -11.310 1.00 33.69 265 LEU B N 1
ATOM 5795 C CA . LEU B 1 265 ? 9.417 25.366 -12.257 1.00 32.49 265 LEU B CA 1
ATOM 5796 C C . LEU B 1 265 ? 9.773 24.013 -11.655 1.00 32.98 265 LEU B C 1
ATOM 5797 O O . LEU B 1 265 ? 9.933 23.050 -12.412 1.00 31.31 265 LEU B O 1
ATOM 5802 N N . LYS B 1 266 ? 9.857 23.901 -10.325 1.00 34.72 266 LYS B N 1
ATOM 5803 C CA . LYS B 1 266 ? 10.311 22.653 -9.716 1.00 36.85 266 LYS B CA 1
ATOM 5804 C C . LYS B 1 266 ? 9.475 21.467 -10.175 1.00 36.83 266 LYS B C 1
ATOM 5805 O O . LYS B 1 266 ? 10.013 20.452 -10.630 1.00 36.68 266 LYS B O 1
ATOM 5811 N N . GLY B 1 267 ? 8.153 21.572 -10.039 1.00 37.56 267 GLY B N 1
ATOM 5812 C CA . GLY B 1 267 ? 7.286 20.463 -10.406 1.00 37.64 267 GLY B CA 1
ATOM 5813 C C . GLY B 1 267 ? 7.423 20.061 -11.859 1.00 35.52 267 GLY B C 1
ATOM 5814 O O . GLY B 1 267 ? 7.620 18.884 -12.176 1.00 37.04 267 GLY B O 1
ATOM 5815 N N . ALA B 1 268 ? 7.322 21.035 -12.764 1.00 33.94 268 ALA B N 1
ATOM 5816 C CA . ALA B 1 268 ? 7.368 20.726 -14.187 1.00 32.79 268 ALA B CA 1
ATOM 5817 C C . ALA B 1 268 ? 8.739 20.209 -14.612 1.00 31.00 268 ALA B C 1
ATOM 5818 O O . ALA B 1 268 ? 8.833 19.390 -15.534 1.00 30.83 268 ALA B O 1
ATOM 5820 N N . ARG B 1 269 ? 9.806 20.667 -13.956 1.00 29.40 269 ARG B N 1
ATOM 5821 C CA . ARG B 1 269 ? 11.136 20.155 -14.271 1.00 28.80 269 ARG B CA 1
ATOM 5822 C C . ARG B 1 269 ? 11.318 18.735 -13.746 1.00 28.17 269 ARG B C 1
ATOM 5823 O O . ARG B 1 269 ? 11.875 17.876 -14.440 1.00 28.99 269 ARG B O 1
ATOM 5831 N N . ALA B 1 270 ? 10.852 18.470 -12.522 1.00 25.37 270 ALA B N 1
ATOM 5832 C CA . ALA B 1 270 ? 11.018 17.146 -11.930 1.00 25.50 270 ALA B CA 1
ATOM 5833 C C . ALA B 1 270 ? 10.222 16.081 -12.672 1.00 25.55 270 ALA B C 1
ATOM 5834 O O . ALA B 1 270 ? 10.586 14.900 -12.633 1.00 26.22 270 ALA B O 1
ATOM 5836 N N . SER B 1 271 ? 9.144 16.468 -13.351 1.00 25.83 271 SER B N 1
ATOM 5837 C CA . SER B 1 271 ? 8.265 15.514 -14.011 1.00 29.11 271 SER B CA 1
ATOM 5838 C C . SER B 1 271 ? 8.579 15.321 -15.488 1.00 27.52 271 SER B C 1
ATOM 5839 O O . SER B 1 271 ? 8.101 14.349 -16.083 1.00 27.44 271 SER B O 1
ATOM 5842 N N . GLY B 1 272 ? 9.361 16.210 -16.092 1.00 26.69 272 GLY B N 1
ATOM 5843 C CA . GLY B 1 272 ? 9.628 16.144 -17.510 1.00 28.19 272 GLY B CA 1
ATOM 5844 C C . GLY B 1 272 ? 8.689 16.984 -18.343 1.00 32.17 272 GLY B C 1
ATOM 5845 O O . GLY B 1 272 ? 8.784 16.959 -19.577 1.00 34.54 272 GLY B O 1
ATOM 5846 N N . LYS B 1 273 ? 7.774 17.715 -17.702 1.00 33.67 273 LYS B N 1
ATOM 5847 C CA . LYS B 1 273 ? 6.869 18.602 -18.422 1.00 34.13 273 LYS B CA 1
ATOM 5848 C C . LYS B 1 273 ? 7.630 19.730 -19.106 1.00 33.01 273 LYS B C 1
ATOM 5849 O O . LYS B 1 273 ? 7.337 20.077 -20.256 1.00 33.50 273 LYS B O 1
ATOM 5855 N N . VAL B 1 274 ? 8.603 20.319 -18.414 1.00 30.65 274 VAL B N 1
ATOM 5856 C CA . VAL B 1 274 ? 9.460 21.363 -18.968 1.00 27.66 274 VAL B CA 1
ATOM 5857 C C . VAL B 1 274 ? 10.900 20.893 -18.806 1.00 24.40 274 VAL B C 1
ATOM 5858 O O . VAL B 1 274 ? 11.470 20.968 -17.710 1.00 24.66 274 VAL B O 1
ATOM 5862 N N . GLY B 1 275 ? 11.497 20.411 -19.895 1.00 21.16 275 GLY B N 1
ATOM 5863 C CA . GLY B 1 275 ? 12.863 19.934 -19.845 1.00 20.26 275 GLY B CA 1
ATOM 5864 C C . GLY B 1 275 ? 13.011 18.669 -19.012 1.00 20.97 275 GLY B C 1
ATOM 5865 O O . GLY B 1 275 ? 12.067 17.902 -18.802 1.00 21.83 275 GLY B O 1
ATOM 5866 N N . ALA B 1 276 ? 14.232 18.468 -18.522 1.00 21.76 276 ALA B N 1
ATOM 5867 C CA . ALA B 1 276 ? 14.544 17.312 -17.696 1.00 25.87 276 ALA B CA 1
ATOM 5868 C C . ALA B 1 276 ? 15.854 17.566 -16.969 1.00 27.39 276 ALA B C 1
ATOM 5869 O O . ALA B 1 276 ? 16.772 18.173 -17.527 1.00 27.95 276 ALA B O 1
ATOM 5871 N N . ALA B 1 277 ? 15.928 17.098 -15.719 1.00 28.31 277 ALA B N 1
ATOM 5872 C CA . ALA B 1 277 ? 17.154 17.240 -14.940 1.00 27.14 277 ALA B CA 1
ATOM 5873 C C . ALA B 1 277 ? 18.336 16.596 -15.644 1.00 26.54 277 ALA B C 1
ATOM 5874 O O . ALA B 1 277 ? 19.468 17.082 -15.536 1.00 25.13 277 ALA B O 1
ATOM 5876 N N . ALA B 1 278 ? 18.095 15.505 -16.374 1.00 26.67 278 ALA B N 1
ATOM 5877 C CA . ALA B 1 278 ? 19.188 14.836 -17.071 1.00 26.87 278 ALA B CA 1
ATOM 5878 C C . ALA B 1 278 ? 19.669 15.637 -18.275 1.00 26.06 278 ALA B C 1
ATOM 5879 O O . ALA B 1 278 ? 20.848 15.553 -18.639 1.00 25.92 278 ALA B O 1
ATOM 5881 N N . SER B 1 279 ? 18.788 16.420 -18.902 1.00 26.30 279 SER B N 1
ATOM 5882 C CA . SER B 1 279 ? 19.213 17.223 -20.045 1.00 25.76 279 SER B CA 1
ATOM 5883 C C . SER B 1 279 ? 20.030 18.430 -19.602 1.00 27.30 279 SER B C 1
ATOM 5884 O O . SER B 1 279 ? 21.046 18.759 -20.224 1.00 28.11 279 SER B O 1
ATOM 5887 N N . THR B 1 280 ? 19.605 19.101 -18.529 1.00 26.26 280 THR B N 1
ATOM 5888 C CA . THR B 1 280 ? 20.371 20.233 -18.019 1.00 25.98 280 THR B CA 1
ATOM 5889 C C . THR B 1 280 ? 21.701 19.787 -17.427 1.00 25.78 280 THR B C 1
ATOM 5890 O O . THR B 1 280 ? 22.698 20.513 -17.528 1.00 25.92 280 THR B O 1
ATOM 5894 N N . ALA B 1 281 ? 21.740 18.601 -16.813 1.00 25.38 281 ALA B N 1
ATOM 5895 C CA . ALA B 1 281 ? 22.981 18.127 -16.210 1.00 24.25 281 ALA B CA 1
ATOM 5896 C C . ALA B 1 281 ? 23.996 17.738 -17.275 1.00 22.15 281 ALA B C 1
ATOM 5897 O O . ALA B 1 281 ? 25.196 17.995 -17.122 1.00 21.14 281 ALA B O 1
ATOM 5899 N N . ALA B 1 282 ? 23.536 17.106 -18.357 1.00 23.11 282 ALA B N 1
ATOM 5900 C CA . ALA B 1 282 ? 24.440 16.756 -19.447 1.00 21.00 282 ALA B CA 1
ATOM 5901 C C . ALA B 1 282 ? 25.009 18.006 -20.102 1.00 21.02 282 ALA B C 1
ATOM 5902 O O . ALA B 1 282 ? 26.183 18.036 -20.489 1.00 21.83 282 ALA B O 1
ATOM 5904 N N . TRP B 1 283 ? 24.189 19.051 -20.232 1.00 19.83 283 TRP B N 1
ATOM 5905 C CA . TRP B 1 283 ? 24.657 20.298 -20.826 1.00 21.59 283 TRP B CA 1
ATOM 5906 C C . TRP B 1 283 ? 25.647 21.002 -19.908 1.00 23.39 283 TRP B C 1
ATOM 5907 O O . TRP B 1 283 ? 26.622 21.598 -20.380 1.00 25.79 283 TRP B O 1
ATOM 5918 N N . GLY B 1 284 ? 25.421 20.932 -18.595 1.00 25.10 284 GLY B N 1
ATOM 5919 C CA . GLY B 1 284 ? 26.359 21.528 -17.657 1.00 24.10 284 GLY B CA 1
ATOM 5920 C C . GLY B 1 284 ? 27.727 20.876 -17.708 1.00 25.86 284 GLY B C 1
ATOM 5921 O O . GLY B 1 284 ? 28.754 21.558 -17.656 1.00 25.24 284 GLY B O 1
ATOM 5922 N N . VAL B 1 285 ? 27.758 19.546 -17.799 1.00 27.84 285 VAL B N 1
ATOM 5923 C CA . VAL B 1 285 ? 29.029 18.836 -17.919 1.00 27.07 285 VAL B CA 1
ATOM 5924 C C . VAL B 1 285 ? 29.750 19.247 -19.196 1.00 27.99 285 VAL B C 1
ATOM 5925 O O . VAL B 1 285 ? 30.962 19.497 -19.190 1.00 31.33 285 VAL B O 1
ATOM 5929 N N . ALA B 1 286 ? 29.017 19.326 -20.309 1.00 25.63 286 ALA B N 1
ATOM 5930 C CA . ALA B 1 286 ? 29.628 19.694 -21.581 1.00 23.82 286 ALA B CA 1
ATOM 5931 C C . ALA B 1 286 ? 30.095 21.143 -21.585 1.00 25.23 286 ALA B C 1
ATOM 5932 O O . ALA B 1 286 ? 31.090 21.470 -22.243 1.00 28.06 286 ALA B O 1
ATOM 5934 N N . VAL B 1 287 ? 29.396 22.023 -20.865 1.00 23.07 287 VAL B N 1
ATOM 5935 C CA . VAL B 1 287 ? 29.831 23.413 -20.774 1.00 21.74 287 VAL B CA 1
ATOM 5936 C C . VAL B 1 287 ? 31.126 23.515 -19.977 1.00 26.32 287 VAL B C 1
ATOM 5937 O O . VAL B 1 287 ? 32.024 24.293 -20.322 1.00 28.49 287 VAL B O 1
ATOM 5941 N N . ALA B 1 288 ? 31.248 22.729 -18.904 1.00 27.59 288 ALA B N 1
ATOM 5942 C CA . ALA B 1 288 ? 32.461 22.766 -18.096 1.00 28.98 288 ALA B CA 1
ATOM 5943 C C . ALA B 1 288 ? 33.653 22.212 -18.865 1.00 31.17 288 ALA B C 1
ATOM 5944 O O . ALA B 1 288 ? 34.765 22.741 -18.764 1.00 31.93 288 ALA B O 1
ATOM 5946 N N . GLN B 1 289 ? 33.440 21.149 -19.642 1.00 31.60 289 GLN B N 1
ATOM 5947 C CA . GLN B 1 289 ? 34.525 20.598 -20.446 1.00 33.97 289 GLN B CA 1
ATOM 5948 C C . GLN B 1 289 ? 34.940 21.568 -21.543 1.00 32.61 289 GLN B C 1
ATOM 5949 O O . GLN B 1 289 ? 36.131 21.691 -21.853 1.00 35.03 289 GLN B O 1
ATOM 5955 N N . ALA B 1 290 ? 33.971 22.261 -22.144 1.00 29.88 290 ALA B N 1
ATOM 5956 C CA . ALA B 1 290 ? 34.284 23.201 -23.212 1.00 30.01 290 ALA B CA 1
ATOM 5957 C C . ALA B 1 290 ? 35.109 24.379 -22.710 1.00 31.56 290 ALA B C 1
ATOM 5958 O O . ALA B 1 290 ? 35.910 24.939 -23.467 1.00 32.10 290 ALA B O 1
ATOM 5960 N N . PHE B 1 291 ? 34.942 24.766 -21.446 1.00 31.92 291 PHE B N 1
ATOM 5961 C CA . PHE B 1 291 ? 35.694 25.888 -20.894 1.00 30.82 291 PHE B CA 1
ATOM 5962 C C . PHE B 1 291 ? 37.076 25.500 -20.386 1.00 30.90 291 PHE B C 1
ATOM 5963 O O . PHE B 1 291 ? 37.795 26.367 -19.880 1.00 29.69 291 PHE B O 1
ATOM 5971 N N . THR B 1 292 ? 37.469 24.233 -20.503 1.00 32.46 292 THR B N 1
ATOM 5972 C CA . THR B 1 292 ? 38.855 23.869 -20.244 1.00 33.81 292 THR B CA 1
ATOM 5973 C C . THR B 1 292 ? 39.758 24.235 -21.409 1.00 34.81 292 THR B C 1
ATOM 5974 O O . THR B 1 292 ? 40.986 24.164 -21.274 1.00 37.01 292 THR B O 1
ATOM 5978 N N . ASP B 1 293 ? 39.171 24.609 -22.537 1.00 33.70 293 ASP B N 1
ATOM 5979 C CA . ASP B 1 293 ? 39.905 25.125 -23.678 1.00 33.53 293 ASP B CA 1
ATOM 5980 C C . ASP B 1 293 ? 40.710 26.334 -23.223 1.00 32.93 293 ASP B C 1
ATOM 5981 O O . ASP B 1 293 ? 40.116 27.327 -22.774 1.00 32.39 293 ASP B O 1
ATOM 5986 N N . PRO B 1 294 ? 42.044 26.296 -23.308 1.00 33.07 294 PRO B N 1
ATOM 5987 C CA . PRO B 1 294 ? 42.851 27.455 -22.890 1.00 33.70 294 PRO B CA 1
ATOM 5988 C C . PRO B 1 294 ? 42.433 28.763 -23.530 1.00 33.67 294 PRO B C 1
ATOM 5989 O O . PRO B 1 294 ? 42.558 29.819 -22.897 1.00 35.00 294 PRO B O 1
ATOM 5993 N N . LYS B 1 295 ? 41.926 28.726 -24.763 1.00 33.66 295 LYS B N 1
ATOM 5994 C CA . LYS B 1 295 ? 41.577 29.945 -25.475 1.00 34.09 295 LYS B CA 1
ATOM 5995 C C . LYS B 1 295 ? 40.247 30.524 -25.019 1.00 32.34 295 LYS B C 1
ATOM 5996 O O . LYS B 1 295 ? 39.956 31.686 -25.326 1.00 32.53 295 LYS B O 1
ATOM 6002 N N . ALA B 1 296 ? 39.451 29.752 -24.287 1.00 31.19 296 ALA B N 1
ATOM 6003 C CA . ALA B 1 296 ? 38.138 30.193 -23.863 1.00 30.18 296 ALA B CA 1
ATOM 6004 C C . ALA B 1 296 ? 38.237 31.107 -22.647 1.00 29.68 296 ALA B C 1
ATOM 6005 O O . ALA B 1 296 ? 39.235 31.126 -21.920 1.00 28.53 296 ALA B O 1
ATOM 6007 N N . ASP B 1 297 ? 37.172 31.873 -22.432 1.00 29.71 297 ASP B N 1
ATOM 6008 C CA . ASP B 1 297 ? 37.092 32.773 -21.289 1.00 29.52 297 ASP B CA 1
ATOM 6009 C C . ASP B 1 297 ? 35.633 32.884 -20.881 1.00 27.05 297 ASP B C 1
ATOM 6010 O O . ASP B 1 297 ? 34.806 33.370 -21.659 1.00 24.94 297 ASP B O 1
ATOM 6015 N N . ALA B 1 298 ? 35.324 32.439 -19.662 1.00 26.20 298 ALA B N 1
ATOM 6016 C CA . ALA B 1 298 ? 33.936 32.398 -19.215 1.00 23.85 298 ALA B CA 1
ATOM 6017 C C . ALA B 1 298 ? 33.368 33.791 -18.986 1.00 21.88 298 ALA B C 1
ATOM 6018 O O . ALA B 1 298 ? 32.153 33.989 -19.109 1.00 19.53 298 ALA B O 1
ATOM 6020 N N . LEU B 1 299 ? 34.215 34.762 -18.649 1.00 23.71 299 LEU B N 1
ATOM 6021 C CA . LEU B 1 299 ? 33.722 36.095 -18.327 1.00 24.91 299 LEU B CA 1
ATOM 6022 C C . LEU B 1 299 ? 33.659 37.015 -19.541 1.00 26.82 299 LEU B C 1
ATOM 6023 O O . LEU B 1 299 ? 32.679 37.748 -19.710 1.00 28.32 299 LEU B O 1
ATOM 6028 N N . THR B 1 300 ? 34.677 36.987 -20.401 1.00 29.34 300 THR B N 1
ATOM 6029 C CA . THR B 1 300 ? 34.774 37.924 -21.512 1.00 29.29 300 THR B CA 1
ATOM 6030 C C . THR B 1 300 ? 34.469 37.306 -22.866 1.00 31.84 300 THR B C 1
ATOM 6031 O O . THR B 1 300 ? 34.344 38.042 -23.849 1.00 30.97 300 THR B O 1
ATOM 6035 N N . LYS B 1 301 ? 34.355 35.991 -22.952 1.00 38.28 301 LYS B N 1
ATOM 6036 C CA . LYS B 1 301 ? 34.124 35.312 -24.218 1.00 45.06 301 LYS B CA 1
ATOM 6037 C C . LYS B 1 301 ? 33.057 34.256 -24.032 1.00 59.95 301 LYS B C 1
ATOM 6038 O O . LYS B 1 301 ? 33.191 33.128 -24.497 1.00 72.28 301 LYS B O 1
ATOM 6044 N N . THR B 1 302 ? 32.012 34.577 -23.274 1.00 49.48 302 THR B N 1
ATOM 6045 C CA . THR B 1 302 ? 30.995 33.581 -22.934 1.00 34.79 302 THR B CA 1
ATOM 6046 C C . THR B 1 302 ? 30.285 33.055 -24.185 1.00 26.18 302 THR B C 1
ATOM 6047 O O . THR B 1 302 ? 29.975 31.863 -24.278 1.00 23.37 302 THR B O 1
ATOM 6051 N N . ALA B 1 303 ? 29.909 33.953 -25.103 1.00 22.56 303 ALA B N 1
ATOM 6052 C CA . ALA B 1 303 ? 29.182 33.536 -26.305 1.00 22.00 303 ALA B CA 1
ATOM 6053 C C . ALA B 1 303 ? 29.994 32.566 -27.164 1.00 24.94 303 ALA B C 1
ATOM 6054 O O . ALA B 1 303 ? 29.436 31.633 -27.753 1.00 23.66 303 ALA B O 1
ATOM 6056 N N . ALA B 1 304 ? 31.314 32.759 -27.232 1.00 33.95 304 ALA B N 1
ATOM 6057 C CA . ALA B 1 304 ? 32.139 31.932 -28.106 1.00 39.07 304 ALA B CA 1
ATOM 6058 C C . ALA B 1 304 ? 32.041 30.452 -27.758 1.00 55.95 304 ALA B C 1
ATOM 6059 O O . ALA B 1 304 ? 32.051 29.604 -28.657 1.00 54.57 304 ALA B O 1
ATOM 6061 N N . THR B 1 305 ? 32.006 30.121 -26.462 1.00 58.09 305 THR B N 1
ATOM 6062 C CA . THR B 1 305 ? 31.955 28.751 -25.953 1.00 52.06 305 THR B CA 1
ATOM 6063 C C . THR B 1 305 ? 30.528 28.220 -25.890 1.00 36.60 305 THR B C 1
ATOM 6064 O O . THR B 1 305 ? 30.256 27.135 -26.407 1.00 33.67 305 THR B O 1
ATOM 6068 N N . LEU B 1 306 ? 29.606 28.958 -25.258 1.00 32.49 306 LEU B N 1
ATOM 6069 C CA . LEU B 1 306 ? 28.229 28.471 -25.163 1.00 27.37 306 LEU B CA 1
ATOM 6070 C C . LEU B 1 306 ? 27.604 28.261 -26.537 1.00 25.84 306 LEU B C 1
ATOM 6071 O O . LEU B 1 306 ? 26.681 27.451 -26.682 1.00 25.95 306 LEU B O 1
ATOM 6076 N N . SER B 1 307 ? 28.084 28.980 -27.554 1.00 23.36 307 SER B N 1
ATOM 6077 C CA . SER B 1 307 ? 27.540 28.824 -28.899 1.00 19.84 307 SER B CA 1
ATOM 6078 C C . SER B 1 307 ? 27.864 27.468 -29.514 1.00 19.92 307 SER B C 1
ATOM 6079 O O . SER B 1 307 ? 27.193 27.059 -30.467 1.00 20.25 307 SER B O 1
ATOM 6082 N N . VAL B 1 308 ? 28.873 26.764 -29.006 1.00 20.81 308 VAL B N 1
ATOM 6083 C CA . VAL B 1 308 ? 29.337 25.531 -29.625 1.00 23.87 308 VAL B CA 1
ATOM 6084 C C . VAL B 1 308 ? 29.183 24.331 -28.689 1.00 25.21 308 VAL B C 1
ATOM 6085 O O . VAL B 1 308 ? 29.862 23.326 -28.856 1.00 26.77 308 VAL B O 1
ATOM 6089 N N . VAL B 1 309 ? 28.298 24.426 -27.706 1.00 24.63 309 VAL B N 1
ATOM 6090 C CA . VAL B 1 309 ? 28.001 23.333 -26.785 1.00 24.72 309 VAL B CA 1
ATOM 6091 C C . VAL B 1 309 ? 26.607 22.808 -27.104 1.00 26.95 309 VAL B C 1
ATOM 6092 O O . VAL B 1 309 ? 25.647 23.588 -27.120 1.00 26.87 309 VAL B O 1
ATOM 6096 N N . PRO B 1 310 ? 26.453 21.515 -27.382 1.00 27.59 310 PRO B N 1
ATOM 6097 C CA . PRO B 1 310 ? 25.141 20.987 -27.772 1.00 27.11 310 PRO B CA 1
ATOM 6098 C C . PRO B 1 310 ? 24.098 21.071 -26.667 1.00 27.01 310 PRO B C 1
ATOM 6099 O O . PRO B 1 310 ? 24.412 21.101 -25.476 1.00 26.50 310 PRO B O 1
ATOM 6103 N N . GLY B 1 311 ? 22.838 21.114 -27.098 1.00 27.95 311 GLY B N 1
ATOM 6104 C CA . GLY B 1 311 ? 21.698 20.881 -26.229 1.00 29.22 311 GLY B CA 1
ATOM 6105 C C . GLY B 1 311 ? 21.332 21.988 -25.271 1.00 29.13 311 GLY B C 1
ATOM 6106 O O . GLY B 1 311 ? 20.880 21.701 -24.161 1.00 30.05 311 GLY B O 1
ATOM 6107 N N . LEU B 1 312 ? 21.503 23.250 -25.667 1.00 28.03 312 LEU B N 1
ATOM 6108 C CA . LEU B 1 312 ? 21.064 24.347 -24.810 1.00 27.73 312 LEU B CA 1
ATOM 6109 C C . LEU B 1 312 ? 19.542 24.409 -24.707 1.00 29.11 312 LEU B C 1
ATOM 6110 O O . LEU B 1 312 ? 19.001 24.684 -23.630 1.00 29.55 312 LEU B O 1
ATOM 6115 N N . GLY B 1 313 ? 18.836 24.165 -25.813 1.00 29.85 313 GLY B N 1
ATOM 6116 C CA . GLY B 1 313 ? 17.381 24.200 -25.773 1.00 30.56 313 GLY B CA 1
ATOM 6117 C C . GLY B 1 313 ? 16.803 23.190 -24.802 1.00 32.30 313 GLY B C 1
ATOM 6118 O O . GLY B 1 313 ? 15.915 23.505 -24.003 1.00 32.74 313 GLY B O 1
ATOM 6119 N N . GLN B 1 314 ? 17.302 21.955 -24.860 1.00 32.24 314 GLN B N 1
ATOM 6120 C CA . GLN B 1 314 ? 16.823 20.905 -23.974 1.00 32.31 314 GLN B CA 1
ATOM 6121 C C . GLN B 1 314 ? 17.305 21.105 -22.543 1.00 30.55 314 GLN B C 1
ATOM 6122 O O . GLN B 1 314 ? 16.672 20.596 -21.611 1.00 31.85 314 GLN B O 1
ATOM 6128 N N . ALA B 1 315 ? 18.400 21.847 -22.350 1.00 26.15 315 ALA B N 1
ATOM 6129 C CA . ALA B 1 315 ? 18.834 22.211 -21.007 1.00 23.67 315 ALA B CA 1
ATOM 6130 C C . ALA B 1 315 ? 17.928 23.269 -20.400 1.00 22.73 315 ALA B C 1
ATOM 6131 O O . ALA B 1 315 ? 17.931 23.453 -19.178 1.00 20.86 315 ALA B O 1
ATOM 6133 N N . LEU B 1 316 ? 17.156 23.964 -21.234 1.00 24.24 316 LEU B N 1
ATOM 6134 C CA . LEU B 1 316 ? 16.168 24.926 -20.777 1.00 24.78 316 LEU B CA 1
ATOM 6135 C C . LEU B 1 316 ? 14.748 24.396 -20.868 1.00 23.88 316 LEU B C 1
ATOM 6136 O O . LEU B 1 316 ? 13.857 24.940 -20.207 1.00 25.13 316 LEU B O 1
ATOM 6141 N N . GLY B 1 317 ? 14.525 23.354 -21.660 1.00 22.66 317 GLY B N 1
ATOM 6142 C CA . GLY B 1 317 ? 13.175 22.921 -21.956 1.00 20.90 317 GLY B CA 1
ATOM 6143 C C . GLY B 1 317 ? 12.430 23.974 -22.742 1.00 20.64 317 GLY B C 1
ATOM 6144 O O . GLY B 1 317 ? 11.225 24.161 -22.537 1.00 20.21 317 GLY B O 1
ATOM 6145 N N . ILE B 1 318 ? 13.131 24.674 -23.639 1.00 27.45 318 ILE B N 1
ATOM 6146 C CA . ILE B 1 318 ? 12.562 25.850 -24.290 1.00 28.97 318 ILE B CA 1
ATOM 6147 C C . ILE B 1 318 ? 11.340 25.474 -25.122 1.00 30.03 318 ILE B C 1
ATOM 6148 O O . ILE B 1 318 ? 10.356 26.221 -25.170 1.00 31.92 318 ILE B O 1
ATOM 6153 N N . ALA B 1 319 ? 11.379 24.318 -25.793 1.00 29.08 319 ALA B N 1
ATOM 6154 C CA . ALA B 1 319 ? 10.220 23.883 -26.568 1.00 30.37 319 ALA B CA 1
ATOM 6155 C C . ALA B 1 319 ? 9.024 23.620 -25.663 1.00 30.97 319 ALA B C 1
ATOM 6156 O O . ALA B 1 319 ? 7.872 23.782 -26.083 1.00 30.34 319 ALA B O 1
ATOM 6158 N N . ASP B 1 320 ? 9.281 23.208 -24.421 1.00 32.80 320 ASP B N 1
ATOM 6159 C CA . ASP B 1 320 ? 8.212 23.045 -23.445 1.00 34.97 320 ASP B CA 1
ATOM 6160 C C . ASP B 1 320 ? 7.833 24.379 -22.814 1.00 34.75 320 ASP B C 1
ATOM 6161 O O . ASP B 1 320 ? 6.645 24.682 -22.659 1.00 35.81 320 ASP B O 1
ATOM 6166 N N . GLY B 1 321 ? 8.837 25.181 -22.446 1.00 35.05 321 GLY B N 1
ATOM 6167 C CA . GLY B 1 321 ? 8.579 26.422 -21.737 1.00 35.42 321 GLY B CA 1
ATOM 6168 C C . GLY B 1 321 ? 7.734 27.418 -22.504 1.00 36.60 321 GLY B C 1
ATOM 6169 O O . GLY B 1 321 ? 6.994 28.196 -21.899 1.00 37.40 321 GLY B O 1
ATOM 6170 N N . ILE B 1 322 ? 7.835 27.424 -23.837 1.00 36.26 322 ILE B N 1
ATOM 6171 C CA . ILE B 1 322 ? 7.074 28.397 -24.623 1.00 35.74 322 ILE B CA 1
ATOM 6172 C C . ILE B 1 322 ? 5.617 28.003 -24.806 1.00 35.57 322 ILE B C 1
ATOM 6173 O O . ILE B 1 322 ? 4.824 28.812 -25.305 1.00 36.56 322 ILE B O 1
ATOM 6178 N N . LYS B 1 323 ? 5.240 26.786 -24.418 1.00 35.58 323 LYS B N 1
ATOM 6179 C CA . LYS B 1 323 ? 3.851 26.350 -24.443 1.00 36.30 323 LYS B CA 1
ATOM 6180 C C . LYS B 1 323 ? 3.197 26.387 -23.067 1.00 36.79 323 LYS B C 1
ATOM 6181 O O . LYS B 1 323 ? 1.995 26.128 -22.961 1.00 38.59 323 LYS B O 1
ATOM 6187 N N . HIS B 1 324 ? 3.953 26.710 -22.020 1.00 35.85 324 HIS B N 1
ATOM 6188 C CA . HIS B 1 324 ? 3.422 26.712 -20.665 1.00 36.75 324 HIS B CA 1
ATOM 6189 C C . HIS B 1 324 ? 2.503 27.911 -20.440 1.00 38.13 324 HIS B C 1
ATOM 6190 O O . HIS B 1 324 ? 2.651 28.964 -21.065 1.00 37.43 324 HIS B O 1
ATOM 6197 N N . GLU B 1 325 ? 1.541 27.737 -19.529 1.00 39.34 325 GLU B N 1
ATOM 6198 C CA . GLU B 1 325 ? 0.639 28.833 -19.182 1.00 40.72 325 GLU B CA 1
ATOM 6199 C C . GLU B 1 325 ? 1.403 30.000 -18.570 1.00 38.15 325 GLU B C 1
ATOM 6200 O O . GLU B 1 325 ? 1.154 31.163 -18.908 1.00 38.28 325 GLU B O 1
ATOM 6206 N N . ASN B 1 326 ? 2.332 29.707 -17.663 1.00 35.71 326 ASN B N 1
ATOM 6207 C CA . ASN B 1 326 ? 3.177 30.721 -17.029 1.00 34.58 326 ASN B CA 1
ATOM 6208 C C . ASN B 1 326 ? 4.498 30.857 -17.793 1.00 32.03 326 ASN B C 1
ATOM 6209 O O . ASN B 1 326 ? 5.587 30.687 -17.249 1.00 30.62 326 ASN B O 1
ATOM 6214 N N . THR B 1 327 ? 4.368 31.189 -19.082 1.00 30.72 327 THR B N 1
ATOM 6215 C CA . THR B 1 327 ? 5.495 31.126 -20.012 1.00 29.51 327 THR B CA 1
ATOM 6216 C C . THR B 1 327 ? 6.686 31.953 -19.538 1.00 30.04 327 THR B C 1
ATOM 6217 O O . THR B 1 327 ? 7.782 31.417 -19.336 1.00 32.39 327 THR B O 1
ATOM 6221 N N . GLU B 1 328 ? 6.497 33.267 -19.374 1.00 28.48 328 GLU B N 1
ATOM 6222 C CA . GLU B 1 328 ? 7.623 34.144 -19.046 1.00 27.14 328 GLU B CA 1
ATOM 6223 C C . GLU B 1 328 ? 8.329 33.695 -17.769 1.00 27.56 328 GLU B C 1
ATOM 6224 O O . GLU B 1 328 ? 9.563 33.663 -17.709 1.00 28.34 328 GLU B O 1
ATOM 6230 N N . GLU B 1 329 ? 7.561 33.356 -16.730 1.00 28.74 329 GLU B N 1
ATOM 6231 C CA . GLU B 1 329 ? 8.175 32.913 -15.480 1.00 29.55 329 GLU B CA 1
ATOM 6232 C C . GLU B 1 329 ? 8.936 31.606 -15.668 1.00 29.20 329 GLU B C 1
ATOM 6233 O O . GLU B 1 329 ? 10.056 31.454 -15.165 1.00 28.88 329 GLU B O 1
ATOM 6239 N N . ILE B 1 330 ? 8.337 30.644 -16.377 1.00 28.98 330 ILE B N 1
ATOM 6240 C CA . ILE B 1 330 ? 9.013 29.376 -16.638 1.00 29.00 330 ILE B CA 1
ATOM 6241 C C . ILE B 1 330 ? 10.325 29.612 -17.375 1.00 29.10 330 ILE B C 1
ATOM 6242 O O . ILE B 1 330 ? 11.361 29.029 -17.034 1.00 29.67 330 ILE B O 1
ATOM 6247 N N . VAL B 1 331 ? 10.303 30.478 -18.390 1.00 28.94 331 VAL B N 1
ATOM 6248 C CA . VAL B 1 331 ? 11.509 30.744 -19.166 1.00 28.07 331 VAL B CA 1
ATOM 6249 C C . VAL B 1 331 ? 12.553 31.448 -18.309 1.00 28.55 331 VAL B C 1
ATOM 6250 O O . VAL B 1 331 ? 13.747 31.129 -18.375 1.00 28.41 331 VAL B O 1
ATOM 6254 N N . VAL B 1 332 ? 12.125 32.417 -17.497 1.00 28.30 332 VAL B N 1
ATOM 6255 C CA . VAL B 1 332 ? 13.054 33.106 -16.607 1.00 26.65 332 VAL B CA 1
ATOM 6256 C C . VAL B 1 332 ? 13.670 32.128 -15.615 1.00 27.10 332 VAL B C 1
ATOM 6257 O O . VAL B 1 332 ? 14.885 32.135 -15.383 1.00 27.67 332 VAL B O 1
ATOM 6261 N N . GLN B 1 333 ? 12.844 31.267 -15.017 1.00 27.03 333 GLN B N 1
ATOM 6262 C CA . GLN B 1 333 ? 13.347 30.348 -14.002 1.00 26.88 333 GLN B CA 1
ATOM 6263 C C . GLN B 1 333 ? 14.239 29.270 -14.608 1.00 25.20 333 GLN B C 1
ATOM 6264 O O . GLN B 1 333 ? 15.221 28.851 -13.984 1.00 24.40 333 GLN B O 1
ATOM 6270 N N . SER B 1 334 ? 13.919 28.804 -15.818 1.00 24.13 334 SER B N 1
ATOM 6271 C CA . SER B 1 334 ? 14.755 27.782 -16.441 1.00 25.30 334 SER B CA 1
ATOM 6272 C C . SER B 1 334 ? 16.104 28.359 -16.850 1.00 24.13 334 SER B C 1
ATOM 6273 O O . SER B 1 334 ? 17.135 27.686 -16.733 1.00 25.11 334 SER B O 1
ATOM 6276 N N . ILE B 1 335 ? 16.115 29.605 -17.331 1.00 23.64 335 ILE B N 1
ATOM 6277 C CA . ILE B 1 335 ? 17.371 30.240 -17.715 1.00 23.51 335 ILE B CA 1
ATOM 6278 C C . ILE B 1 335 ? 18.201 30.566 -16.481 1.00 24.81 335 ILE B C 1
ATOM 6279 O O . ILE B 1 335 ? 19.427 30.395 -16.477 1.00 25.06 335 ILE B O 1
ATOM 6284 N N . SER B 1 336 ? 17.548 31.031 -15.414 1.00 25.06 336 SER B N 1
ATOM 6285 C CA . SER B 1 336 ? 18.263 31.362 -14.186 1.00 25.40 336 SER B CA 1
ATOM 6286 C C . SER B 1 336 ? 18.964 30.138 -13.610 1.00 25.58 336 SER B C 1
ATOM 6287 O O . SER B 1 336 ? 20.130 30.210 -13.205 1.00 24.49 336 SER B O 1
ATOM 6290 N N . LEU B 1 337 ? 18.265 29.001 -13.566 1.00 27.78 337 LEU B N 1
ATOM 6291 C CA . LEU B 1 337 ? 18.856 27.792 -13.001 1.00 30.16 337 LEU B CA 1
ATOM 6292 C C . LEU B 1 337 ? 20.038 27.314 -13.837 1.00 28.74 337 LEU B C 1
ATOM 6293 O O . LEU B 1 337 ? 21.071 26.910 -13.289 1.00 28.67 337 LEU B O 1
ATOM 6298 N N . ALA B 1 338 ? 19.900 27.334 -15.165 1.00 26.68 338 ALA B N 1
ATOM 6299 C CA . ALA B 1 338 ? 20.992 26.888 -16.023 1.00 25.08 338 ALA B CA 1
ATOM 6300 C C . ALA B 1 338 ? 22.205 27.804 -15.915 1.00 25.77 338 ALA B C 1
ATOM 6301 O O . ALA B 1 338 ? 23.345 27.336 -16.024 1.00 25.00 338 ALA B O 1
ATOM 6303 N N . GLY B 1 339 ? 21.986 29.102 -15.697 1.00 24.01 339 GLY B N 1
ATOM 6304 C CA . GLY B 1 339 ? 23.109 30.012 -15.534 1.00 24.15 339 GLY B CA 1
ATOM 6305 C C . GLY B 1 339 ? 23.853 29.777 -14.233 1.00 24.99 339 GLY B C 1
ATOM 6306 O O . GLY B 1 339 ? 25.087 29.715 -14.208 1.00 26.16 339 GLY B O 1
ATOM 6307 N N . LEU B 1 340 ? 23.110 29.651 -13.132 1.00 25.32 340 LEU B N 1
ATOM 6308 C CA . LEU B 1 340 ? 23.727 29.357 -11.844 1.00 26.25 340 LEU B CA 1
ATOM 6309 C C . LEU B 1 340 ? 24.443 28.015 -11.877 1.00 26.84 340 LEU B C 1
ATOM 6310 O O . LEU B 1 340 ? 25.524 27.863 -11.295 1.00 27.62 340 LEU B O 1
ATOM 6315 N N . LEU B 1 341 ? 23.849 27.026 -12.547 1.00 26.60 341 LEU B N 1
ATOM 6316 C CA . LEU B 1 341 ? 24.457 25.703 -12.633 1.00 31.65 341 LEU B CA 1
ATOM 6317 C C . LEU B 1 341 ? 25.781 25.748 -13.388 1.00 29.47 341 LEU B C 1
ATOM 6318 O O . LEU B 1 341 ? 26.772 25.147 -12.959 1.00 29.50 341 LEU B O 1
ATOM 6323 N N . ALA B 1 342 ? 25.815 26.453 -14.522 1.00 29.40 342 ALA B N 1
ATOM 6324 C CA . ALA B 1 342 ? 27.046 26.536 -15.301 1.00 28.89 342 ALA B CA 1
ATOM 6325 C C . ALA B 1 342 ? 28.136 27.283 -14.541 1.00 30.27 342 ALA B C 1
ATOM 6326 O O . ALA B 1 342 ? 29.304 26.876 -14.562 1.00 32.17 342 ALA B O 1
ATOM 6328 N N . ALA B 1 343 ? 27.776 28.377 -13.865 1.00 28.21 343 ALA B N 1
ATOM 6329 C CA . ALA B 1 343 ? 28.766 29.144 -13.116 1.00 27.81 343 ALA B CA 1
ATOM 6330 C C . ALA B 1 343 ? 29.367 28.331 -11.979 1.00 29.21 343 ALA B C 1
ATOM 6331 O O . ALA B 1 343 ? 30.541 28.510 -11.639 1.00 29.85 343 ALA B O 1
ATOM 6333 N N . GLN B 1 344 ? 28.580 27.436 -11.382 1.00 29.14 344 GLN B N 1
ATOM 6334 C CA . GLN B 1 344 ? 29.093 26.605 -10.300 1.00 30.75 344 GLN B CA 1
ATOM 6335 C C . GLN B 1 344 ? 30.005 25.499 -10.825 1.00 31.21 344 GLN B C 1
ATOM 6336 O O . GLN B 1 344 ? 30.910 25.053 -10.112 1.00 32.15 344 GLN B O 1
ATOM 6342 N N . ALA B 1 345 ? 29.782 25.045 -12.062 1.00 30.19 345 ALA B N 1
ATOM 6343 C CA . ALA B 1 345 ? 30.496 23.899 -12.618 1.00 31.70 345 ALA B CA 1
ATOM 6344 C C . ALA B 1 345 ? 31.718 24.263 -13.458 1.00 31.15 345 ALA B C 1
ATOM 6345 O O . ALA B 1 345 ? 32.558 23.388 -13.700 1.00 32.00 345 ALA B O 1
ATOM 6347 N N . ILE B 1 346 ? 31.835 25.508 -13.907 1.00 31.52 346 ILE B N 1
ATOM 6348 C CA . ILE B 1 346 ? 32.866 25.891 -14.883 1.00 31.69 346 ILE B CA 1
ATOM 6349 C C . ILE B 1 346 ? 34.252 25.770 -14.260 1.00 34.20 346 ILE B C 1
ATOM 6350 O O . ILE B 1 346 ? 34.439 26.152 -13.092 1.00 34.93 346 ILE B O 1
ATOM 6355 N N . PRO B 1 347 ? 35.229 25.224 -14.988 1.00 36.08 347 PRO B N 1
ATOM 6356 C CA . PRO B 1 347 ? 36.592 25.074 -14.458 1.00 39.26 347 PRO B CA 1
ATOM 6357 C C . PRO B 1 347 ? 37.217 26.388 -14.000 1.00 42.04 347 PRO B C 1
ATOM 6358 O O . PRO B 1 347 ? 37.036 27.437 -14.623 1.00 42.68 347 PRO B O 1
ATOM 6362 N N . VAL B 1 348 ? 37.958 26.315 -12.892 1.00 44.71 348 VAL B N 1
ATOM 6363 C CA . VAL B 1 348 ? 38.679 27.447 -12.315 1.00 48.06 348 VAL B CA 1
ATOM 6364 C C . VAL B 1 348 ? 40.178 27.187 -12.428 1.00 50.83 348 VAL B C 1
ATOM 6365 O O . VAL B 1 348 ? 40.708 26.270 -11.785 1.00 51.74 348 VAL B O 1
ATOM 6369 N N . VAL B 1 349 ? 40.863 27.981 -13.251 1.00 52.40 349 VAL B N 1
ATOM 6370 C CA . VAL B 1 349 ? 42.319 27.939 -13.374 1.00 55.42 349 VAL B CA 1
ATOM 6371 C C . VAL B 1 349 ? 42.867 29.321 -13.040 1.00 56.79 349 VAL B C 1
ATOM 6372 O O . VAL B 1 349 ? 42.497 30.313 -13.681 1.00 56.50 349 VAL B O 1
ATOM 6376 N N . GLY B 1 350 ? 43.751 29.383 -12.046 1.00 58.90 350 GLY B N 1
ATOM 6377 C CA . GLY B 1 350 ? 44.329 30.639 -11.606 1.00 60.43 350 GLY B CA 1
ATOM 6378 C C . GLY B 1 350 ? 43.426 31.381 -10.644 1.00 60.68 350 GLY B C 1
ATOM 6379 O O . GLY B 1 350 ? 42.810 30.763 -9.770 1.00 60.40 350 GLY B O 1
ATOM 6380 N N . GLU B 1 351 ? 43.341 32.703 -10.779 1.00 60.96 351 GLU B N 1
ATOM 6381 C CA . GLU B 1 351 ? 42.432 33.480 -9.950 1.00 59.75 351 GLU B CA 1
ATOM 6382 C C . GLU B 1 351 ? 41.014 33.328 -10.482 1.00 56.44 351 GLU B C 1
ATOM 6383 O O . GLU B 1 351 ? 40.758 33.570 -11.666 1.00 55.15 351 GLU B O 1
ATOM 6385 N N . ALA B 1 352 ? 40.094 32.924 -9.612 1.00 55.63 352 ALA B N 1
ATOM 6386 C CA . ALA B 1 352 ? 38.718 32.726 -10.044 1.00 53.96 352 ALA B CA 1
ATOM 6387 C C . ALA B 1 352 ? 38.037 34.070 -10.261 1.00 52.03 352 ALA B C 1
ATOM 6388 O O . ALA B 1 352 ? 38.268 35.031 -9.521 1.00 52.00 352 ALA B O 1
ATOM 6390 N N . VAL B 1 353 ? 37.183 34.131 -11.281 1.00 50.45 353 VAL B N 1
ATOM 6391 C CA . VAL B 1 353 ? 36.446 35.353 -11.568 1.00 48.52 353 VAL B CA 1
ATOM 6392 C C . VAL B 1 353 ? 35.321 35.531 -10.555 1.00 47.06 353 VAL B C 1
ATOM 6393 O O . VAL B 1 353 ? 34.874 34.580 -9.905 1.00 47.32 353 VAL B O 1
ATOM 6397 N N . ASP B 1 354 ? 34.873 36.779 -10.410 1.00 45.14 354 ASP B N 1
ATOM 6398 C CA . ASP B 1 354 ? 33.764 37.078 -9.512 1.00 42.89 354 ASP B CA 1
ATOM 6399 C C . ASP B 1 354 ? 32.534 36.274 -9.908 1.00 39.78 354 ASP B C 1
ATOM 6400 O O . ASP B 1 354 ? 32.093 36.314 -11.060 1.00 38.18 354 ASP B O 1
ATOM 6405 N N . PHE B 1 355 ? 31.989 35.532 -8.941 1.00 38.26 355 PHE B N 1
ATOM 6406 C CA . PHE B 1 355 ? 30.887 34.620 -9.227 1.00 36.11 355 PHE B CA 1
ATOM 6407 C C . PHE B 1 355 ? 29.653 35.366 -9.726 1.00 33.94 355 PHE B C 1
ATOM 6408 O O . PHE B 1 355 ? 28.978 34.908 -10.655 1.00 33.57 355 PHE B O 1
ATOM 6416 N N . GLY B 1 356 ? 29.341 36.514 -9.119 1.00 31.51 356 GLY B N 1
ATOM 6417 C CA . GLY B 1 356 ? 28.182 37.279 -9.555 1.00 28.68 356 GLY B CA 1
ATOM 6418 C C . GLY B 1 356 ? 28.303 37.761 -10.988 1.00 28.04 356 GLY B C 1
ATOM 6419 O O . GLY B 1 356 ? 27.348 37.678 -11.765 1.00 27.97 356 GLY B O 1
ATOM 6420 N N . LEU B 1 357 ? 29.482 38.267 -11.359 1.00 28.67 357 LEU B N 1
ATOM 6421 C CA . LEU B 1 357 ? 29.702 38.706 -12.732 1.00 28.24 357 LEU B CA 1
ATOM 6422 C C . LEU B 1 357 ? 29.680 37.528 -13.693 1.00 32.17 357 LEU B C 1
ATOM 6423 O O . LEU B 1 357 ? 29.265 37.674 -14.848 1.00 33.09 357 LEU B O 1
ATOM 6428 N N . LEU B 1 358 ? 30.127 36.358 -13.233 1.00 29.62 358 LEU B N 1
ATOM 6429 C CA . LEU B 1 358 ? 30.088 35.157 -14.057 1.00 29.91 358 LEU B CA 1
ATOM 6430 C C . LEU B 1 358 ? 28.655 34.706 -14.308 1.00 28.23 358 LEU B C 1
ATOM 6431 O O . LEU B 1 358 ? 28.300 34.342 -15.435 1.00 25.90 358 LEU B O 1
ATOM 6436 N N . VAL B 1 359 ? 27.820 34.718 -13.265 1.00 28.89 359 VAL B N 1
ATOM 6437 C CA . VAL B 1 359 ? 26.414 34.363 -13.431 1.00 26.90 359 VAL B CA 1
ATOM 6438 C C . VAL B 1 359 ? 25.719 35.368 -14.337 1.00 26.46 359 VAL B C 1
ATOM 6439 O O . VAL B 1 359 ? 24.877 35.002 -15.167 1.00 24.38 359 VAL B O 1
ATOM 6443 N N . TYR B 1 360 ? 26.068 36.649 -14.198 1.00 25.32 360 TYR B N 1
ATOM 6444 C CA . TYR B 1 360 ? 25.483 37.682 -15.046 1.00 29.00 360 TYR B CA 1
ATOM 6445 C C . TYR B 1 360 ? 25.782 37.404 -16.513 1.00 24.41 360 TYR B C 1
ATOM 6446 O O . TYR B 1 360 ? 24.881 37.426 -17.360 1.00 23.77 360 TYR B O 1
ATOM 6455 N N . GLN B 1 361 ? 27.049 37.130 -16.830 1.00 24.89 361 GLN B N 1
ATOM 6456 C CA . GLN B 1 361 ? 27.432 36.871 -18.214 1.00 24.62 361 GLN B CA 1
ATOM 6457 C C . GLN B 1 361 ? 26.804 35.586 -18.736 1.00 26.48 361 GLN B C 1
ATOM 6458 O O . GLN B 1 361 ? 26.414 35.512 -19.907 1.00 23.53 361 GLN B O 1
ATOM 6464 N N . LEU B 1 362 ? 26.703 34.561 -17.888 1.00 28.17 362 LEU B N 1
ATOM 6465 C CA . LEU B 1 362 ? 26.093 33.310 -18.323 1.00 29.78 362 LEU B CA 1
ATOM 6466 C C . LEU B 1 362 ? 24.605 33.486 -18.590 1.00 24.24 362 LEU B C 1
ATOM 6467 O O . LEU B 1 362 ? 24.082 32.963 -19.580 1.00 22.68 362 LEU B O 1
ATOM 6472 N N . VAL B 1 363 ? 23.910 34.229 -17.727 1.00 23.14 363 VAL B N 1
ATOM 6473 C CA . VAL B 1 363 ? 22.491 34.486 -17.949 1.00 24.06 363 VAL B CA 1
ATOM 6474 C C . VAL B 1 363 ? 22.298 35.296 -19.223 1.00 25.51 363 VAL B C 1
ATOM 6475 O O . VAL B 1 363 ? 21.416 35.001 -20.039 1.00 26.10 363 VAL B O 1
ATOM 6479 N N . GLU B 1 364 ? 23.129 36.322 -19.417 1.00 26.33 364 GLU B N 1
ATOM 6480 C CA . GLU B 1 364 ? 23.025 37.161 -20.606 1.00 28.49 364 GLU B CA 1
ATOM 6481 C C . GLU B 1 364 ? 23.270 36.352 -21.875 1.00 26.80 364 GLU B C 1
ATOM 6482 O O . GLU B 1 364 ? 22.542 36.490 -22.864 1.00 25.19 364 GLU B O 1
ATOM 6488 N N . THR B 1 365 ? 24.301 35.505 -21.865 1.00 26.77 365 THR B N 1
ATOM 6489 C CA . THR B 1 365 ? 24.594 34.680 -23.032 1.00 26.65 365 THR B CA 1
ATOM 6490 C C . THR B 1 365 ? 23.469 33.696 -23.327 1.00 27.73 365 THR B C 1
ATOM 6491 O O . THR B 1 365 ? 23.133 33.461 -24.495 1.00 30.16 365 THR B O 1
ATOM 6495 N N . ILE B 1 366 ? 22.882 33.104 -22.285 1.00 25.94 366 ILE B N 1
ATOM 6496 C CA . ILE B 1 366 ? 21.802 32.144 -22.490 1.00 23.84 366 ILE B CA 1
ATOM 6497 C C . ILE B 1 366 ? 20.604 32.817 -23.148 1.00 21.99 366 ILE B C 1
ATOM 6498 O O . ILE B 1 366 ? 19.969 32.249 -24.045 1.00 21.79 366 ILE B O 1
ATOM 6503 N N . VAL B 1 367 ? 20.283 34.043 -22.725 1.00 21.28 367 VAL B N 1
ATOM 6504 C CA . VAL B 1 367 ? 19.172 34.759 -23.342 1.00 21.02 367 VAL B CA 1
ATOM 6505 C C . VAL B 1 367 ? 19.510 35.142 -24.778 1.00 23.66 367 VAL B C 1
ATOM 6506 O O . VAL B 1 367 ? 18.650 35.083 -25.666 1.00 25.43 367 VAL B O 1
ATOM 6510 N N . ASP B 1 368 ? 20.765 35.531 -25.034 1.00 23.49 368 ASP B N 1
ATOM 6511 C CA . ASP B 1 368 ? 21.177 35.851 -26.400 1.00 23.32 368 ASP B CA 1
ATOM 6512 C C . ASP B 1 368 ? 20.950 34.680 -27.345 1.00 22.43 368 ASP B C 1
ATOM 6513 O O . ASP B 1 368 ? 20.656 34.884 -28.529 1.00 22.01 368 ASP B O 1
ATOM 6518 N N . LEU B 1 369 ? 21.088 33.456 -26.848 1.00 22.99 369 LEU B N 1
ATOM 6519 C CA . LEU B 1 369 ? 20.892 32.266 -27.663 1.00 24.70 369 LEU B CA 1
ATOM 6520 C C . LEU B 1 369 ? 19.441 31.796 -27.652 1.00 24.84 369 LEU B C 1
ATOM 6521 O O . LEU B 1 369 ? 18.937 31.318 -28.674 1.00 26.01 369 LEU B O 1
ATOM 6526 N N . ALA B 1 370 ? 18.761 31.918 -26.508 1.00 23.50 370 ALA B N 1
ATOM 6527 C CA . ALA B 1 370 ? 17.397 31.412 -26.390 1.00 22.91 370 ALA B CA 1
ATOM 6528 C C . ALA B 1 370 ? 16.424 32.151 -27.302 1.00 22.57 370 ALA B C 1
ATOM 6529 O O . ALA B 1 370 ? 15.458 31.548 -27.785 1.00 22.77 370 ALA B O 1
ATOM 6531 N N . THR B 1 371 ? 16.640 33.451 -27.528 1.00 23.24 371 THR B N 1
ATOM 6532 C CA . THR B 1 371 ? 15.735 34.219 -28.385 1.00 23.53 371 THR B CA 1
ATOM 6533 C C . THR B 1 371 ? 15.626 33.596 -29.771 1.00 26.08 371 THR B C 1
ATOM 6534 O O . THR B 1 371 ? 14.523 33.355 -30.274 1.00 28.19 371 THR B O 1
ATOM 6538 N N . HIS B 1 372 ? 16.769 33.336 -30.407 1.00 25.19 372 HIS B N 1
ATOM 6539 C CA . HIS B 1 372 ? 16.763 32.717 -31.728 1.00 24.35 372 HIS B CA 1
ATOM 6540 C C . HIS B 1 372 ? 16.202 31.300 -31.677 1.00 23.50 372 HIS B C 1
ATOM 6541 O O . HIS B 1 372 ? 15.450 30.894 -32.571 1.00 24.14 372 HIS B O 1
ATOM 6548 N N . LEU B 1 373 ? 16.563 30.531 -30.646 1.00 21.66 373 LEU B N 1
ATOM 6549 C CA . LEU B 1 373 ? 16.044 29.173 -30.521 1.00 21.15 373 LEU B CA 1
ATOM 6550 C C . LEU B 1 373 ? 14.536 29.171 -30.297 1.00 21.73 373 LEU B C 1
ATOM 6551 O O . LEU B 1 373 ? 13.825 28.316 -30.838 1.00 21.81 373 LEU B O 1
ATOM 6556 N N . SER B 1 374 ? 14.029 30.111 -29.493 1.00 21.98 374 SER B N 1
ATOM 6557 C CA . SER B 1 374 ? 12.591 30.173 -29.248 1.00 24.42 374 SER B CA 1
ATOM 6558 C C . SER B 1 374 ? 11.829 30.470 -30.532 1.00 23.73 374 SER B C 1
ATOM 6559 O O . SER B 1 374 ? 10.720 29.963 -30.736 1.00 24.04 374 SER B O 1
ATOM 6562 N N . SER B 1 375 ? 12.407 31.294 -31.409 1.00 23.35 375 SER B N 1
ATOM 6563 C CA . SER B 1 375 ? 11.772 31.564 -32.694 1.00 25.11 375 SER B CA 1
ATOM 6564 C C . SER B 1 375 ? 11.705 30.303 -33.546 1.00 26.08 375 SER B C 1
ATOM 6565 O O . SER B 1 375 ? 10.670 30.015 -34.158 1.00 26.78 375 SER B O 1
ATOM 6568 N N . ALA B 1 376 ? 12.798 29.536 -33.594 1.00 25.44 376 ALA B N 1
ATOM 6569 C CA . ALA B 1 376 ? 12.791 28.296 -34.361 1.00 25.71 376 ALA B CA 1
ATOM 6570 C C . ALA B 1 376 ? 11.906 27.241 -33.712 1.00 26.40 376 ALA B C 1
ATOM 6571 O O . ALA B 1 376 ? 11.263 26.455 -34.416 1.00 24.85 376 ALA B O 1
ATOM 6573 N N . ALA B 1 377 ? 11.858 27.208 -32.379 1.00 27.68 377 ALA B N 1
ATOM 6574 C CA . ALA B 1 377 ? 11.024 26.231 -31.690 1.00 23.33 377 ALA B CA 1
ATOM 6575 C C . ALA B 1 377 ? 9.538 26.529 -31.844 1.00 29.24 377 ALA B C 1
ATOM 6576 O O . ALA B 1 377 ? 8.717 25.616 -31.706 1.00 31.27 377 ALA B O 1
ATOM 6578 N N . ALA B 1 378 ? 9.174 27.779 -32.124 1.00 28.99 378 ALA B N 1
ATOM 6579 C CA . ALA B 1 378 ? 7.778 28.155 -32.309 1.00 28.13 378 ALA B CA 1
ATOM 6580 C C . ALA B 1 378 ? 7.259 27.839 -33.703 1.00 29.81 378 ALA B C 1
ATOM 6581 O O . ALA B 1 378 ? 6.071 28.059 -33.965 1.00 33.12 378 ALA B O 1
ATOM 6583 N N . ASN B 1 379 ? 8.117 27.335 -34.595 1.00 28.47 379 ASN B N 1
ATOM 6584 C CA . ASN B 1 379 ? 7.745 27.047 -35.971 1.00 29.56 379 ASN B CA 1
ATOM 6585 C C . ASN B 1 379 ? 7.797 25.552 -36.238 1.00 30.84 379 ASN B C 1
ATOM 6586 O O . ASN B 1 379 ? 8.756 24.884 -35.831 1.00 30.87 379 ASN B O 1
ATOM 6591 N N . PRO B 1 380 ? 6.787 24.999 -36.901 1.00 32.66 380 PRO B N 1
ATOM 6592 C CA . PRO B 1 380 ? 6.805 23.581 -37.275 1.00 33.39 380 PRO B CA 1
ATOM 6593 C C . PRO B 1 380 ? 7.910 23.289 -38.272 1.00 32.90 380 PRO B C 1
ATOM 6594 O O . PRO B 1 380 ? 8.371 24.194 -38.982 1.00 33.39 380 PRO B O 1
ATOM 6598 N N . PRO B 1 381 ? 8.384 22.046 -38.332 1.00 32.39 381 PRO B N 1
ATOM 6599 C CA . PRO B 1 381 ? 9.378 21.668 -39.345 1.00 32.11 381 PRO B CA 1
ATOM 6600 C C . PRO B 1 381 ? 8.902 21.972 -40.760 1.00 32.47 381 PRO B C 1
ATOM 6601 O O . PRO B 1 381 ? 7.723 21.822 -41.084 1.00 33.47 381 PRO B O 1
ATOM 6605 N N . THR B 1 382 ? 9.836 22.422 -41.605 1.00 31.32 382 THR B N 1
ATOM 6606 C CA . THR B 1 382 ? 9.554 22.643 -43.016 1.00 31.20 382 THR B CA 1
ATOM 6607 C C . THR B 1 382 ? 10.544 21.981 -43.963 1.00 32.36 382 THR B C 1
ATOM 6608 O O . THR B 1 382 ? 10.268 21.931 -45.166 1.00 33.36 382 THR B O 1
ATOM 6612 N N . GLU B 1 383 ? 11.668 21.466 -43.475 1.00 31.04 383 GLU B N 1
ATOM 6613 C CA . GLU B 1 383 ? 12.736 20.970 -44.332 1.00 31.40 383 GLU B CA 1
ATOM 6614 C C . GLU B 1 383 ? 12.771 19.449 -44.321 1.00 33.23 383 GLU B C 1
ATOM 6615 O O . GLU B 1 383 ? 12.493 18.818 -43.298 1.00 34.40 383 GLU B O 1
ATOM 6621 N N . ALA B 1 384 ? 13.107 18.869 -45.469 1.00 34.58 384 ALA B N 1
ATOM 6622 C CA . ALA B 1 384 ? 13.182 17.421 -45.585 1.00 36.49 384 ALA B CA 1
ATOM 6623 C C . ALA B 1 384 ? 14.295 16.858 -44.708 1.00 38.99 384 ALA B C 1
ATOM 6624 O O . ALA B 1 384 ? 15.311 17.509 -44.452 1.00 37.39 384 ALA B O 1
ATOM 6626 N N . THR B 1 385 ? 14.083 15.629 -44.245 1.00 48.28 385 THR B N 1
ATOM 6627 C CA . THR B 1 385 ? 15.088 14.878 -43.510 1.00 57.17 385 THR B CA 1
ATOM 6628 C C . THR B 1 385 ? 15.833 13.890 -44.395 1.00 77.17 385 THR B C 1
ATOM 6629 O O . THR B 1 385 ? 16.880 13.380 -43.987 1.00 87.40 385 THR B O 1
ATOM 6633 N N . ASP B 1 386 ? 15.301 13.603 -45.581 1.00 67.83 386 ASP B N 1
ATOM 6634 C CA . ASP B 1 386 ? 15.923 12.679 -46.518 1.00 54.68 386 ASP B CA 1
ATOM 6635 C C . ASP B 1 386 ? 17.086 13.343 -47.242 1.00 45.97 386 ASP B C 1
ATOM 6636 O O . ASP B 1 386 ? 16.993 14.495 -47.674 1.00 46.10 386 ASP B O 1
ATOM 6641 N N . SER B 1 387 ? 18.191 12.610 -47.363 1.00 41.48 387 SER B N 1
ATOM 6642 C CA . SER B 1 387 ? 19.362 13.113 -48.062 1.00 39.43 387 SER B CA 1
ATOM 6643 C C . SER B 1 387 ? 20.045 11.975 -48.806 1.00 39.08 387 SER B C 1
ATOM 6644 O O . SER B 1 387 ? 19.794 10.795 -48.549 1.00 39.60 387 SER B O 1
ATOM 6647 N N . VAL B 1 388 ? 20.915 12.349 -49.740 1.00 37.36 388 VAL B N 1
ATOM 6648 C CA . VAL B 1 388 ? 21.705 11.397 -50.510 1.00 36.77 388 VAL B CA 1
ATOM 6649 C C . VAL B 1 388 ? 23.087 11.306 -49.881 1.00 34.98 388 VAL B C 1
ATOM 6650 O O . VAL B 1 388 ? 23.769 12.325 -49.715 1.00 32.71 388 VAL B O 1
ATOM 6654 N N . ARG B 1 389 ? 23.497 10.089 -49.539 1.00 36.19 389 ARG B N 1
ATOM 6655 C CA . ARG B 1 389 ? 24.795 9.815 -48.932 1.00 35.49 389 ARG B CA 1
ATOM 6656 C C . ARG B 1 389 ? 25.064 10.641 -47.669 1.00 34.73 389 ARG B C 1
ATOM 6657 O O . ARG B 1 389 ? 26.044 11.388 -47.609 1.00 37.00 389 ARG B O 1
ATOM 6665 N N . PRO B 1 390 ? 24.201 10.542 -46.650 1.00 32.52 390 PRO B N 1
ATOM 6666 C CA . PRO B 1 390 ? 24.451 11.268 -45.395 1.00 29.97 390 PRO B CA 1
ATOM 6667 C C . PRO B 1 390 ? 25.770 10.875 -44.746 1.00 31.40 390 PRO B C 1
ATOM 6668 O O . PRO B 1 390 ? 26.226 9.735 -44.858 1.00 32.07 390 PRO B O 1
ATOM 6672 N N . ALA B 1 391 ? 26.387 11.845 -44.069 1.00 32.31 391 ALA B N 1
ATOM 6673 C CA . ALA B 1 391 ? 27.565 11.622 -43.237 1.00 32.12 391 ALA B CA 1
ATOM 6674 C C . ALA B 1 391 ? 27.235 11.976 -41.793 1.00 31.17 391 ALA B C 1
ATOM 6675 O O . ALA B 1 391 ? 26.630 13.022 -41.533 1.00 30.39 391 ALA B O 1
ATOM 6677 N N . VAL B 1 392 ? 27.634 11.110 -40.857 1.00 29.10 392 VAL B N 1
ATOM 6678 C CA . VAL B 1 392 ? 27.293 11.269 -39.447 1.00 28.24 392 VAL B CA 1
ATOM 6679 C C . VAL B 1 392 ? 28.561 11.285 -38.602 1.00 29.88 392 VAL B C 1
ATOM 6680 O O . VAL B 1 392 ? 29.541 10.595 -38.902 1.00 31.55 392 VAL B O 1
ATOM 6684 N N . SER B 1 393 ? 28.529 12.077 -37.524 1.00 30.29 393 SER B N 1
ATOM 6685 C CA . SER B 1 393 ? 29.632 12.153 -36.570 1.00 30.16 393 SER B CA 1
ATOM 6686 C C . SER B 1 393 ? 29.210 12.841 -35.275 1.00 28.87 393 SER B C 1
ATOM 6687 O O . SER B 1 393 ? 28.897 14.037 -35.279 1.00 26.19 393 SER B O 1
ATOM 6690 N N . LEU B 1 394 ? 29.219 12.097 -34.166 1.00 29.91 394 LEU B N 1
ATOM 6691 C CA . LEU B 1 394 ? 28.907 12.628 -32.836 1.00 30.55 394 LEU B CA 1
ATOM 6692 C C . LEU B 1 394 ? 27.588 13.398 -32.824 1.00 28.85 394 LEU B C 1
ATOM 6693 O O . LEU B 1 394 ? 27.483 14.501 -32.283 1.00 27.38 394 LEU B O 1
ATOM 6698 N N . GLY B 1 395 ? 26.567 12.795 -33.425 1.00 27.43 395 GLY B N 1
ATOM 6699 C CA . GLY B 1 395 ? 25.247 13.379 -33.461 1.00 28.11 395 GLY B CA 1
ATOM 6700 C C . GLY B 1 395 ? 24.973 14.270 -34.652 1.00 30.02 395 GLY B C 1
ATOM 6701 O O . GLY B 1 395 ? 23.805 14.575 -34.918 1.00 31.04 395 GLY B O 1
ATOM 6702 N N . LEU B 1 396 ? 26.008 14.679 -35.382 1.00 30.67 396 LEU B N 1
ATOM 6703 C CA . LEU B 1 396 ? 25.870 15.590 -36.512 1.00 29.51 396 LEU B CA 1
ATOM 6704 C C . LEU B 1 396 ? 25.661 14.803 -37.800 1.00 29.60 396 LEU B C 1
ATOM 6705 O O . LEU B 1 396 ? 26.382 13.837 -38.066 1.00 30.48 396 LEU B O 1
ATOM 6710 N N . ARG B 1 397 ? 24.676 15.218 -38.597 1.00 28.03 397 ARG B N 1
ATOM 6711 C CA . ARG B 1 397 ? 24.333 14.535 -39.839 1.00 26.66 397 ARG B CA 1
ATOM 6712 C C . ARG B 1 397 ? 24.178 15.550 -40.965 1.00 25.47 397 ARG B C 1
ATOM 6713 O O . ARG B 1 397 ? 23.472 16.551 -40.808 1.00 24.86 397 ARG B O 1
ATOM 6721 N N . ALA B 1 398 ? 24.840 15.292 -42.094 1.00 25.49 398 ALA B N 1
ATOM 6722 C CA . ALA B 1 398 ? 24.744 16.150 -43.270 1.00 24.99 398 ALA B CA 1
ATOM 6723 C C . ALA B 1 398 ? 24.699 15.297 -44.529 1.00 25.55 398 ALA B C 1
ATOM 6724 O O . ALA B 1 398 ? 25.490 14.360 -44.675 1.00 25.96 398 ALA B O 1
ATOM 6726 N N . GLY B 1 399 ? 23.777 15.625 -45.432 1.00 27.16 399 GLY B N 1
ATOM 6727 C CA . GLY B 1 399 ? 23.666 14.919 -46.695 1.00 27.11 399 GLY B CA 1
ATOM 6728 C C . GLY B 1 399 ? 23.216 15.839 -47.810 1.00 27.42 399 GLY B C 1
ATOM 6729 O O . GLY B 1 399 ? 22.708 16.940 -47.573 1.00 26.30 399 GLY B O 1
ATOM 6730 N N . TRP B 1 400 ? 23.403 15.364 -49.041 1.00 28.90 400 TRP B N 1
ATOM 6731 C CA . TRP B 1 400 ? 22.983 16.112 -50.218 1.00 31.42 400 TRP B CA 1
ATOM 6732 C C . TRP B 1 400 ? 21.472 16.036 -50.400 1.00 33.30 400 TRP B C 1
ATOM 6733 O O . TRP B 1 400 ? 20.858 14.982 -50.210 1.00 35.54 400 TRP B O 1
ATOM 6744 N N . LYS B 1 401 ? 20.880 17.175 -50.765 1.00 35.34 401 LYS B N 1
ATOM 6745 C CA . LYS B 1 401 ? 19.441 17.250 -51.000 1.00 35.15 401 LYS B CA 1
ATOM 6746 C C . LYS B 1 401 ? 19.007 16.226 -52.047 1.00 33.74 401 LYS B C 1
ATOM 6747 O O . LYS B 1 401 ? 18.106 15.413 -51.808 1.00 33.40 401 LYS B O 1
ATOM 6753 N N . THR B 1 402 ? 19.654 16.248 -53.213 1.00 34.63 402 THR B N 1
ATOM 6754 C CA . THR B 1 402 ? 19.424 15.294 -54.292 1.00 34.81 402 THR B CA 1
ATOM 6755 C C . THR B 1 402 ? 20.775 14.936 -54.900 1.00 34.97 402 THR B C 1
ATOM 6756 O O . THR B 1 402 ? 21.815 15.469 -54.500 1.00 33.58 402 THR B O 1
ATOM 6760 N N . GLU B 1 403 ? 20.762 14.020 -55.872 1.00 37.05 403 GLU B N 1
ATOM 6761 C CA . GLU B 1 403 ? 21.993 13.681 -56.580 1.00 39.47 403 GLU B CA 1
ATOM 6762 C C . GLU B 1 403 ? 22.554 14.893 -57.315 1.00 38.98 403 GLU B C 1
ATOM 6763 O O . GLU B 1 403 ? 23.775 15.084 -57.373 1.00 39.34 403 GLU B O 1
ATOM 6769 N N . GLU B 1 404 ? 21.673 15.729 -57.876 1.00 38.36 404 GLU B N 1
ATOM 6770 C CA . GLU B 1 404 ? 22.118 16.885 -58.647 1.00 38.39 404 GLU B CA 1
ATOM 6771 C C . GLU B 1 404 ? 22.823 17.917 -57.778 1.00 37.48 404 GLU B C 1
ATOM 6772 O O . GLU B 1 404 ? 23.647 18.687 -58.284 1.00 38.63 404 GLU B O 1
ATOM 6774 N N . ASP B 1 405 ? 22.515 17.953 -56.480 1.00 36.19 405 ASP B N 1
ATOM 6775 C CA . ASP B 1 405 ? 23.164 18.917 -55.599 1.00 33.71 405 ASP B CA 1
ATOM 6776 C C . ASP B 1 405 ? 24.624 18.561 -55.355 1.00 32.28 405 ASP B C 1
ATOM 6777 O O . ASP B 1 405 ? 25.439 19.449 -55.085 1.00 29.99 405 ASP B O 1
ATOM 6782 N N . ALA B 1 406 ? 24.973 17.278 -55.453 1.00 33.52 406 ALA B N 1
ATOM 6783 C CA . ALA B 1 406 ? 26.345 16.837 -55.232 1.00 33.46 406 ALA B CA 1
ATOM 6784 C C . ALA B 1 406 ? 27.184 17.037 -56.488 1.00 34.93 406 ALA B C 1
ATOM 6785 O O . ALA B 1 406 ? 27.852 16.108 -56.951 1.00 35.26 406 ALA B O 1
ATOM 6787 N N . LYS B 1 407 ? 27.158 18.249 -57.038 1.00 36.91 407 LYS B N 1
ATOM 6788 C CA . LYS B 1 407 ? 27.863 18.564 -58.271 1.00 39.94 407 LYS B CA 1
ATOM 6789 C C . LYS B 1 407 ? 28.301 20.018 -58.233 1.00 39.03 407 LYS B C 1
ATOM 6790 O O . LYS B 1 407 ? 27.736 20.840 -57.507 1.00 39.15 407 LYS B O 1
ATOM 6796 N N . LEU B 1 408 ? 29.328 20.324 -59.020 1.00 38.99 408 LEU B N 1
ATOM 6797 C CA . LEU B 1 408 ? 29.730 21.705 -59.251 1.00 38.18 408 LEU B CA 1
ATOM 6798 C C . LEU B 1 408 ? 30.136 21.839 -60.708 1.00 39.83 408 LEU B C 1
ATOM 6799 O O . LEU B 1 408 ? 31.036 21.132 -61.174 1.00 40.99 408 LEU B O 1
ATOM 6804 N N . HIS B 1 409 ? 29.471 22.740 -61.419 1.00 40.92 409 HIS B N 1
ATOM 6805 C CA . HIS B 1 409 ? 29.736 22.978 -62.830 1.00 43.77 409 HIS B CA 1
ATOM 6806 C C . HIS B 1 409 ? 30.599 24.225 -62.962 1.00 41.54 409 HIS B C 1
ATOM 6807 O O . HIS B 1 409 ? 30.120 25.348 -62.770 1.00 41.53 409 HIS B O 1
ATOM 6814 N N . ILE B 1 410 ? 31.868 24.022 -63.311 1.00 39.36 410 ILE B N 1
ATOM 6815 C CA . ILE B 1 410 ? 32.800 25.115 -63.537 1.00 39.06 410 ILE B CA 1
ATOM 6816 C C . ILE B 1 410 ? 32.954 25.414 -65.022 1.00 40.84 410 ILE B C 1
ATOM 6817 O O . ILE B 1 410 ? 33.812 26.214 -65.407 1.00 41.40 410 ILE B O 1
ATOM 6822 N N . GLY B 1 411 ? 32.146 24.777 -65.869 1.00 41.98 411 GLY B N 1
ATOM 6823 C CA . GLY B 1 411 ? 32.171 25.040 -67.294 1.00 44.73 411 GLY B CA 1
ATOM 6824 C C . GLY B 1 411 ? 30.861 25.534 -67.874 1.00 47.18 411 GLY B C 1
ATOM 6825 O O . GLY B 1 411 ? 29.980 25.988 -67.138 1.00 45.95 411 GLY B O 1
ATOM 6826 N N . SER B 1 412 ? 30.736 25.462 -69.208 1.00 51.00 412 SER B N 1
ATOM 6827 C CA . SER B 1 412 ? 29.498 25.713 -69.943 1.00 53.21 412 SER B CA 1
ATOM 6828 C C . SER B 1 412 ? 29.041 27.151 -69.658 1.00 55.10 412 SER B C 1
ATOM 6829 O O . SER B 1 412 ? 29.913 28.027 -69.671 1.00 58.78 412 SER B O 1
ATOM 6832 N N . PRO B 1 413 ? 27.764 27.490 -69.401 1.00 52.81 413 PRO B N 1
ATOM 6833 C CA . PRO B 1 413 ? 27.525 28.871 -68.944 1.00 50.79 413 PRO B CA 1
ATOM 6834 C C . PRO B 1 413 ? 28.078 29.081 -67.543 1.00 47.49 413 PRO B C 1
ATOM 6835 O O . PRO B 1 413 ? 27.659 28.432 -66.581 1.00 45.09 413 PRO B O 1
ATOM 6839 N N . TYR B 1 414 ? 29.032 30.001 -67.438 1.00 47.14 414 TYR B N 1
ATOM 6840 C CA . TYR B 1 414 ? 29.635 30.333 -66.161 1.00 46.76 414 TYR B CA 1
ATOM 6841 C C . TYR B 1 414 ? 28.708 31.257 -65.384 1.00 47.68 414 TYR B C 1
ATOM 6842 O O . TYR B 1 414 ? 27.937 32.025 -65.966 1.00 52.46 414 TYR B O 1
ATOM 6851 N N . GLY B 1 415 ? 28.778 31.177 -64.070 1.00 43.65 415 GLY B N 1
ATOM 6852 C CA . GLY B 1 415 ? 27.979 32.063 -63.259 1.00 41.14 415 GLY B CA 1
ATOM 6853 C C . GLY B 1 415 ? 27.557 31.397 -61.956 1.00 39.26 415 GLY B C 1
ATOM 6854 O O . GLY B 1 415 ? 28.314 30.637 -61.348 1.00 38.05 415 GLY B O 1
ATOM 6855 N N . MET B 1 416 ? 26.333 31.717 -61.552 1.00 38.65 416 MET B N 1
ATOM 6856 C CA . MET B 1 416 ? 25.806 31.326 -60.253 1.00 36.56 416 MET B CA 1
ATOM 6857 C C . MET B 1 416 ? 25.443 29.845 -60.232 1.00 36.17 416 MET B C 1
ATOM 6858 O O . MET B 1 416 ? 24.644 29.378 -61.051 1.00 37.94 416 MET B O 1
ATOM 6863 N N . LYS B 1 417 ? 26.025 29.112 -59.286 1.00 34.20 417 LYS B N 1
ATOM 6864 C CA . LYS B 1 417 ? 25.692 27.717 -59.045 1.00 33.42 417 LYS B CA 1
ATOM 6865 C C . LYS B 1 417 ? 25.139 27.582 -57.631 1.00 33.31 417 LYS B C 1
ATOM 6866 O O . LYS B 1 417 ? 25.332 28.457 -56.782 1.00 32.48 417 LYS B O 1
ATOM 6872 N N . PHE B 1 418 ? 24.455 26.468 -57.372 1.00 34.87 418 PHE B N 1
ATOM 6873 C CA . PHE B 1 418 ? 23.848 26.242 -56.068 1.00 34.14 418 PHE B CA 1
ATOM 6874 C C . PHE B 1 418 ? 24.091 24.814 -55.608 1.00 33.19 418 PHE B C 1
ATOM 6875 O O . PHE B 1 418 ? 24.191 23.887 -56.416 1.00 34.01 418 PHE B O 1
ATOM 6883 N N . GLN B 1 419 ? 24.180 24.653 -54.289 1.00 30.76 419 GLN B N 1
ATOM 6884 C CA . GLN B 1 419 ? 24.337 23.350 -53.653 1.00 29.73 419 GLN B CA 1
ATOM 6885 C C . GLN B 1 419 ? 23.496 23.344 -52.386 1.00 29.63 419 GLN B C 1
ATOM 6886 O O . GLN B 1 419 ? 23.672 24.208 -51.522 1.00 29.48 419 GLN B O 1
ATOM 6892 N N . ARG B 1 420 ? 22.585 22.379 -52.276 1.00 29.28 420 ARG B N 1
ATOM 6893 C CA . ARG B 1 420 ? 21.693 22.259 -51.129 1.00 28.48 420 ARG B CA 1
ATOM 6894 C C . ARG B 1 420 ? 22.080 21.036 -50.309 1.00 26.38 420 ARG B C 1
ATOM 6895 O O . ARG B 1 420 ? 22.226 19.938 -50.857 1.00 27.17 420 ARG B O 1
ATOM 6903 N N . ILE B 1 421 ? 22.245 21.229 -49.002 1.00 26.29 421 ILE B N 1
ATOM 6904 C CA . ILE B 1 421 ? 22.685 20.178 -48.093 1.00 26.05 421 ILE B CA 1
ATOM 6905 C C . ILE B 1 421 ? 21.699 20.074 -46.938 1.00 26.60 421 ILE B C 1
ATOM 6906 O O . ILE B 1 421 ? 21.349 21.087 -46.322 1.00 26.16 421 ILE B O 1
ATOM 6911 N N . VAL B 1 422 ? 21.258 18.853 -46.644 1.00 27.73 422 VAL B N 1
ATOM 6912 C CA . VAL B 1 422 ? 20.331 18.615 -45.543 1.00 27.94 422 VAL B CA 1
ATOM 6913 C C . VAL B 1 422 ? 21.120 18.518 -44.244 1.00 27.47 422 VAL B C 1
ATOM 6914 O O . VAL B 1 422 ? 22.073 17.737 -44.136 1.00 27.26 422 VAL B O 1
ATOM 6918 N N . LEU B 1 423 ? 20.727 19.315 -43.253 1.00 28.40 423 LEU B N 1
ATOM 6919 C CA . LEU B 1 423 ? 21.417 19.381 -41.970 1.00 28.35 423 LEU B CA 1
ATOM 6920 C C . LEU B 1 423 ? 20.445 18.965 -40.876 1.00 27.04 423 LEU B C 1
ATOM 6921 O O . LEU B 1 423 ? 19.366 19.552 -40.745 1.00 27.52 423 LEU B O 1
ATOM 6926 N N . SER B 1 424 ? 20.829 17.964 -40.089 1.00 26.08 424 SER B N 1
ATOM 6927 C CA . SER B 1 424 ? 19.992 17.488 -38.995 1.00 26.49 424 SER B CA 1
ATOM 6928 C C . SER B 1 424 ? 20.892 16.915 -37.906 1.00 26.64 424 SER B C 1
ATOM 6929 O O . SER B 1 424 ? 22.121 17.022 -37.970 1.00 26.55 424 SER B O 1
ATOM 6932 N N . ALA B 1 425 ? 20.272 16.304 -36.899 1.00 27.74 425 ALA B N 1
ATOM 6933 C CA . ALA B 1 425 ? 20.981 15.641 -35.816 1.00 31.16 425 ALA B CA 1
ATOM 6934 C C . ALA B 1 425 ? 20.382 14.263 -35.577 1.00 36.64 425 ALA B C 1
ATOM 6935 O O . ALA B 1 425 ? 19.351 13.901 -36.146 1.00 38.46 425 ALA B O 1
ATOM 6937 N N . GLU B 1 426 ? 21.051 13.489 -34.727 1.00 38.90 426 GLU B N 1
ATOM 6938 C CA . GLU B 1 426 ? 20.507 12.219 -34.278 1.00 42.34 426 GLU B CA 1
ATOM 6939 C C . GLU B 1 426 ? 19.427 12.476 -33.231 1.00 42.26 426 GLU B C 1
ATOM 6940 O O . GLU B 1 426 ? 19.377 13.542 -32.608 1.00 41.96 426 GLU B O 1
ATOM 6946 N N . GLU B 1 427 ? 18.547 11.491 -33.053 1.00 43.06 427 GLU B N 1
ATOM 6947 C CA . GLU B 1 427 ? 17.425 11.655 -32.136 1.00 42.88 427 GLU B CA 1
ATOM 6948 C C . GLU B 1 427 ? 17.920 12.018 -30.737 1.00 39.77 427 GLU B C 1
ATOM 6949 O O . GLU B 1 427 ? 18.782 11.339 -30.172 1.00 40.09 427 GLU B O 1
ATOM 6955 N N . GLY B 1 428 ? 17.388 13.108 -30.193 1.00 38.01 428 GLY B N 1
ATOM 6956 C CA . GLY B 1 428 ? 17.761 13.566 -28.875 1.00 38.08 428 GLY B CA 1
ATOM 6957 C C . GLY B 1 428 ? 18.961 14.485 -28.826 1.00 35.58 428 GLY B C 1
ATOM 6958 O O . GLY B 1 428 ? 19.330 14.935 -27.733 1.00 36.65 428 GLY B O 1
ATOM 6959 N N . LYS B 1 429 ? 19.573 14.789 -29.968 1.00 32.60 429 LYS B N 1
ATOM 6960 C CA . LYS B 1 429 ? 20.765 15.619 -30.022 1.00 30.92 429 LYS B CA 1
ATOM 6961 C C . LYS B 1 429 ? 20.429 16.979 -30.621 1.00 29.81 429 LYS B C 1
ATOM 6962 O O . LYS B 1 429 ? 19.522 17.116 -31.447 1.00 28.65 429 LYS B O 1
ATOM 6968 N N . GLU B 1 430 ? 21.175 17.987 -30.179 1.00 31.10 430 GLU B N 1
ATOM 6969 C CA . GLU B 1 430 ? 20.980 19.376 -30.594 1.00 32.49 430 GLU B CA 1
ATOM 6970 C C . GLU B 1 430 ? 22.353 19.971 -30.888 1.00 30.28 430 GLU B C 1
ATOM 6971 O O . GLU B 1 430 ? 23.026 20.457 -29.977 1.00 30.90 430 GLU B O 1
ATOM 6977 N N . ILE B 1 431 ? 22.746 19.956 -32.157 1.00 27.98 431 ILE B N 1
ATOM 6978 C CA . ILE B 1 431 ? 24.107 20.284 -32.577 1.00 27.52 431 ILE B CA 1
ATOM 6979 C C . ILE B 1 431 ? 24.126 21.696 -33.153 1.00 26.18 431 ILE B C 1
ATOM 6980 O O . ILE B 1 431 ? 23.369 21.978 -34.095 1.00 24.96 431 ILE B O 1
ATOM 6985 N N . PRO B 1 432 ? 24.959 22.595 -32.635 1.00 26.33 432 PRO B N 1
ATOM 6986 C CA . PRO B 1 432 ? 25.146 23.905 -33.275 1.00 26.42 432 PRO B CA 1
ATOM 6987 C C . PRO B 1 432 ? 25.771 23.769 -34.658 1.00 27.16 432 PRO B C 1
ATOM 6988 O O . PRO B 1 432 ? 26.764 23.063 -34.841 1.00 27.82 432 PRO B O 1
ATOM 6992 N N . PHE B 1 433 ? 25.177 24.450 -35.637 1.00 25.46 433 PHE B N 1
ATOM 6993 C CA . PHE B 1 433 ? 25.781 24.588 -36.962 1.00 23.89 433 PHE B CA 1
ATOM 6994 C C . PHE B 1 433 ? 26.672 25.824 -36.928 1.00 24.07 433 PHE B C 1
ATOM 6995 O O . PHE B 1 433 ? 26.192 26.952 -37.059 1.00 25.30 433 PHE B O 1
ATOM 7003 N N . VAL B 1 434 ? 27.975 25.612 -36.739 1.00 22.99 434 VAL B N 1
ATOM 7004 C CA . VAL B 1 434 ? 28.901 26.725 -36.561 1.00 22.53 434 VAL B CA 1
ATOM 7005 C C . VAL B 1 434 ? 29.266 27.355 -37.902 1.00 22.42 434 VAL B C 1
ATOM 7006 O O . VAL B 1 434 ? 29.129 28.570 -38.084 1.00 22.25 434 VAL B O 1
ATOM 7010 N N . ARG B 1 435 ? 29.747 26.559 -38.855 1.00 23.69 435 ARG B N 1
ATOM 7011 C CA . ARG B 1 435 ? 30.104 27.101 -40.161 1.00 26.80 435 ARG B CA 1
ATOM 7012 C C . ARG B 1 435 ? 30.276 25.952 -41.144 1.00 25.23 435 ARG B C 1
ATOM 7013 O O . ARG B 1 435 ? 30.306 24.778 -40.764 1.00 23.50 435 ARG B O 1
ATOM 7021 N N . ALA B 1 436 ? 30.389 26.314 -42.420 1.00 25.99 436 ALA B N 1
ATOM 7022 C CA . ALA B 1 436 ? 30.698 25.386 -43.500 1.00 29.27 436 ALA B CA 1
ATOM 7023 C C . ALA B 1 436 ? 31.968 25.839 -44.209 1.00 28.36 436 ALA B C 1
ATOM 7024 O O . ALA B 1 436 ? 32.118 27.026 -44.521 1.00 29.77 436 ALA B O 1
ATOM 7026 N N . ALA B 1 437 ? 32.880 24.898 -44.453 1.00 28.16 437 ALA B N 1
ATOM 7027 C CA . ALA B 1 437 ? 34.093 25.151 -45.221 1.00 29.57 437 ALA B CA 1
ATOM 7028 C C . ALA B 1 437 ? 33.896 24.681 -46.656 1.00 31.21 437 ALA B C 1
ATOM 7029 O O . ALA B 1 437 ? 33.493 23.537 -46.889 1.00 32.40 437 ALA B O 1
ATOM 7031 N N . VAL B 1 438 ? 34.183 25.565 -47.614 1.00 31.66 438 VAL B N 1
ATOM 7032 C CA . VAL B 1 438 ? 33.960 25.290 -49.026 1.00 33.11 438 VAL B CA 1
ATOM 7033 C C . VAL B 1 438 ? 35.223 25.612 -49.812 1.00 34.10 438 VAL B C 1
ATOM 7034 O O . VAL B 1 438 ? 36.131 26.290 -49.331 1.00 35.38 438 VAL B O 1
ATOM 7038 N N . ALA B 1 439 ? 35.254 25.128 -51.050 1.00 33.72 439 ALA B N 1
ATOM 7039 C CA . ALA B 1 439 ? 36.368 25.368 -51.953 1.00 33.86 439 ALA B CA 1
ATOM 7040 C C . ALA B 1 439 ? 36.114 26.602 -52.807 1.00 33.88 439 ALA B C 1
ATOM 7041 O O . ALA B 1 439 ? 34.990 26.849 -53.253 1.00 33.63 439 ALA B O 1
ATOM 7043 N N . VAL B 1 440 ? 37.176 27.373 -53.034 1.00 32.82 440 VAL B N 1
ATOM 7044 C CA . VAL B 1 440 ? 37.149 28.539 -53.905 1.00 34.68 440 VAL B CA 1
ATOM 7045 C C . VAL B 1 440 ? 38.485 28.607 -54.627 1.00 36.69 440 VAL B C 1
ATOM 7046 O O . VAL B 1 440 ? 39.482 28.026 -54.194 1.00 37.75 440 VAL B O 1
ATOM 7050 N N . ASP B 1 441 ? 38.490 29.296 -55.763 1.00 39.13 441 ASP B N 1
ATOM 7051 C CA . ASP B 1 441 ? 39.730 29.600 -56.464 1.00 41.35 441 ASP B CA 1
ATOM 7052 C C . ASP B 1 441 ? 39.633 31.028 -56.970 1.00 42.45 441 ASP B C 1
ATOM 7053 O O . ASP B 1 441 ? 38.715 31.353 -57.728 1.00 41.77 441 ASP B O 1
ATOM 7058 N N . SER B 1 442 ? 40.579 31.876 -56.552 1.00 44.68 442 SER B N 1
ATOM 7059 C CA . SER B 1 442 ? 40.565 33.285 -56.932 1.00 47.33 442 SER B CA 1
ATOM 7060 C C . SER B 1 442 ? 40.469 33.481 -58.438 1.00 49.57 442 SER B C 1
ATOM 7061 O O . SER B 1 442 ? 39.998 34.531 -58.889 1.00 51.63 442 SER B O 1
ATOM 7064 N N . LYS B 1 443 ? 40.899 32.492 -59.222 1.00 48.68 443 LYS B N 1
ATOM 7065 C CA . LYS B 1 443 ? 40.866 32.601 -60.675 1.00 48.74 443 LYS B CA 1
ATOM 7066 C C . LYS B 1 443 ? 39.470 32.399 -61.247 1.00 45.82 443 LYS B C 1
ATOM 7067 O O . LYS B 1 443 ? 39.066 33.128 -62.157 1.00 47.19 443 LYS B O 1
ATOM 7073 N N . PHE B 1 444 ? 38.723 31.420 -60.738 1.00 43.22 444 PHE B N 1
ATOM 7074 C CA . PHE B 1 444 ? 37.460 31.067 -61.373 1.00 42.15 444 PHE B CA 1
ATOM 7075 C C . PHE B 1 444 ? 36.320 30.688 -60.439 1.00 39.85 444 PHE B C 1
ATOM 7076 O O . PHE B 1 444 ? 35.202 30.517 -60.932 1.00 40.56 444 PHE B O 1
ATOM 7084 N N . LEU B 1 445 ? 36.541 30.529 -59.135 1.00 34.72 445 LEU B N 1
ATOM 7085 C CA . LEU B 1 445 ? 35.490 30.085 -58.225 1.00 31.09 445 LEU B CA 1
ATOM 7086 C C . LEU B 1 445 ? 35.361 31.055 -57.059 1.00 30.54 445 LEU B C 1
ATOM 7087 O O . LEU B 1 445 ? 36.328 31.277 -56.325 1.00 30.49 445 LEU B O 1
ATOM 7092 N N . LYS B 1 446 ? 34.172 31.627 -56.881 1.00 30.50 446 LYS B N 1
ATOM 7093 C CA . LYS B 1 446 ? 33.898 32.519 -55.761 1.00 31.92 446 LYS B CA 1
ATOM 7094 C C . LYS B 1 446 ? 32.714 32.018 -54.949 1.00 29.77 446 LYS B C 1
ATOM 7095 O O . LYS B 1 446 ? 31.746 31.481 -55.498 1.00 30.32 446 LYS B O 1
ATOM 7101 N N . ILE B 1 447 ? 32.810 32.193 -53.639 1.00 27.93 447 ILE B N 1
ATOM 7102 C CA . ILE B 1 447 ? 31.676 31.994 -52.748 1.00 27.42 447 ILE B CA 1
ATOM 7103 C C . ILE B 1 447 ? 30.761 33.209 -52.853 1.00 28.43 447 ILE B C 1
ATOM 7104 O O . ILE B 1 447 ? 31.225 34.351 -52.969 1.00 29.11 447 ILE B O 1
ATOM 7109 N N . ASN B 1 448 ? 29.454 32.964 -52.876 1.00 28.86 448 ASN B N 1
ATOM 7110 C CA . ASN B 1 448 ? 28.461 34.012 -53.091 1.00 28.99 448 ASN B CA 1
ATOM 7111 C C . ASN B 1 448 ? 27.623 34.169 -51.826 1.00 28.72 448 ASN B C 1
ATOM 7112 O O . ASN B 1 448 ? 26.464 33.746 -51.758 1.00 30.55 448 ASN B O 1
ATOM 7117 N N . GLY B 1 449 ? 28.229 34.789 -50.817 1.00 27.66 449 GLY B N 1
ATOM 7118 C CA . GLY B 1 449 ? 27.636 34.935 -49.506 1.00 27.40 449 GLY B CA 1
ATOM 7119 C C . GLY B 1 449 ? 26.251 35.559 -49.450 1.00 28.90 449 GLY B C 1
ATOM 7120 O O . GLY B 1 449 ? 25.325 34.971 -48.884 1.00 26.34 449 GLY B O 1
ATOM 7121 N N . PRO B 1 450 ? 26.078 36.760 -50.026 1.00 31.61 450 PRO B N 1
ATOM 7122 C CA . PRO B 1 450 ? 24.751 37.406 -50.000 1.00 32.59 450 PRO B CA 1
ATOM 7123 C C . PRO B 1 450 ? 23.618 36.520 -50.481 1.00 33.51 450 PRO B C 1
ATOM 7124 O O . PRO B 1 450 ? 22.464 36.726 -50.082 1.00 35.36 450 PRO B O 1
ATOM 7128 N N . ARG B 1 451 ? 23.909 35.538 -51.330 1.00 31.23 451 ARG B N 1
ATOM 7129 C CA . ARG B 1 451 ? 22.897 34.660 -51.897 1.00 28.40 451 ARG B CA 1
ATOM 7130 C C . ARG B 1 451 ? 22.932 33.269 -51.278 1.00 27.13 451 ARG B C 1
ATOM 7131 O O . ARG B 1 451 ? 22.276 32.349 -51.784 1.00 26.55 451 ARG B O 1
ATOM 7139 N N . SER B 1 452 ? 23.687 33.095 -50.200 1.00 24.30 452 SER B N 1
ATOM 7140 C CA . SER B 1 452 ? 23.733 31.852 -49.450 1.00 21.41 452 SER B CA 1
ATOM 7141 C C . SER B 1 452 ? 22.898 32.008 -48.189 1.00 19.58 452 SER B C 1
ATOM 7142 O O . SER B 1 452 ? 22.910 33.064 -47.550 1.00 21.35 452 SER B O 1
ATOM 7145 N N . PHE B 1 453 ? 22.173 30.954 -47.832 1.00 19.30 453 PHE B N 1
ATOM 7146 C CA . PHE B 1 453 ? 21.294 31.012 -46.674 1.00 18.51 453 PHE B CA 1
ATOM 7147 C C . PHE B 1 453 ? 21.063 29.601 -46.157 1.00 18.72 453 PHE B C 1
ATOM 7148 O O . PHE B 1 453 ? 21.434 28.611 -46.793 1.00 17.60 453 PHE B O 1
ATOM 7156 N N . VAL B 1 454 ? 20.448 29.529 -44.979 1.00 20.51 454 VAL B N 1
ATOM 7157 C CA . VAL B 1 454 ? 20.010 28.276 -44.381 1.00 23.04 454 VAL B CA 1
ATOM 7158 C C . VAL B 1 454 ? 18.551 28.443 -43.981 1.00 24.06 454 VAL B C 1
ATOM 7159 O O . VAL B 1 454 ? 18.171 29.474 -43.414 1.00 26.01 454 VAL B O 1
ATOM 7163 N N . VAL B 1 455 ? 17.732 27.447 -44.305 1.00 21.47 455 VAL B N 1
ATOM 7164 C CA . VAL B 1 455 ? 16.307 27.468 -44.004 1.00 19.54 455 VAL B CA 1
ATOM 7165 C C . VAL B 1 455 ? 16.028 26.427 -42.932 1.00 21.13 455 VAL B C 1
ATOM 7166 O O . VAL B 1 455 ? 16.381 25.253 -43.092 1.00 24.32 455 VAL B O 1
ATOM 7170 N N . GLN B 1 456 ? 15.396 26.860 -41.844 1.00 20.97 456 GLN B N 1
ATOM 7171 C CA . GLN B 1 456 ? 15.007 25.973 -40.754 1.00 24.13 456 GLN B CA 1
ATOM 7172 C C . GLN B 1 456 ? 13.645 26.409 -40.243 1.00 21.97 456 GLN B C 1
ATOM 7173 O O . GLN B 1 456 ? 13.486 27.553 -39.806 1.00 22.71 456 GLN B O 1
ATOM 7179 N N . ASN B 1 457 ? 12.672 25.498 -40.298 1.00 21.90 457 ASN B N 1
ATOM 7180 C CA . ASN B 1 457 ? 11.326 25.746 -39.782 1.00 22.52 457 ASN B CA 1
ATOM 7181 C C . ASN B 1 457 ? 10.746 27.046 -40.336 1.00 23.23 457 ASN B C 1
ATOM 7182 O O . ASN B 1 457 ? 10.151 27.846 -39.613 1.00 22.71 457 ASN B O 1
ATOM 7187 N N . GLY B 1 458 ? 10.936 27.270 -41.634 1.00 25.19 458 GLY B N 1
ATOM 7188 C CA . GLY B 1 458 ? 10.416 28.456 -42.277 1.00 26.32 458 GLY B CA 1
ATOM 7189 C C . GLY B 1 458 ? 11.221 29.720 -42.067 1.00 26.65 458 GLY B C 1
ATOM 7190 O O . GLY B 1 458 ? 10.909 30.741 -42.694 1.00 27.95 458 GLY B O 1
ATOM 7191 N N . ILE B 1 459 ? 12.236 29.699 -41.205 1.00 26.80 459 ILE B N 1
ATOM 7192 C CA . ILE B 1 459 ? 13.066 30.872 -40.957 1.00 26.50 459 ILE B CA 1
ATOM 7193 C C . ILE B 1 459 ? 14.270 30.827 -41.888 1.00 24.51 459 ILE B C 1
ATOM 7194 O O . ILE B 1 459 ? 15.004 29.831 -41.928 1.00 23.35 459 ILE B O 1
ATOM 7199 N N . LYS B 1 460 ? 14.475 31.911 -42.630 1.00 22.58 460 LYS B N 1
ATOM 7200 C CA . LYS B 1 460 ? 15.588 32.045 -43.559 1.00 21.15 460 LYS B CA 1
ATOM 7201 C C . LYS B 1 460 ? 16.690 32.855 -42.885 1.00 21.58 460 LYS B C 1
ATOM 7202 O O . LYS B 1 460 ? 16.487 34.028 -42.553 1.00 23.29 460 LYS B O 1
ATOM 7208 N N . THR B 1 461 ? 17.854 32.236 -42.689 1.00 21.79 461 THR B N 1
ATOM 7209 C CA . THR B 1 461 ? 18.970 32.892 -42.018 1.00 23.01 461 THR B CA 1
ATOM 7210 C C . THR B 1 461 ? 20.099 33.149 -43.003 1.00 21.93 461 THR B C 1
ATOM 7211 O O . THR B 1 461 ? 20.570 32.207 -43.656 1.00 21.81 461 THR B O 1
ATOM 7215 N N . PRO B 1 462 ? 20.550 34.394 -43.144 1.00 21.56 462 PRO B N 1
ATOM 7216 C CA . PRO B 1 462 ? 21.658 34.695 -44.059 1.00 22.71 462 PRO B CA 1
ATOM 7217 C C . PRO B 1 462 ? 22.969 34.075 -43.599 1.00 25.94 462 PRO B C 1
ATOM 7218 O O . PRO B 1 462 ? 23.180 33.791 -42.418 1.00 27.32 462 PRO B O 1
ATOM 7222 N N . MET B 1 463 ? 23.859 33.875 -44.568 1.00 26.82 463 MET B N 1
ATOM 7223 C CA . MET B 1 463 ? 25.199 33.365 -44.320 1.00 28.07 463 MET B CA 1
ATOM 7224 C C . MET B 1 463 ? 26.227 34.470 -44.520 1.00 31.19 463 MET B C 1
ATOM 7225 O O . MET B 1 463 ? 26.120 35.267 -45.459 1.00 33.37 463 MET B O 1
ATOM 7230 N N . ALA B 1 464 ? 27.220 34.512 -43.632 1.00 31.48 464 ALA B N 1
ATOM 7231 C CA . ALA B 1 464 ? 28.356 35.425 -43.729 1.00 31.29 464 ALA B CA 1
ATOM 7232 C C . ALA B 1 464 ? 29.594 34.616 -44.095 1.00 33.39 464 ALA B C 1
ATOM 7233 O O . ALA B 1 464 ? 30.038 33.765 -43.316 1.00 33.33 464 ALA B O 1
ATOM 7235 N N . CYS B 1 465 ? 30.154 34.890 -45.269 1.00 35.82 465 CYS B N 1
ATOM 7236 C CA . CYS B 1 465 ? 31.271 34.125 -45.803 1.00 36.61 465 CYS B CA 1
ATOM 7237 C C . CYS B 1 465 ? 32.537 34.972 -45.860 1.00 42.24 465 CYS B C 1
ATOM 7238 O O . CYS B 1 465 ? 32.498 36.148 -46.236 1.00 43.90 465 CYS B O 1
ATOM 7241 N N . PHE B 1 466 ? 33.654 34.358 -45.481 1.00 45.03 466 PHE B N 1
ATOM 7242 C CA . PHE B 1 466 ? 34.950 35.010 -45.452 1.00 49.58 466 PHE B CA 1
ATOM 7243 C C . PHE B 1 466 ? 35.933 34.157 -46.235 1.00 52.78 466 PHE B C 1
ATOM 7244 O O . PHE B 1 466 ? 35.686 32.976 -46.496 1.00 53.32 466 PHE B O 1
ATOM 7252 N N . GLU B 1 467 ? 37.059 34.755 -46.606 1.00 55.61 467 GLU B N 1
ATOM 7253 C CA . GLU B 1 467 ? 38.035 34.072 -47.438 1.00 58.00 467 GLU B CA 1
ATOM 7254 C C . GLU B 1 467 ? 39.293 33.756 -46.648 1.00 61.99 467 GLU B C 1
ATOM 7255 O O . GLU B 1 467 ? 39.897 34.644 -46.034 1.00 65.42 467 GLU B O 1
ATOM 7261 N N . THR B 1 468 ? 39.675 32.480 -46.676 1.00 63.02 468 THR B N 1
ATOM 7262 C CA . THR B 1 468 ? 41.025 32.070 -46.322 1.00 68.63 468 THR B CA 1
ATOM 7263 C C . THR B 1 468 ? 41.932 32.214 -47.534 1.00 77.18 468 THR B C 1
ATOM 7264 O O . THR B 1 468 ? 43.138 32.463 -47.395 1.00 85.14 468 THR B O 1
ATOM 7268 N N . GLU B 1 469 ? 41.332 32.093 -48.719 1.00 68.88 469 GLU B N 1
ATOM 7269 C CA . GLU B 1 469 ? 41.996 32.223 -50.010 1.00 68.74 469 GLU B CA 1
ATOM 7270 C C . GLU B 1 469 ? 43.277 31.400 -50.081 1.00 67.48 469 GLU B C 1
ATOM 7271 O O . GLU B 1 469 ? 44.259 31.787 -50.715 1.00 70.38 469 GLU B O 1
ATOM 7277 N N . GLY B 1 470 ? 43.249 30.238 -49.443 1.00 63.59 470 GLY B N 1
ATOM 7278 C CA . GLY B 1 470 ? 44.247 29.225 -49.669 1.00 61.14 470 GLY B CA 1
ATOM 7279 C C . GLY B 1 470 ? 43.501 28.160 -50.444 1.00 56.24 470 GLY B C 1
ATOM 7280 O O . GLY B 1 470 ? 43.790 26.964 -50.345 1.00 56.73 470 GLY B O 1
ATOM 7281 N N . ASN B 1 471 ? 42.509 28.633 -51.210 1.00 51.05 471 ASN B N 1
ATOM 7282 C CA . ASN B 1 471 ? 41.542 27.851 -51.979 1.00 47.00 471 ASN B CA 1
ATOM 7283 C C . ASN B 1 471 ? 40.430 27.305 -51.091 1.00 42.38 471 ASN B C 1
ATOM 7284 O O . ASN B 1 471 ? 39.703 26.381 -51.484 1.00 41.31 471 ASN B O 1
ATOM 7289 N N . LEU B 1 472 ? 40.278 27.865 -49.892 1.00 40.11 472 LEU B N 1
ATOM 7290 C CA . LEU B 1 472 ? 39.256 27.466 -48.937 1.00 37.02 472 LEU B CA 1
ATOM 7291 C C . LEU B 1 472 ? 38.524 28.713 -48.453 1.00 35.19 472 LEU B C 1
ATOM 7292 O O . LEU B 1 472 ? 39.130 29.780 -48.312 1.00 36.74 472 LEU B O 1
ATOM 7297 N N . ALA B 1 473 ? 37.223 28.574 -48.192 1.00 31.91 473 ALA B N 1
ATOM 7298 C CA . ALA B 1 473 ? 36.419 29.653 -47.634 1.00 30.27 473 ALA B CA 1
ATOM 7299 C C . ALA B 1 473 ? 35.453 29.100 -46.595 1.00 28.48 473 ALA B C 1
ATOM 7300 O O . ALA B 1 473 ? 34.995 27.959 -46.697 1.00 28.66 473 ALA B O 1
ATOM 7302 N N . PHE B 1 474 ? 35.136 29.931 -45.603 1.00 28.23 474 PHE B N 1
ATOM 7303 C CA . PHE B 1 474 ? 34.268 29.568 -44.491 1.00 28.60 474 PHE B CA 1
ATOM 7304 C C . PHE B 1 474 ? 32.995 30.409 -44.523 1.00 28.59 474 PHE B C 1
ATOM 7305 O O . PHE B 1 474 ? 33.051 31.622 -44.745 1.00 28.62 474 PHE B O 1
ATOM 7313 N N . CYS B 1 475 ? 31.848 29.767 -44.302 1.00 29.41 475 CYS B N 1
ATOM 7314 C CA . CYS B 1 475 ? 30.558 30.451 -44.265 1.00 30.78 475 CYS B CA 1
ATOM 7315 C C . CYS B 1 475 ? 29.851 30.129 -42.957 1.00 30.23 475 CYS B C 1
ATOM 7316 O O . CYS B 1 475 ? 29.693 28.955 -42.611 1.00 29.15 475 CYS B O 1
ATOM 7319 N N . ARG B 1 476 ? 29.403 31.169 -42.247 1.00 29.76 476 ARG B N 1
ATOM 7320 C CA . ARG B 1 476 ? 28.764 31.021 -40.948 1.00 29.62 476 ARG B CA 1
ATOM 7321 C C . ARG B 1 476 ? 27.356 31.612 -40.943 1.00 27.63 476 ARG B C 1
ATOM 7322 O O . ARG B 1 476 ? 27.109 32.633 -41.594 1.00 26.70 476 ARG B O 1
ATOM 7330 N N . PRO B 1 477 ? 26.414 30.980 -40.242 1.00 26.40 477 PRO B N 1
ATOM 7331 C CA . PRO B 1 477 ? 25.089 31.587 -40.052 1.00 25.00 477 PRO B CA 1
ATOM 7332 C C . PRO B 1 477 ? 25.169 32.853 -39.209 1.00 25.17 477 PRO B C 1
ATOM 7333 O O . PRO B 1 477 ? 25.737 32.858 -38.114 1.00 24.71 477 PRO B O 1
ATOM 7337 N N . SER B 1 478 ? 24.591 33.937 -39.733 1.00 26.14 478 SER B N 1
ATOM 7338 C CA . SER B 1 478 ? 24.527 35.205 -39.013 1.00 28.88 478 SER B CA 1
ATOM 7339 C C . SER B 1 478 ? 23.658 35.140 -37.760 1.00 27.48 478 SER B C 1
ATOM 7340 O O . SER B 1 478 ? 23.696 36.076 -36.953 1.00 27.72 478 SER B O 1
ATOM 7343 N N . ARG B 1 479 ? 22.876 34.074 -37.582 1.00 25.46 479 ARG B N 1
ATOM 7344 C CA . ARG B 1 479 ? 22.102 33.809 -36.378 1.00 24.68 479 ARG B CA 1
ATOM 7345 C C . ARG B 1 479 ? 22.405 32.390 -35.919 1.00 24.91 479 ARG B C 1
ATOM 7346 O O . ARG B 1 479 ? 22.635 31.512 -36.756 1.00 24.05 479 ARG B O 1
ATOM 7354 N N . PRO B 1 480 ? 22.442 32.136 -34.611 1.00 24.35 480 PRO B N 1
ATOM 7355 C CA . PRO B 1 480 ? 22.651 30.763 -34.123 1.00 23.26 480 PRO B CA 1
ATOM 7356 C C . PRO B 1 480 ? 21.686 29.764 -34.750 1.00 24.13 480 PRO B C 1
ATOM 7357 O O . PRO B 1 480 ? 20.477 29.994 -34.816 1.00 23.99 480 PRO B O 1
ATOM 7361 N N . ILE B 1 481 ? 22.239 28.647 -35.224 1.00 23.79 481 ILE B N 1
ATOM 7362 C CA . ILE B 1 481 ? 21.470 27.539 -35.779 1.00 22.28 481 ILE B CA 1
ATOM 7363 C C . ILE B 1 481 ? 21.818 26.288 -34.982 1.00 22.53 481 ILE B C 1
ATOM 7364 O O . ILE B 1 481 ? 22.993 25.905 -34.902 1.00 24.66 481 ILE B O 1
ATOM 7369 N N . PHE B 1 482 ? 20.809 25.661 -34.381 1.00 22.04 482 PHE B N 1
ATOM 7370 C CA . PHE B 1 482 ? 20.977 24.384 -33.694 1.00 22.47 482 PHE B CA 1
ATOM 7371 C C . PHE B 1 482 ? 20.171 23.311 -34.415 1.00 22.82 482 PHE B C 1
ATOM 7372 O O . PHE B 1 482 ? 18.982 23.500 -34.693 1.00 23.18 482 PHE B O 1
ATOM 7380 N N . LEU B 1 483 ? 20.822 22.187 -34.710 1.00 23.06 483 LEU B N 1
ATOM 7381 C CA . LEU B 1 483 ? 20.234 21.120 -35.508 1.00 24.96 483 LEU B CA 1
ATOM 7382 C C . LEU B 1 483 ? 19.641 20.034 -34.621 1.00 28.02 483 LEU B C 1
ATOM 7383 O O . LEU B 1 483 ? 20.255 19.615 -33.637 1.00 29.09 483 LEU B O 1
ATOM 7388 N N . SER B 1 484 ? 18.447 19.576 -34.985 1.00 30.66 484 SER B N 1
ATOM 7389 C CA . SER B 1 484 ? 17.797 18.474 -34.293 1.00 35.39 484 SER B CA 1
ATOM 7390 C C . SER B 1 484 ? 17.004 17.669 -35.312 1.00 38.36 484 SER B C 1
ATOM 7391 O O . SER B 1 484 ? 16.903 18.039 -36.485 1.00 38.39 484 SER B O 1
ATOM 7394 N N . SER B 1 485 ? 16.445 16.551 -34.850 1.00 40.77 485 SER B N 1
ATOM 7395 C CA . SER B 1 485 ? 15.558 15.774 -35.706 1.00 41.76 485 SER B CA 1
ATOM 7396 C C . SER B 1 485 ? 14.257 16.523 -35.962 1.00 41.14 485 SER B C 1
ATOM 7397 O O . SER B 1 485 ? 13.716 16.481 -37.072 1.00 40.33 485 SER B O 1
ATOM 7400 N N . SER B 1 486 ? 13.742 17.218 -34.946 1.00 41.27 486 SER B N 1
ATOM 7401 C CA . SER B 1 486 ? 12.486 17.942 -35.079 1.00 42.55 486 SER B CA 1
ATOM 7402 C C . SER B 1 486 ? 12.620 19.253 -35.842 1.00 42.03 486 SER B C 1
ATOM 7403 O O . SER B 1 486 ? 11.600 19.820 -36.251 1.00 43.83 486 SER B O 1
ATOM 7406 N N . SER B 1 487 ? 13.838 19.752 -36.042 1.00 39.58 487 SER B N 1
ATOM 7407 C CA . SER B 1 487 ? 14.072 21.021 -36.735 1.00 35.25 487 SER B CA 1
ATOM 7408 C C . SER B 1 487 ? 15.183 20.871 -37.769 1.00 31.88 487 SER B C 1
ATOM 7409 O O . SER B 1 487 ? 16.249 21.485 -37.644 1.00 29.32 487 SER B O 1
ATOM 7412 N N . PRO B 1 488 ? 14.969 20.058 -38.805 1.00 31.80 488 PRO B N 1
ATOM 7413 C CA . PRO B 1 488 ? 15.983 19.931 -39.857 1.00 29.72 488 PRO B CA 1
ATOM 7414 C C . PRO B 1 488 ? 16.141 21.228 -40.632 1.00 26.58 488 PRO B C 1
ATOM 7415 O O . PRO B 1 488 ? 15.190 21.993 -40.813 1.00 26.86 488 PRO B O 1
ATOM 7419 N N . ALA B 1 489 ? 17.366 21.467 -41.096 1.00 23.13 489 ALA B N 1
ATOM 7420 C CA . ALA B 1 489 ? 17.701 22.661 -41.855 1.00 20.08 489 ALA B CA 1
ATOM 7421 C C . ALA B 1 489 ? 18.279 22.293 -43.215 1.00 22.21 489 ALA B C 1
ATOM 7422 O O . ALA B 1 489 ? 18.825 21.205 -43.411 1.00 22.69 489 ALA B O 1
ATOM 7424 N N . THR B 1 490 ? 18.147 23.224 -44.158 1.00 24.66 490 THR B N 1
ATOM 7425 C CA . THR B 1 490 ? 18.737 23.106 -45.486 1.00 25.30 490 THR B CA 1
ATOM 7426 C C . THR B 1 490 ? 19.695 24.267 -45.703 1.00 23.84 490 THR B C 1
ATOM 7427 O O . THR B 1 490 ? 19.280 25.430 -45.669 1.00 23.90 490 THR B O 1
ATOM 7431 N N . LEU B 1 491 ? 20.968 23.955 -45.921 1.00 22.39 491 LEU B N 1
ATOM 7432 C CA . LEU B 1 491 ? 21.959 24.966 -46.261 1.00 20.17 491 LEU B CA 1
ATOM 7433 C C . LEU B 1 491 ? 21.966 25.153 -47.772 1.00 22.03 491 LEU B C 1
ATOM 7434 O O . LEU B 1 491 ? 22.165 24.188 -48.519 1.00 26.89 491 LEU B O 1
ATOM 7439 N N . HIS B 1 492 ? 21.753 26.388 -48.219 1.00 19.06 492 HIS B N 1
ATOM 7440 C CA . HIS B 1 492 ? 21.823 26.738 -49.634 1.00 19.61 492 HIS B CA 1
ATOM 7441 C C . HIS B 1 492 ? 23.135 27.480 -49.852 1.00 19.83 492 HIS B C 1
ATOM 7442 O O . HIS B 1 492 ? 23.266 28.655 -49.498 1.00 17.19 492 HIS B O 1
ATOM 7449 N N . LEU B 1 493 ? 24.107 26.783 -50.427 1.00 21.24 493 LEU B N 1
ATOM 7450 C CA . LEU B 1 493 ? 25.396 27.370 -50.760 1.00 22.84 493 LEU B CA 1
ATOM 7451 C C . LEU B 1 493 ? 25.339 27.939 -52.169 1.00 25.02 493 LEU B C 1
ATOM 7452 O O . LEU B 1 493 ? 24.913 27.252 -53.103 1.00 26.83 493 LEU B O 1
ATOM 7457 N N . SER B 1 494 ? 25.772 29.185 -52.323 1.00 25.39 494 SER B N 1
ATOM 7458 C CA . SER B 1 494 ? 25.826 29.827 -53.625 1.00 27.31 494 SER B CA 1
ATOM 7459 C C . SER B 1 494 ? 27.276 30.080 -54.008 1.00 29.46 494 SER B C 1
ATOM 7460 O O . SER B 1 494 ? 28.042 30.645 -53.223 1.00 30.66 494 SER B O 1
ATOM 7463 N N . TYR B 1 495 ? 27.637 29.662 -55.215 1.00 29.95 495 TYR B N 1
ATOM 7464 C CA . TYR B 1 495 ? 28.955 29.872 -55.786 1.00 28.23 495 TYR B CA 1
ATOM 7465 C C . TYR B 1 495 ? 28.779 30.695 -57.051 1.00 28.50 495 TYR B C 1
ATOM 7466 O O . TYR B 1 495 ? 27.706 30.704 -57.662 1.00 31.42 495 TYR B O 1
ATOM 7475 N N . VAL B 1 496 ? 29.841 31.380 -57.455 1.00 26.25 496 VAL B N 1
ATOM 7476 C CA . VAL B 1 496 ? 29.887 32.054 -58.745 1.00 28.26 496 VAL B CA 1
ATOM 7477 C C . VAL B 1 496 ? 31.089 31.533 -59.512 1.00 28.49 496 VAL B C 1
ATOM 7478 O O . VAL B 1 496 ? 32.208 31.495 -58.984 1.00 28.85 496 VAL B O 1
ATOM 7482 N N . THR B 1 497 ? 30.847 31.123 -60.750 1.00 30.75 497 THR B N 1
ATOM 7483 C CA . THR B 1 497 ? 31.871 30.636 -61.653 1.00 33.12 497 THR B CA 1
ATOM 7484 C C . THR B 1 497 ? 32.124 31.678 -62.733 1.00 36.07 497 THR B C 1
ATOM 7485 O O . THR B 1 497 ? 31.195 32.358 -63.182 1.00 35.74 497 THR B O 1
ATOM 7489 N N . ASN B 1 498 ? 33.384 31.818 -63.136 1.00 38.97 498 ASN B N 1
ATOM 7490 C CA . ASN B 1 498 ? 33.745 32.702 -64.231 1.00 42.54 498 ASN B CA 1
ATOM 7491 C C . ASN B 1 498 ? 34.620 31.949 -65.227 1.00 43.91 498 ASN B C 1
ATOM 7492 O O . ASN B 1 498 ? 35.077 30.831 -64.973 1.00 42.98 498 ASN B O 1
ATOM 7497 N N . GLU B 1 499 ? 34.852 32.592 -66.370 1.00 47.53 499 GLU B N 1
ATOM 7498 C CA . GLU B 1 499 ? 35.504 31.946 -67.505 1.00 51.59 499 GLU B CA 1
ATOM 7499 C C . GLU B 1 499 ? 36.971 31.641 -67.221 1.00 51.35 499 GLU B C 1
ATOM 7500 O O . GLU B 1 499 ? 37.719 32.501 -66.746 1.00 50.88 499 GLU B O 1
ATOM 7502 N N . HIS B 1 500 ? 37.382 30.413 -67.531 1.00 51.49 500 HIS B N 1
ATOM 7503 C CA . HIS B 1 500 ? 38.747 29.962 -67.287 1.00 52.57 500 HIS B CA 1
ATOM 7504 C C . HIS B 1 500 ? 39.062 28.811 -68.233 1.00 52.42 500 HIS B C 1
ATOM 7505 O O . HIS B 1 500 ? 38.175 28.252 -68.884 1.00 50.62 500 HIS B O 1
ATOM 7512 N N . GLU B 1 501 ? 40.346 28.463 -68.299 1.00 54.60 501 GLU B N 1
ATOM 7513 C CA . GLU B 1 501 ? 40.811 27.299 -69.043 1.00 56.22 501 GLU B CA 1
ATOM 7514 C C . GLU B 1 501 ? 41.672 26.434 -68.132 1.00 57.45 501 GLU B C 1
ATOM 7515 O O . GLU B 1 501 ? 42.594 26.940 -67.483 1.00 58.85 501 GLU B O 1
ATOM 7517 N N . ASN B 1 502 ? 41.358 25.137 -68.081 1.00 57.19 502 ASN B N 1
ATOM 7518 C CA . ASN B 1 502 ? 42.124 24.122 -67.356 1.00 56.72 502 ASN B CA 1
ATOM 7519 C C . ASN B 1 502 ? 42.077 24.294 -65.839 1.00 54.96 502 ASN B C 1
ATOM 7520 O O . ASN B 1 502 ? 42.969 23.811 -65.133 1.00 55.70 502 ASN B O 1
ATOM 7522 N N . GLY B 1 503 ? 41.057 24.974 -65.319 1.00 53.74 503 GLY B N 1
ATOM 7523 C CA . GLY B 1 503 ? 40.904 25.105 -63.877 1.00 51.68 503 GLY B CA 1
ATOM 7524 C C . GLY B 1 503 ? 40.404 23.825 -63.228 1.00 49.66 503 GLY B C 1
ATOM 7525 O O . GLY B 1 503 ? 39.631 23.064 -63.810 1.00 50.60 503 GLY B O 1
ATOM 7526 N N . THR B 1 504 ? 40.859 23.585 -61.997 1.00 46.67 504 THR B N 1
ATOM 7527 C CA . THR B 1 504 ? 40.545 22.357 -61.277 1.00 43.97 504 THR B CA 1
ATOM 7528 C C . THR B 1 504 ? 40.368 22.637 -59.789 1.00 41.85 504 THR B C 1
ATOM 7529 O O . THR B 1 504 ? 40.840 23.646 -59.256 1.00 43.41 504 THR B O 1
ATOM 7533 N N . ILE B 1 505 ? 39.657 21.725 -59.129 1.00 38.74 505 ILE B N 1
ATOM 7534 C CA . ILE B 1 505 ? 39.409 21.770 -57.693 1.00 36.55 505 ILE B CA 1
ATOM 7535 C C . ILE B 1 505 ? 40.017 20.507 -57.103 1.00 38.45 505 ILE B C 1
ATOM 7536 O O . ILE B 1 505 ? 39.506 19.402 -57.324 1.00 38.56 505 ILE B O 1
ATOM 7541 N N . LYS B 1 506 ? 41.099 20.666 -56.339 1.00 40.25 506 LYS B N 1
ATOM 7542 C CA . LYS B 1 506 ? 41.760 19.512 -55.745 1.00 41.26 506 LYS B CA 1
ATOM 7543 C C . LYS B 1 506 ? 40.982 18.945 -54.567 1.00 40.40 506 LYS B C 1
ATOM 7544 O O . LYS B 1 506 ? 41.128 17.757 -54.259 1.00 41.37 506 LYS B O 1
ATOM 7550 N N . ASN B 1 507 ? 40.163 19.758 -53.896 1.00 39.88 507 ASN B N 1
ATOM 7551 C CA . ASN B 1 507 ? 39.401 19.338 -52.721 1.00 38.72 507 ASN B CA 1
ATOM 7552 C C . ASN B 1 507 ? 37.914 19.599 -52.952 1.00 36.25 507 ASN B C 1
ATOM 7553 O O . ASN B 1 507 ? 37.325 20.497 -52.334 1.00 36.42 507 ASN B O 1
ATOM 7558 N N . PRO B 1 508 ? 37.279 18.845 -53.854 1.00 34.32 508 PRO B N 1
ATOM 7559 C CA . PRO B 1 508 ? 35.846 19.042 -54.123 1.00 33.59 508 PRO B CA 1
ATOM 7560 C C . PRO B 1 508 ? 34.926 18.639 -52.978 1.00 33.49 508 PRO B C 1
ATOM 7561 O O . PRO B 1 508 ? 34.108 17.728 -53.147 1.00 35.33 508 PRO B O 1
ATOM 7565 N N . THR B 1 509 ? 35.038 19.281 -51.816 1.00 32.23 509 THR B N 1
ATOM 7566 C CA . THR B 1 509 ? 34.266 18.877 -50.647 1.00 32.38 509 THR B CA 1
ATOM 7567 C C . THR B 1 509 ? 33.608 20.079 -49.980 1.00 33.06 509 THR B C 1
ATOM 7568 O O . THR B 1 509 ? 33.909 21.238 -50.279 1.00 34.21 509 THR B O 1
ATOM 7572 N N . VAL B 1 510 ? 32.685 19.774 -49.067 1.00 31.82 510 VAL B N 1
ATOM 7573 C CA . VAL B 1 510 ? 32.068 20.749 -48.174 1.00 27.94 510 VAL B CA 1
ATOM 7574 C C . VAL B 1 510 ? 32.135 20.179 -46.765 1.00 28.28 510 VAL B C 1
ATOM 7575 O O . VAL B 1 510 ? 31.608 19.090 -46.507 1.00 29.71 510 VAL B O 1
ATOM 7579 N N . ASP B 1 511 ? 32.779 20.909 -45.861 1.00 29.65 511 ASP B N 1
ATOM 7580 C CA . ASP B 1 511 ? 32.862 20.520 -44.462 1.00 30.48 511 ASP B CA 1
ATOM 7581 C C . ASP B 1 511 ? 31.728 21.170 -43.683 1.00 29.88 511 ASP B C 1
ATOM 7582 O O . ASP B 1 511 ? 31.386 22.331 -43.919 1.00 31.52 511 ASP B O 1
ATOM 7587 N N . ILE B 1 512 ? 31.143 20.417 -42.757 1.00 27.17 512 ILE B N 1
ATOM 7588 C CA . ILE B 1 512 ? 30.106 20.930 -41.868 1.00 25.50 512 ILE B CA 1
ATOM 7589 C C . ILE B 1 512 ? 30.650 20.824 -40.451 1.00 25.68 512 ILE B C 1
ATOM 7590 O O . ILE B 1 512 ? 30.855 19.715 -39.940 1.00 25.31 512 ILE B O 1
ATOM 7595 N N . LEU B 1 513 ? 30.877 21.968 -39.812 1.00 26.01 513 LEU B N 1
ATOM 7596 C CA . LEU B 1 513 ? 31.469 22.012 -38.482 1.00 28.11 513 LEU B CA 1
ATOM 7597 C C . LEU B 1 513 ? 30.384 22.228 -37.436 1.00 30.08 513 LEU B C 1
ATOM 7598 O O . LEU B 1 513 ? 29.530 23.108 -37.587 1.00 27.53 513 LEU B O 1
ATOM 7603 N N . GLY B 1 514 ? 30.430 21.425 -36.375 1.00 33.68 514 GLY B N 1
ATOM 7604 C CA . GLY B 1 514 ? 29.457 21.497 -35.304 1.00 24.33 514 GLY B CA 1
ATOM 7605 C C . GLY B 1 514 ? 30.048 21.804 -33.944 1.00 26.08 514 GLY B C 1
ATOM 7606 O O . GLY B 1 514 ? 30.838 22.739 -33.794 1.00 25.37 514 GLY B O 1
ATOM 7607 N N . GLN B 1 515 ? 29.665 21.013 -32.946 1.00 25.49 515 GLN B N 1
ATOM 7608 C CA . GLN B 1 515 ? 30.045 21.275 -31.567 1.00 27.19 515 GLN B CA 1
ATOM 7609 C C . GLN B 1 515 ? 31.551 21.125 -31.369 1.00 26.75 515 GLN B C 1
ATOM 7610 O O . GLN B 1 515 ? 32.258 20.509 -32.171 1.00 26.18 515 GLN B O 1
ATOM 7616 N N . ARG B 1 516 ? 32.033 21.710 -30.275 1.00 30.38 516 ARG B N 1
ATOM 7617 C CA . ARG B 1 516 ? 33.439 21.637 -29.907 1.00 28.72 516 ARG B CA 1
ATOM 7618 C C . ARG B 1 516 ? 33.780 20.282 -29.298 1.00 31.94 516 ARG B C 1
ATOM 7619 O O . ARG B 1 516 ? 33.035 19.752 -28.468 1.00 32.34 516 ARG B O 1
ATOM 7627 N N . ILE B 1 517 ? 34.914 19.725 -29.718 1.00 31.31 517 ILE B N 1
ATOM 7628 C CA . ILE B 1 517 ? 35.445 18.484 -29.168 1.00 31.98 517 ILE B CA 1
ATOM 7629 C C . ILE B 1 517 ? 36.623 18.830 -28.268 1.00 33.22 517 ILE B C 1
ATOM 7630 O O . ILE B 1 517 ? 37.480 19.639 -28.643 1.00 32.11 517 ILE B O 1
ATOM 7635 N N . VAL B 1 518 ? 36.673 18.223 -27.084 1.00 35.95 518 VAL B N 1
ATOM 7636 C CA . VAL B 1 518 ? 37.766 18.445 -26.141 1.00 39.01 518 VAL B CA 1
ATOM 7637 C C . VAL B 1 518 ? 38.276 17.085 -25.666 1.00 40.92 518 VAL B C 1
ATOM 7638 O O . VAL B 1 518 ? 37.504 16.269 -25.146 1.00 41.02 518 VAL B O 1
ATOM 7642 N N . GLU B 1 519 ? 39.562 16.817 -25.900 1.00 42.19 519 GLU B N 1
ATOM 7643 C CA . GLU B 1 519 ? 40.186 15.562 -25.478 1.00 45.18 519 GLU B CA 1
ATOM 7644 C C . GLU B 1 519 ? 41.540 15.931 -24.876 1.00 47.65 519 GLU B C 1
ATOM 7645 O O . GLU B 1 519 ? 42.500 16.177 -25.612 1.00 45.76 519 GLU B O 1
ATOM 7651 N N . ASN B 1 520 ? 41.614 15.957 -23.542 1.00 52.71 520 ASN B N 1
ATOM 7652 C CA . ASN B 1 520 ? 42.847 16.252 -22.804 1.00 59.30 520 ASN B CA 1
ATOM 7653 C C . ASN B 1 520 ? 43.432 17.613 -23.200 1.00 61.58 520 ASN B C 1
ATOM 7654 O O . ASN B 1 520 ? 44.565 17.722 -23.678 1.00 64.04 520 ASN B O 1
ATOM 7656 N N . LYS B 1 521 ? 42.610 18.653 -23.016 1.00 60.34 521 LYS B N 1
ATOM 7657 C CA . LYS B 1 521 ? 42.949 20.054 -23.280 1.00 61.09 521 LYS B CA 1
ATOM 7658 C C . LYS B 1 521 ? 43.089 20.348 -24.772 1.00 59.29 521 LYS B C 1
ATOM 7659 O O . LYS B 1 521 ? 43.196 21.513 -25.173 1.00 60.62 521 LYS B O 1
ATOM 7665 N N . VAL B 1 522 ? 43.073 19.310 -25.604 1.00 56.02 522 VAL B N 1
ATOM 7666 C CA . VAL B 1 522 ? 43.164 19.487 -27.048 1.00 52.53 522 VAL B CA 1
ATOM 7667 C C . VAL B 1 522 ? 41.772 19.774 -27.591 1.00 49.71 522 VAL B C 1
ATOM 7668 O O . VAL B 1 522 ? 40.788 19.144 -27.185 1.00 49.77 522 VAL B O 1
ATOM 7672 N N . ILE B 1 523 ? 41.682 20.727 -28.517 1.00 47.63 523 ILE B N 1
ATOM 7673 C CA . ILE B 1 523 ? 40.408 21.289 -28.950 1.00 45.51 523 ILE B CA 1
ATOM 7674 C C . ILE B 1 523 ? 40.281 21.114 -30.455 1.00 45.21 523 ILE B C 1
ATOM 7675 O O . ILE B 1 523 ? 41.221 21.416 -31.200 1.00 47.88 523 ILE B O 1
ATOM 7680 N N . THR B 1 524 ? 39.125 20.626 -30.901 1.00 41.59 524 THR B N 1
ATOM 7681 C CA . THR B 1 524 ? 38.766 20.674 -32.311 1.00 37.59 524 THR B CA 1
ATOM 7682 C C . THR B 1 524 ? 37.251 20.800 -32.411 1.00 32.37 524 THR B C 1
ATOM 7683 O O . THR B 1 524 ? 36.537 20.758 -31.404 1.00 32.40 524 THR B O 1
ATOM 7687 N N . ALA B 1 525 ? 36.759 20.949 -33.637 1.00 29.27 525 ALA B N 1
ATOM 7688 C CA . ALA B 1 525 ? 35.332 21.056 -33.903 1.00 27.70 525 ALA B CA 1
ATOM 7689 C C . ALA B 1 525 ? 34.829 19.788 -34.575 1.00 26.17 525 ALA B C 1
ATOM 7690 O O . ALA B 1 525 ? 35.515 19.212 -35.426 1.00 25.81 525 ALA B O 1
ATOM 7692 N N . ASN B 1 526 ? 33.634 19.354 -34.182 1.00 26.47 526 ASN B N 1
ATOM 7693 C CA . ASN B 1 526 ? 32.999 18.217 -34.835 1.00 26.97 526 ASN B CA 1
ATOM 7694 C C . ASN B 1 526 ? 32.751 18.538 -36.302 1.00 28.49 526 ASN B C 1
ATOM 7695 O O . ASN B 1 526 ? 32.247 19.613 -36.637 1.00 29.98 526 ASN B O 1
ATOM 7700 N N . LYS B 1 527 ? 33.113 17.605 -37.180 1.00 30.13 527 LYS B N 1
ATOM 7701 C CA . LYS B 1 527 ? 33.100 17.861 -38.613 1.00 31.83 527 LYS B CA 1
ATOM 7702 C C . LYS B 1 527 ? 32.564 16.655 -39.370 1.00 33.38 527 LYS B C 1
ATOM 7703 O O . LYS B 1 527 ? 32.855 15.508 -39.017 1.00 35.32 527 LYS B O 1
ATOM 7709 N N . VAL B 1 528 ? 31.768 16.924 -40.404 1.00 31.80 528 VAL B N 1
ATOM 7710 C CA . VAL B 1 528 ? 31.372 15.928 -41.392 1.00 31.44 528 VAL B CA 1
ATOM 7711 C C . VAL B 1 528 ? 31.675 16.501 -42.769 1.00 30.34 528 VAL B C 1
ATOM 7712 O O . VAL B 1 528 ? 31.517 17.706 -42.998 1.00 30.64 528 VAL B O 1
ATOM 7716 N N . SER B 1 529 ? 32.123 15.641 -43.681 1.00 30.21 529 SER B N 1
ATOM 7717 C CA . SER B 1 529 ? 32.589 16.068 -44.992 1.00 30.51 529 SER B CA 1
ATOM 7718 C C . SER B 1 529 ? 31.773 15.387 -46.079 1.00 31.28 529 SER B C 1
ATOM 7719 O O . SER B 1 529 ? 31.554 14.172 -46.031 1.00 33.21 529 SER B O 1
ATOM 7722 N N . LEU B 1 530 ? 31.332 16.177 -47.053 1.00 30.73 530 LEU B N 1
ATOM 7723 C CA . LEU B 1 530 ? 30.589 15.698 -48.207 1.00 31.54 530 LEU B CA 1
ATOM 7724 C C . LEU B 1 530 ? 31.413 15.967 -49.456 1.00 32.74 530 LEU B C 1
ATOM 7725 O O . LEU B 1 530 ? 32.066 17.008 -49.560 1.00 33.56 530 LEU B O 1
ATOM 7730 N N . VAL B 1 531 ? 31.383 15.034 -50.403 1.00 32.87 531 VAL B N 1
ATOM 7731 C CA . VAL B 1 531 ? 32.174 15.123 -51.623 1.00 31.56 531 VAL B CA 1
ATOM 7732 C C . VAL B 1 531 ? 31.229 15.268 -52.804 1.00 31.55 531 VAL B C 1
ATOM 7733 O O . VAL B 1 531 ? 30.224 14.555 -52.897 1.00 32.36 531 VAL B O 1
ATOM 7737 N N . TYR B 1 532 ? 31.546 16.196 -53.700 1.00 32.25 532 TYR B N 1
ATOM 7738 C CA . TYR B 1 532 ? 30.769 16.389 -54.913 1.00 32.20 532 TYR B CA 1
ATOM 7739 C C . TYR B 1 532 ? 31.635 16.106 -56.133 1.00 32.81 532 TYR B C 1
ATOM 7740 O O . TYR B 1 532 ? 32.860 15.982 -56.045 1.00 31.25 532 TYR B O 1
ATOM 7749 N N . LYS B 1 533 ? 30.972 15.988 -57.280 1.00 32.90 533 LYS B N 1
ATOM 7750 C CA . LYS B 1 533 ? 31.636 15.755 -58.553 1.00 34.41 533 LYS B CA 1
ATOM 7751 C C . LYS B 1 533 ? 31.780 17.077 -59.290 1.00 35.86 533 LYS B C 1
ATOM 7752 O O . LYS B 1 533 ? 30.816 17.838 -59.414 1.00 35.99 533 LYS B O 1
ATOM 7758 N N . VAL B 1 534 ? 32.980 17.345 -59.773 1.00 36.25 534 VAL B N 1
ATOM 7759 C CA . VAL B 1 534 ? 33.254 18.560 -60.525 1.00 39.83 534 VAL B CA 1
ATOM 7760 C C . VAL B 1 534 ? 33.086 18.255 -62.005 1.00 43.04 534 VAL B C 1
ATOM 7761 O O . VAL B 1 534 ? 33.728 17.343 -62.540 1.00 44.54 534 VAL B O 1
ATOM 7765 N N . ASP B 1 535 ? 32.242 19.037 -62.673 1.00 44.84 535 ASP B N 1
ATOM 7766 C CA . ASP B 1 535 ? 31.956 18.865 -64.089 1.00 47.64 535 ASP B CA 1
ATOM 7767 C C . ASP B 1 535 ? 32.622 20.008 -64.838 1.00 49.06 535 ASP B C 1
ATOM 7768 O O . ASP B 1 535 ? 32.250 21.173 -64.661 1.00 48.58 535 ASP B O 1
ATOM 7773 N N . SER B 1 536 ? 33.598 19.670 -65.674 1.00 50.50 536 SER B N 1
ATOM 7774 C CA . SER B 1 536 ? 34.284 20.651 -66.497 1.00 53.23 536 SER B CA 1
ATOM 7775 C C . SER B 1 536 ? 33.793 20.645 -67.930 1.00 57.96 536 SER B C 1
ATOM 7776 O O . SER B 1 536 ? 34.332 21.388 -68.757 1.00 59.93 536 SER B O 1
ATOM 7779 N N . SER B 1 537 ? 32.793 19.830 -68.251 1.00 60.57 537 SER B N 1
ATOM 7780 C CA . SER B 1 537 ? 32.289 19.843 -69.610 1.00 65.30 537 SER B CA 1
ATOM 7781 C C . SER B 1 537 ? 31.659 21.198 -69.885 1.00 69.81 537 SER B C 1
ATOM 7782 O O . SER B 1 537 ? 30.711 21.605 -69.204 1.00 70.10 537 SER B O 1
ATOM 7785 N N . ASN B 1 538 ? 32.168 21.875 -70.909 1.00 73.92 538 ASN B N 1
ATOM 7786 C CA . ASN B 1 538 ? 31.601 23.125 -71.380 1.00 78.14 538 ASN B CA 1
ATOM 7787 C C . ASN B 1 538 ? 30.528 22.881 -72.420 1.00 81.57 538 ASN B C 1
ATOM 7788 O O . ASN B 1 538 ? 30.132 23.812 -73.128 1.00 84.74 538 ASN B O 1
ATOM 7793 N N . THR B 1 539 ? 30.054 21.638 -72.514 1.00 81.44 539 THR B N 1
ATOM 7794 C CA . THR B 1 539 ? 28.981 21.288 -73.433 1.00 84.75 539 THR B CA 1
ATOM 7795 C C . THR B 1 539 ? 27.617 21.640 -72.853 1.00 84.81 539 THR B C 1
ATOM 7796 O O . THR B 1 539 ? 26.763 22.182 -73.562 1.00 87.92 539 THR B O 1
ATOM 7798 N N . LEU B 1 540 ? 27.398 21.347 -71.574 1.00 81.52 540 LEU B N 1
ATOM 7799 C CA . LEU B 1 540 ? 26.121 21.635 -70.927 1.00 81.30 540 LEU B CA 1
ATOM 7800 C C . LEU B 1 540 ? 26.297 21.766 -69.417 1.00 76.31 540 LEU B C 1
ATOM 7801 O O . LEU B 1 540 ? 25.799 22.712 -68.804 1.00 75.02 540 LEU B O 1
#

Foldseek 3Di:
DFWDVVPKDKDAFDKFKAFAEQVCQVVVQVFAAQDPDDCQLWVFQLQRFDKTWRDNLLNLQVQFDPPDFLQQAGWAMKMKTAHWMEMATEGAQDDLLVVCVVLVHDSVHRNQLCQQPPVSCVVRVPPTPTYWYWDRDDDLFPIIMIGHNRVRRRRINIGTPTTQRVVGSNSVVVSLLVSLCVLPPCPPLQARQVVADLVCLLVLLLVLLCVQVVPPVLVVVLVVLPAAQDQQDLNSLLVSLLSLCVDPLNVVCNVCAPVVLQAHSSLLSVQLNQLQLQLLQPPDDLQPHVLVRNLFGKRLCNSQSLLNLSVDPPNHSSNSSSLNSSLLSNLRRHHDDDDRDDSSSSSSSSSVSSSSQSSVVNSLSSFFWRDDPDADPWWDDPFKIKHWRDQVLLEAEQAADFFKDKHKMKIATPAPMKKKFFKKKAFAAPQWKDWIQSPKWKAKRNHTFGWDKDDPNPRMIIIGTSGIDIHYPRIMMMTMTMMTTDDDDPDDRPQQKMKTWIHWDGDPSDIDTTITMDHGYYHHDRD/DFWDVVPKDKDAFDKFKAFAEAVCQVVVQVFAAQDPDDCQLWVFQLQRFDKTWRDLLLNLQNQFDPPDALQQAGWFMKMKTAHWMEIAIEGALDDSQVVCVVLVHDNPHHNQLCQQPPVSCVVRVPPTPTYWYWDNDDDLFPIIMTGHNRVRRRRINIDTPTTQRVVGSNSVLVSLLVSLCVLPPCAPLFARQVVADLVCLLVLLLVLLVVQVVPVVLVVVLVVLHAAQDQDDLSSLLVSLLSLCPDPLNVVPNVCAPVVLQAHSSLLSVQLNQLQLQLLQPVDDLQPRVLVRNLQGKRLCNQQSLLNLSPDPPNNSSNSSSLSSSLLSNLRNHHDDDDRDDSSSSSSSSSVSSSSQSSVVNSLSSFFWRDDPDADPWWDDPFWIKHFPDLVLLEAEQAADFWKDKHKMKTATPAPIKKKFFKKKAFAAPVWKAWIQSPKWKAKRNRTFGWDKDDPNPRMIIIGTSHIDIHYPRIMMMTMTMMGGDDDPPDDDPQQKMKTWIHWDHDPSDIDTIITMDHGYYDHDNPD